Protein AF-A0A1H6EK52-F1 (afdb_monomer_lite)

Secondary structure (DSSP, 8-state):
---PPPPPPPPP------PPPPP---PPPPPPPPTT--PPSPPPP-PPPPPPPP-B-TTSSPPHHHHHHHHHHHHHHHHHHHHHHHHHHHH-TTHHHHHHHHHHHHHHHHHH--HHHHHHHSTTS-S--HHHHHHHHHHHHHHHHHHHHHHHHHHHHHHHHHHHHHHHHHHHHHHHHHHHHHTT-EESTTT-HHHHHHHHHHHHHTT-SS--EEEEPPTT--S-EEEEETTEEEEEE-HHHHHTTT-TTTHHHHHHHHHHHHHTTHHHHHHHHHHHHHHHHHHHHHHHHHHHHSS--TTHHHHHHHHHHHHHHHHHHHHHHHHHHHHHHHHHHHHHTT-HHHHHHHHHHSPPP---TTTGGG-SS--HHHHHHHHH-GGGTS---HHHHHHHHHHHHHHHHHHHHHHHHHHHTTT-TTHHHHHHHHHHHHHHIIIIIHHHHHHHHHHSS---SPP--------------S-THHHHHHHHHHHHHHHHHHHHHHHHHHHHHHHHHHGGGTT----TTHHHHHHHHHHHHHHHHHHHHHHHHHGGGS-HHHHHHHHHHHHHHHHHHHHHHHHHHHHHHHHHHHHHHHHHHHHSTT-HHHHHHHHHHHHHHHHHHHHTT-SSPBPPGGGBSS----B--PPP-TTHHHHHHHHHHHHHHHHHHHHHHH----SHHHHHHHHHHHHHHHHHHHHHHHHHS-GGGHHHHHHHHHHHHHHHHHHHHHHTT----HHHHHHHSHHHHHHHHHHHHHH------------------PPPPP-----PPPP-PPPP----------PPPP------S----HHHHHHHHHHHHHHHHHHHHHHHTTTTTSTT--PPP----------THHHHHHHHHHIIIIIHHHHHHHHHHHHHHHHHHHHSPS-HHHHHHIIIIIIHHHHHHHHHHHH---SSHHHHHHHHHHHHHHHHHHHHHHHHHHHHHTT-S--HHHHHHHHHHHHHHHHHHHHHHHHTT--

Radius of gyration: 37.01 Å; chains: 1; bounding box: 120×99×102 Å

Foldseek 3Di:
DDDDDDDDDDDDDDPDDDDDDDDPPDDPPDPDDDPDDPDDPDDPDPPDPPDPFFAWDLVLFPFLLVLLLVLLLLLLLLLLLVLLLLVVCVVCVCLVVQLVVQLVVLLVVLVPDDLVVLCVLVDDFDSDDPVVSSLSSSVLSSLVSCLVVLQSSLVSSNVRSVVSVVQLVVQLQCVVVVCCVVQVKAFCCVPQVVLVVVQQVLLVLLVHPDRAGEIETDQPDDAWAKADDQPHIYTYDYPVLSVVSVVCLANSLSSLLRSLCNSVVVRSSLSSLVSSLVSLVCSLVVSLVVCVPDPNVVCNVLSCLLSVVSNVLSLLSSLLSLALSSLSSLQRSQLSDDHLVSSLVNLVPDDFDPDDPVCQSNHSYDGSVLSNVCSVPVLSSLADALSLLLSLLQSLLSQLVSQLSNCSSVCSVVVPNVCSLLVSLLVSLLSCLSNQLLSLLSSLLSLQDPSPDDPPPPCPPDDDDDDDDDDDVPPVVVVSVLVSLVSLQSSLQSNLNNNLSNNCSCCVVVVDDDDPLSSLLSLLSSLLSLVSNLVSNLLSLLVLVDDSVVSSVVSSVLSSLSSSLSNSVSVVLSVQCVSPNPVSSLVCLQTVLLDPSNCVSLVVNLVVSVVSLVSSVDAQRWDHLSGTSVSDTDGRDRDDDPLQLVLLLLLLVVLLVVLLVVDVVVDDDPDPLVVVVSLSLSLVLLLLSLLLSLVLGDSSRSSNSQLSSLQSNQVSVLVSCVVVVHDDDPVNSSSRSRSSNSSSVSSSSNSSDSPVPPPVDPPDPPPPPDDDDDDDDDDDDDDDDDDDDDDDDDDDDDDDDDDDDDDDDDDDDPSSVVSSVVSSVSSVVSSVVSVVVVVVVVPPDPPPPPDPDDDDDDDPPVVQLVLLVCCLPPVVVVLVVLVVQLVVQLVVLLPPPQDLVSLVSLVPRNLVSLVVSLVVLVVDDRPHPLSNVLSVLVNQLSVLQSVLSNQCSVCSNVVHSDDPSSVVSNVSSVVSVVVSVVSSCVSVPVD

Sequence (991 aa):
MPGEPCKPHRPPGSTEPPERPPEPSQQPPKPPKPPGWPGPPGRPEPAEPPEPPRRLDALAYPSPTTSRFVLLLAALLSAGAFAGGWLHDRVHPGWPALILRCESEADRRAAVLTPEERRALAPGGPAVNPAYELVLARQVLAARCRASLEQRRAVYGLAGAVGAGVAGVALLVLAPVVIQRRRRLRPLVPILPEAASRIATLAAEAGLRRPPVALLGTAALRDGYSYGRPGRYRLVLPQAAAVRWRDSTLFDPLVRHELAHIAYGDVTLAWLARSIGYVLAPLLLVPAVIIALSDDRTLLPGYLLRIGLLGLTALLVSSALLRSREHDADLRAARAGGGPETFAGIVGRMRGAGVTWYRRPLAYHPSPARRRAVLARPELAVSVTALDGLAAGFLAALIIPQLVSALTWVFSEASRTDLALVVPAVTVGLLLGSSVGLGLWRATLLTRTPTTGPRPDPVTGGTTGETAGGGAGKATDGAAGSAAAGMAGGVAGGVAVGLVVGQVVGLPQTGLEPSWTILVVGWAGFGATVLSAGLGELWADAAPALSRRASWVIALAVNWVLFGVVLWLAGQLELVLDQGGWEVARMWFTSMPGTWPALAAIGALALVSAWGLVVSRRRGVLMPRWLLETGEPSPWPVRPVGGVLGVAMVAGVVSALVCLVFGLVMGPVDTDAARIQRFFTYLWIVAAAVVAAALAAPRRARLLAGPLAGLVGGVGYLAVNGLFGGRLTVAFVLAVLPPPLVIGFVCMVFTALPFRSREPGVRRGAVVQVPAPVRGEAVARIPVPVRGGVAGRLSASVGRVGFGPVRRGARVSKNSVRRVVAALGLGLAATGVVIAAREPLAGGYALPTVVPTPPITPEPAADAKAEAARYVYERVPAYLDRLQEMRSARNAILATPPSADRAVRMRTEAVSQARAMLADAQAYRPEGAETRAAHQEWIAFLRAQHQALDLLATALETGATTSPEAAAKEAEALGHFQRWGSKVTTMAGGG

pLDDT: mean 82.75, std 19.05, range [27.77, 98.5]

Structure (mmCIF, N/CA/C/O backbone):
data_AF-A0A1H6EK52-F1
#
_entry.id   AF-A0A1H6EK52-F1
#
loop_
_atom_site.group_PDB
_atom_site.id
_atom_site.type_symbol
_atom_site.label_atom_id
_atom_site.label_alt_id
_atom_site.label_comp_id
_atom_site.label_asym_id
_atom_site.label_entity_id
_atom_site.label_seq_id
_atom_site.pdbx_PDB_ins_code
_atom_site.Cartn_x
_atom_site.Cartn_y
_atom_site.Cartn_z
_atom_site.occupancy
_atom_site.B_iso_or_equiv
_atom_site.auth_seq_id
_atom_site.auth_comp_id
_atom_site.auth_asym_id
_atom_site.auth_atom_id
_atom_site.pdbx_PDB_model_num
ATOM 1 N N . MET A 1 1 ? -32.354 -47.000 13.837 1.00 36.22 1 MET A N 1
ATOM 2 C CA . MET A 1 1 ? -31.879 -46.118 12.745 1.00 36.22 1 MET A CA 1
ATOM 3 C C . MET A 1 1 ? -32.888 -46.191 11.608 1.00 36.22 1 MET A C 1
ATOM 5 O O . MET A 1 1 ? -33.267 -47.319 11.321 1.00 36.22 1 MET A O 1
ATOM 9 N N . PRO A 1 2 ? -33.278 -45.094 10.935 1.00 45.81 2 PRO A N 1
ATOM 10 C CA . PRO A 1 2 ? -33.132 -43.673 11.269 1.00 45.81 2 PRO A CA 1
ATOM 11 C C . PRO A 1 2 ? -34.498 -42.968 11.461 1.00 45.81 2 PRO A C 1
ATOM 13 O O . PRO A 1 2 ? -35.470 -43.276 10.782 1.00 45.81 2 PRO A O 1
ATOM 16 N N . GLY A 1 3 ? -34.553 -42.029 12.412 1.00 32.94 3 GLY A N 1
ATOM 17 C CA . GLY A 1 3 ? -35.729 -41.215 12.736 1.00 32.94 3 GLY A CA 1
ATOM 18 C C . GLY A 1 3 ? -35.596 -39.788 12.204 1.00 32.94 3 GLY A C 1
ATOM 19 O O . GLY A 1 3 ? -34.522 -39.188 12.275 1.00 32.94 3 GLY A O 1
ATOM 20 N N . GLU A 1 4 ? -36.702 -39.289 11.661 1.00 39.44 4 GLU A N 1
ATOM 21 C CA . GLU A 1 4 ? -36.886 -37.955 11.089 1.00 39.44 4 GLU A CA 1
ATOM 22 C C . GLU A 1 4 ? -36.841 -36.821 12.137 1.00 39.44 4 GLU A C 1
ATOM 24 O O . GLU A 1 4 ? -37.078 -37.054 13.326 1.00 39.44 4 GLU A O 1
ATOM 29 N N . PRO A 1 5 ? -36.558 -35.569 11.724 1.00 44.97 5 PRO A N 1
ATOM 30 C CA . PRO A 1 5 ? -36.405 -34.446 12.638 1.00 44.97 5 PRO A CA 1
ATOM 31 C C . PRO A 1 5 ? -37.747 -33.809 13.035 1.00 44.97 5 PRO A C 1
ATOM 33 O O . PRO A 1 5 ? -38.529 -33.365 12.192 1.00 44.97 5 PRO A O 1
ATOM 36 N N . CYS A 1 6 ? -37.959 -33.683 14.349 1.00 33.22 6 CYS A N 1
ATOM 37 C CA . CYS A 1 6 ? -39.085 -32.992 14.974 1.00 33.22 6 CYS A CA 1
ATOM 38 C C . CYS A 1 6 ? -39.223 -31.524 14.532 1.00 33.22 6 CYS A C 1
ATOM 40 O O . CYS A 1 6 ? -38.314 -30.707 14.705 1.00 33.22 6 CYS A O 1
ATOM 42 N N . LYS A 1 7 ? -40.424 -31.176 14.057 1.00 36.38 7 LYS A N 1
ATOM 43 C CA . LYS A 1 7 ? -40.923 -29.797 13.958 1.00 36.38 7 LYS A CA 1
ATOM 44 C C . LYS A 1 7 ? -41.277 -29.270 15.360 1.00 36.38 7 LYS A C 1
ATOM 46 O O . LYS A 1 7 ? -41.832 -30.024 16.157 1.00 36.38 7 LYS A O 1
ATOM 51 N N . PRO A 1 8 ? -41.016 -27.991 15.680 1.00 42.19 8 PRO A N 1
ATOM 52 C CA . PRO A 1 8 ? -41.417 -27.424 16.962 1.00 42.19 8 PRO A CA 1
ATOM 53 C C . PRO A 1 8 ? -42.930 -27.158 16.998 1.00 42.19 8 PRO A C 1
ATOM 55 O O . PRO A 1 8 ? -43.479 -26.483 16.124 1.00 42.19 8 PRO A O 1
ATOM 58 N N . HIS A 1 9 ? -43.587 -27.681 18.036 1.00 36.75 9 HIS A N 1
ATOM 59 C CA . HIS A 1 9 ? -44.974 -27.394 18.391 1.00 36.75 9 HIS A CA 1
ATOM 60 C C . HIS A 1 9 ? -45.181 -25.893 18.655 1.00 36.75 9 HIS A C 1
ATOM 62 O O . HIS A 1 9 ? -44.505 -25.294 19.491 1.00 36.75 9 HIS A O 1
ATOM 68 N N . ARG A 1 10 ? -46.159 -25.301 17.960 1.00 39.47 10 ARG A N 1
ATOM 69 C CA . ARG A 1 10 ? -46.806 -24.040 18.351 1.00 39.47 10 ARG A CA 1
ATOM 70 C C . ARG A 1 10 ? -47.801 -24.331 19.484 1.00 39.47 10 ARG A C 1
ATOM 72 O O . ARG A 1 10 ? -48.561 -25.289 19.343 1.00 39.47 10 ARG A O 1
ATOM 79 N N . PRO A 1 11 ? -47.853 -23.524 20.556 1.00 45.75 11 PRO A N 1
ATOM 80 C CA . PRO A 1 11 ? -48.953 -23.591 21.511 1.00 45.75 11 PRO A CA 1
ATOM 81 C C . PRO A 1 11 ? -50.252 -23.073 20.856 1.00 45.75 11 PRO A C 1
ATOM 83 O O . PRO A 1 11 ? -50.189 -22.125 20.066 1.00 45.75 11 PRO A O 1
ATOM 86 N N . PRO A 1 12 ? -51.420 -23.676 21.142 1.00 52.00 12 PRO A N 1
ATOM 87 C CA . PRO A 1 12 ? -52.703 -23.183 20.665 1.00 52.00 12 PRO A CA 1
ATOM 88 C C . PRO A 1 12 ? -53.245 -22.117 21.629 1.00 52.00 12 PRO A C 1
ATOM 90 O O . PRO A 1 12 ? -53.271 -22.337 22.836 1.00 52.00 12 PRO A O 1
ATOM 93 N N . GLY A 1 13 ? -53.703 -20.982 21.092 1.00 51.72 13 GLY A N 1
ATOM 94 C CA . GLY A 1 13 ? -54.545 -20.033 21.831 1.00 51.72 13 GLY A CA 1
ATOM 95 C C . GLY A 1 13 ? -54.085 -18.575 21.802 1.00 51.72 13 GLY A C 1
ATOM 96 O O . GLY A 1 13 ? -53.560 -18.086 22.793 1.00 51.72 13 GLY A O 1
ATOM 97 N N . SER A 1 14 ? -54.329 -17.884 20.685 1.00 39.62 14 SER A N 1
ATOM 98 C CA . SER A 1 14 ? -54.753 -16.470 20.653 1.00 39.62 14 SER A CA 1
ATOM 99 C C . SER A 1 14 ? -55.063 -16.064 19.208 1.00 39.62 14 SER A C 1
ATOM 101 O O . SER A 1 14 ? -54.229 -15.559 18.459 1.00 39.62 14 SER A O 1
ATOM 103 N N . THR A 1 15 ? -56.286 -16.347 18.770 1.00 53.56 15 THR A N 1
ATOM 104 C CA . THR A 1 15 ? -56.871 -15.716 17.584 1.00 53.56 15 THR A CA 1
ATOM 105 C C . THR A 1 15 ? -57.494 -14.393 18.007 1.00 53.56 15 THR A C 1
ATOM 107 O O . THR A 1 15 ? -58.696 -14.327 18.227 1.00 53.56 15 THR A O 1
ATOM 110 N N . GLU A 1 16 ? -56.679 -13.348 18.114 1.00 51.69 16 GLU A N 1
ATOM 111 C CA . GLU A 1 16 ? -57.159 -11.969 18.019 1.00 51.69 16 GLU A CA 1
ATOM 112 C C . GLU A 1 16 ? -56.279 -11.220 17.009 1.00 51.69 16 GLU A C 1
ATOM 114 O O . GLU A 1 16 ? -55.047 -11.311 17.073 1.00 51.69 16 GLU A O 1
ATOM 119 N N . PRO A 1 17 ? -56.876 -10.547 16.011 1.00 55.53 17 PRO A N 1
ATOM 120 C CA . PRO A 1 17 ? -56.123 -9.726 15.076 1.00 55.53 17 PRO A CA 1
ATOM 121 C C . PRO A 1 17 ? -55.541 -8.512 15.819 1.00 55.53 17 PRO A C 1
ATOM 123 O O . PRO A 1 17 ? -56.167 -8.021 16.755 1.00 55.53 17 PRO A O 1
ATOM 126 N N . PRO A 1 18 ? -54.366 -7.992 15.419 1.00 52.72 18 PRO A N 1
ATOM 127 C CA . PRO A 1 18 ? -53.805 -6.806 16.052 1.00 52.72 18 PRO A CA 1
ATOM 128 C C . PRO A 1 18 ? -54.761 -5.622 15.864 1.00 52.72 18 PRO A C 1
ATOM 130 O O . PRO A 1 18 ? -55.012 -5.193 14.733 1.00 52.72 18 PRO A O 1
ATOM 133 N N . GLU A 1 19 ? -55.293 -5.118 16.979 1.00 53.34 19 GLU A N 1
ATOM 134 C CA . GLU A 1 19 ? -56.032 -3.861 17.055 1.00 53.34 19 GLU A CA 1
ATOM 135 C C . GLU A 1 19 ? -55.251 -2.756 16.337 1.00 53.34 19 GLU A C 1
ATOM 137 O O . GLU A 1 19 ? -54.050 -2.552 16.550 1.00 53.34 19 GLU A O 1
ATOM 142 N N . ARG A 1 20 ? -55.950 -2.038 15.453 1.00 57.47 20 ARG A N 1
ATOM 143 C CA . ARG A 1 20 ? -55.442 -0.795 14.874 1.00 57.47 20 ARG A CA 1
ATOM 144 C C . ARG A 1 20 ? -55.135 0.182 16.014 1.00 57.47 20 ARG A C 1
ATOM 146 O O . ARG A 1 20 ? -55.951 0.294 16.927 1.00 57.47 20 ARG A O 1
ATOM 153 N N . PRO A 1 21 ? -54.018 0.927 15.951 1.00 55.53 21 PRO A N 1
ATOM 154 C CA . PRO A 1 21 ? -53.765 1.989 16.913 1.00 55.53 21 PRO A CA 1
ATOM 155 C C . PRO A 1 21 ? -54.934 2.990 16.891 1.00 55.53 21 PRO A C 1
ATOM 157 O O . PRO A 1 21 ? -55.434 3.294 15.802 1.00 55.53 21 PRO A O 1
ATOM 160 N N . PRO A 1 22 ? -55.378 3.486 18.060 1.00 54.44 22 PRO A N 1
ATOM 161 C CA . PRO A 1 22 ? -56.470 4.441 18.134 1.00 54.44 22 PRO A CA 1
ATOM 162 C C . PRO A 1 22 ? -56.109 5.698 17.343 1.00 54.44 22 PRO A C 1
ATOM 164 O O . PRO A 1 22 ? -55.011 6.248 17.459 1.00 54.44 22 PRO A O 1
ATOM 167 N N . GLU A 1 23 ? -57.051 6.118 16.508 1.00 53.28 23 GLU A N 1
ATOM 168 C CA . GLU A 1 23 ? -57.033 7.389 15.798 1.00 53.28 23 GLU A CA 1
ATOM 169 C C . GLU A 1 23 ? -56.807 8.521 16.820 1.00 53.28 23 GLU A C 1
ATOM 171 O O . GLU A 1 23 ? -57.389 8.471 17.910 1.00 53.28 23 GLU A O 1
ATOM 176 N N . PRO A 1 24 ? -55.931 9.508 16.545 1.00 53.09 24 PRO A N 1
ATOM 177 C CA . PRO A 1 24 ? -55.645 10.569 17.499 1.00 53.09 24 PRO A CA 1
ATOM 178 C C . PRO A 1 24 ? -56.949 11.292 17.829 1.00 53.09 24 PRO A C 1
ATOM 180 O O . PRO A 1 24 ? -57.571 11.906 16.960 1.00 53.09 24 PRO A O 1
ATOM 183 N N . SER A 1 25 ? -57.367 11.177 19.090 1.00 53.06 25 SER A N 1
ATOM 184 C CA . SER A 1 25 ? -58.559 11.830 19.603 1.00 53.06 25 SER A CA 1
ATOM 185 C C . SER A 1 25 ? -58.487 13.317 19.281 1.00 53.06 25 SER A C 1
ATOM 187 O O . SER A 1 25 ? -57.501 14.004 19.561 1.00 53.06 25 SER A O 1
ATOM 189 N N . GLN A 1 26 ? -59.544 13.802 18.635 1.00 52.84 26 GLN A N 1
ATOM 190 C CA . GLN A 1 26 ? -59.751 15.215 18.382 1.00 52.84 26 GLN A CA 1
ATOM 191 C C . GLN A 1 26 ? -59.642 15.947 19.722 1.00 52.84 26 GLN A C 1
ATOM 193 O O . GLN A 1 26 ? -60.425 15.703 20.642 1.00 52.84 26 GLN A O 1
ATOM 198 N N . GLN A 1 27 ? -58.627 16.805 19.854 1.00 53.84 27 GLN A N 1
ATOM 199 C CA . GLN A 1 27 ? -58.516 17.702 20.997 1.00 53.84 27 GLN A CA 1
ATOM 200 C C . GLN A 1 27 ? -59.819 18.506 21.104 1.00 53.84 27 GLN A C 1
ATOM 202 O O . GLN A 1 27 ? -60.256 19.068 20.095 1.00 53.84 27 GLN A O 1
ATOM 207 N N . PRO A 1 28 ? -60.447 18.580 22.291 1.00 61.12 28 PRO A N 1
ATOM 208 C CA . PRO A 1 28 ? -61.640 19.390 22.470 1.00 61.12 28 PRO A CA 1
ATOM 209 C C . PRO A 1 28 ? -61.334 20.849 22.096 1.00 61.12 28 PRO A C 1
ATOM 211 O O . PRO A 1 28 ? -60.228 21.334 22.372 1.00 61.12 28 PRO A O 1
ATOM 214 N N . PRO A 1 29 ? -62.280 21.562 21.460 1.00 59.06 29 PRO A N 1
ATOM 215 C CA . PRO A 1 29 ? -62.079 22.946 21.063 1.00 59.06 29 PRO A CA 1
ATOM 216 C C . PRO A 1 29 ? -61.711 23.788 22.288 1.00 59.06 29 PRO A C 1
ATOM 218 O O . PRO A 1 29 ? -62.399 23.774 23.310 1.00 59.06 29 PRO A O 1
ATOM 221 N N . LYS A 1 30 ? -60.589 24.511 22.183 1.00 63.31 30 LYS A N 1
ATOM 222 C CA . LYS A 1 30 ? -60.136 25.470 23.197 1.00 63.31 30 LYS A CA 1
ATOM 223 C C . LYS A 1 30 ? -61.292 26.447 23.481 1.00 63.31 30 LYS A C 1
ATOM 225 O O . LYS A 1 30 ? -61.800 27.033 22.523 1.00 63.31 30 LYS A O 1
ATOM 230 N N . PRO A 1 31 ? -61.711 26.639 24.745 1.00 70.06 31 PRO A N 1
ATOM 231 C CA . PRO A 1 31 ? -62.810 27.543 25.063 1.00 70.06 31 PRO A CA 1
ATOM 232 C C . PRO A 1 31 ? -62.489 28.968 24.582 1.00 70.06 31 PRO A C 1
ATOM 234 O O . PRO A 1 31 ? -61.323 29.384 24.643 1.00 70.06 31 PRO A O 1
ATOM 237 N N . PRO A 1 32 ? -63.490 29.723 24.090 1.00 63.84 32 PRO A N 1
ATOM 238 C CA . PRO A 1 32 ? -63.284 31.089 23.637 1.00 63.84 32 PRO A CA 1
ATOM 239 C C . PRO A 1 32 ? -62.756 31.940 24.794 1.00 63.84 32 PRO A C 1
ATOM 241 O O . PRO A 1 32 ? -63.294 31.934 25.901 1.00 63.84 32 PRO A O 1
ATOM 244 N N . LYS A 1 33 ? -61.658 32.655 24.533 1.00 62.03 33 LYS A N 1
ATOM 245 C CA . LYS A 1 33 ? -61.049 33.576 25.495 1.00 62.03 33 LYS A CA 1
ATOM 246 C C . LYS A 1 33 ? -62.078 34.670 25.838 1.00 62.03 33 LYS A C 1
ATOM 248 O O . LYS A 1 33 ? -62.579 35.298 24.905 1.00 62.03 33 LYS A O 1
ATOM 253 N N . PRO A 1 34 ? -62.391 34.920 27.122 1.00 63.62 34 PRO A N 1
ATOM 254 C CA . PRO A 1 34 ? -63.320 35.979 27.497 1.00 63.62 34 PRO A CA 1
ATOM 255 C C . PRO A 1 34 ? -62.775 37.351 27.055 1.00 63.62 34 PRO A C 1
ATOM 257 O O . PRO A 1 34 ? -61.579 37.615 27.229 1.00 63.62 34 PRO A O 1
ATOM 260 N N . PRO A 1 35 ? -63.612 38.225 26.471 1.00 64.06 35 PRO A N 1
ATOM 261 C CA . PRO A 1 35 ? -63.186 39.549 26.040 1.00 64.06 35 PRO A CA 1
ATOM 262 C C . PRO A 1 35 ? -63.000 40.461 27.262 1.00 64.06 35 PRO A C 1
ATOM 264 O O . PRO A 1 35 ? -63.906 40.588 28.079 1.00 64.06 35 PRO A O 1
ATOM 267 N N . GLY A 1 36 ? -61.832 41.105 27.391 1.00 67.06 36 GLY A N 1
ATOM 268 C CA . GLY A 1 36 ? -61.682 42.284 28.261 1.00 67.06 36 GLY A CA 1
ATOM 269 C C . GLY A 1 36 ? -60.548 42.300 29.291 1.00 67.06 36 GLY A C 1
ATOM 270 O O . GLY A 1 36 ? -60.419 43.300 29.987 1.00 67.06 36 GLY A O 1
ATOM 271 N N . TRP A 1 37 ? -59.697 41.275 29.397 1.00 55.84 37 TRP A N 1
ATOM 272 C CA . TRP A 1 37 ? -58.545 41.333 30.312 1.00 55.84 37 TRP A CA 1
ATOM 273 C C . TRP A 1 37 ? -57.267 41.777 29.580 1.00 55.84 37 TRP A C 1
ATOM 275 O O . TRP A 1 37 ? -56.821 41.055 28.681 1.00 55.84 37 TRP A O 1
ATOM 285 N N . PRO A 1 38 ? -56.639 42.918 29.939 1.00 62.12 38 PRO A N 1
ATOM 286 C CA . PRO A 1 38 ? -55.289 43.229 29.485 1.00 62.12 38 PRO A CA 1
ATOM 287 C C . PRO A 1 38 ? -54.350 42.148 30.030 1.00 62.12 38 PRO A C 1
ATOM 289 O O . PRO A 1 38 ? -54.178 41.996 31.239 1.00 62.12 38 PRO A O 1
ATOM 292 N N . GLY A 1 39 ? -53.813 41.325 29.128 1.00 58.59 39 GLY A N 1
ATOM 293 C CA . GLY A 1 39 ? -52.921 40.233 29.498 1.00 58.59 39 GLY A CA 1
ATOM 294 C C . GLY A 1 39 ? -51.667 40.765 30.202 1.00 58.59 39 GLY A C 1
ATOM 295 O O . GLY A 1 39 ? -51.187 41.843 29.842 1.00 58.59 39 GLY A O 1
ATOM 296 N N . PRO A 1 40 ? -51.111 40.029 31.182 1.00 67.25 40 PRO A N 1
ATOM 297 C CA . PRO A 1 40 ? -49.809 40.364 31.752 1.00 67.25 40 PRO A CA 1
ATOM 298 C C . PRO A 1 40 ? -48.774 40.481 30.619 1.00 67.25 40 PRO A C 1
ATOM 300 O O . PRO A 1 40 ? -48.901 39.746 29.633 1.00 67.25 40 PRO A O 1
ATOM 303 N N . PRO A 1 41 ? -47.776 41.383 30.729 1.00 65.81 41 PRO A N 1
ATOM 304 C CA . PRO A 1 41 ? -46.749 41.570 29.706 1.00 65.81 41 PRO A CA 1
ATOM 305 C C . PRO A 1 41 ? -46.222 40.201 29.286 1.00 65.81 41 PRO A C 1
ATOM 307 O O . PRO A 1 41 ? -45.789 39.415 30.134 1.00 65.81 41 PRO A O 1
ATOM 310 N N . GLY A 1 42 ? -46.396 39.884 27.999 1.00 60.25 42 GLY A N 1
ATOM 311 C CA . GLY A 1 42 ? -46.226 38.535 27.479 1.00 60.25 42 GLY A CA 1
ATOM 312 C C . GLY A 1 42 ? -44.893 37.967 27.937 1.00 60.25 42 GLY A C 1
ATOM 313 O O . GLY A 1 42 ? -43.844 38.525 27.616 1.00 60.25 42 GLY A O 1
ATOM 314 N N . ARG A 1 43 ? -44.926 36.866 28.704 1.00 65.19 43 ARG A N 1
ATOM 315 C CA . ARG A 1 43 ? -43.722 36.054 28.888 1.00 65.19 43 ARG A CA 1
ATOM 316 C C . ARG A 1 43 ? -43.208 35.763 27.479 1.00 65.19 43 ARG A C 1
ATOM 318 O O . ARG A 1 43 ? -44.008 35.248 26.693 1.00 65.19 43 ARG A O 1
ATOM 325 N N . PRO A 1 44 ? -41.953 36.116 27.147 1.00 75.88 44 PRO A N 1
ATOM 326 C CA . PRO A 1 44 ? -41.390 35.756 25.860 1.00 75.88 44 PRO A CA 1
ATOM 327 C C . PRO A 1 44 ? -41.605 34.259 25.698 1.00 75.88 44 PRO A C 1
ATOM 329 O O . PRO A 1 44 ? -41.275 33.478 26.596 1.00 75.88 44 PRO A O 1
ATOM 332 N N . GLU A 1 45 ? -42.277 33.898 24.609 1.00 78.62 45 GLU A N 1
ATOM 333 C CA . GLU A 1 45 ? -42.498 32.513 24.230 1.00 78.62 45 GLU A CA 1
ATOM 334 C C . GLU A 1 45 ? -41.137 31.813 24.337 1.00 78.62 45 GLU A C 1
ATOM 336 O O . GLU A 1 45 ? -40.154 32.354 23.815 1.00 78.62 45 GLU A O 1
ATOM 341 N N . PRO A 1 46 ? -41.012 30.730 25.130 1.00 80.56 46 PRO A N 1
ATOM 342 C CA . PRO A 1 46 ? -39.725 30.088 25.333 1.00 80.56 46 PRO A CA 1
ATOM 343 C C . PRO A 1 46 ? -39.175 29.755 23.954 1.00 80.56 46 PRO A C 1
ATOM 345 O O . PRO A 1 46 ? -39.808 29.004 23.215 1.00 80.56 46 PRO A O 1
ATOM 348 N N . ALA A 1 47 ? -38.054 30.393 23.602 1.00 84.25 47 ALA A N 1
ATOM 349 C CA . ALA A 1 47 ? -37.427 30.226 22.304 1.00 84.25 47 ALA A CA 1
ATOM 350 C C . ALA A 1 47 ? -37.347 28.731 22.004 1.00 84.25 47 ALA A C 1
ATOM 352 O O . ALA A 1 47 ? -36.865 27.958 22.840 1.00 84.25 47 ALA A O 1
ATOM 353 N N . GLU A 1 48 ? -37.884 28.343 20.849 1.00 86.94 48 GLU A N 1
ATOM 354 C CA . GLU A 1 48 ? -37.873 26.961 20.398 1.00 86.94 48 GLU A CA 1
ATOM 355 C C . GLU A 1 48 ? -36.441 26.424 20.550 1.00 86.94 48 GLU A C 1
ATOM 357 O O . GLU A 1 48 ? -35.490 27.101 20.128 1.00 86.94 48 GLU A O 1
ATOM 362 N N . PRO A 1 49 ? -36.241 25.292 21.254 1.00 81.50 49 PRO A N 1
ATOM 363 C CA . PRO A 1 49 ? -34.904 24.782 21.500 1.00 81.50 49 PRO A CA 1
ATOM 364 C C . PRO A 1 49 ? -34.195 24.622 20.152 1.00 81.50 49 PRO A C 1
ATOM 366 O O . PRO A 1 49 ? -34.802 24.105 19.212 1.00 81.50 49 PRO A O 1
ATOM 369 N N . PRO A 1 50 ? -32.939 25.086 20.024 1.00 81.75 50 PRO A N 1
ATOM 370 C CA . PRO A 1 50 ? -32.244 25.066 18.747 1.00 81.75 50 PRO A CA 1
ATOM 371 C C . PRO A 1 50 ? -32.243 23.645 18.188 1.00 81.75 50 PRO A C 1
ATOM 373 O O . PRO A 1 50 ? -31.911 22.702 18.914 1.00 81.75 50 PRO A O 1
ATOM 376 N N . GLU A 1 51 ? -32.615 23.500 16.911 1.00 80.50 51 GLU A N 1
ATOM 377 C CA . GLU A 1 51 ? -32.596 22.204 16.234 1.00 80.50 51 GLU A CA 1
ATOM 378 C C . GLU A 1 51 ? -31.237 21.523 16.471 1.00 80.50 51 GLU A C 1
ATOM 380 O O . GLU A 1 51 ? -30.184 22.158 16.294 1.00 80.50 51 GLU A O 1
ATOM 385 N N . PRO A 1 52 ? -31.226 20.245 16.890 1.00 79.00 52 PRO A N 1
ATOM 386 C CA . PRO A 1 52 ? -29.985 19.546 17.157 1.00 79.00 52 PRO A CA 1
ATOM 387 C C . PRO A 1 52 ? -29.112 19.542 15.893 1.00 79.00 52 PRO A C 1
ATOM 389 O O . PRO A 1 52 ? -29.604 19.321 14.782 1.00 79.00 52 PRO A O 1
ATOM 392 N N . PRO A 1 53 ? -27.797 19.782 16.026 1.00 81.44 53 PRO A N 1
ATOM 393 C CA . PRO A 1 53 ? -26.916 19.868 14.876 1.00 81.44 53 PRO A CA 1
ATOM 394 C C . PRO A 1 53 ? -26.932 18.552 14.095 1.00 81.44 53 PRO A C 1
ATOM 396 O O . PRO A 1 53 ? -26.697 17.472 14.640 1.00 81.44 53 PRO A O 1
ATOM 399 N N . ARG A 1 54 ? -27.164 18.650 12.783 1.00 86.56 54 ARG A N 1
ATOM 400 C CA . ARG A 1 54 ? -27.155 17.495 11.879 1.00 86.56 54 ARG A CA 1
ATOM 401 C C . ARG A 1 54 ? -25.790 16.812 11.918 1.00 86.56 54 ARG A C 1
ATOM 403 O O . ARG A 1 54 ? -24.775 17.405 11.545 1.00 86.56 54 ARG A O 1
ATOM 410 N N . ARG A 1 55 ? -25.770 15.552 12.354 1.00 88.81 55 ARG A N 1
ATOM 411 C CA . ARG A 1 55 ? -24.544 14.770 12.549 1.00 88.81 55 ARG A CA 1
ATOM 412 C C . ARG A 1 55 ? -24.358 13.734 11.445 1.00 88.81 55 ARG A C 1
ATOM 414 O O . ARG A 1 55 ? -25.309 13.108 10.974 1.00 88.81 55 ARG A O 1
ATOM 421 N N . LEU A 1 56 ? -23.108 13.575 11.023 1.00 91.50 56 LEU A N 1
ATOM 422 C CA . LEU A 1 56 ? -22.723 12.682 9.936 1.00 91.50 56 LEU A CA 1
ATOM 423 C C . LEU A 1 56 ? -22.535 11.256 10.421 1.00 91.50 56 LEU A C 1
ATOM 425 O O . LEU A 1 56 ? -21.875 11.015 11.434 1.00 91.50 56 LEU A O 1
ATOM 429 N N . ASP A 1 57 ? -23.001 10.306 9.617 1.00 92.81 57 ASP A N 1
ATOM 430 C CA . ASP A 1 57 ? -22.675 8.909 9.823 1.00 92.81 57 ASP A CA 1
ATOM 431 C C . ASP A 1 57 ? -21.265 8.595 9.295 1.00 92.81 57 ASP A C 1
ATOM 433 O O . ASP A 1 57 ? -21.076 8.146 8.164 1.00 92.81 57 ASP A O 1
ATOM 437 N N . ALA A 1 58 ? -20.247 8.783 10.141 1.00 91.50 58 ALA A N 1
ATOM 438 C CA . ALA A 1 58 ? -18.863 8.408 9.826 1.00 91.50 58 ALA A CA 1
ATOM 439 C C . ALA A 1 58 ? -18.676 6.906 9.515 1.00 91.50 58 ALA A C 1
ATOM 441 O O . ALA A 1 58 ? -17.663 6.516 8.929 1.00 91.50 58 ALA A O 1
ATOM 442 N N . LEU A 1 59 ? -19.652 6.065 9.871 1.00 91.19 59 LEU A N 1
ATOM 443 C CA . LEU A 1 59 ? -19.660 4.621 9.639 1.00 91.19 59 LEU A CA 1
ATOM 444 C C . LEU A 1 59 ? -20.415 4.239 8.357 1.00 91.19 59 LEU A C 1
ATOM 446 O O . LEU A 1 59 ? -20.528 3.053 8.043 1.00 91.19 59 LEU A O 1
ATOM 450 N N . ALA A 1 60 ? -20.894 5.215 7.579 1.00 89.44 60 ALA A N 1
ATOM 451 C CA . ALA A 1 60 ? -21.542 4.995 6.289 1.00 89.44 60 ALA A CA 1
ATOM 452 C C . ALA A 1 60 ? -20.646 4.254 5.279 1.00 89.44 60 ALA A C 1
ATOM 454 O O . ALA A 1 60 ? -21.131 3.498 4.440 1.00 89.44 60 ALA A O 1
ATOM 455 N N . TYR A 1 61 ? -19.329 4.417 5.362 1.00 90.44 61 TYR A N 1
ATOM 456 C CA . TYR A 1 61 ? -18.362 3.680 4.544 1.00 90.44 61 TYR A CA 1
ATOM 457 C C . TYR A 1 61 ? -17.695 2.563 5.358 1.00 90.44 61 TYR A C 1
ATOM 459 O O . TYR A 1 61 ? -17.706 2.629 6.589 1.00 90.44 61 TYR A O 1
ATOM 467 N N . PRO A 1 62 ? -17.076 1.553 4.706 1.00 92.75 62 PRO A N 1
ATOM 468 C CA . PRO A 1 62 ? -16.206 0.608 5.401 1.00 92.75 62 PRO A CA 1
ATOM 469 C C . PRO A 1 62 ? -15.210 1.366 6.283 1.00 92.75 62 PRO A C 1
ATOM 471 O O . PRO A 1 62 ? -14.606 2.350 5.842 1.00 92.75 62 PRO A O 1
ATOM 474 N N . SER A 1 63 ? -15.089 0.966 7.549 1.00 92.06 63 SER A N 1
ATOM 475 C CA . SER A 1 63 ? -14.330 1.739 8.531 1.00 92.06 63 SER A CA 1
ATOM 476 C C . SER A 1 63 ? -12.816 1.624 8.294 1.00 92.06 63 SER A C 1
ATOM 478 O O . SER A 1 63 ? -12.354 0.666 7.664 1.00 92.06 63 SER A O 1
ATOM 480 N N . PRO A 1 64 ? -12.001 2.590 8.771 1.00 93.12 64 PRO A N 1
ATOM 481 C CA . PRO A 1 64 ? -10.542 2.544 8.618 1.00 93.12 64 PRO A CA 1
ATOM 482 C C . PRO A 1 64 ? -9.926 1.280 9.231 1.00 93.12 64 PRO A C 1
ATOM 484 O O . PRO A 1 64 ? -8.849 0.842 8.836 1.00 93.12 64 PRO A O 1
ATOM 487 N N . THR A 1 65 ? -10.620 0.701 10.208 1.00 94.00 65 THR A N 1
ATOM 488 C CA . THR A 1 65 ? -10.270 -0.558 10.858 1.00 94.00 65 THR A CA 1
ATOM 489 C C . THR A 1 65 ? -10.114 -1.689 9.841 1.00 94.00 65 THR A C 1
ATOM 491 O O . THR A 1 65 ? -9.128 -2.417 9.889 1.00 94.00 65 THR A O 1
ATOM 494 N N . THR A 1 66 ? -11.033 -1.805 8.877 1.00 92.50 66 THR A N 1
ATOM 495 C CA . THR A 1 66 ? -11.001 -2.901 7.893 1.00 92.50 66 THR A CA 1
ATOM 496 C C . THR A 1 66 ? -9.758 -2.810 7.014 1.00 92.50 66 THR A C 1
ATOM 498 O O . THR A 1 66 ? -9.040 -3.793 6.853 1.00 92.50 66 THR A O 1
ATOM 501 N N . SER A 1 67 ? -9.446 -1.624 6.489 1.00 93.12 67 SER A N 1
ATOM 502 C CA . SER A 1 67 ? -8.287 -1.467 5.614 1.00 93.12 67 SER A CA 1
ATOM 503 C C . SER A 1 67 ? -6.952 -1.620 6.339 1.00 93.12 67 SER A C 1
ATOM 505 O O . SER A 1 67 ? -6.049 -2.276 5.826 1.00 93.12 67 SER A O 1
ATOM 507 N N . ARG A 1 68 ? -6.815 -1.073 7.552 1.00 96.25 68 ARG A N 1
ATOM 508 C CA . ARG A 1 68 ? -5.599 -1.270 8.361 1.00 96.25 68 ARG A CA 1
ATOM 509 C C . ARG A 1 68 ? -5.402 -2.724 8.761 1.00 96.25 68 ARG A C 1
ATOM 511 O O . ARG A 1 68 ? -4.271 -3.181 8.876 1.00 96.25 68 ARG A O 1
ATOM 518 N N . PHE A 1 69 ? -6.491 -3.458 8.945 1.00 95.38 69 PHE A N 1
ATOM 519 C CA . PHE A 1 69 ? -6.424 -4.887 9.185 1.00 95.38 69 PHE A CA 1
ATOM 520 C C . PHE A 1 69 ? -5.912 -5.655 7.952 1.00 95.38 69 PHE A C 1
ATOM 522 O O . PHE A 1 69 ? -5.041 -6.508 8.103 1.00 95.38 69 PHE A O 1
ATOM 529 N N . VAL A 1 70 ? -6.352 -5.299 6.737 1.00 95.31 70 VAL A N 1
ATOM 530 C CA . VAL A 1 70 ? -5.789 -5.855 5.489 1.00 95.31 70 VAL A CA 1
ATOM 531 C C . VAL A 1 70 ? -4.287 -5.562 5.378 1.00 95.31 70 VAL A C 1
ATOM 533 O O . VAL A 1 70 ? -3.522 -6.468 5.064 1.00 95.31 70 VAL A O 1
ATOM 536 N N . LEU A 1 71 ? -3.839 -4.343 5.711 1.00 96.50 71 LEU A N 1
ATOM 537 C CA . LEU A 1 71 ? -2.406 -4.010 5.758 1.00 96.50 71 LEU A CA 1
ATOM 538 C C . LEU A 1 71 ? -1.640 -4.873 6.773 1.00 96.50 71 LEU A C 1
ATOM 540 O O . LEU A 1 71 ? -0.529 -5.316 6.501 1.00 96.50 71 LEU A O 1
ATOM 544 N N . LEU A 1 72 ? -2.226 -5.142 7.940 1.00 96.75 72 LEU A N 1
ATOM 545 C CA . LEU A 1 72 ? -1.586 -5.976 8.954 1.00 96.75 72 LEU A CA 1
ATOM 546 C C . LEU A 1 72 ? -1.474 -7.445 8.512 1.00 96.75 72 LEU A C 1
ATOM 548 O O . LEU A 1 72 ? -0.453 -8.082 8.769 1.00 96.75 72 LEU A O 1
ATOM 552 N N . LEU A 1 73 ? -2.492 -7.973 7.825 1.00 96.50 73 LEU A N 1
ATOM 553 C CA . LEU A 1 73 ? -2.429 -9.299 7.206 1.00 96.50 73 LEU A CA 1
ATOM 554 C C . LEU A 1 73 ? -1.366 -9.353 6.110 1.00 96.50 73 LEU A C 1
ATOM 556 O O . LEU A 1 73 ? -0.572 -10.286 6.087 1.00 96.50 73 LEU A O 1
ATOM 560 N N . ALA A 1 74 ? -1.312 -8.335 5.251 1.00 96.56 74 ALA A N 1
ATOM 561 C CA . ALA A 1 74 ? -0.283 -8.208 4.228 1.00 96.56 74 ALA A CA 1
ATOM 562 C C . ALA A 1 74 ? 1.125 -8.223 4.853 1.00 96.56 74 ALA A C 1
ATOM 564 O O . ALA A 1 74 ? 1.974 -8.985 4.410 1.00 96.56 74 ALA A O 1
ATOM 565 N N . ALA A 1 75 ? 1.349 -7.487 5.949 1.00 96.75 75 ALA A N 1
ATOM 566 C CA . ALA A 1 75 ? 2.618 -7.514 6.681 1.00 96.75 75 ALA A CA 1
ATOM 567 C C . ALA A 1 75 ? 2.973 -8.908 7.233 1.00 96.75 75 ALA A C 1
ATOM 569 O O . ALA A 1 75 ? 4.123 -9.330 7.117 1.00 96.75 75 ALA A O 1
ATOM 570 N N . LEU A 1 76 ? 2.002 -9.634 7.808 1.00 97.44 76 LEU A N 1
ATOM 571 C CA . LEU A 1 76 ? 2.213 -11.003 8.296 1.00 97.44 76 LEU A CA 1
ATOM 572 C C . LEU A 1 76 ? 2.595 -11.954 7.153 1.00 97.44 76 LEU A C 1
ATOM 574 O O . LEU A 1 76 ? 3.553 -12.713 7.285 1.00 97.44 76 LEU A O 1
ATOM 578 N N . LEU A 1 77 ? 1.849 -11.920 6.047 1.00 96.56 77 LEU A N 1
ATOM 579 C CA . LEU A 1 77 ? 2.081 -12.803 4.904 1.00 96.56 77 LEU A CA 1
ATOM 580 C C . LEU A 1 77 ? 3.422 -12.499 4.231 1.00 96.56 77 LEU A C 1
ATOM 582 O O . LEU A 1 77 ? 4.161 -13.431 3.932 1.00 96.56 77 LEU A O 1
ATOM 586 N N . SER A 1 78 ? 3.783 -11.221 4.080 1.00 95.50 78 SER A N 1
ATOM 587 C CA . SER A 1 78 ? 5.101 -10.817 3.578 1.00 95.50 78 SER A CA 1
ATOM 588 C C . SER A 1 78 ? 6.233 -11.286 4.488 1.00 95.50 78 SER A C 1
ATOM 590 O O . SER A 1 78 ? 7.250 -11.757 3.992 1.00 95.50 78 SER A O 1
ATOM 592 N N . ALA A 1 79 ? 6.065 -11.205 5.813 1.00 95.94 79 ALA A N 1
ATOM 593 C CA . ALA A 1 79 ? 7.057 -11.724 6.755 1.00 95.94 79 ALA A CA 1
ATOM 594 C C . ALA A 1 79 ? 7.213 -13.246 6.648 1.00 95.94 79 ALA A C 1
ATOM 596 O O . ALA A 1 79 ? 8.331 -13.752 6.685 1.00 95.94 79 ALA A O 1
ATOM 597 N N . GLY A 1 80 ? 6.101 -13.968 6.482 1.00 96.94 80 GLY A N 1
ATOM 598 C CA . GLY A 1 80 ? 6.115 -15.404 6.223 1.00 96.94 80 GLY A CA 1
ATOM 599 C C . GLY A 1 80 ? 6.821 -15.748 4.912 1.00 96.94 80 GLY A C 1
ATOM 600 O O . GLY A 1 80 ? 7.705 -16.599 4.912 1.00 96.94 80 GLY A O 1
ATOM 601 N N . ALA A 1 81 ? 6.494 -15.052 3.818 1.00 95.00 81 ALA A N 1
ATOM 602 C CA . ALA A 1 81 ? 7.148 -15.239 2.522 1.00 95.00 81 ALA A CA 1
ATOM 603 C C . ALA A 1 81 ? 8.649 -14.959 2.584 1.00 95.00 81 ALA A C 1
ATOM 605 O O . ALA A 1 81 ? 9.451 -15.729 2.062 1.00 95.00 81 ALA A O 1
ATOM 606 N N . PHE A 1 82 ? 9.030 -13.902 3.295 1.00 93.19 82 PHE A N 1
ATOM 607 C CA . PHE A 1 82 ? 10.420 -13.550 3.528 1.00 93.19 82 PHE A CA 1
ATOM 608 C C . PHE A 1 82 ? 11.172 -14.629 4.320 1.00 93.19 82 PHE A C 1
ATOM 610 O O . PHE A 1 82 ? 12.253 -15.042 3.907 1.00 93.19 82 PHE A O 1
ATOM 617 N N . ALA A 1 83 ? 10.592 -15.128 5.416 1.00 94.88 83 ALA A N 1
ATOM 618 C CA . ALA A 1 83 ? 11.174 -16.221 6.196 1.00 94.88 83 ALA A CA 1
ATOM 619 C C . ALA A 1 83 ? 11.285 -17.519 5.376 1.00 94.88 83 ALA A C 1
ATOM 621 O O . ALA A 1 83 ? 12.281 -18.232 5.483 1.00 94.88 83 ALA A O 1
ATOM 622 N N . GLY A 1 84 ? 10.297 -17.797 4.520 1.00 95.62 84 GLY A N 1
ATOM 623 C CA . GLY A 1 84 ? 10.329 -18.902 3.564 1.00 95.62 84 GLY A CA 1
ATOM 624 C C . GLY A 1 84 ? 11.468 -18.767 2.552 1.00 95.62 84 GLY A C 1
ATOM 625 O O . GLY A 1 84 ? 12.262 -19.691 2.400 1.00 95.62 84 GLY A O 1
ATOM 626 N N . GLY A 1 85 ? 11.609 -17.599 1.920 1.00 92.94 85 GLY A N 1
ATOM 627 C CA . GLY A 1 85 ? 12.718 -17.311 1.005 1.00 92.94 85 GLY A CA 1
ATOM 628 C C . GLY A 1 85 ? 14.089 -17.423 1.679 1.00 92.94 85 GLY A C 1
ATOM 629 O O . GLY A 1 85 ? 15.001 -18.015 1.117 1.00 92.94 85 GLY A O 1
ATOM 630 N N . TRP A 1 86 ? 14.220 -16.953 2.921 1.00 93.44 86 TRP A N 1
ATOM 631 C CA . TRP A 1 86 ? 15.446 -17.148 3.700 1.00 93.44 86 TRP A CA 1
ATOM 632 C C . TRP A 1 86 ? 15.743 -18.632 3.961 1.00 93.44 86 TRP A C 1
ATOM 634 O O . TRP A 1 86 ? 16.890 -19.066 3.849 1.00 93.44 86 TRP A O 1
ATOM 644 N N . LEU A 1 87 ? 14.720 -19.428 4.292 1.00 95.56 87 LEU A N 1
ATOM 645 C CA . LEU A 1 87 ? 14.880 -20.866 4.499 1.00 95.56 87 LEU A CA 1
ATOM 646 C C . LEU A 1 87 ? 15.328 -21.567 3.209 1.00 95.56 87 LEU A C 1
ATOM 648 O O . LEU A 1 87 ? 16.200 -22.428 3.267 1.00 95.56 87 LEU A O 1
ATOM 652 N N . HIS A 1 88 ? 14.785 -21.172 2.055 1.00 94.75 88 HIS A N 1
ATOM 653 C CA . HIS A 1 88 ? 15.249 -21.650 0.752 1.00 94.75 88 HIS A CA 1
ATOM 654 C C . HIS A 1 88 ? 16.747 -21.391 0.559 1.00 94.75 88 HIS A C 1
ATOM 656 O O . HIS A 1 88 ? 17.485 -22.319 0.240 1.00 94.75 88 HIS A O 1
ATOM 662 N N . ASP A 1 89 ? 17.206 -20.164 0.812 1.00 91.31 89 ASP A N 1
ATOM 663 C CA . ASP A 1 89 ? 18.609 -19.784 0.611 1.00 91.31 89 ASP A CA 1
ATOM 664 C C . ASP A 1 89 ? 19.551 -20.571 1.542 1.00 91.31 89 ASP A C 1
ATOM 666 O O . ASP A 1 89 ? 20.672 -20.909 1.165 1.00 91.31 89 ASP A O 1
ATOM 670 N N . ARG A 1 90 ? 19.074 -20.950 2.738 1.00 92.69 90 ARG A N 1
ATOM 671 C CA . ARG A 1 90 ? 19.798 -21.841 3.660 1.00 92.69 90 ARG A CA 1
ATOM 672 C C . ARG A 1 90 ? 19.862 -23.290 3.189 1.00 92.69 90 ARG A C 1
ATOM 674 O O . ARG A 1 90 ? 20.887 -23.937 3.383 1.00 92.69 90 ARG A O 1
ATOM 681 N N . VAL A 1 91 ? 18.781 -23.807 2.612 1.00 96.00 91 VAL A N 1
ATOM 682 C CA . VAL A 1 91 ? 18.712 -25.193 2.121 1.00 96.00 91 VAL A CA 1
ATOM 683 C C . VAL A 1 91 ? 19.444 -25.347 0.781 1.00 96.00 91 VAL A C 1
ATOM 685 O O . VAL A 1 91 ? 19.966 -26.419 0.480 1.00 96.00 91 VAL A O 1
ATOM 688 N N . HIS A 1 92 ? 19.534 -24.276 -0.012 1.00 94.38 92 HIS A N 1
ATOM 689 C CA . HIS A 1 92 ? 20.105 -24.280 -1.358 1.00 94.38 92 HIS A CA 1
ATOM 690 C C . HIS A 1 92 ? 21.211 -23.219 -1.538 1.00 94.38 92 HIS A C 1
ATOM 692 O O . HIS A 1 92 ? 21.072 -22.326 -2.375 1.00 94.38 92 HIS A O 1
ATOM 698 N N . PRO A 1 93 ? 22.355 -23.324 -0.835 1.00 91.06 93 PRO A N 1
ATOM 699 C CA . PRO A 1 93 ? 23.408 -22.301 -0.870 1.00 91.06 93 PRO A CA 1
ATOM 700 C C . PRO A 1 93 ? 24.048 -22.099 -2.258 1.00 91.06 93 PRO A C 1
ATOM 702 O O . PRO A 1 93 ? 24.550 -21.021 -2.556 1.00 91.06 93 PRO A O 1
ATOM 705 N N . GLY A 1 94 ? 23.999 -23.104 -3.144 1.00 91.69 94 GLY A N 1
ATOM 706 C CA . GLY A 1 94 ? 24.502 -23.008 -4.526 1.00 91.69 94 GLY A CA 1
ATOM 707 C C . GLY A 1 94 ? 23.595 -22.235 -5.493 1.00 91.69 94 GLY A C 1
ATOM 708 O O . GLY A 1 94 ? 23.918 -22.102 -6.673 1.00 91.69 94 GLY A O 1
ATOM 709 N N . TRP A 1 95 ? 22.455 -21.737 -5.017 1.00 90.69 95 TRP A N 1
ATOM 710 C CA . TRP A 1 95 ? 21.452 -21.060 -5.828 1.00 90.69 95 TRP A CA 1
ATOM 711 C C . TRP A 1 95 ? 21.972 -19.851 -6.633 1.00 90.69 95 TRP A C 1
ATOM 713 O O . TRP A 1 95 ? 21.733 -19.819 -7.844 1.00 90.69 95 TRP A O 1
ATOM 723 N N . PRO A 1 96 ? 22.702 -18.879 -6.043 1.00 87.75 96 PRO A N 1
ATOM 724 C CA . PRO A 1 96 ? 23.164 -17.710 -6.795 1.00 87.75 96 PRO A CA 1
ATOM 725 C C . PRO A 1 96 ? 24.081 -18.092 -7.961 1.00 87.75 96 PRO A C 1
ATOM 727 O O . PRO A 1 96 ? 23.971 -17.537 -9.053 1.00 87.75 96 PRO A O 1
ATOM 730 N N . ALA A 1 97 ? 24.930 -19.106 -7.765 1.00 90.19 97 ALA A N 1
ATOM 731 C CA . ALA A 1 97 ? 25.801 -19.621 -8.816 1.00 90.19 97 ALA A CA 1
ATOM 732 C C . ALA A 1 97 ? 25.004 -20.235 -9.981 1.00 90.19 97 ALA A C 1
ATOM 734 O O . ALA A 1 97 ? 25.419 -20.119 -11.132 1.00 90.19 97 ALA A O 1
ATOM 735 N N . LEU A 1 98 ? 23.852 -20.858 -9.712 1.00 93.94 98 LEU A N 1
ATOM 736 C CA . LEU A 1 98 ? 22.969 -21.384 -10.757 1.00 93.94 98 LEU A CA 1
ATOM 737 C C . LEU A 1 98 ? 22.271 -20.265 -11.543 1.00 93.94 98 LEU A C 1
ATOM 739 O O . LEU A 1 98 ? 22.185 -20.366 -12.764 1.00 93.94 98 LEU A O 1
ATOM 743 N N . ILE A 1 99 ? 21.839 -19.185 -10.880 1.00 90.31 99 ILE A N 1
ATOM 744 C CA . ILE A 1 99 ? 21.305 -17.998 -11.569 1.00 90.31 99 ILE A CA 1
ATOM 745 C C . ILE A 1 99 ? 22.355 -17.407 -12.514 1.00 90.31 99 ILE A C 1
ATOM 747 O O . ILE A 1 99 ? 22.059 -17.199 -13.687 1.00 90.31 99 ILE A O 1
ATOM 751 N N . LEU A 1 100 ? 23.587 -17.196 -12.042 1.00 90.56 100 LEU A N 1
ATOM 752 C CA . LEU A 1 100 ? 24.668 -16.639 -12.866 1.00 90.56 100 LEU A CA 1
ATOM 753 C C . LEU A 1 100 ? 25.025 -17.548 -14.056 1.00 90.56 100 LEU A C 1
ATOM 755 O O . LEU A 1 100 ? 25.304 -17.069 -15.157 1.00 90.56 100 LEU A O 1
ATOM 759 N N . ARG A 1 101 ? 24.961 -18.874 -13.875 1.00 94.38 101 ARG A N 1
ATOM 760 C CA . ARG A 1 101 ? 25.093 -19.834 -14.985 1.00 94.38 101 ARG A CA 1
ATOM 761 C C . ARG A 1 101 ? 23.959 -19.701 -16.000 1.00 94.38 101 ARG A C 1
ATOM 763 O O . ARG A 1 101 ? 24.218 -19.788 -17.193 1.00 94.38 101 ARG A O 1
ATOM 770 N N . CYS A 1 102 ? 22.726 -19.482 -15.548 1.00 95.12 102 CYS A N 1
ATOM 771 C CA . CYS A 1 102 ? 21.598 -19.254 -16.448 1.00 95.12 102 CYS A CA 1
ATOM 772 C C . CYS A 1 102 ? 21.740 -17.960 -17.258 1.00 95.12 102 CYS A C 1
ATOM 774 O O . CYS A 1 102 ? 21.451 -17.981 -18.450 1.00 95.12 102 CYS A O 1
ATOM 776 N N . GLU A 1 103 ? 22.189 -16.866 -16.638 1.00 91.50 103 GLU A N 1
ATOM 777 C CA . GLU A 1 103 ? 22.419 -15.591 -17.336 1.00 91.50 103 GLU A CA 1
ATOM 778 C C . GLU A 1 103 ? 23.535 -15.734 -18.383 1.00 91.50 103 GLU A C 1
ATOM 780 O O . GLU A 1 103 ? 23.314 -15.482 -19.564 1.00 91.50 103 GLU A O 1
ATOM 785 N N . SER A 1 104 ? 24.695 -16.273 -17.991 1.00 92.31 104 SER A N 1
ATOM 786 C CA . SER A 1 104 ? 25.809 -16.494 -18.929 1.00 92.31 104 SER A CA 1
ATOM 787 C C . SER A 1 104 ? 25.456 -17.446 -20.081 1.00 92.31 104 SER A C 1
ATOM 789 O O . SER A 1 104 ? 25.871 -17.233 -21.219 1.00 92.31 104 SER A O 1
ATOM 791 N N . GLU A 1 105 ? 24.663 -18.491 -19.829 1.00 95.69 105 GLU A N 1
ATOM 792 C CA . GLU A 1 105 ? 24.179 -19.385 -20.885 1.00 95.69 105 GLU A CA 1
ATOM 793 C C . GLU A 1 105 ? 23.178 -18.693 -21.819 1.00 95.69 105 GLU A C 1
ATOM 795 O O . GLU A 1 105 ? 23.226 -18.900 -23.033 1.00 95.69 105 GLU A O 1
ATOM 800 N N . ALA A 1 106 ? 22.289 -17.861 -21.275 1.00 93.81 106 ALA A N 1
ATOM 801 C CA . ALA A 1 106 ? 21.351 -17.077 -22.066 1.00 93.81 106 ALA A CA 1
ATOM 802 C C . ALA A 1 106 ? 22.074 -16.073 -22.971 1.00 93.81 106 ALA A C 1
ATOM 804 O O . ALA A 1 106 ? 21.714 -15.958 -24.143 1.00 93.81 106 ALA A O 1
ATOM 805 N N . ASP A 1 107 ? 23.123 -15.421 -22.469 1.00 91.56 107 ASP A N 1
ATOM 806 C CA . ASP A 1 107 ? 23.966 -14.517 -23.252 1.00 91.56 107 ASP A CA 1
ATOM 807 C C . ASP A 1 107 ? 24.654 -15.241 -24.410 1.00 91.56 107 ASP A C 1
ATOM 809 O O . ASP A 1 107 ? 24.558 -14.796 -25.559 1.00 91.56 107 ASP A O 1
ATOM 813 N N . ARG A 1 108 ? 25.279 -16.398 -24.137 1.00 94.38 108 ARG A N 1
ATOM 814 C CA . ARG A 1 108 ? 25.925 -17.225 -25.170 1.00 94.38 108 ARG A CA 1
ATOM 815 C C . ARG A 1 108 ? 24.939 -17.682 -26.239 1.00 94.38 108 ARG A C 1
ATOM 817 O O . ARG A 1 108 ? 25.237 -17.588 -27.427 1.00 94.38 108 ARG A O 1
ATOM 824 N N . ARG A 1 109 ? 23.757 -18.154 -25.835 1.00 96.19 109 ARG A N 1
ATOM 825 C CA . ARG A 1 109 ? 22.723 -18.610 -26.773 1.00 96.19 109 ARG A CA 1
ATOM 826 C C . ARG A 1 109 ? 22.158 -17.465 -27.594 1.00 96.19 109 ARG A C 1
ATOM 828 O O . ARG A 1 109 ? 22.053 -17.593 -28.803 1.00 96.19 109 ARG A O 1
ATOM 835 N N . ALA A 1 110 ? 21.823 -16.342 -26.968 1.00 93.06 110 ALA A N 1
ATOM 836 C CA . ALA A 1 110 ? 21.258 -15.204 -27.682 1.00 93.06 110 ALA A CA 1
ATOM 837 C C . ALA A 1 110 ? 22.232 -14.625 -28.720 1.00 93.06 110 ALA A C 1
ATOM 839 O O . ALA A 1 110 ? 21.791 -14.162 -29.770 1.00 93.06 110 ALA A O 1
ATOM 840 N N . ALA A 1 111 ? 23.541 -14.676 -28.446 1.00 91.50 111 ALA A N 1
ATOM 841 C CA . ALA A 1 111 ? 24.575 -14.210 -29.366 1.00 91.50 111 ALA A CA 1
ATOM 842 C C . ALA A 1 111 ? 24.634 -15.015 -30.678 1.00 91.50 111 ALA A C 1
ATOM 844 O O . ALA A 1 111 ? 24.949 -14.438 -31.715 1.00 91.50 111 ALA A O 1
ATOM 845 N N . VAL A 1 112 ? 24.299 -16.312 -30.651 1.00 95.88 112 VAL A N 1
ATOM 846 C CA . VAL A 1 112 ? 24.325 -17.177 -31.847 1.00 95.88 112 VAL A CA 1
ATOM 847 C C . VAL A 1 112 ? 22.997 -17.225 -32.607 1.00 95.88 112 VAL A C 1
ATOM 849 O O . VAL A 1 112 ? 22.963 -17.742 -33.719 1.00 95.88 112 VAL A O 1
ATOM 852 N N . LEU A 1 113 ? 21.910 -16.679 -32.047 1.00 95.00 113 LEU A N 1
ATOM 853 C CA . LEU A 1 113 ? 20.612 -16.653 -32.723 1.00 95.00 113 LEU A CA 1
ATOM 854 C C . LEU A 1 113 ? 20.616 -15.688 -33.910 1.00 95.00 113 LEU A C 1
ATOM 856 O O . LEU A 1 113 ? 21.018 -14.518 -33.801 1.00 95.00 113 LEU A O 1
ATOM 860 N N . THR A 1 114 ? 20.057 -16.156 -35.019 1.00 94.94 114 THR A N 1
ATOM 861 C CA . THR A 1 114 ? 19.728 -15.326 -36.176 1.00 94.94 114 THR A CA 1
ATOM 862 C C . THR A 1 114 ? 18.672 -14.275 -35.802 1.00 94.94 114 THR A C 1
ATOM 864 O O . THR A 1 114 ? 17.889 -14.476 -34.868 1.00 94.94 114 THR A O 1
ATOM 867 N N . PRO A 1 115 ? 18.591 -13.138 -36.517 1.00 91.12 115 PRO A N 1
ATOM 868 C CA . PRO A 1 115 ? 17.534 -12.151 -36.287 1.00 91.12 115 PRO A CA 1
ATOM 869 C C . PRO A 1 115 ? 16.113 -12.734 -36.371 1.00 91.12 115 PRO A C 1
ATOM 871 O O . PRO A 1 115 ? 15.223 -12.297 -35.648 1.00 91.12 115 PRO A O 1
ATOM 874 N N . GLU A 1 116 ? 15.884 -13.735 -37.226 1.00 91.06 116 GLU A N 1
ATOM 875 C CA . GLU A 1 116 ? 14.584 -14.407 -37.340 1.00 91.06 116 GLU A CA 1
ATOM 876 C C . GLU A 1 116 ? 14.252 -15.235 -36.098 1.00 91.06 116 GLU A C 1
ATOM 878 O O . GLU A 1 116 ? 13.140 -15.141 -35.581 1.00 91.06 116 GLU A O 1
ATOM 883 N N . GLU A 1 117 ? 15.218 -15.975 -35.553 1.00 93.62 117 GLU A N 1
ATOM 884 C CA . GLU A 1 117 ? 15.029 -16.718 -34.304 1.00 93.62 117 GLU A CA 1
ATOM 885 C C . GLU A 1 117 ? 14.833 -15.785 -33.105 1.00 93.62 117 GLU A C 1
ATOM 887 O O . GLU A 1 117 ? 13.994 -16.053 -32.243 1.00 93.62 117 GLU A O 1
ATOM 892 N N . ARG A 1 118 ? 15.549 -14.652 -33.057 1.00 90.81 118 ARG A N 1
ATOM 893 C CA . ARG A 1 118 ? 15.326 -13.627 -32.022 1.00 90.81 118 ARG A CA 1
ATOM 894 C C . ARG A 1 118 ? 13.909 -13.066 -32.102 1.00 90.81 118 ARG A C 1
ATOM 896 O O . ARG A 1 118 ? 13.238 -12.973 -31.075 1.00 90.81 118 ARG A O 1
ATOM 903 N N . ARG A 1 119 ? 13.420 -12.766 -33.311 1.00 85.94 119 ARG A N 1
ATOM 904 C CA . ARG A 1 119 ? 12.028 -12.349 -33.545 1.00 85.94 119 ARG A CA 1
ATOM 905 C C . ARG A 1 119 ? 11.027 -13.435 -33.154 1.00 85.94 119 ARG A C 1
ATOM 907 O O . ARG A 1 119 ? 10.007 -13.124 -32.545 1.00 85.94 119 ARG A O 1
ATOM 914 N N . ALA A 1 120 ? 11.328 -14.701 -33.432 1.00 88.19 120 ALA A N 1
ATOM 915 C CA . ALA A 1 120 ? 10.481 -15.829 -33.048 1.00 88.19 120 ALA A CA 1
ATOM 916 C C . ALA A 1 120 ? 10.397 -16.025 -31.522 1.00 88.19 120 ALA A C 1
ATOM 918 O O . ALA A 1 120 ? 9.358 -16.447 -31.016 1.00 88.19 120 ALA A O 1
ATOM 919 N N . LEU A 1 121 ? 11.454 -15.689 -30.772 1.00 85.25 121 LEU A N 1
ATOM 920 C CA . LEU A 1 121 ? 11.437 -15.681 -29.302 1.00 85.25 121 LEU A CA 1
ATOM 921 C C . LEU A 1 121 ? 10.670 -14.493 -28.705 1.00 85.25 121 LEU A C 1
ATOM 923 O O . LEU A 1 121 ? 10.268 -14.557 -27.542 1.00 85.25 121 LEU A O 1
ATOM 927 N N . ALA A 1 122 ? 10.444 -13.446 -29.496 1.00 73.94 122 ALA A N 1
ATOM 928 C CA . ALA A 1 122 ? 9.767 -12.212 -29.118 1.00 73.94 122 ALA A CA 1
ATOM 929 C C . ALA A 1 122 ? 8.518 -11.929 -29.987 1.00 73.94 122 ALA A C 1
ATOM 931 O O . ALA A 1 122 ? 8.424 -10.866 -30.614 1.00 73.94 122 ALA A O 1
ATOM 932 N N . PRO A 1 123 ? 7.540 -12.853 -30.058 1.00 65.62 123 PRO A N 1
ATOM 933 C CA . PRO A 1 123 ? 6.401 -12.702 -30.953 1.00 65.62 123 PRO A CA 1
ATOM 934 C C . PRO A 1 123 ? 5.534 -11.502 -30.541 1.00 65.62 123 PRO A C 1
ATOM 936 O O . PRO A 1 123 ? 5.071 -11.414 -29.405 1.00 65.62 123 PRO A O 1
ATOM 939 N N . GLY A 1 124 ? 5.286 -10.587 -31.484 1.00 61.16 124 GLY A N 1
ATOM 940 C CA . GLY A 1 124 ? 4.342 -9.472 -31.318 1.00 61.16 124 GLY A CA 1
ATOM 941 C C . GLY A 1 124 ? 4.948 -8.066 -31.311 1.00 61.16 124 GLY A C 1
ATOM 942 O O . GLY A 1 124 ? 4.193 -7.097 -31.260 1.00 61.16 124 GLY A O 1
ATOM 943 N N . GLY A 1 125 ? 6.274 -7.928 -31.403 1.00 58.56 125 GLY A N 1
ATOM 944 C CA . GLY A 1 125 ? 6.914 -6.639 -31.674 1.00 58.56 125 GLY A CA 1
ATOM 945 C C . GLY A 1 125 ? 7.012 -6.363 -33.183 1.00 58.56 125 GLY A C 1
ATOM 946 O O . GLY A 1 125 ? 7.284 -7.295 -33.942 1.00 58.56 125 GLY A O 1
ATOM 947 N N . PRO A 1 126 ? 6.819 -5.118 -33.662 1.00 56.81 126 PRO A N 1
ATOM 948 C CA . PRO A 1 126 ? 7.318 -4.749 -34.985 1.00 56.81 126 PRO A CA 1
ATOM 949 C C . PRO A 1 126 ? 8.827 -5.044 -35.049 1.00 56.81 126 PRO A C 1
ATOM 951 O O . PRO A 1 126 ? 9.495 -4.985 -34.017 1.00 56.81 126 PRO A O 1
ATOM 954 N N . ALA A 1 127 ? 9.360 -5.376 -36.231 1.00 53.72 127 ALA A N 1
ATOM 955 C CA . ALA A 1 127 ? 10.795 -5.592 -36.435 1.00 53.72 127 ALA A CA 1
ATOM 956 C C . ALA A 1 127 ? 11.546 -4.288 -36.125 1.00 53.72 127 ALA A C 1
ATOM 958 O O . ALA A 1 127 ? 11.668 -3.400 -36.969 1.00 53.72 127 ALA A O 1
ATOM 959 N N . VAL A 1 128 ? 11.950 -4.123 -34.869 1.00 63.69 128 VAL A N 1
ATOM 960 C CA . VAL A 1 128 ? 12.529 -2.895 -34.338 1.00 63.69 128 VAL A CA 1
ATOM 961 C C . VAL A 1 128 ? 13.868 -3.259 -33.745 1.00 63.69 128 VAL A C 1
ATOM 963 O O . VAL A 1 128 ? 13.930 -4.032 -32.800 1.00 63.69 128 VAL A O 1
ATOM 966 N N . ASN A 1 129 ? 14.903 -2.634 -34.304 1.00 74.69 129 ASN A N 1
ATOM 967 C CA . ASN A 1 129 ? 16.276 -2.575 -33.818 1.00 74.69 129 ASN A CA 1
ATOM 968 C C . ASN A 1 129 ? 16.880 -3.937 -33.376 1.00 74.69 129 ASN A C 1
ATOM 970 O O . ASN A 1 129 ? 16.558 -4.436 -32.296 1.00 74.69 129 ASN A O 1
ATOM 974 N N . PRO A 1 130 ? 17.864 -4.485 -34.116 1.00 77.06 130 PRO A N 1
ATOM 975 C CA . PRO A 1 130 ? 18.544 -5.737 -33.762 1.00 77.06 130 PRO A CA 1
ATOM 976 C C . PRO A 1 130 ? 19.086 -5.800 -32.322 1.00 77.06 130 PRO A C 1
ATOM 978 O O . PRO A 1 130 ? 19.181 -6.888 -31.748 1.00 77.06 130 PRO A O 1
ATOM 981 N N . ALA A 1 131 ? 19.435 -4.653 -31.726 1.00 76.94 131 ALA A N 1
ATOM 982 C CA . ALA A 1 131 ? 19.878 -4.572 -30.337 1.00 76.94 131 ALA A CA 1
ATOM 983 C C . ALA A 1 131 ? 18.745 -4.884 -29.347 1.00 76.94 131 ALA A C 1
ATOM 985 O O . ALA A 1 131 ? 18.958 -5.598 -28.369 1.00 76.94 131 ALA A O 1
ATOM 986 N N . TYR A 1 132 ? 17.530 -4.401 -29.614 1.00 76.19 132 TYR A N 1
ATOM 987 C CA . TYR A 1 132 ? 16.364 -4.677 -28.777 1.00 76.19 132 TYR A CA 1
ATOM 988 C C . TYR A 1 132 ? 15.946 -6.148 -28.872 1.00 76.19 132 TYR A C 1
ATOM 990 O O . TYR A 1 132 ? 15.720 -6.791 -27.848 1.00 76.19 132 TYR A O 1
ATOM 998 N N . GLU A 1 133 ? 15.933 -6.705 -30.088 1.00 83.62 133 GLU A N 1
ATOM 999 C CA . GLU A 1 133 ? 15.661 -8.131 -30.317 1.00 83.62 133 GLU A CA 1
ATOM 1000 C C . GLU A 1 133 ? 16.651 -9.027 -29.555 1.00 83.62 133 GLU A C 1
ATOM 1002 O O . GLU A 1 133 ? 16.253 -10.024 -28.954 1.00 83.62 133 GLU A O 1
ATOM 1007 N N . LEU A 1 134 ? 17.936 -8.653 -29.523 1.00 84.25 134 LEU A N 1
ATOM 1008 C CA . LEU A 1 134 ? 18.961 -9.375 -28.767 1.00 84.25 134 LEU A CA 1
ATOM 1009 C C . LEU A 1 134 ? 18.729 -9.305 -27.253 1.00 84.25 134 LEU A C 1
ATOM 1011 O O . LEU A 1 134 ? 18.791 -10.335 -26.583 1.00 84.25 134 LEU A O 1
ATOM 1015 N N . VAL A 1 135 ? 18.444 -8.117 -26.712 1.00 83.12 135 VAL A N 1
ATOM 1016 C CA . VAL A 1 135 ? 18.160 -7.935 -25.278 1.00 83.12 135 VAL A CA 1
ATOM 1017 C C . VAL A 1 135 ? 16.939 -8.755 -24.859 1.00 83.12 135 VAL A C 1
ATOM 1019 O O . VAL A 1 135 ? 16.977 -9.445 -23.839 1.00 83.12 135 VAL A O 1
ATOM 1022 N N . LEU A 1 136 ? 15.877 -8.745 -25.664 1.00 82.69 136 LEU A N 1
ATOM 1023 C CA . LEU A 1 136 ? 14.663 -9.500 -25.373 1.00 82.69 136 LEU A CA 1
ATOM 1024 C C . LEU A 1 136 ? 14.893 -11.016 -25.477 1.00 82.69 136 LEU A C 1
ATOM 1026 O O . LEU A 1 136 ? 14.451 -11.763 -24.603 1.00 82.69 136 LEU A O 1
ATOM 1030 N N . ALA A 1 137 ? 15.650 -11.477 -26.479 1.00 86.31 137 ALA A N 1
ATOM 1031 C CA . ALA A 1 137 ? 16.029 -12.883 -26.605 1.00 86.31 137 ALA A CA 1
ATOM 1032 C C . ALA A 1 137 ? 16.847 -13.373 -25.394 1.00 86.31 137 ALA A C 1
ATOM 1034 O O . ALA A 1 137 ? 16.531 -14.430 -24.841 1.00 86.31 137 ALA A O 1
ATOM 1035 N N . ARG A 1 138 ? 17.835 -12.588 -24.930 1.00 89.44 138 ARG A N 1
ATOM 1036 C CA . ARG A 1 138 ? 18.609 -12.874 -23.702 1.00 89.44 138 ARG A CA 1
ATOM 1037 C C . ARG A 1 138 ? 17.688 -13.054 -22.500 1.00 89.44 138 ARG A C 1
ATOM 1039 O O . ARG A 1 138 ? 17.760 -14.070 -21.816 1.00 89.44 138 ARG A O 1
ATOM 1046 N N . GLN A 1 139 ? 16.757 -12.124 -22.292 1.00 85.31 139 GLN A N 1
ATOM 1047 C CA . GLN A 1 139 ? 15.824 -12.180 -21.164 1.00 85.31 139 GLN A CA 1
ATOM 1048 C C . GLN A 1 139 ? 14.907 -13.400 -21.211 1.00 85.31 139 GLN A C 1
ATOM 1050 O O . GLN A 1 139 ? 14.720 -14.059 -20.190 1.00 85.31 139 GLN A O 1
ATOM 1055 N N . VAL A 1 140 ? 14.351 -13.729 -22.381 1.00 85.69 140 VAL A N 1
ATOM 1056 C CA . VAL A 1 140 ? 13.480 -14.902 -22.546 1.00 85.69 140 VAL A CA 1
ATOM 1057 C C . VAL A 1 140 ? 14.250 -16.191 -22.249 1.00 85.69 140 VAL A C 1
ATOM 1059 O O . VAL A 1 140 ? 13.741 -17.064 -21.544 1.00 85.69 140 VAL A O 1
ATOM 1062 N N . LEU A 1 141 ? 15.486 -16.313 -22.737 1.00 90.25 141 LEU A N 1
ATOM 1063 C CA . LEU A 1 141 ? 16.338 -17.478 -22.486 1.00 90.25 141 LEU A CA 1
ATOM 1064 C C . LEU A 1 141 ? 16.743 -17.586 -21.008 1.00 90.25 141 LEU A C 1
ATOM 1066 O O . LEU A 1 141 ? 16.626 -18.666 -20.422 1.00 90.25 141 LEU A O 1
ATOM 1070 N N . ALA A 1 142 ? 17.134 -16.474 -20.382 1.00 89.38 142 ALA A N 1
ATOM 1071 C CA . ALA A 1 142 ? 17.478 -16.422 -18.964 1.00 89.38 142 ALA A CA 1
ATOM 1072 C C . ALA A 1 142 ? 16.271 -16.760 -18.078 1.00 89.38 142 ALA A C 1
ATOM 1074 O O . ALA A 1 142 ? 16.392 -17.530 -17.124 1.00 89.38 142 ALA A O 1
ATOM 1075 N N . ALA A 1 143 ? 15.087 -16.229 -18.399 1.00 85.81 143 ALA A N 1
ATOM 1076 C CA . ALA A 1 143 ? 13.847 -16.525 -17.686 1.00 85.81 143 ALA A CA 1
ATOM 1077 C C . ALA A 1 143 ? 13.472 -18.010 -17.793 1.00 85.81 143 ALA A C 1
ATOM 1079 O O . ALA A 1 143 ? 13.143 -18.628 -16.782 1.00 85.81 143 ALA A O 1
ATOM 1080 N N . ARG A 1 144 ? 13.596 -18.615 -18.985 1.00 88.19 144 ARG A N 1
ATOM 1081 C CA . ARG A 1 144 ? 13.358 -20.056 -19.184 1.00 88.19 144 ARG A CA 1
ATOM 1082 C C . ARG A 1 144 ? 14.314 -20.917 -18.361 1.00 88.19 144 ARG A C 1
ATOM 1084 O O . ARG A 1 144 ? 13.864 -21.863 -17.725 1.00 88.19 144 ARG A O 1
ATOM 1091 N N . CYS A 1 145 ? 15.604 -20.578 -18.326 1.00 92.44 145 CYS A N 1
ATOM 1092 C CA . CYS A 1 145 ? 16.585 -21.308 -17.518 1.00 92.44 145 CYS A CA 1
ATOM 1093 C C . CYS A 1 145 ? 16.306 -21.176 -16.010 1.00 92.44 145 CYS A C 1
ATOM 1095 O O . CYS A 1 145 ? 16.369 -22.157 -15.270 1.00 92.44 145 CYS A O 1
ATOM 1097 N N . ARG A 1 146 ? 15.937 -19.973 -15.548 1.00 91.62 146 ARG A N 1
ATOM 1098 C CA . ARG A 1 146 ? 15.631 -19.706 -14.135 1.00 91.62 146 ARG A CA 1
ATOM 1099 C C . ARG A 1 146 ? 14.264 -20.219 -13.688 1.00 91.62 146 ARG A C 1
ATOM 1101 O O . ARG A 1 146 ? 14.041 -20.307 -12.488 1.00 91.62 146 ARG A O 1
ATOM 1108 N N . ALA A 1 147 ? 13.353 -20.577 -14.591 1.00 87.81 147 ALA A N 1
ATOM 1109 C CA . ALA A 1 147 ? 11.965 -20.883 -14.238 1.00 87.81 147 ALA A CA 1
ATOM 1110 C C . ALA A 1 147 ? 11.828 -21.995 -13.178 1.00 87.81 147 ALA A C 1
ATOM 1112 O O . ALA A 1 147 ? 11.160 -21.796 -12.164 1.00 87.81 147 ALA A O 1
ATOM 1113 N N . SER A 1 148 ? 12.499 -23.139 -13.361 1.00 89.50 148 SER A N 1
ATOM 1114 C CA . SER A 1 148 ? 12.448 -24.259 -12.401 1.00 89.50 148 SER A CA 1
ATOM 1115 C C . SER A 1 148 ? 13.136 -23.941 -11.077 1.00 89.50 148 SER A C 1
ATOM 1117 O O . SER A 1 148 ? 12.803 -24.494 -10.029 1.00 89.50 148 SER A O 1
ATOM 1119 N N . LEU A 1 149 ? 14.137 -23.067 -11.137 1.00 91.44 149 LEU A N 1
ATOM 1120 C CA . LEU A 1 149 ? 14.819 -22.554 -9.969 1.00 91.44 149 LEU A CA 1
ATOM 1121 C C . LEU A 1 149 ? 13.823 -21.674 -9.193 1.00 91.44 149 LEU A C 1
ATOM 1123 O O . LEU A 1 149 ? 13.496 -21.980 -8.044 1.00 91.44 149 LEU A O 1
ATOM 1127 N N . GLU A 1 150 ? 13.287 -20.619 -9.811 1.00 89.62 150 GLU A N 1
ATOM 1128 C CA . GLU A 1 150 ? 12.383 -19.652 -9.162 1.00 89.62 150 GLU A CA 1
ATOM 1129 C C . GLU A 1 150 ? 11.106 -20.314 -8.644 1.00 89.62 150 GLU A C 1
ATOM 1131 O O . GLU A 1 150 ? 10.608 -19.932 -7.588 1.00 89.62 150 GLU A O 1
ATOM 1136 N N . GLN A 1 151 ? 10.638 -21.383 -9.294 1.00 90.56 151 GLN A N 1
ATOM 1137 C CA . GLN A 1 151 ? 9.556 -22.223 -8.785 1.00 90.56 151 GLN A CA 1
ATOM 1138 C C . GLN A 1 151 ? 9.840 -22.750 -7.375 1.00 90.56 151 GLN A C 1
ATOM 1140 O O . GLN A 1 151 ? 8.983 -22.656 -6.496 1.00 90.56 151 GLN A O 1
ATOM 1145 N N . ARG A 1 152 ? 11.036 -23.300 -7.130 1.00 93.31 152 ARG A N 1
ATOM 1146 C CA . ARG A 1 152 ? 11.387 -23.833 -5.806 1.00 93.31 152 ARG A CA 1
ATOM 1147 C C . ARG A 1 152 ? 11.376 -22.710 -4.782 1.00 93.31 152 ARG A C 1
ATOM 1149 O O . ARG A 1 152 ? 10.678 -22.819 -3.777 1.00 93.31 152 ARG A O 1
ATOM 1156 N N . ARG A 1 153 ? 12.059 -21.601 -5.069 1.00 92.62 153 ARG A N 1
ATOM 1157 C CA . ARG A 1 153 ? 12.087 -20.422 -4.191 1.00 92.62 153 ARG A CA 1
ATOM 1158 C C . ARG A 1 153 ? 10.681 -19.897 -3.884 1.00 92.62 153 ARG A C 1
ATOM 1160 O O . ARG A 1 153 ? 10.361 -19.630 -2.725 1.00 92.62 153 ARG A O 1
ATOM 1167 N N . ALA A 1 154 ? 9.822 -19.818 -4.898 1.00 91.12 154 ALA A N 1
ATOM 1168 C CA . ALA A 1 154 ? 8.429 -19.415 -4.766 1.00 91.12 154 ALA A CA 1
ATOM 1169 C C . ALA A 1 154 ? 7.623 -20.357 -3.866 1.00 91.12 154 ALA A C 1
ATOM 1171 O O . ALA A 1 154 ? 6.866 -19.879 -3.023 1.00 91.12 154 ALA A O 1
ATOM 1172 N N . VAL A 1 155 ? 7.802 -21.677 -3.986 1.00 94.38 155 VAL A N 1
ATOM 1173 C CA . VAL A 1 155 ? 7.142 -22.662 -3.111 1.00 94.38 155 VAL A CA 1
ATOM 1174 C C . VAL A 1 155 ? 7.532 -22.443 -1.651 1.00 94.38 155 VAL A C 1
ATOM 1176 O O . VAL A 1 155 ? 6.652 -22.428 -0.793 1.00 94.38 155 VAL A O 1
ATOM 1179 N N . TYR A 1 156 ? 8.812 -22.199 -1.356 1.00 95.62 156 TYR A N 1
ATOM 1180 C CA . TYR A 1 156 ? 9.253 -21.871 0.005 1.00 95.62 156 TYR A CA 1
ATOM 1181 C C . TYR A 1 156 ? 8.632 -20.565 0.515 1.00 95.62 156 TYR A C 1
ATOM 1183 O O . TYR A 1 156 ? 8.145 -20.519 1.647 1.00 95.62 156 TYR A O 1
ATOM 1191 N N . GLY A 1 157 ? 8.598 -19.516 -0.313 1.00 93.69 157 GLY A N 1
ATOM 1192 C CA . GLY A 1 157 ? 7.935 -18.255 0.027 1.00 93.69 157 GLY A CA 1
ATOM 1193 C C . GLY A 1 157 ? 6.439 -18.442 0.312 1.00 93.69 157 GLY A C 1
ATOM 1194 O O . GLY A 1 157 ? 5.935 -18.028 1.357 1.00 93.69 157 GLY A O 1
ATOM 1195 N N . LEU A 1 158 ? 5.717 -19.140 -0.563 1.00 93.94 158 LEU A N 1
ATOM 1196 C CA . LEU A 1 158 ? 4.296 -19.439 -0.379 1.00 93.94 158 LEU A CA 1
ATOM 1197 C C . LEU A 1 158 ? 4.050 -20.292 0.870 1.00 93.94 158 LEU A C 1
ATOM 1199 O O . LEU A 1 158 ? 3.159 -19.972 1.657 1.00 93.94 158 LEU A O 1
ATOM 1203 N N . ALA A 1 159 ? 4.859 -21.328 1.101 1.00 96.19 159 ALA A N 1
ATOM 1204 C CA . ALA A 1 159 ? 4.771 -22.165 2.294 1.00 96.19 159 ALA A CA 1
ATOM 1205 C C . ALA A 1 159 ? 5.005 -21.350 3.575 1.00 96.19 159 ALA A C 1
ATOM 1207 O O . ALA A 1 159 ? 4.256 -21.497 4.542 1.00 96.19 159 ALA A O 1
ATOM 1208 N N . GLY A 1 160 ? 5.980 -20.437 3.569 1.00 96.69 160 GLY A N 1
ATOM 1209 C CA . GLY A 1 160 ? 6.229 -19.517 4.676 1.00 96.69 160 GLY A CA 1
ATOM 1210 C C . GLY A 1 160 ? 5.050 -18.572 4.939 1.00 96.69 160 GLY A C 1
ATOM 1211 O O . GLY A 1 160 ? 4.631 -18.407 6.087 1.00 96.69 160 GLY A O 1
ATOM 1212 N N . ALA A 1 161 ? 4.455 -17.996 3.889 1.00 96.25 161 ALA A N 1
ATOM 1213 C CA . ALA A 1 161 ? 3.271 -17.139 4.003 1.00 96.25 161 ALA A CA 1
ATOM 1214 C C . ALA A 1 161 ? 2.046 -17.902 4.541 1.00 96.25 161 ALA A C 1
ATOM 1216 O O . ALA A 1 161 ? 1.373 -17.430 5.462 1.00 96.25 161 ALA A O 1
ATOM 1217 N N . VAL A 1 162 ? 1.778 -19.102 4.014 1.00 96.69 162 VAL A N 1
ATOM 1218 C CA . VAL A 1 162 ? 0.693 -19.982 4.480 1.00 96.69 162 VAL A CA 1
ATOM 1219 C C . VAL A 1 162 ? 0.921 -20.392 5.933 1.00 96.69 162 VAL A C 1
ATOM 1221 O O . VAL A 1 162 ? 0.008 -20.266 6.751 1.00 96.69 162 VAL A O 1
ATOM 1224 N N . GLY A 1 163 ? 2.140 -20.804 6.287 1.00 97.50 163 GLY A N 1
ATOM 1225 C CA . GLY A 1 163 ? 2.515 -21.162 7.654 1.00 97.50 163 GLY A CA 1
ATOM 1226 C C . GLY A 1 163 ? 2.296 -20.011 8.639 1.00 97.50 163 GLY A C 1
ATOM 1227 O O . GLY A 1 163 ? 1.702 -20.212 9.700 1.00 97.50 163 GLY A O 1
ATOM 1228 N N . ALA A 1 164 ? 2.678 -18.787 8.262 1.00 97.12 164 ALA A N 1
ATOM 1229 C CA . ALA A 1 164 ? 2.419 -17.585 9.053 1.00 97.12 164 ALA A CA 1
ATOM 1230 C C . ALA A 1 164 ? 0.913 -17.340 9.262 1.00 97.12 164 ALA A C 1
ATOM 1232 O O . ALA A 1 164 ? 0.474 -17.067 10.384 1.00 97.12 164 ALA A O 1
ATOM 1233 N N . GLY A 1 165 ? 0.107 -17.482 8.203 1.00 96.25 165 GLY A N 1
ATOM 1234 C CA . GLY A 1 165 ? -1.352 -17.369 8.269 1.00 96.25 165 GLY A CA 1
ATOM 1235 C C . GLY A 1 165 ? -1.987 -18.406 9.203 1.00 96.25 165 GLY A C 1
ATOM 1236 O O . GLY A 1 165 ? -2.763 -18.044 10.093 1.00 96.25 165 GLY A O 1
ATOM 1237 N N . VAL A 1 166 ? -1.610 -19.681 9.059 1.00 97.25 166 VAL A N 1
ATOM 1238 C CA . VAL A 1 166 ? -2.088 -20.787 9.907 1.00 97.25 166 VAL A CA 1
ATOM 1239 C C . VAL A 1 166 ? -1.704 -20.562 11.370 1.00 97.25 166 VAL A C 1
ATOM 1241 O O . VAL A 1 166 ? -2.561 -20.676 12.248 1.00 97.25 166 VAL A O 1
ATOM 1244 N N . ALA A 1 167 ? -0.458 -20.166 11.648 1.00 96.81 167 ALA A N 1
ATOM 1245 C CA . ALA A 1 167 ? -0.008 -19.840 13.001 1.00 96.81 167 ALA A CA 1
ATOM 1246 C C . ALA A 1 167 ? -0.812 -18.675 13.608 1.00 96.81 167 ALA A C 1
ATOM 1248 O O . ALA A 1 167 ? -1.211 -18.733 14.775 1.00 96.81 167 ALA A O 1
ATOM 1249 N N . GLY A 1 168 ? -1.119 -17.643 12.813 1.00 95.12 168 GLY A N 1
ATOM 1250 C CA . GLY A 1 168 ? -1.946 -16.512 13.240 1.00 95.12 168 GLY A CA 1
ATOM 1251 C C . GLY A 1 168 ? -3.359 -16.939 13.648 1.00 95.12 168 GLY A C 1
ATOM 1252 O O . GLY A 1 168 ? -3.856 -16.523 14.699 1.00 95.12 168 GLY A O 1
ATOM 1253 N N . VAL A 1 169 ? -3.985 -17.819 12.860 1.00 94.81 169 VAL A N 1
ATOM 1254 C CA . VAL A 1 169 ? -5.308 -18.393 13.162 1.00 94.81 169 VAL A CA 1
ATOM 1255 C C . VAL A 1 169 ? -5.254 -19.301 14.395 1.00 94.81 169 VAL A C 1
ATOM 1257 O O . VAL A 1 169 ? -6.112 -19.190 15.274 1.00 94.81 169 VAL A O 1
ATOM 1260 N N . ALA A 1 170 ? -4.238 -20.157 14.515 1.00 95.94 170 ALA A N 1
ATOM 1261 C CA . ALA A 1 170 ? -4.064 -21.027 15.676 1.00 95.94 170 ALA A CA 1
ATOM 1262 C C . ALA A 1 170 ? -3.938 -20.212 16.976 1.00 95.94 170 ALA A C 1
ATOM 1264 O O . ALA A 1 170 ? -4.643 -20.481 17.955 1.00 95.94 170 ALA A O 1
ATOM 1265 N N . LEU A 1 171 ? -3.120 -19.153 16.980 1.00 95.06 171 LEU A N 1
ATOM 1266 C CA . LEU A 1 171 ? -2.989 -18.261 18.135 1.00 95.06 171 LEU A CA 1
ATOM 1267 C C . LEU A 1 171 ? -4.278 -17.491 18.441 1.00 95.06 171 LEU A C 1
ATOM 1269 O O . LEU A 1 171 ? -4.625 -17.361 19.615 1.00 95.06 171 LEU A O 1
ATOM 1273 N N . LEU A 1 172 ? -5.037 -17.054 17.431 1.00 93.38 172 LEU A N 1
ATOM 1274 C CA . LEU A 1 172 ? -6.355 -16.438 17.631 1.00 93.38 172 LEU A CA 1
ATOM 1275 C C . LEU A 1 172 ? -7.317 -17.384 18.373 1.00 93.38 172 LEU A C 1
ATOM 1277 O O . LEU A 1 172 ? -8.073 -16.959 19.250 1.00 93.38 172 LEU A O 1
ATOM 1281 N N . VAL A 1 173 ? -7.281 -18.677 18.045 1.00 94.50 173 VAL A N 1
ATOM 1282 C CA . VAL A 1 173 ? -8.114 -19.712 18.671 1.00 94.50 173 VAL A CA 1
ATOM 1283 C C . VAL A 1 173 ? -7.657 -20.011 20.105 1.00 94.50 173 VAL A C 1
ATOM 1285 O O . VAL A 1 173 ? -8.510 -20.196 20.985 1.00 94.50 173 VAL A O 1
ATOM 1288 N N . LEU A 1 174 ? -6.346 -20.038 20.360 1.00 94.94 174 LEU A N 1
ATOM 1289 C CA . LEU A 1 174 ? -5.748 -20.372 21.660 1.00 94.94 174 LEU A CA 1
ATOM 1290 C C . LEU A 1 174 ? -5.744 -19.200 22.657 1.00 94.94 174 LEU A C 1
ATOM 1292 O O . LEU A 1 174 ? -5.928 -19.416 23.859 1.00 94.94 174 LEU A O 1
ATOM 1296 N N . ALA A 1 175 ? -5.587 -17.961 22.183 1.00 92.69 175 ALA A N 1
ATOM 1297 C CA . ALA A 1 175 ? -5.409 -16.780 23.026 1.00 92.69 175 ALA A CA 1
ATOM 1298 C C . ALA A 1 175 ? -6.505 -16.607 24.100 1.00 92.69 175 ALA A C 1
ATOM 1300 O O . ALA A 1 175 ? -6.135 -16.433 25.265 1.00 92.69 175 ALA A O 1
ATOM 1301 N N . PRO A 1 176 ? -7.822 -16.730 23.802 1.00 92.94 176 PRO A N 1
ATOM 1302 C CA . PRO A 1 176 ? -8.887 -16.629 24.807 1.00 92.94 176 PRO A CA 1
ATOM 1303 C C . PRO A 1 176 ? -8.691 -17.530 26.033 1.00 92.94 176 PRO A C 1
ATOM 1305 O O . PRO A 1 176 ? -8.926 -17.093 27.161 1.00 92.94 176 PRO A O 1
ATOM 1308 N N . VAL A 1 177 ? -8.230 -18.767 25.826 1.00 94.56 177 VAL A N 1
ATOM 1309 C CA . VAL A 1 177 ? -8.004 -19.741 26.907 1.00 94.56 177 VAL A CA 1
ATOM 1310 C C . VAL A 1 177 ? -6.820 -19.309 27.768 1.00 94.56 177 VAL A C 1
ATOM 1312 O O . VAL A 1 177 ? -6.904 -19.313 28.997 1.00 94.56 177 VAL A O 1
ATOM 1315 N N . VAL A 1 178 ? -5.733 -18.874 27.126 1.00 94.88 178 VAL A N 1
ATOM 1316 C CA . VAL A 1 178 ? -4.522 -18.409 27.811 1.00 94.88 178 VAL A CA 1
ATOM 1317 C C . VAL A 1 178 ? -4.804 -17.160 28.646 1.00 94.88 178 VAL A C 1
ATOM 1319 O O . VAL A 1 178 ? -4.373 -17.091 29.794 1.00 94.88 178 VAL A O 1
ATOM 1322 N N . ILE A 1 179 ? -5.561 -16.191 28.119 1.00 93.69 179 ILE A N 1
ATOM 1323 C CA . ILE A 1 179 ? -5.912 -14.955 28.842 1.00 93.69 179 ILE A CA 1
ATOM 1324 C C . ILE A 1 179 ? -6.742 -15.272 30.077 1.00 93.69 179 ILE A C 1
ATOM 1326 O O . ILE A 1 179 ? -6.440 -14.760 31.153 1.00 93.69 179 ILE A O 1
ATOM 1330 N N . GLN A 1 180 ? -7.762 -16.124 29.932 1.00 95.00 180 GLN A N 1
ATOM 1331 C CA . GLN A 1 180 ? -8.637 -16.490 31.041 1.00 95.00 180 GLN A CA 1
ATOM 1332 C C . GLN A 1 180 ? -7.839 -17.141 32.176 1.00 95.00 180 GLN A C 1
ATOM 1334 O O . GLN A 1 180 ? -7.981 -16.734 33.329 1.00 95.00 180 GLN A O 1
ATOM 1339 N N . ARG A 1 181 ? -6.953 -18.090 31.839 1.00 95.62 181 ARG A N 1
ATOM 1340 C CA . ARG A 1 181 ? -6.079 -18.764 32.811 1.00 95.62 181 ARG A CA 1
ATOM 1341 C C . ARG A 1 181 ? -5.081 -17.793 33.448 1.00 95.62 181 ARG A C 1
ATOM 1343 O O . ARG A 1 181 ? -5.003 -17.717 34.670 1.00 95.62 181 ARG A O 1
ATOM 1350 N N . ARG A 1 182 ? -4.357 -17.004 32.645 1.00 96.19 182 ARG A N 1
ATOM 1351 C CA . ARG A 1 182 ? -3.312 -16.088 33.143 1.00 96.19 182 ARG A CA 1
ATOM 1352 C C . ARG A 1 182 ? -3.865 -14.934 33.978 1.00 96.19 182 ARG A C 1
ATOM 1354 O O . ARG A 1 182 ? -3.216 -14.527 34.933 1.00 96.19 182 ARG A O 1
ATOM 1361 N N . ARG A 1 183 ? -5.042 -14.400 33.639 1.00 95.94 183 ARG A N 1
ATOM 1362 C CA . ARG A 1 183 ? -5.652 -13.260 34.349 1.00 95.94 183 ARG A CA 1
ATOM 1363 C C . ARG A 1 183 ? -6.593 -13.664 35.486 1.00 95.94 183 ARG A C 1
ATOM 1365 O O . ARG A 1 183 ? -7.167 -12.777 36.107 1.00 95.94 183 ARG A O 1
ATOM 1372 N N . ARG A 1 184 ? -6.742 -14.969 35.763 1.00 96.12 184 ARG A N 1
ATOM 1373 C CA . ARG A 1 184 ? -7.572 -15.518 36.856 1.00 96.12 184 ARG A CA 1
ATOM 1374 C C . ARG A 1 184 ? -8.988 -14.920 36.890 1.00 96.12 184 ARG A C 1
ATOM 1376 O O . ARG A 1 184 ? -9.497 -14.566 37.950 1.00 96.12 184 ARG A O 1
ATOM 1383 N N . LEU A 1 185 ? -9.598 -14.769 35.714 1.00 96.75 185 LEU A N 1
ATOM 1384 C CA . LEU A 1 185 ? -10.908 -14.130 35.570 1.00 96.75 185 LEU A CA 1
ATOM 1385 C C . LEU A 1 185 ? -12.002 -15.014 36.172 1.00 96.75 185 LEU A C 1
ATOM 1387 O O . LEU A 1 185 ? -12.016 -16.224 35.932 1.00 96.75 185 LEU A O 1
ATOM 1391 N N . ARG A 1 186 ? -12.927 -14.409 36.922 1.00 96.88 186 ARG A N 1
ATOM 1392 C CA . ARG A 1 186 ? -14.025 -15.118 37.598 1.00 96.88 186 ARG A CA 1
ATOM 1393 C C . ARG A 1 186 ? -15.373 -14.772 36.957 1.00 96.88 186 ARG A C 1
ATOM 1395 O O . ARG A 1 186 ? -15.534 -13.634 36.521 1.00 96.88 186 ARG A O 1
ATOM 1402 N N . PRO A 1 187 ? -16.341 -15.700 36.876 1.00 97.56 187 PRO A N 1
ATOM 1403 C CA . PRO A 1 187 ? -17.703 -15.380 36.445 1.00 97.56 187 PRO A CA 1
ATOM 1404 C C . PRO A 1 187 ? -18.346 -14.300 37.322 1.00 97.56 187 PRO A C 1
ATOM 1406 O O . PRO A 1 187 ? -18.209 -14.351 38.541 1.00 97.56 187 PRO A O 1
ATOM 1409 N N . LEU A 1 188 ? -19.047 -13.338 36.712 1.00 96.06 188 LEU A N 1
ATOM 1410 C CA . LEU A 1 188 ? -19.704 -12.245 37.442 1.00 96.06 188 LEU A CA 1
ATOM 1411 C C . LEU A 1 188 ? -21.014 -12.694 38.107 1.00 96.06 188 LEU A C 1
ATOM 1413 O O . LEU A 1 188 ? -21.322 -12.225 39.196 1.00 96.06 188 LEU A O 1
ATOM 1417 N N . VAL A 1 189 ? -21.758 -13.611 37.473 1.00 95.75 189 VAL A N 1
ATOM 1418 C CA . VAL A 1 189 ? -23.120 -14.019 37.883 1.00 95.75 189 VAL A CA 1
ATOM 1419 C C . VAL A 1 189 ? -23.217 -14.457 39.352 1.00 95.75 189 VAL A C 1
ATOM 1421 O O . VAL A 1 189 ? -24.107 -13.956 40.028 1.00 95.75 189 VAL A O 1
ATOM 1424 N N . PRO A 1 190 ? -22.318 -15.305 39.895 1.00 95.94 190 PRO A N 1
ATOM 1425 C CA . PRO A 1 190 ? -22.419 -15.719 41.296 1.00 95.94 190 PRO A CA 1
ATOM 1426 C C . PRO A 1 190 ? -22.101 -14.604 42.304 1.00 95.94 190 PRO A C 1
ATOM 1428 O O . PRO A 1 190 ? -22.348 -14.777 43.489 1.00 95.94 190 PRO A O 1
ATOM 1431 N N . ILE A 1 191 ? -21.490 -13.499 41.857 1.00 96.00 191 ILE A N 1
ATOM 1432 C CA . ILE A 1 191 ? -20.971 -12.430 42.723 1.00 96.00 191 ILE A CA 1
ATOM 1433 C C . ILE A 1 191 ? -21.884 -11.197 42.675 1.00 96.00 191 ILE A C 1
ATOM 1435 O O . ILE A 1 191 ? -22.160 -10.599 43.707 1.00 96.00 191 ILE A O 1
ATOM 1439 N N . LEU A 1 192 ? -22.313 -10.791 41.475 1.00 97.12 192 LEU A N 1
ATOM 1440 C CA . LEU A 1 192 ? -23.124 -9.595 41.216 1.00 97.12 192 LEU A CA 1
ATOM 1441 C C . LEU A 1 192 ? -24.181 -9.904 40.132 1.00 97.12 192 LEU A C 1
ATOM 1443 O O . LEU A 1 192 ? -24.015 -9.488 38.974 1.00 97.12 192 LEU A O 1
ATOM 1447 N N . PRO A 1 193 ? -25.242 -10.664 40.459 1.00 96.81 193 PRO A N 1
ATOM 1448 C CA . PRO A 1 193 ? -26.237 -11.109 39.482 1.00 96.81 193 PRO A CA 1
ATOM 1449 C C . PRO A 1 193 ? -27.001 -9.946 38.832 1.00 96.81 193 PRO A C 1
ATOM 1451 O O . PRO A 1 193 ? -27.294 -9.999 37.637 1.00 96.81 193 PRO A O 1
ATOM 1454 N N . GLU A 1 194 ? -27.253 -8.854 39.555 1.00 97.56 194 GLU A N 1
ATOM 1455 C CA . GLU A 1 194 ? -27.965 -7.678 39.038 1.00 97.56 194 GLU A CA 1
ATOM 1456 C C . GLU A 1 194 ? -27.135 -6.929 37.993 1.00 97.56 194 GLU A C 1
ATOM 1458 O O . GLU A 1 194 ? -27.655 -6.522 36.953 1.00 97.56 194 GLU A O 1
ATOM 1463 N N . ALA A 1 195 ? -25.822 -6.808 38.215 1.00 97.31 195 ALA A N 1
ATOM 1464 C CA . ALA A 1 195 ? -24.913 -6.223 37.234 1.00 97.31 195 ALA A CA 1
ATOM 1465 C C . ALA A 1 195 ? -24.863 -7.073 35.952 1.00 97.31 195 ALA A C 1
ATOM 1467 O O . ALA A 1 195 ? -24.876 -6.532 34.846 1.00 97.31 195 ALA A O 1
ATOM 1468 N N . ALA A 1 196 ? -24.847 -8.405 36.087 1.00 97.62 196 ALA A N 1
ATOM 1469 C CA . ALA A 1 196 ? -24.906 -9.319 34.948 1.00 97.62 196 ALA A CA 1
ATOM 1470 C C . ALA A 1 196 ? -26.241 -9.215 34.186 1.00 97.62 196 ALA A C 1
ATOM 1472 O O . ALA A 1 196 ? -26.233 -9.184 32.954 1.00 97.62 196 ALA A O 1
ATOM 1473 N N . SER A 1 197 ? -27.362 -9.089 34.903 1.00 97.75 197 SER A N 1
ATOM 1474 C CA . SER A 1 197 ? -28.684 -8.839 34.317 1.00 97.75 197 SER A CA 1
ATOM 1475 C C . SER A 1 197 ? -28.705 -7.522 33.536 1.00 97.75 197 SER A C 1
ATOM 1477 O O . SER A 1 197 ? -29.087 -7.503 32.366 1.00 97.75 197 SER A O 1
ATOM 1479 N N . ARG A 1 198 ? -28.160 -6.437 34.111 1.00 97.81 198 ARG A N 1
ATOM 1480 C CA . ARG A 1 198 ? -28.056 -5.145 33.419 1.00 97.81 198 ARG A CA 1
ATOM 1481 C C . ARG A 1 198 ? -27.228 -5.240 32.136 1.00 97.81 198 ARG A C 1
ATOM 1483 O O . ARG A 1 198 ? -27.631 -4.685 31.118 1.00 97.81 198 ARG A O 1
ATOM 1490 N N . ILE A 1 199 ? -26.108 -5.969 32.146 1.00 98.25 199 ILE A N 1
ATOM 1491 C CA . ILE A 1 199 ? -25.306 -6.219 30.932 1.00 98.25 199 ILE A CA 1
ATOM 1492 C C . ILE A 1 199 ? -26.122 -6.980 29.883 1.00 98.25 199 ILE A C 1
ATOM 1494 O O . ILE A 1 199 ? -26.021 -6.659 28.702 1.00 98.25 199 ILE A O 1
ATOM 1498 N N . ALA A 1 200 ? -26.926 -7.968 30.284 1.00 98.00 200 ALA A N 1
ATOM 1499 C CA . ALA A 1 200 ? -27.777 -8.714 29.362 1.00 98.00 200 ALA A CA 1
ATOM 1500 C C . ALA A 1 200 ? -28.847 -7.818 28.715 1.00 98.00 200 ALA A C 1
ATOM 1502 O O . ALA A 1 200 ? -29.049 -7.907 27.504 1.00 98.00 200 ALA A O 1
ATOM 1503 N N . THR A 1 201 ? -29.458 -6.906 29.479 1.00 98.00 201 THR A N 1
ATOM 1504 C CA . THR A 1 201 ? -30.370 -5.883 28.941 1.00 98.00 201 THR A CA 1
ATOM 1505 C C . THR A 1 201 ? -29.662 -4.988 27.925 1.00 98.00 201 THR A C 1
ATOM 1507 O O . THR A 1 201 ? -30.111 -4.881 26.789 1.00 98.00 201 THR A O 1
ATOM 1510 N N . LEU A 1 202 ? -28.503 -4.424 28.283 1.00 97.88 202 LEU A N 1
ATOM 1511 C CA . LEU A 1 202 ? -27.719 -3.572 27.379 1.00 97.88 202 LEU A CA 1
AT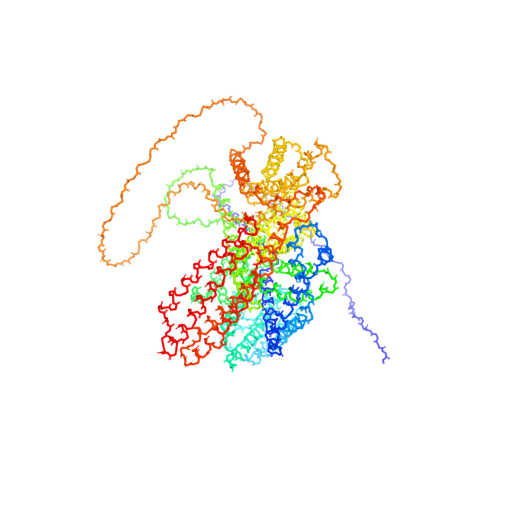OM 1512 C C . LEU A 1 202 ? -27.251 -4.331 26.123 1.00 97.88 202 LEU A C 1
ATOM 1514 O O . LEU A 1 202 ? -27.168 -3.760 25.038 1.00 97.88 202 LEU A O 1
ATOM 1518 N N . ALA A 1 203 ? -26.955 -5.627 26.245 1.00 98.12 203 ALA A N 1
ATOM 1519 C CA . ALA A 1 203 ? -26.600 -6.488 25.121 1.00 98.12 203 ALA A CA 1
ATOM 1520 C C . ALA A 1 203 ? -27.782 -6.705 24.165 1.00 98.12 203 ALA A C 1
ATOM 1522 O O . ALA A 1 203 ? -27.586 -6.682 22.949 1.00 98.12 203 ALA A O 1
ATOM 1523 N N . ALA A 1 204 ? -28.991 -6.889 24.702 1.00 97.44 204 ALA A N 1
ATOM 1524 C CA . ALA A 1 204 ? -30.213 -6.979 23.911 1.00 97.44 204 ALA A CA 1
ATOM 1525 C C . ALA A 1 204 ? -30.523 -5.648 23.203 1.00 97.44 204 ALA A C 1
ATOM 1527 O O . ALA A 1 204 ? -30.796 -5.657 22.004 1.00 97.44 204 ALA A O 1
ATOM 1528 N N . GLU A 1 205 ? -30.377 -4.511 23.896 1.00 96.69 205 GLU A N 1
ATOM 1529 C CA . GLU A 1 205 ? -30.491 -3.163 23.307 1.00 96.69 205 GLU A CA 1
ATOM 1530 C C . GLU A 1 205 ? -29.485 -2.951 22.163 1.00 96.69 205 GLU A C 1
ATOM 1532 O O . GLU A 1 205 ? -29.812 -2.368 21.132 1.00 96.69 205 GLU A O 1
ATOM 1537 N N . ALA A 1 206 ? -28.265 -3.478 22.304 1.00 96.31 206 ALA A N 1
ATOM 1538 C CA . ALA A 1 206 ? -27.242 -3.449 21.260 1.00 96.31 206 ALA A CA 1
ATOM 1539 C C . ALA A 1 206 ? -27.501 -4.440 20.100 1.00 96.31 206 ALA A C 1
ATOM 1541 O O . ALA A 1 206 ? -26.673 -4.547 19.192 1.00 96.31 206 ALA A O 1
ATOM 1542 N N . GLY A 1 207 ? -28.611 -5.186 20.121 1.00 96.31 207 GLY A N 1
ATOM 1543 C CA . GLY A 1 207 ? -28.993 -6.136 19.074 1.00 96.31 207 GLY A CA 1
ATOM 1544 C C . GLY A 1 207 ? -28.175 -7.431 19.062 1.00 96.31 207 GLY A C 1
ATOM 1545 O O . GLY A 1 207 ? -28.115 -8.123 18.040 1.00 96.31 207 GLY A O 1
ATOM 1546 N N . LEU A 1 208 ? -27.511 -7.785 20.167 1.00 97.19 208 LEU A N 1
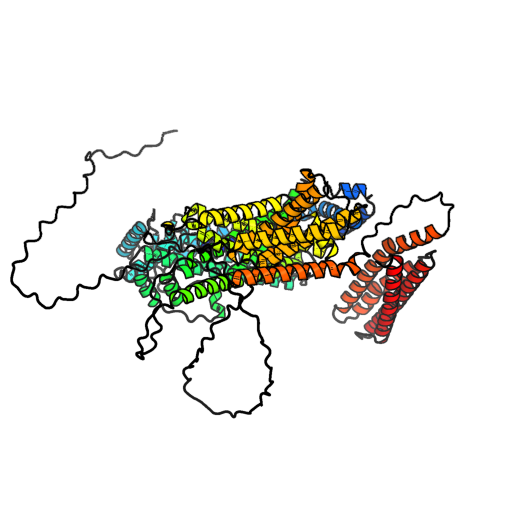ATOM 1547 C CA . LEU A 1 208 ? -26.753 -9.030 20.245 1.00 97.19 208 LEU A CA 1
ATOM 1548 C C . LEU A 1 208 ? -27.691 -10.233 20.360 1.00 97.19 208 LEU A C 1
ATOM 1550 O O . LEU A 1 208 ? -28.484 -10.338 21.288 1.00 97.19 208 LEU A O 1
ATOM 1554 N N . ARG A 1 209 ? -27.516 -11.217 19.467 1.00 96.50 209 ARG A N 1
ATOM 1555 C CA . ARG A 1 209 ? -28.273 -12.486 19.504 1.00 96.50 209 ARG A CA 1
ATOM 1556 C C . ARG A 1 209 ? -28.073 -13.280 20.798 1.00 96.50 209 ARG A C 1
ATOM 1558 O O . ARG A 1 209 ? -28.914 -14.100 21.147 1.00 96.50 209 ARG A O 1
ATOM 1565 N N . ARG A 1 210 ? -26.918 -13.122 21.452 1.00 97.06 210 ARG A N 1
ATOM 1566 C CA . ARG A 1 210 ? -26.565 -13.782 22.716 1.00 97.06 210 ARG A CA 1
ATOM 1567 C C . ARG A 1 210 ? -25.789 -12.798 23.592 1.00 97.06 210 ARG A C 1
ATOM 1569 O O . ARG A 1 210 ? -24.819 -12.225 23.085 1.00 97.06 210 ARG A O 1
ATOM 1576 N N . PRO A 1 211 ? -26.158 -12.618 24.873 1.00 97.75 211 PRO A N 1
ATOM 1577 C CA . PRO A 1 211 ? -25.398 -11.762 25.771 1.00 97.75 211 PRO A CA 1
ATOM 1578 C C . PRO A 1 211 ? -23.995 -12.352 26.001 1.00 97.75 211 PRO A C 1
ATOM 1580 O O . PRO A 1 211 ? -23.845 -13.579 26.067 1.00 97.75 211 PRO A O 1
ATOM 1583 N N . PRO A 1 212 ? -22.946 -11.517 26.099 1.00 98.06 212 PRO A N 1
ATOM 1584 C CA . PRO A 1 212 ? -21.613 -12.010 26.414 1.00 98.06 212 PRO A CA 1
ATOM 1585 C C . PRO A 1 212 ? -21.545 -12.521 27.854 1.00 98.06 212 PRO A C 1
ATOM 1587 O O . PRO A 1 212 ? -22.233 -12.025 28.744 1.00 98.06 212 PRO A O 1
ATOM 1590 N N . VAL A 1 213 ? -20.653 -13.481 28.106 1.00 97.81 213 VAL A N 1
ATOM 1591 C CA . VAL A 1 213 ? -20.405 -13.952 29.475 1.00 97.81 213 VAL A CA 1
ATOM 1592 C C . VAL A 1 213 ? -19.677 -12.850 30.244 1.00 97.81 213 VAL A C 1
ATOM 1594 O O . VAL A 1 213 ? -18.531 -12.524 29.923 1.00 97.81 213 VAL A O 1
ATOM 1597 N N . ALA A 1 214 ? -20.340 -12.284 31.251 1.00 98.25 214 ALA A N 1
ATOM 1598 C CA . ALA A 1 214 ? -19.765 -11.261 32.111 1.00 98.25 214 ALA A CA 1
ATOM 1599 C C . ALA A 1 214 ? -18.772 -11.881 33.106 1.00 98.25 214 ALA A C 1
ATOM 1601 O O . ALA A 1 214 ? -19.090 -12.836 33.823 1.00 98.25 214 ALA A O 1
ATOM 1602 N N . LEU A 1 215 ? -17.561 -11.333 33.146 1.00 98.25 215 LEU A N 1
ATOM 1603 C CA . LEU A 1 215 ? -16.474 -11.755 34.020 1.00 98.25 215 LEU A CA 1
ATOM 1604 C C . LEU A 1 215 ? -15.980 -10.579 34.869 1.00 98.25 215 LEU A C 1
ATOM 1606 O O . LEU A 1 215 ? -15.943 -9.435 34.418 1.00 98.25 215 LEU A O 1
ATOM 1610 N N . LEU A 1 216 ? -15.536 -10.886 36.082 1.00 97.88 216 LEU A N 1
ATOM 1611 C CA . LEU A 1 216 ? -14.898 -9.952 36.995 1.00 97.88 216 LEU A CA 1
ATOM 1612 C C . LEU A 1 216 ? -13.372 -10.051 36.856 1.00 97.88 216 LEU A C 1
ATOM 1614 O O . LEU A 1 216 ? -12.790 -11.138 36.958 1.00 97.88 216 LEU A O 1
ATOM 1618 N N . GLY A 1 217 ? -12.730 -8.912 36.590 1.00 96.69 217 GLY A N 1
ATOM 1619 C CA . GLY A 1 217 ? -11.275 -8.782 36.601 1.00 96.69 217 GLY A CA 1
ATOM 1620 C C . GLY A 1 217 ? -10.689 -8.742 38.014 1.00 96.69 217 GLY A C 1
ATOM 1621 O O . GLY A 1 217 ? -11.408 -8.622 39.002 1.00 96.69 217 GLY A O 1
ATOM 1622 N N . THR A 1 218 ? -9.362 -8.815 38.116 1.00 95.62 218 THR A N 1
ATOM 1623 C CA . THR A 1 218 ? -8.660 -8.580 39.387 1.00 95.62 218 THR A CA 1
ATOM 1624 C C . THR A 1 218 ? -8.744 -7.103 39.790 1.00 95.62 218 THR A C 1
ATOM 1626 O O . THR A 1 218 ? -8.972 -6.242 38.942 1.00 95.62 218 THR A O 1
ATOM 1629 N N . ALA A 1 219 ? -8.488 -6.781 41.062 1.00 94.94 219 ALA A N 1
ATOM 1630 C CA . ALA A 1 219 ? -8.480 -5.395 41.553 1.00 94.94 219 ALA A CA 1
ATOM 1631 C C . ALA A 1 219 ? -7.462 -4.482 40.831 1.00 94.94 219 ALA A C 1
ATOM 1633 O O . ALA A 1 219 ? -7.628 -3.266 40.798 1.00 94.94 219 ALA A O 1
ATOM 1634 N N . ALA A 1 220 ? -6.423 -5.061 40.215 1.00 94.88 220 ALA A N 1
ATOM 1635 C CA . ALA A 1 220 ? -5.438 -4.330 39.416 1.00 94.88 220 ALA A CA 1
ATOM 1636 C C . ALA A 1 220 ? -5.956 -3.926 38.021 1.00 94.88 220 ALA A C 1
ATOM 1638 O O . ALA A 1 220 ? -5.335 -3.097 37.350 1.00 94.88 220 ALA A O 1
ATOM 1639 N N . LEU A 1 221 ? -7.063 -4.516 37.557 1.00 95.06 221 LEU A N 1
ATOM 1640 C CA . LEU A 1 221 ? -7.662 -4.174 36.273 1.00 95.06 221 LEU A CA 1
ATOM 1641 C C . LEU A 1 221 ? -8.338 -2.803 36.370 1.00 95.06 221 LEU A C 1
ATOM 1643 O O . LEU A 1 221 ? -9.259 -2.616 37.160 1.00 95.06 221 LEU A O 1
ATOM 1647 N N . ARG A 1 222 ? -7.885 -1.856 35.544 1.00 92.94 222 ARG A N 1
ATOM 1648 C CA . ARG A 1 222 ? -8.413 -0.483 35.516 1.00 92.94 222 ARG A CA 1
ATOM 1649 C C . ARG A 1 222 ? -9.512 -0.284 34.480 1.00 92.94 222 ARG A C 1
ATOM 1651 O O . ARG A 1 222 ? -10.469 0.428 34.754 1.00 92.94 222 ARG A O 1
ATOM 1658 N N . ASP A 1 223 ? -9.388 -0.959 33.343 1.00 93.12 223 ASP A N 1
ATOM 1659 C CA . ASP A 1 223 ? -10.265 -0.772 32.192 1.00 93.12 223 ASP A CA 1
ATOM 1660 C C . ASP A 1 223 ? -11.047 -2.050 31.882 1.00 93.12 223 ASP A C 1
ATOM 1662 O O . ASP A 1 223 ?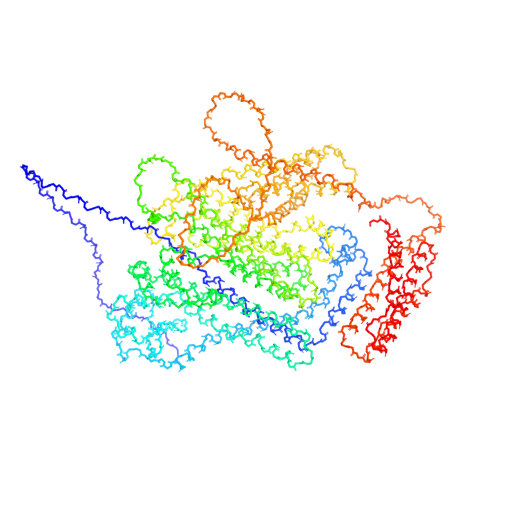 -10.544 -3.170 32.046 1.00 93.12 223 ASP A O 1
ATOM 1666 N N . GLY A 1 224 ? -12.290 -1.869 31.432 1.00 95.12 224 GLY A N 1
ATOM 1667 C CA . GLY A 1 224 ? -13.070 -2.945 30.832 1.00 95.12 224 GLY A CA 1
ATOM 1668 C C . GLY A 1 224 ? -12.430 -3.411 29.528 1.00 95.12 224 GLY A C 1
ATOM 1669 O O . GLY A 1 224 ? -11.669 -2.675 28.905 1.00 95.12 224 GLY A O 1
ATOM 1670 N N . TYR A 1 225 ? -12.674 -4.665 29.158 1.00 97.00 225 TYR A N 1
ATOM 1671 C CA . TYR A 1 225 ? -12.322 -5.152 27.827 1.00 97.00 225 TYR A CA 1
ATOM 1672 C C . TYR A 1 225 ? -13.137 -6.385 27.449 1.00 97.00 225 TYR A C 1
ATOM 1674 O O . TYR A 1 225 ? -13.547 -7.188 28.294 1.00 97.00 225 TYR A O 1
ATOM 1682 N N . SER A 1 226 ? -13.276 -6.590 26.144 1.00 97.19 226 SER A N 1
ATOM 1683 C CA . SER A 1 226 ? -13.984 -7.727 25.563 1.00 97.19 226 SER A CA 1
ATOM 1684 C C . SER A 1 226 ? -13.030 -8.702 24.861 1.00 97.19 226 SER A C 1
ATOM 1686 O O . SER A 1 226 ? -12.078 -8.309 24.181 1.00 97.19 226 SER A O 1
ATOM 1688 N N . TYR A 1 227 ? -13.258 -10.010 25.016 1.00 96.81 227 TYR A N 1
ATOM 1689 C CA . TYR A 1 227 ? -12.464 -11.056 24.357 1.00 96.81 227 TYR A CA 1
ATOM 1690 C C . TYR A 1 227 ? -13.280 -12.315 24.046 1.00 96.81 227 TYR A C 1
ATOM 1692 O O . TYR A 1 227 ? -14.337 -12.546 24.623 1.00 96.81 227 TYR A O 1
ATOM 1700 N N . GLY A 1 228 ? -12.800 -13.162 23.132 1.00 95.12 228 GLY A N 1
ATOM 1701 C CA . GLY A 1 228 ? -13.452 -14.437 22.821 1.00 95.12 228 GLY A CA 1
ATOM 1702 C C . GLY A 1 228 ? -13.381 -14.825 21.350 1.00 95.12 228 GLY A C 1
ATOM 1703 O O . GLY A 1 228 ? -12.718 -14.170 20.548 1.00 95.12 228 GLY A O 1
ATOM 1704 N N . ARG A 1 229 ? -14.069 -15.920 21.013 1.00 93.88 229 ARG A N 1
ATOM 1705 C CA . ARG A 1 229 ? -14.231 -16.402 19.633 1.00 93.88 229 ARG A CA 1
ATOM 1706 C C . ARG A 1 229 ? -15.556 -15.881 19.061 1.00 93.88 229 ARG A C 1
ATOM 1708 O O . ARG A 1 229 ? -16.460 -15.608 19.856 1.00 93.88 229 ARG A O 1
ATOM 1715 N N . PRO A 1 230 ? -15.706 -15.792 17.726 1.00 91.69 230 PRO A N 1
ATOM 1716 C CA . PRO A 1 230 ? -16.984 -15.453 17.105 1.00 91.69 230 PRO A CA 1
ATOM 1717 C C . PRO A 1 230 ? -18.153 -16.253 17.701 1.00 91.69 230 PRO A C 1
ATOM 1719 O O . PRO A 1 230 ? -18.090 -17.476 17.808 1.00 91.69 230 PRO A O 1
ATOM 1722 N N . GLY A 1 231 ? -19.186 -15.548 18.173 1.00 92.88 231 GLY A N 1
ATOM 1723 C CA . GLY A 1 231 ? -20.378 -16.134 18.804 1.00 92.88 231 GLY A CA 1
ATOM 1724 C C . GLY A 1 231 ? -20.230 -16.585 20.268 1.00 92.88 231 GLY A C 1
ATOM 1725 O O . GLY A 1 231 ? -21.220 -16.995 20.872 1.00 92.88 231 GLY A O 1
ATOM 1726 N N . ARG A 1 232 ? -19.030 -16.510 20.864 1.00 95.81 232 ARG A N 1
ATOM 1727 C CA . ARG A 1 232 ? -18.752 -16.846 22.277 1.00 95.81 232 ARG A CA 1
ATOM 1728 C C . ARG A 1 232 ? -17.860 -15.782 22.919 1.00 95.81 232 ARG A C 1
ATOM 1730 O O . ARG A 1 232 ? -16.697 -16.033 23.262 1.00 95.81 232 ARG A O 1
ATOM 1737 N N . TYR A 1 233 ? -18.421 -14.586 23.047 1.00 97.50 233 TYR A N 1
ATOM 1738 C CA . TYR A 1 233 ? -17.745 -13.422 23.606 1.00 97.50 233 TYR A CA 1
ATOM 1739 C C . TYR A 1 233 ? -17.861 -13.366 25.130 1.00 97.50 233 TYR A C 1
ATOM 1741 O O . TYR A 1 233 ? -18.807 -13.876 25.733 1.00 97.50 233 TYR A O 1
ATOM 1749 N N . ARG A 1 234 ? -16.858 -12.751 25.748 1.00 98.00 234 ARG A N 1
ATOM 1750 C CA . ARG A 1 234 ? -16.742 -12.509 27.181 1.00 98.00 234 ARG A CA 1
ATOM 1751 C C . ARG A 1 234 ? -16.458 -11.030 27.384 1.00 98.00 234 ARG A C 1
ATOM 1753 O O . ARG A 1 234 ? -15.629 -10.468 26.666 1.00 98.00 234 ARG A O 1
ATOM 1760 N N . LEU A 1 235 ? -17.129 -10.434 28.356 1.00 98.06 235 LEU A N 1
ATOM 1761 C CA . LEU A 1 235 ? -16.976 -9.033 28.726 1.00 98.06 235 LEU A CA 1
ATOM 1762 C C . LEU A 1 235 ? -16.387 -8.996 30.132 1.00 98.06 235 LEU A C 1
ATOM 1764 O O . LEU A 1 235 ? -16.970 -9.554 31.059 1.00 98.06 235 LEU A O 1
ATOM 1768 N N . VAL A 1 236 ? -15.208 -8.397 30.284 1.00 98.25 236 VAL A N 1
ATOM 1769 C CA . VAL A 1 236 ? -14.517 -8.288 31.572 1.00 98.25 236 VAL A CA 1
ATOM 1770 C C . VAL A 1 236 ? -14.697 -6.883 32.109 1.00 98.25 236 VAL A C 1
ATOM 1772 O O . VAL A 1 236 ? -14.335 -5.920 31.436 1.00 98.25 236 VAL A O 1
ATOM 1775 N N . LEU A 1 237 ? -15.202 -6.772 33.336 1.00 98.06 237 LEU A N 1
ATOM 1776 C CA . LEU A 1 237 ? -15.317 -5.496 34.032 1.00 98.06 237 LEU A CA 1
ATOM 1777 C C . LEU A 1 237 ? -14.249 -5.350 35.121 1.00 98.06 237 LEU A C 1
ATOM 1779 O O . LEU A 1 237 ? -13.951 -6.323 35.827 1.00 98.06 237 LEU A O 1
ATOM 1783 N N . PRO A 1 238 ? -13.689 -4.139 35.304 1.00 97.06 238 PRO A N 1
ATOM 1784 C CA . PRO A 1 238 ? -12.896 -3.832 36.479 1.00 97.06 238 PRO A CA 1
ATOM 1785 C C . PRO A 1 238 ? -13.808 -3.840 37.709 1.00 97.06 238 PRO A C 1
ATOM 1787 O O . PRO A 1 238 ? -14.964 -3.410 37.645 1.00 97.06 238 PRO A O 1
ATOM 1790 N N . GLN A 1 239 ? -13.286 -4.311 38.843 1.00 96.62 239 GLN A N 1
ATOM 1791 C CA . GLN A 1 239 ? -14.078 -4.489 40.063 1.00 96.62 239 GLN A CA 1
ATOM 1792 C C . GLN A 1 239 ? -14.778 -3.194 40.496 1.00 96.62 239 GLN A C 1
ATOM 1794 O O . GLN A 1 239 ? -15.960 -3.221 40.825 1.00 96.62 239 GLN A O 1
ATOM 1799 N N . ALA A 1 240 ? -14.085 -2.054 40.395 1.00 95.75 240 ALA A N 1
ATOM 1800 C CA . ALA A 1 240 ? -14.629 -0.740 40.733 1.00 95.75 240 ALA A CA 1
ATOM 1801 C C . ALA A 1 240 ? -15.830 -0.320 39.864 1.00 95.75 240 ALA A C 1
ATOM 1803 O O . ALA A 1 240 ? -16.730 0.352 40.361 1.00 95.75 240 ALA A O 1
ATOM 1804 N N . ALA A 1 241 ? -15.872 -0.712 38.586 1.00 95.81 241 ALA A N 1
ATOM 1805 C CA . ALA A 1 241 ? -17.028 -0.434 37.733 1.00 95.81 241 ALA A CA 1
ATOM 1806 C C . ALA A 1 241 ? -18.173 -1.414 38.011 1.00 95.81 241 ALA A C 1
ATOM 1808 O O . ALA A 1 241 ? -19.323 -0.995 38.089 1.00 95.81 241 ALA A O 1
ATOM 1809 N N . ALA A 1 242 ? -17.863 -2.701 38.212 1.00 96.62 242 ALA A N 1
ATOM 1810 C CA . ALA A 1 242 ? -18.865 -3.736 38.461 1.00 96.62 242 ALA A CA 1
ATOM 1811 C C . ALA A 1 242 ? -19.685 -3.469 39.737 1.00 96.62 242 ALA A C 1
ATOM 1813 O O . ALA A 1 242 ? -20.904 -3.605 39.720 1.00 96.62 242 ALA A O 1
ATOM 1814 N N . VAL A 1 243 ? -19.044 -3.028 40.827 1.00 96.88 243 VAL A N 1
ATOM 1815 C CA . VAL A 1 243 ? -19.754 -2.691 42.079 1.00 96.88 243 VAL A CA 1
ATOM 1816 C C . VAL A 1 243 ? -20.590 -1.411 41.969 1.00 96.88 243 VAL A C 1
ATOM 1818 O O . VAL A 1 243 ? -21.551 -1.237 42.712 1.00 96.88 243 VAL A O 1
ATOM 1821 N N . ARG A 1 244 ? -20.268 -0.528 41.014 1.00 97.00 244 ARG A N 1
ATOM 1822 C CA . ARG A 1 244 ? -20.994 0.721 40.734 1.00 97.00 244 ARG A CA 1
ATOM 1823 C C . ARG A 1 244 ? -22.058 0.557 39.648 1.00 97.00 244 ARG A C 1
ATOM 1825 O O . ARG A 1 244 ? -22.426 1.537 39.014 1.00 97.00 244 ARG A O 1
ATOM 1832 N N . TRP A 1 245 ? -22.579 -0.650 39.436 1.00 97.50 245 TRP A N 1
ATOM 1833 C CA . TRP A 1 245 ? -23.568 -0.913 38.384 1.00 97.50 245 TRP A CA 1
ATOM 1834 C C . TRP A 1 245 ? -24.843 -0.061 38.486 1.00 97.50 245 TRP A C 1
ATOM 1836 O O . TRP A 1 245 ? -25.473 0.216 37.471 1.00 97.50 245 TRP A O 1
ATOM 1846 N N . ARG A 1 246 ? -25.197 0.393 39.698 1.00 97.56 246 ARG A N 1
ATOM 1847 C CA . ARG A 1 246 ? -26.328 1.306 39.940 1.00 97.56 246 ARG A CA 1
ATOM 1848 C C . ARG A 1 246 ? -26.080 2.731 39.436 1.00 97.56 246 ARG A C 1
ATOM 1850 O O . ARG A 1 246 ? -27.031 3.463 39.194 1.00 97.56 246 ARG A O 1
ATOM 1857 N N . ASP A 1 247 ? -24.821 3.127 39.264 1.00 96.88 247 ASP A N 1
ATOM 1858 C CA . ASP A 1 247 ? -24.453 4.407 38.660 1.00 96.88 247 ASP A CA 1
ATOM 1859 C C . ASP A 1 247 ? -24.516 4.279 37.132 1.00 96.88 247 ASP A C 1
ATOM 1861 O O . ASP A 1 247 ? -23.506 4.076 36.449 1.00 96.88 247 ASP A O 1
ATOM 1865 N N . SER A 1 248 ? -25.729 4.388 36.588 1.00 94.88 248 SER A N 1
ATOM 1866 C CA . SER A 1 248 ? -25.987 4.329 35.145 1.00 94.88 248 SER A CA 1
ATOM 1867 C C . SER A 1 248 ? -25.283 5.447 34.365 1.00 94.88 248 SER A C 1
ATOM 1869 O O . SER A 1 248 ? -25.114 5.346 33.157 1.00 94.88 248 SER A O 1
ATOM 1871 N N . THR A 1 249 ? -24.788 6.503 35.015 1.00 93.56 249 THR A N 1
ATOM 1872 C CA . THR A 1 249 ? -24.001 7.532 34.316 1.00 93.56 249 THR A CA 1
ATOM 1873 C C . THR A 1 249 ? -22.578 7.070 33.997 1.00 93.56 249 THR A C 1
ATOM 1875 O O . THR A 1 249 ? -21.917 7.649 33.133 1.00 93.56 249 THR A O 1
ATOM 1878 N N . LEU A 1 250 ? -22.086 6.035 34.687 1.00 92.44 250 LEU A N 1
ATOM 1879 C CA . LEU A 1 250 ? -20.755 5.457 34.493 1.00 92.44 250 LEU A CA 1
ATOM 1880 C C . LEU A 1 250 ? -20.803 4.046 33.911 1.00 92.44 250 LEU A C 1
ATOM 1882 O O . LEU A 1 250 ? -20.066 3.750 32.971 1.00 92.44 250 LEU A O 1
ATOM 1886 N N . PHE A 1 251 ? -21.639 3.176 34.477 1.00 96.31 251 PHE A N 1
ATOM 1887 C CA . PHE A 1 251 ? -21.665 1.753 34.146 1.00 96.31 251 PHE A CA 1
ATOM 1888 C C . PHE A 1 251 ? -22.174 1.502 32.727 1.00 96.31 251 PHE A C 1
ATOM 1890 O O . PHE A 1 251 ? -21.516 0.852 31.918 1.00 96.31 251 PHE A O 1
ATOM 1897 N N . ASP A 1 252 ? -23.334 2.062 32.415 1.00 96.81 252 ASP A N 1
ATOM 1898 C CA . ASP A 1 252 ? -24.048 1.870 31.159 1.00 96.81 252 ASP A CA 1
ATOM 1899 C C . ASP A 1 252 ? -23.218 2.301 29.933 1.00 96.81 252 ASP A C 1
ATOM 1901 O O . ASP A 1 252 ? -23.105 1.516 28.993 1.00 96.81 252 ASP A O 1
ATOM 1905 N N . PRO A 1 253 ? -22.587 3.493 29.906 1.00 95.50 253 PRO A N 1
ATOM 1906 C CA . PRO A 1 253 ? -21.775 3.918 28.765 1.00 95.50 253 PRO A CA 1
ATOM 1907 C C . PRO A 1 253 ? -20.495 3.093 28.608 1.00 95.50 253 PRO A C 1
ATOM 1909 O O . PRO A 1 253 ? -20.120 2.764 27.483 1.00 95.50 253 PRO A O 1
ATOM 1912 N N . LEU A 1 254 ? -19.861 2.689 29.718 1.00 95.88 254 LEU A N 1
ATOM 1913 C CA . LEU A 1 254 ? -18.725 1.763 29.690 1.00 95.88 254 LEU A CA 1
ATOM 1914 C C . LEU A 1 254 ? -19.132 0.416 29.074 1.00 95.88 254 LEU A C 1
ATOM 1916 O O . LEU A 1 254 ? -18.461 -0.083 28.175 1.00 95.88 254 LEU A O 1
ATOM 1920 N N . VAL A 1 255 ? -20.252 -0.161 29.517 1.00 97.75 255 VAL A N 1
ATOM 1921 C CA . VAL A 1 255 ? -20.745 -1.439 28.990 1.00 97.75 255 VAL A CA 1
ATOM 1922 C C . VAL A 1 255 ? -21.185 -1.300 27.531 1.00 97.75 255 VAL A C 1
ATOM 1924 O O . VAL A 1 255 ? -20.827 -2.149 26.722 1.00 97.75 255 VAL A O 1
ATOM 1927 N N . ARG A 1 256 ? -21.882 -0.222 27.144 1.00 97.69 256 ARG A N 1
ATOM 1928 C CA . ARG A 1 256 ? -22.255 0.038 25.738 1.00 97.69 256 ARG A CA 1
ATOM 1929 C C . ARG A 1 256 ? -21.032 0.150 24.823 1.00 97.69 256 ARG A C 1
ATOM 1931 O O . ARG A 1 256 ? -21.081 -0.348 23.702 1.00 97.69 256 ARG A O 1
ATOM 1938 N N . HIS A 1 257 ? -19.931 0.737 25.294 1.00 97.56 257 HIS A N 1
ATOM 1939 C CA . HIS A 1 257 ? -18.659 0.767 24.563 1.00 97.56 257 HIS A CA 1
ATOM 1940 C C . HIS A 1 257 ? -18.101 -0.639 24.315 1.00 97.56 257 HIS A C 1
ATOM 1942 O O . HIS A 1 257 ? -17.809 -1.008 23.177 1.00 97.56 257 HIS A O 1
ATOM 1948 N N . GLU A 1 258 ? -18.032 -1.462 25.360 1.00 98.00 258 GLU A N 1
ATOM 1949 C CA . GLU A 1 258 ? -17.572 -2.848 25.245 1.00 98.00 258 GLU A CA 1
ATOM 1950 C C . GLU A 1 258 ? -18.488 -3.699 24.353 1.00 98.00 258 GLU A C 1
ATOM 1952 O O . GLU A 1 258 ? -18.026 -4.462 23.500 1.00 98.00 258 GLU A O 1
ATOM 1957 N N . LEU A 1 259 ? -19.805 -3.528 24.478 1.00 98.12 259 LEU A N 1
ATOM 1958 C CA . LEU A 1 259 ? -20.788 -4.197 23.630 1.00 98.12 259 LEU A CA 1
ATOM 1959 C C . LEU A 1 259 ? -20.701 -3.735 22.172 1.00 98.12 259 LEU A C 1
ATOM 1961 O O . LEU A 1 259 ? -20.887 -4.558 21.277 1.00 98.12 259 LEU A O 1
ATOM 1965 N N . ALA A 1 260 ? -20.351 -2.472 21.905 1.00 97.25 260 ALA A N 1
ATOM 1966 C CA . ALA A 1 260 ? -20.120 -1.985 20.548 1.00 97.25 260 ALA A CA 1
ATOM 1967 C C . ALA A 1 260 ? -18.937 -2.702 19.874 1.00 97.25 260 ALA A C 1
ATOM 1969 O O . ALA A 1 260 ? -19.003 -2.992 18.679 1.00 97.25 260 ALA A O 1
ATOM 1970 N N . HIS A 1 261 ? -17.888 -3.071 20.616 1.00 97.38 261 HIS A N 1
ATOM 1971 C CA . HIS A 1 261 ? -16.833 -3.928 20.067 1.00 97.38 261 HIS A CA 1
ATOM 1972 C C . HIS A 1 261 ? -17.331 -5.336 19.722 1.00 97.38 261 HIS A C 1
ATOM 1974 O O . HIS A 1 261 ? -16.874 -5.935 18.745 1.00 97.38 261 HIS A O 1
ATOM 1980 N N . ILE A 1 262 ? -18.247 -5.885 20.522 1.00 97.62 262 ILE A N 1
ATOM 1981 C CA . ILE A 1 262 ? -18.799 -7.229 20.317 1.00 97.62 262 ILE A CA 1
ATOM 1982 C C . ILE A 1 262 ? -19.756 -7.247 19.122 1.00 97.62 262 ILE A C 1
ATOM 1984 O O . ILE A 1 262 ? -19.607 -8.089 18.236 1.00 97.62 262 ILE A O 1
ATOM 1988 N N . ALA A 1 263 ? -20.699 -6.304 19.068 1.00 96.62 263 ALA A N 1
ATOM 1989 C CA . ALA A 1 263 ? -21.755 -6.243 18.057 1.00 96.62 263 ALA A CA 1
ATOM 1990 C C . ALA A 1 263 ? -21.219 -6.134 16.627 1.00 96.62 263 ALA A C 1
ATOM 1992 O O . ALA A 1 263 ? -21.823 -6.659 15.695 1.00 96.62 263 ALA A O 1
ATOM 1993 N N . TYR A 1 264 ? -20.051 -5.519 16.460 1.00 94.19 264 TYR A N 1
ATOM 1994 C CA . TYR A 1 264 ? -19.435 -5.305 15.154 1.00 94.19 264 TYR A CA 1
ATOM 1995 C C . TYR A 1 264 ? -18.236 -6.223 14.881 1.00 94.19 264 TYR A C 1
ATOM 1997 O O . TYR A 1 264 ? -17.514 -6.019 13.910 1.00 94.19 264 TYR A O 1
ATOM 2005 N N . GLY A 1 265 ? -18.012 -7.246 15.715 1.00 94.69 265 GLY A N 1
ATOM 2006 C CA . GLY A 1 265 ? -16.953 -8.238 15.500 1.00 94.69 265 GLY A CA 1
ATOM 2007 C C . GLY A 1 265 ? -15.525 -7.716 15.709 1.00 94.69 265 GLY A C 1
ATOM 2008 O O . GLY A 1 265 ? -14.559 -8.440 15.455 1.00 94.69 265 GLY A O 1
ATOM 2009 N N . ASP A 1 266 ? -15.366 -6.498 16.232 1.00 95.00 266 ASP A N 1
ATOM 2010 C CA . ASP A 1 266 ? -14.070 -5.849 16.433 1.00 95.00 266 ASP A CA 1
ATOM 2011 C C . ASP A 1 266 ? -13.187 -6.619 17.420 1.00 95.00 266 ASP A C 1
ATOM 2013 O O . ASP A 1 266 ? -11.962 -6.574 17.318 1.00 95.00 266 ASP A O 1
ATOM 2017 N N . VAL A 1 267 ? -13.790 -7.357 18.357 1.00 95.50 267 VAL A N 1
ATOM 2018 C CA . VAL A 1 267 ? -13.068 -8.214 19.309 1.00 95.50 267 VAL A CA 1
ATOM 2019 C C . VAL A 1 267 ? -12.189 -9.236 18.583 1.00 95.50 267 VAL A C 1
ATOM 2021 O O . VAL A 1 267 ? -11.024 -9.408 18.936 1.00 95.50 267 VAL A O 1
ATOM 2024 N N . THR A 1 268 ? -12.708 -9.897 17.547 1.00 92.81 268 THR A N 1
ATOM 2025 C CA . THR A 1 268 ? -11.946 -10.907 16.799 1.00 92.81 268 THR A CA 1
ATOM 2026 C C . THR A 1 268 ? -10.782 -10.267 16.045 1.00 92.81 268 THR A C 1
ATOM 2028 O O . THR A 1 268 ? -9.669 -10.788 16.098 1.00 92.81 268 THR A O 1
ATOM 2031 N N . LEU A 1 269 ? -11.000 -9.097 15.435 1.00 91.50 269 LEU A N 1
ATOM 2032 C CA . LEU A 1 269 ? -9.947 -8.329 14.763 1.00 91.50 269 LEU A CA 1
ATOM 2033 C C . LEU A 1 269 ? -8.850 -7.879 15.740 1.00 91.50 269 LEU A C 1
ATOM 2035 O O . LEU A 1 269 ? -7.670 -7.963 15.410 1.00 91.50 269 LEU A O 1
ATOM 2039 N N . ALA A 1 270 ? -9.216 -7.468 16.961 1.00 92.50 270 ALA A N 1
ATOM 2040 C CA . ALA A 1 270 ? -8.273 -7.122 18.032 1.00 92.50 270 ALA A CA 1
ATOM 2041 C C . ALA A 1 270 ? -7.316 -8.271 18.349 1.00 92.50 270 ALA A C 1
ATOM 2043 O O . ALA A 1 270 ? -6.097 -8.102 18.417 1.00 92.50 270 ALA A O 1
ATOM 2044 N N . TRP A 1 271 ? -7.901 -9.448 18.574 1.00 92.31 271 TRP A N 1
ATOM 2045 C CA . TRP A 1 271 ? -7.158 -10.630 18.974 1.00 92.31 271 TRP A CA 1
ATOM 2046 C C . TRP A 1 271 ? -6.320 -11.168 17.835 1.00 92.31 271 TRP A C 1
ATOM 2048 O O . TRP A 1 271 ? -5.202 -11.614 18.080 1.00 92.31 271 TRP A O 1
ATOM 2058 N N . LEU A 1 272 ? -6.803 -11.061 16.601 1.00 90.75 272 LEU A N 1
ATOM 2059 C CA . LEU A 1 272 ? -6.021 -11.422 15.433 1.00 90.75 272 LEU A CA 1
ATOM 2060 C C . LEU A 1 272 ? -4.844 -10.460 15.246 1.00 90.75 272 LEU A C 1
ATOM 2062 O O . LEU A 1 272 ? -3.720 -10.923 15.095 1.00 90.75 272 LEU A O 1
ATOM 2066 N N . ALA A 1 273 ? -5.049 -9.148 15.391 1.00 92.94 273 ALA A N 1
ATOM 2067 C CA . ALA A 1 273 ? -3.967 -8.162 15.343 1.00 92.94 273 ALA A CA 1
ATOM 2068 C C . ALA A 1 273 ? -2.883 -8.413 16.402 1.00 92.94 273 ALA A C 1
ATOM 2070 O O . ALA A 1 273 ? -1.687 -8.321 16.125 1.00 92.94 273 ALA A O 1
ATOM 2071 N N . ARG A 1 274 ? -3.290 -8.795 17.617 1.00 93.31 274 ARG A N 1
ATOM 2072 C CA . ARG A 1 274 ? -2.355 -9.170 18.681 1.00 93.31 274 ARG A CA 1
ATOM 2073 C C . ARG A 1 274 ? -1.653 -10.503 18.405 1.00 93.31 274 ARG A C 1
ATOM 2075 O O . ARG A 1 274 ? -0.463 -10.620 18.676 1.00 93.31 274 ARG A O 1
ATOM 2082 N N . SER A 1 275 ? -2.372 -11.480 17.854 1.00 93.44 275 SER A N 1
ATOM 2083 C CA . SER A 1 275 ? -1.824 -12.788 17.466 1.00 93.44 275 SER A CA 1
ATOM 2084 C C . SER A 1 275 ? -0.788 -12.651 16.356 1.00 93.44 275 SER A C 1
ATOM 2086 O O . SER A 1 275 ? 0.267 -13.266 16.444 1.00 93.44 275 SER A O 1
ATOM 2088 N N . ILE A 1 276 ? -1.029 -11.766 15.384 1.00 92.94 276 ILE A N 1
ATOM 2089 C CA . ILE A 1 276 ? -0.058 -11.407 14.345 1.00 92.94 276 ILE A CA 1
ATOM 2090 C C . ILE A 1 276 ? 1.253 -10.936 14.978 1.00 92.94 276 ILE A C 1
ATOM 2092 O O . ILE A 1 276 ? 2.303 -11.414 14.579 1.00 92.94 276 ILE A O 1
ATOM 2096 N N . GLY A 1 277 ? 1.216 -10.089 16.013 1.00 92.88 277 GLY A N 1
ATOM 2097 C CA . GLY A 1 277 ? 2.433 -9.676 16.725 1.00 92.88 277 GLY A CA 1
ATOM 2098 C C . GLY A 1 277 ? 3.212 -10.844 17.348 1.00 92.88 277 GLY A C 1
ATOM 2099 O O . GLY A 1 277 ? 4.441 -10.853 17.302 1.00 92.88 277 GLY A O 1
ATOM 2100 N N . TYR A 1 278 ? 2.512 -11.850 17.883 1.00 94.94 278 TYR A N 1
ATOM 2101 C CA . TYR A 1 278 ? 3.135 -13.051 18.452 1.00 94.94 278 TYR A CA 1
ATOM 2102 C C . TYR A 1 278 ? 3.731 -13.994 17.403 1.00 94.94 278 TYR A C 1
ATOM 2104 O O . TYR A 1 278 ? 4.693 -14.682 17.722 1.00 94.94 278 TYR A O 1
ATOM 2112 N N . VAL A 1 279 ? 3.186 -14.032 16.184 1.00 97.12 279 VAL A N 1
ATOM 2113 C CA . VAL A 1 279 ? 3.750 -14.815 15.068 1.00 97.12 279 VAL A CA 1
ATOM 2114 C C . VAL A 1 279 ? 4.887 -14.058 14.386 1.00 97.12 279 VAL A C 1
ATOM 2116 O O . VAL A 1 279 ? 5.919 -14.632 14.059 1.00 97.12 279 VAL A O 1
ATOM 2119 N N . LEU A 1 280 ? 4.718 -12.752 14.198 1.00 95.81 280 LEU A N 1
ATOM 2120 C CA . LEU A 1 280 ? 5.668 -11.911 13.486 1.00 95.81 280 LEU A CA 1
ATOM 2121 C C . LEU A 1 280 ? 7.020 -11.847 14.204 1.00 95.81 280 LEU A C 1
ATOM 2123 O O . LEU A 1 280 ? 8.054 -11.940 13.554 1.00 95.81 280 LEU A O 1
ATOM 2127 N N . ALA A 1 281 ? 7.026 -11.728 15.535 1.00 96.31 281 ALA A N 1
ATOM 2128 C CA . ALA A 1 281 ? 8.264 -11.661 16.309 1.00 96.31 281 ALA A CA 1
ATOM 2129 C C . ALA A 1 281 ? 9.202 -12.867 16.067 1.00 96.31 281 ALA A C 1
ATOM 2131 O O . ALA A 1 281 ? 10.334 -12.634 15.647 1.00 96.31 281 ALA A O 1
ATOM 2132 N N . PRO A 1 282 ? 8.788 -14.136 16.258 1.00 97.00 282 PRO A N 1
ATOM 2133 C CA . PRO A 1 282 ? 9.652 -15.277 15.968 1.00 97.00 282 PRO A CA 1
ATOM 2134 C C . PRO A 1 282 ? 9.973 -15.417 14.475 1.00 97.00 282 PRO A C 1
ATOM 2136 O O . PRO A 1 282 ? 11.120 -15.717 14.159 1.00 97.00 282 PRO A O 1
ATOM 2139 N N . LEU A 1 283 ? 9.028 -15.143 13.560 1.00 96.25 283 LEU A N 1
ATOM 2140 C CA . LEU A 1 283 ? 9.295 -15.194 12.112 1.00 96.25 283 LEU A CA 1
ATOM 2141 C C . LEU A 1 283 ? 10.440 -14.265 11.692 1.00 96.25 283 LEU A C 1
ATOM 2143 O O . LEU A 1 283 ? 11.242 -14.622 10.836 1.00 96.25 283 LEU A O 1
ATOM 2147 N N . LEU A 1 284 ? 10.518 -13.078 12.294 1.00 94.69 284 LEU A N 1
ATOM 2148 C CA . LEU A 1 284 ? 11.556 -12.102 11.985 1.00 94.69 284 LEU A CA 1
ATOM 2149 C C . LEU A 1 284 ? 12.860 -12.361 12.754 1.00 94.69 284 LEU A C 1
ATOM 2151 O O . LEU A 1 284 ? 13.941 -12.232 12.178 1.00 94.69 284 LEU A O 1
ATOM 2155 N N . LEU A 1 285 ? 12.773 -12.717 14.041 1.00 96.50 285 LEU A N 1
ATOM 2156 C CA . LEU A 1 285 ? 13.933 -12.816 14.933 1.00 96.50 285 LEU A CA 1
ATOM 2157 C C . LEU A 1 285 ? 14.707 -14.130 14.794 1.00 96.50 285 LEU A C 1
ATOM 2159 O O . LEU A 1 285 ? 15.929 -14.104 14.901 1.00 96.50 285 LEU A O 1
ATOM 2163 N N . VAL A 1 286 ? 14.040 -15.264 14.551 1.00 96.38 286 VAL A N 1
ATOM 2164 C CA . VAL A 1 286 ? 14.725 -16.568 14.474 1.00 96.38 286 VAL A CA 1
ATOM 2165 C C . VAL A 1 286 ? 15.777 -16.588 13.357 1.00 96.38 286 VAL A C 1
ATOM 2167 O O . VAL A 1 286 ? 16.927 -16.908 13.660 1.00 96.38 286 VAL A O 1
ATOM 2170 N N . PRO A 1 287 ? 15.477 -16.169 12.110 1.00 95.38 287 PRO A N 1
ATOM 2171 C CA . PRO A 1 287 ? 16.509 -16.114 11.081 1.00 95.38 287 PRO A CA 1
ATOM 2172 C C . PRO A 1 287 ? 17.639 -15.128 11.407 1.00 95.38 287 PRO A C 1
ATOM 2174 O O . PRO A 1 287 ? 18.794 -15.424 11.123 1.00 95.38 287 PRO A O 1
ATOM 2177 N N . ALA A 1 288 ? 17.340 -13.985 12.045 1.00 95.12 288 ALA A N 1
ATOM 2178 C CA . ALA A 1 288 ? 18.367 -13.020 12.451 1.00 95.12 288 ALA A CA 1
ATOM 2179 C C . ALA A 1 288 ? 19.351 -13.624 13.459 1.00 95.12 288 ALA A C 1
ATOM 2181 O O . ALA A 1 288 ? 20.556 -13.438 13.318 1.00 95.12 288 ALA A O 1
ATOM 2182 N N . VAL A 1 289 ? 18.846 -14.370 14.447 1.00 97.19 289 VAL A N 1
ATOM 2183 C CA . VAL A 1 289 ? 19.681 -15.082 15.424 1.00 97.19 289 VAL A CA 1
ATOM 2184 C C . VAL A 1 289 ? 20.534 -16.139 14.722 1.00 97.19 289 VAL A C 1
ATOM 2186 O O . VAL A 1 289 ? 21.732 -16.204 14.967 1.00 97.19 289 VAL A O 1
ATOM 2189 N N . ILE A 1 290 ? 19.959 -16.914 13.798 1.00 96.25 290 ILE A N 1
ATOM 2190 C CA . ILE A 1 290 ? 20.706 -17.940 13.053 1.00 96.25 290 ILE A CA 1
ATOM 2191 C C . ILE A 1 290 ? 21.796 -17.312 12.165 1.00 96.25 290 ILE A C 1
ATOM 2193 O O . ILE A 1 290 ? 22.900 -17.845 12.105 1.00 96.25 290 ILE A O 1
ATOM 2197 N N . ILE A 1 291 ? 21.530 -16.177 11.503 1.00 93.50 291 ILE A N 1
ATOM 2198 C CA . ILE A 1 291 ? 22.547 -15.431 10.735 1.00 93.50 291 ILE A CA 1
ATOM 2199 C C . ILE A 1 291 ? 23.642 -14.882 11.661 1.00 93.50 291 ILE A C 1
ATOM 2201 O O . ILE A 1 291 ? 24.821 -14.972 11.338 1.00 93.50 291 ILE A O 1
ATOM 2205 N N . ALA A 1 292 ? 23.275 -14.326 12.818 1.00 95.94 292 ALA A N 1
ATOM 2206 C CA . ALA A 1 292 ? 24.247 -13.789 13.770 1.00 95.94 292 ALA A CA 1
ATOM 2207 C C . ALA A 1 292 ? 25.190 -14.872 14.327 1.00 95.94 292 ALA A C 1
ATOM 2209 O O . ALA A 1 292 ? 26.355 -14.587 14.610 1.00 95.94 292 ALA A O 1
ATOM 2210 N N . LEU A 1 293 ? 24.689 -16.104 14.460 1.00 96.81 293 LEU A N 1
ATOM 2211 C CA . LEU A 1 293 ? 25.447 -17.267 14.920 1.00 96.81 293 LEU A CA 1
ATOM 2212 C C . LEU A 1 293 ? 26.213 -17.996 13.804 1.00 96.81 293 LEU A C 1
ATOM 2214 O O . LEU A 1 293 ? 27.031 -18.850 14.127 1.00 96.81 293 LEU A O 1
ATOM 2218 N N . SER A 1 294 ? 25.975 -17.695 12.521 1.00 94.50 294 SER A N 1
ATOM 2219 C CA . SER A 1 294 ? 26.738 -18.293 11.417 1.00 94.50 294 SER A CA 1
ATOM 2220 C C . SER A 1 294 ? 28.043 -17.551 11.120 1.00 94.50 294 SER A C 1
ATOM 2222 O O . SER A 1 294 ? 28.193 -16.377 11.467 1.00 94.50 294 SER A O 1
ATOM 2224 N N . ASP A 1 295 ? 28.962 -18.236 10.433 1.00 93.88 295 ASP A N 1
ATOM 2225 C CA . ASP A 1 295 ? 30.263 -17.682 10.031 1.00 93.88 295 ASP A CA 1
ATOM 2226 C C . ASP A 1 295 ? 30.123 -16.540 9.009 1.00 93.88 295 ASP A C 1
ATOM 2228 O O . ASP A 1 295 ? 30.852 -15.551 9.071 1.00 93.88 295 ASP A O 1
ATOM 2232 N N . ASP A 1 296 ? 29.126 -16.617 8.120 1.00 88.38 296 ASP A N 1
ATOM 2233 C CA . ASP A 1 296 ? 28.804 -15.540 7.183 1.00 88.38 296 ASP A CA 1
ATOM 2234 C C . ASP A 1 296 ? 27.813 -14.534 7.792 1.00 88.38 296 ASP A C 1
ATOM 2236 O O . ASP A 1 296 ? 26.593 -14.730 7.807 1.00 88.38 296 ASP A O 1
ATOM 2240 N N . ARG A 1 297 ? 28.356 -13.424 8.301 1.00 93.25 297 ARG A N 1
ATOM 2241 C CA . ARG A 1 297 ? 27.589 -12.303 8.872 1.00 93.25 297 ARG A CA 1
ATOM 2242 C C . ARG A 1 297 ? 27.369 -11.156 7.885 1.00 93.25 297 ARG A C 1
ATOM 2244 O O . ARG A 1 297 ? 26.767 -10.151 8.264 1.00 93.25 297 ARG A O 1
ATOM 2251 N N . THR A 1 298 ? 27.823 -11.280 6.635 1.00 88.56 298 THR A N 1
ATOM 2252 C CA . THR A 1 298 ? 27.738 -10.197 5.635 1.00 88.56 298 THR A CA 1
ATOM 2253 C C . THR A 1 298 ? 26.290 -9.819 5.311 1.00 88.56 298 THR A C 1
ATOM 2255 O O . THR A 1 298 ? 25.981 -8.655 5.062 1.00 88.56 298 THR A O 1
ATOM 2258 N N . LEU A 1 299 ? 25.370 -10.780 5.428 1.00 86.44 299 LEU A N 1
ATOM 2259 C CA . LEU A 1 299 ? 23.936 -10.594 5.201 1.00 86.44 299 LEU A CA 1
ATOM 2260 C C . LEU A 1 299 ? 23.202 -9.928 6.378 1.00 86.44 299 LEU A C 1
ATOM 2262 O O . LEU A 1 299 ? 22.067 -9.465 6.218 1.00 86.44 299 LEU A O 1
ATOM 2266 N N . LEU A 1 300 ? 23.814 -9.879 7.569 1.00 91.00 300 LEU A N 1
ATOM 2267 C CA . LEU A 1 300 ? 23.138 -9.456 8.795 1.00 91.00 300 LEU A CA 1
ATOM 2268 C C . LEU A 1 300 ? 22.653 -7.996 8.748 1.00 91.00 300 LEU A C 1
ATOM 2270 O O . LEU A 1 300 ? 21.490 -7.781 9.086 1.00 91.00 300 LEU A O 1
ATOM 2274 N N . PRO A 1 301 ? 23.437 -6.989 8.306 1.00 92.75 301 PRO A N 1
ATOM 2275 C CA . PRO A 1 301 ? 22.974 -5.598 8.297 1.00 92.75 301 PRO A CA 1
ATOM 2276 C C . PRO A 1 301 ? 21.744 -5.386 7.405 1.00 92.75 301 PRO A C 1
ATOM 2278 O O . PRO A 1 301 ? 20.755 -4.788 7.837 1.00 92.75 301 PRO A O 1
ATOM 2281 N N . GLY A 1 302 ? 21.766 -5.942 6.187 1.00 88.75 302 GLY A N 1
ATOM 2282 C CA . GLY A 1 302 ? 20.634 -5.882 5.260 1.00 88.75 302 GLY A CA 1
ATOM 2283 C C . GLY A 1 302 ? 19.402 -6.605 5.810 1.00 88.75 302 GLY A C 1
ATOM 2284 O O . GLY A 1 302 ? 18.282 -6.098 5.711 1.00 88.75 302 GLY A O 1
ATOM 2285 N N . TYR A 1 303 ? 19.602 -7.755 6.460 1.00 90.81 303 TYR A N 1
ATOM 2286 C CA . TYR A 1 303 ? 18.528 -8.501 7.112 1.00 90.81 303 TYR A CA 1
ATOM 2287 C C . TYR A 1 303 ? 17.924 -7.736 8.303 1.00 90.81 303 TYR A C 1
ATOM 2289 O O . TYR A 1 303 ? 16.702 -7.607 8.392 1.00 90.81 303 TYR A O 1
ATOM 2297 N N . LEU A 1 304 ? 18.755 -7.175 9.189 1.00 94.12 304 LEU A N 1
ATOM 2298 C CA . LEU A 1 304 ? 18.321 -6.395 10.354 1.00 94.12 304 LEU A CA 1
ATOM 2299 C C . LEU A 1 304 ? 17.508 -5.162 9.945 1.00 94.12 304 LEU A C 1
ATOM 2301 O O . LEU A 1 304 ? 16.466 -4.891 10.546 1.00 94.12 304 LEU A O 1
ATOM 2305 N N . LEU A 1 305 ? 17.932 -4.453 8.894 1.00 94.38 305 LEU A N 1
ATOM 2306 C CA . LEU A 1 305 ? 17.189 -3.315 8.354 1.00 94.38 305 LEU A CA 1
ATOM 2307 C C . LEU A 1 305 ? 15.789 -3.731 7.872 1.00 94.38 305 LEU A C 1
ATOM 2309 O O . LEU A 1 305 ? 14.796 -3.090 8.224 1.00 94.38 305 LEU A O 1
ATOM 2313 N N . ARG A 1 306 ? 15.696 -4.835 7.118 1.00 93.00 306 ARG A N 1
ATOM 2314 C CA . ARG A 1 306 ? 14.426 -5.388 6.612 1.00 93.00 306 ARG A CA 1
ATOM 2315 C C . ARG A 1 306 ? 13.462 -5.728 7.734 1.00 93.00 306 ARG A C 1
ATOM 2317 O O . ARG A 1 306 ? 12.323 -5.256 7.732 1.00 93.00 306 ARG A O 1
ATOM 2324 N N . ILE A 1 307 ? 13.913 -6.523 8.704 1.00 94.50 307 ILE A N 1
ATOM 2325 C CA . ILE A 1 307 ? 13.048 -6.934 9.812 1.00 94.50 307 ILE A CA 1
ATOM 2326 C C . ILE A 1 307 ? 12.689 -5.758 10.720 1.00 94.50 307 ILE A C 1
ATOM 2328 O O . ILE A 1 307 ? 11.570 -5.708 11.228 1.00 94.50 307 ILE A O 1
ATOM 2332 N N . GLY A 1 308 ? 13.595 -4.788 10.884 1.00 95.69 308 GLY A N 1
ATOM 2333 C CA . GLY A 1 308 ? 13.350 -3.571 11.646 1.00 95.69 308 GLY A CA 1
ATOM 2334 C C . GLY A 1 308 ? 12.232 -2.739 11.024 1.00 95.69 308 GLY A C 1
ATOM 2335 O O . GLY A 1 308 ? 11.281 -2.371 11.715 1.00 95.69 308 GLY A O 1
ATOM 2336 N N . LEU A 1 309 ? 12.288 -2.503 9.710 1.00 96.38 309 LEU A N 1
ATOM 2337 C CA . LEU A 1 309 ? 11.275 -1.730 8.987 1.00 96.38 309 LEU A CA 1
ATOM 2338 C C . LEU A 1 309 ? 9.936 -2.466 8.868 1.00 96.38 309 LEU A C 1
ATOM 2340 O O . LEU A 1 309 ? 8.882 -1.850 9.059 1.00 96.38 309 LEU A O 1
ATOM 2344 N N . LEU A 1 310 ? 9.948 -3.778 8.620 1.00 95.44 310 LEU A N 1
ATOM 2345 C CA . LEU A 1 310 ? 8.725 -4.582 8.572 1.00 95.44 310 LEU A CA 1
ATOM 2346 C C . LEU A 1 310 ? 8.060 -4.692 9.952 1.00 95.44 310 LEU A C 1
ATOM 2348 O O . LEU A 1 310 ? 6.852 -4.474 10.072 1.00 95.44 310 LEU A O 1
ATOM 2352 N N . GLY A 1 311 ? 8.844 -4.941 11.004 1.00 96.12 311 GLY A N 1
ATOM 2353 C CA . GLY A 1 311 ? 8.374 -4.966 12.388 1.00 96.12 311 GLY A CA 1
ATOM 2354 C C . GLY A 1 311 ? 7.821 -3.614 12.844 1.00 96.12 311 GLY A C 1
ATOM 2355 O O . GLY A 1 311 ? 6.727 -3.556 13.411 1.00 96.12 311 GLY A O 1
ATOM 2356 N N . LEU A 1 312 ? 8.519 -2.514 12.534 1.00 96.19 312 LEU A N 1
ATOM 2357 C CA . LEU A 1 312 ? 8.051 -1.154 12.814 1.00 96.19 312 LEU A CA 1
ATOM 2358 C C . LEU A 1 312 ? 6.747 -0.844 12.069 1.00 96.19 312 LEU A C 1
ATOM 2360 O O . LEU A 1 312 ? 5.809 -0.324 12.673 1.00 96.19 312 LEU A O 1
ATOM 2364 N N . THR A 1 313 ? 6.651 -1.200 10.785 1.00 96.44 313 THR A N 1
ATOM 2365 C CA . THR A 1 313 ? 5.431 -1.003 9.989 1.00 96.44 313 THR A CA 1
ATOM 2366 C C . THR A 1 313 ? 4.255 -1.768 10.590 1.00 96.44 313 THR A C 1
ATOM 2368 O O . THR A 1 313 ? 3.200 -1.179 10.828 1.00 96.44 313 THR A O 1
ATOM 2371 N N . ALA A 1 314 ? 4.432 -3.051 10.916 1.00 96.12 314 ALA A N 1
ATOM 2372 C CA . ALA A 1 314 ? 3.388 -3.858 11.544 1.00 96.12 314 ALA A CA 1
ATOM 2373 C C . ALA A 1 314 ? 2.952 -3.290 12.906 1.00 96.12 314 ALA A C 1
ATOM 2375 O O . ALA A 1 314 ? 1.756 -3.231 13.199 1.00 96.12 314 ALA A O 1
ATOM 2376 N N . LEU A 1 315 ? 3.898 -2.810 13.721 1.00 96.06 315 LEU A N 1
ATOM 2377 C CA . LEU A 1 315 ? 3.614 -2.179 15.010 1.00 96.06 315 LEU A CA 1
ATOM 2378 C C . LEU A 1 315 ? 2.817 -0.875 14.852 1.00 96.06 315 LEU A C 1
ATOM 2380 O O . LEU A 1 315 ? 1.838 -0.655 15.572 1.00 96.06 315 LEU A O 1
ATOM 2384 N N . LEU A 1 316 ? 3.201 -0.020 13.902 1.00 95.94 316 LEU A N 1
ATOM 2385 C CA . LEU A 1 316 ? 2.521 1.245 13.615 1.00 95.94 316 LEU A CA 1
ATOM 2386 C C . LEU A 1 316 ? 1.109 1.016 13.064 1.00 95.94 316 LEU A C 1
ATOM 2388 O O . LEU A 1 316 ? 0.162 1.652 13.538 1.00 95.94 316 LEU A O 1
ATOM 2392 N N . VAL A 1 317 ? 0.946 0.074 12.129 1.00 96.44 317 VAL A N 1
ATOM 2393 C CA . VAL A 1 317 ? -0.360 -0.319 11.575 1.00 96.44 317 VAL A CA 1
ATOM 2394 C C . VAL A 1 317 ? -1.248 -0.925 12.659 1.00 96.44 317 VAL A C 1
ATOM 2396 O O . VAL A 1 317 ? -2.400 -0.515 12.787 1.00 96.44 317 VAL A O 1
ATOM 2399 N N . SER A 1 318 ? -0.721 -1.834 13.486 1.00 96.00 318 SER A N 1
ATOM 2400 C CA . SER A 1 318 ? -1.456 -2.429 14.610 1.00 96.00 318 SER A CA 1
ATOM 2401 C C . SER A 1 318 ? -1.901 -1.363 15.616 1.00 96.00 318 SER A C 1
ATOM 2403 O O . SER A 1 318 ? -3.067 -1.312 16.006 1.00 96.00 318 SER A O 1
ATOM 2405 N N . SER A 1 319 ? -1.023 -0.417 15.956 1.00 95.50 319 SER A N 1
ATOM 2406 C CA . SER A 1 319 ? -1.364 0.690 16.856 1.00 95.50 319 SER A CA 1
ATOM 2407 C C . SER A 1 319 ? -2.439 1.606 16.263 1.00 95.50 319 SER A C 1
ATOM 2409 O O . SER A 1 319 ? -3.378 1.998 16.955 1.00 95.50 319 SER A O 1
ATOM 2411 N N . ALA A 1 320 ? -2.343 1.935 14.972 1.00 95.50 320 ALA A N 1
ATOM 2412 C CA . ALA A 1 320 ? -3.344 2.740 14.274 1.00 95.50 320 ALA A CA 1
ATOM 2413 C C . ALA A 1 320 ? -4.696 2.019 14.139 1.00 95.50 320 ALA A C 1
ATOM 2415 O O . ALA A 1 320 ? -5.743 2.649 14.297 1.00 95.50 320 ALA A O 1
ATOM 2416 N N . LEU A 1 321 ? -4.675 0.707 13.890 1.00 96.19 321 LEU A N 1
ATOM 2417 C CA . LEU A 1 321 ? -5.849 -0.163 13.872 1.00 96.19 321 LEU A CA 1
ATOM 2418 C C . LEU A 1 321 ? -6.567 -0.137 15.224 1.00 96.19 321 LEU A C 1
ATOM 2420 O O . LEU A 1 321 ? -7.765 0.132 15.269 1.00 96.19 321 LEU A O 1
ATOM 2424 N N . LEU A 1 322 ? -5.836 -0.369 16.319 1.00 95.19 322 LEU A N 1
ATOM 2425 C CA . LEU A 1 322 ? -6.398 -0.359 17.669 1.00 95.19 322 LEU A CA 1
ATOM 2426 C C . LEU A 1 322 ? -7.016 1.004 18.002 1.00 95.19 322 LEU A C 1
ATOM 2428 O O . LEU A 1 322 ? -8.174 1.047 18.396 1.00 95.19 322 LEU A O 1
ATOM 2432 N N . ARG A 1 323 ? -6.334 2.120 17.710 1.00 96.12 323 ARG A N 1
ATOM 2433 C CA . ARG A 1 323 ? -6.896 3.461 17.954 1.00 96.12 323 ARG A CA 1
ATOM 2434 C C . ARG A 1 323 ? -8.177 3.746 17.175 1.00 96.12 323 ARG A C 1
ATOM 2436 O O . ARG A 1 323 ? -9.081 4.381 17.709 1.00 96.12 323 ARG A O 1
ATOM 2443 N N . SER A 1 324 ? -8.259 3.323 15.914 1.00 96.06 324 SER A N 1
ATOM 2444 C CA . SER A 1 324 ? -9.473 3.548 15.123 1.00 96.06 324 SER A CA 1
ATOM 2445 C C . SER A 1 324 ? -10.654 2.715 15.592 1.00 96.06 324 SER A C 1
ATOM 2447 O O . SER A 1 324 ? -11.774 3.208 15.538 1.00 96.06 324 SER A O 1
ATOM 2449 N N . ARG A 1 325 ? -10.416 1.515 16.124 1.00 96.75 325 ARG A N 1
ATOM 2450 C CA . ARG A 1 325 ? -11.478 0.695 16.719 1.00 96.75 325 ARG A CA 1
ATOM 2451 C C . ARG A 1 325 ? -12.121 1.370 17.922 1.00 96.75 325 ARG A C 1
ATOM 2453 O O . ARG A 1 325 ? -13.336 1.320 18.061 1.00 96.75 325 ARG A O 1
ATOM 2460 N N . GLU A 1 326 ? -11.323 2.032 18.753 1.00 97.12 326 GLU A N 1
ATOM 2461 C CA . GLU A 1 326 ? -11.830 2.797 19.898 1.00 97.12 326 GLU A CA 1
ATOM 2462 C C . GLU A 1 326 ? -12.731 3.951 19.432 1.00 97.12 326 GLU A C 1
ATOM 2464 O O . GLU A 1 326 ? -13.793 4.176 20.001 1.00 97.12 326 GLU A O 1
ATOM 2469 N N . HIS A 1 327 ? -12.350 4.647 18.353 1.00 97.12 327 HIS A N 1
ATOM 2470 C CA . HIS A 1 327 ? -13.181 5.693 17.749 1.00 97.12 327 HIS A CA 1
ATOM 2471 C C . HIS A 1 327 ? -14.493 5.147 17.173 1.00 97.12 327 HIS A C 1
ATOM 2473 O O . HIS A 1 327 ? -15.545 5.741 17.401 1.00 97.12 327 HIS A O 1
ATOM 2479 N N . ASP A 1 328 ? -14.445 4.018 16.462 1.00 96.56 328 ASP A N 1
ATOM 2480 C CA . ASP A 1 328 ? -15.641 3.368 15.918 1.00 96.56 328 ASP A CA 1
ATOM 2481 C C . ASP A 1 328 ? -16.592 2.939 17.056 1.00 96.56 328 ASP A C 1
ATOM 2483 O O . ASP A 1 328 ? -17.804 3.156 16.972 1.00 96.56 328 ASP A O 1
ATOM 2487 N N . ALA A 1 329 ? -16.052 2.378 18.144 1.00 96.94 329 ALA A N 1
ATOM 2488 C CA . ALA A 1 329 ? -16.824 1.972 19.316 1.00 96.94 329 ALA A CA 1
ATOM 2489 C C . ALA A 1 329 ? -17.418 3.160 20.082 1.00 96.94 329 ALA A C 1
ATOM 2491 O O . ALA A 1 329 ? -18.585 3.099 20.459 1.00 96.94 329 ALA A O 1
ATOM 2492 N N . ASP A 1 330 ? -16.675 4.259 20.247 1.00 97.44 330 ASP A N 1
ATOM 2493 C CA . ASP A 1 330 ? -17.175 5.500 20.857 1.00 97.44 330 ASP A CA 1
ATOM 2494 C C . ASP A 1 330 ? -18.388 6.057 20.111 1.00 97.44 330 ASP A C 1
ATOM 2496 O O . ASP A 1 330 ? -19.408 6.377 20.721 1.00 97.44 330 ASP A O 1
ATOM 2500 N N . LEU A 1 331 ? -18.298 6.149 18.780 1.00 96.38 331 LEU A N 1
ATOM 2501 C CA . LEU A 1 331 ? -19.384 6.668 17.949 1.00 96.38 331 LEU A CA 1
ATOM 2502 C C . LEU A 1 331 ? -20.638 5.788 18.038 1.00 96.38 331 LEU A C 1
ATOM 2504 O O . LEU A 1 331 ? -21.747 6.311 18.115 1.00 96.38 331 LEU A O 1
ATOM 2508 N N . ARG A 1 332 ? -20.473 4.462 18.065 1.00 95.62 332 ARG A N 1
ATOM 2509 C CA . ARG A 1 332 ? -21.587 3.507 18.201 1.00 95.62 332 ARG A CA 1
ATOM 2510 C C . ARG A 1 332 ? -22.206 3.534 19.591 1.00 95.62 332 ARG A C 1
ATOM 2512 O O . ARG A 1 332 ? -23.426 3.542 19.699 1.00 95.62 332 ARG A O 1
ATOM 2519 N N . ALA A 1 333 ? -21.383 3.570 20.635 1.00 95.75 333 ALA A N 1
ATOM 2520 C CA . ALA A 1 333 ? -21.855 3.630 22.012 1.00 95.75 333 ALA A CA 1
ATOM 2521 C C . ALA A 1 333 ? -22.642 4.919 22.276 1.00 95.75 333 ALA A C 1
ATOM 2523 O O . ALA A 1 333 ? -23.706 4.858 22.884 1.00 95.75 333 ALA A O 1
ATOM 2524 N N . ALA A 1 334 ? -22.173 6.054 21.746 1.00 95.50 334 ALA A N 1
ATOM 2525 C CA . ALA A 1 334 ? -22.883 7.329 21.810 1.00 95.50 334 ALA A CA 1
ATOM 2526 C C . ALA A 1 334 ? -24.242 7.296 21.090 1.00 95.50 334 ALA A C 1
ATOM 2528 O O . ALA A 1 334 ? -25.217 7.839 21.601 1.00 95.50 334 ALA A O 1
ATOM 2529 N N . ARG A 1 335 ? -24.334 6.632 19.927 1.00 93.75 335 ARG A N 1
ATOM 2530 C CA . ARG A 1 335 ? -25.620 6.430 19.231 1.00 93.75 335 ARG A CA 1
ATOM 2531 C C . ARG A 1 335 ? -26.568 5.522 20.007 1.00 93.75 335 ARG A C 1
ATOM 2533 O O . ARG A 1 335 ? -27.771 5.737 19.981 1.00 93.75 335 ARG A O 1
ATOM 2540 N N . ALA A 1 336 ? -26.027 4.508 20.677 1.00 93.19 336 ALA A N 1
ATOM 2541 C CA . ALA A 1 336 ? -26.805 3.549 21.451 1.00 93.19 336 ALA A CA 1
ATOM 2542 C C . ALA A 1 336 ? -27.226 4.068 22.841 1.00 93.19 336 ALA A C 1
ATOM 2544 O O . ALA A 1 336 ? -28.012 3.403 23.511 1.00 93.19 336 ALA A O 1
ATOM 2545 N N . GLY A 1 337 ? -26.706 5.208 23.317 1.00 86.56 337 GLY A N 1
ATOM 2546 C CA . GLY A 1 337 ? -27.049 5.719 24.643 1.00 86.56 337 GLY A CA 1
ATOM 2547 C C . GLY A 1 337 ? -26.746 7.201 24.848 1.00 86.56 337 GLY A C 1
ATOM 2548 O O . GLY A 1 337 ? -25.599 7.622 24.731 1.00 86.56 337 GLY A O 1
ATOM 2549 N N . GLY A 1 338 ? -27.776 7.972 25.215 1.00 82.25 338 GLY A N 1
ATOM 2550 C CA . GLY A 1 338 ? -27.688 9.350 25.727 1.00 82.25 338 GLY A CA 1
ATOM 2551 C C . GLY A 1 338 ? -27.185 10.427 24.757 1.00 82.25 338 GLY A C 1
ATOM 2552 O O . GLY A 1 338 ? -27.342 11.605 25.049 1.00 82.25 338 GLY A O 1
ATOM 2553 N N . GLY A 1 339 ? -26.611 10.051 23.613 1.00 91.12 339 GLY A N 1
ATOM 2554 C CA . GLY A 1 339 ? -26.033 10.979 22.646 1.00 91.12 339 GLY A CA 1
ATOM 2555 C C . GLY A 1 339 ? -24.530 11.238 22.854 1.00 91.12 339 GLY A C 1
ATOM 2556 O O . GLY A 1 339 ? -23.921 10.820 23.850 1.00 91.12 339 GLY A O 1
ATOM 2557 N N . PRO A 1 340 ? -23.880 11.902 21.881 1.00 92.88 340 PRO A N 1
ATOM 2558 C CA . PRO A 1 340 ? -22.440 12.158 21.897 1.00 92.88 340 PRO A CA 1
ATOM 2559 C C . PRO A 1 340 ? -21.982 13.060 23.050 1.00 92.88 340 PRO A C 1
ATOM 2561 O O . PRO A 1 340 ? -20.852 12.898 23.512 1.00 92.88 340 PRO A O 1
ATOM 2564 N N . GLU A 1 341 ? -22.827 13.961 23.549 1.00 92.38 341 GLU A N 1
ATOM 2565 C CA . GLU A 1 341 ? -22.531 14.885 24.649 1.00 92.38 341 GLU A CA 1
ATOM 2566 C C . GLU A 1 341 ? -22.378 14.137 25.976 1.00 92.38 341 GLU A C 1
ATOM 2568 O O . GLU A 1 341 ? -21.370 14.301 26.672 1.00 92.38 341 GLU A O 1
ATOM 2573 N N . THR A 1 342 ? -23.330 13.254 26.298 1.00 91.38 342 THR A N 1
ATOM 2574 C CA . THR A 1 342 ? -23.281 12.408 27.499 1.00 91.38 342 THR A CA 1
ATOM 2575 C C . THR A 1 342 ? -22.023 11.551 27.495 1.00 91.38 342 THR A C 1
ATOM 2577 O O . THR A 1 342 ? -21.277 11.508 28.480 1.00 91.38 342 THR A O 1
ATOM 2580 N N . PHE A 1 343 ? -21.729 10.918 26.358 1.00 94.38 343 PHE A N 1
ATOM 2581 C CA . PHE A 1 343 ? -20.544 10.081 26.224 1.00 94.38 343 PHE A CA 1
ATOM 2582 C C . PHE A 1 343 ? -19.245 10.906 26.304 1.00 94.38 343 PHE A C 1
ATOM 2584 O O . PHE A 1 343 ? -18.285 10.510 26.972 1.00 94.38 343 PHE A O 1
ATOM 2591 N N . ALA A 1 344 ? -19.214 12.099 25.699 1.00 95.00 344 ALA A N 1
ATOM 2592 C CA . ALA A 1 344 ? -18.071 13.007 25.767 1.00 95.00 344 ALA A CA 1
ATOM 2593 C C . ALA A 1 344 ? -17.796 13.508 27.194 1.00 95.00 344 ALA A C 1
ATOM 2595 O O . ALA A 1 344 ? -16.626 13.659 27.558 1.00 95.00 344 ALA A O 1
ATOM 2596 N N . GLY A 1 345 ? -18.832 13.712 28.014 1.00 93.31 345 GLY A N 1
ATOM 2597 C CA . GLY A 1 345 ? -18.693 14.050 29.434 1.00 93.31 345 GLY A CA 1
ATOM 2598 C C . GLY A 1 345 ? -17.978 12.954 30.231 1.00 93.31 345 GLY A C 1
ATOM 2599 O O . GLY A 1 345 ? -17.110 13.236 31.057 1.00 93.31 345 GLY A O 1
ATOM 2600 N N . ILE A 1 346 ? -18.259 11.685 29.930 1.00 93.06 346 ILE A N 1
ATOM 2601 C CA . ILE A 1 346 ? -17.620 10.531 30.583 1.00 93.06 346 ILE A CA 1
ATOM 2602 C C . ILE A 1 346 ? -16.165 10.400 30.153 1.00 93.06 346 ILE A C 1
ATOM 2604 O O . ILE A 1 346 ? -15.277 10.314 31.000 1.00 93.06 346 ILE A O 1
ATOM 2608 N N . VAL A 1 347 ? -15.904 10.470 28.847 1.00 94.81 347 VAL A N 1
ATOM 2609 C CA . VAL A 1 347 ? -14.537 10.477 28.311 1.00 94.81 347 VAL A CA 1
ATOM 2610 C C . VAL A 1 347 ? -13.744 11.670 28.860 1.00 94.81 347 VAL A C 1
ATOM 2612 O O . VAL A 1 347 ? -12.555 11.543 29.139 1.00 94.81 347 VAL A O 1
ATOM 2615 N N . GLY A 1 348 ? -14.386 12.822 29.071 1.00 93.25 348 GLY A N 1
ATOM 2616 C CA . GLY A 1 348 ? -13.771 14.012 29.664 1.00 93.25 348 GLY A CA 1
ATOM 2617 C C . GLY A 1 348 ? -13.285 13.823 31.101 1.00 93.25 348 GLY A C 1
ATOM 2618 O O . GLY A 1 348 ? -12.318 14.473 31.491 1.00 93.25 348 GLY A O 1
ATOM 2619 N N . ARG A 1 349 ? -13.896 12.902 31.858 1.00 93.00 349 ARG A N 1
ATOM 2620 C CA . ARG A 1 349 ? -13.468 12.535 33.218 1.00 93.00 349 ARG A CA 1
ATOM 2621 C C . ARG A 1 349 ? -12.276 11.572 33.235 1.00 93.00 349 ARG A C 1
ATOM 2623 O O . ARG A 1 349 ? -11.650 11.398 34.280 1.00 93.00 349 ARG A O 1
ATOM 2630 N N . MET A 1 350 ? -11.934 10.948 32.105 1.00 91.19 350 MET A N 1
ATOM 2631 C CA . MET A 1 350 ? -10.788 10.041 32.024 1.00 91.19 350 MET A CA 1
ATOM 2632 C C . MET A 1 350 ? -9.475 10.827 32.111 1.00 91.19 350 MET A C 1
ATOM 2634 O O . MET A 1 350 ? -9.235 11.761 31.343 1.00 91.19 350 MET A O 1
ATOM 2638 N N . ARG A 1 351 ? -8.580 10.417 33.016 1.00 89.12 351 ARG A N 1
ATOM 2639 C CA . ARG A 1 351 ? -7.233 10.995 33.109 1.00 89.12 351 ARG A CA 1
ATOM 2640 C C . ARG A 1 351 ? -6.426 10.601 31.874 1.00 89.12 351 ARG A C 1
ATOM 2642 O O . ARG A 1 351 ? -6.197 9.421 31.620 1.00 89.12 351 ARG A O 1
ATOM 2649 N N . GLY A 1 352 ? -5.983 11.591 31.103 1.00 83.69 352 GLY A N 1
ATOM 2650 C CA . GLY A 1 352 ? -5.053 11.354 30.006 1.00 83.69 352 GLY A CA 1
ATOM 2651 C C . GLY A 1 352 ? -3.676 11.003 30.557 1.00 83.69 352 GLY A C 1
ATOM 2652 O O . GLY A 1 352 ? -3.106 11.780 31.317 1.00 83.69 352 GLY A O 1
ATOM 2653 N N . ALA A 1 353 ? -3.117 9.862 30.155 1.00 81.25 353 ALA A N 1
ATOM 2654 C CA . ALA A 1 353 ? -1.691 9.637 30.342 1.00 81.25 353 ALA A CA 1
ATOM 2655 C C . ALA A 1 353 ? -0.928 10.683 29.512 1.00 81.25 353 ALA A C 1
ATOM 2657 O O . ALA A 1 353 ? -1.206 10.854 28.321 1.00 81.25 353 ALA A O 1
ATOM 2658 N N . GLY A 1 354 ? 0.014 11.396 30.132 1.00 84.50 354 GLY A N 1
ATOM 2659 C CA . GLY A 1 354 ? 0.943 12.263 29.414 1.00 84.50 354 GLY A CA 1
ATOM 2660 C C . GLY A 1 354 ? 1.849 11.406 28.535 1.00 84.50 354 GLY A C 1
ATOM 2661 O O . GLY A 1 354 ? 2.844 10.866 29.008 1.00 84.50 354 GLY A O 1
ATOM 2662 N N . VAL A 1 355 ? 1.479 11.216 27.268 1.00 88.88 355 VAL A N 1
ATOM 2663 C CA . VAL A 1 355 ? 2.287 10.452 26.311 1.00 88.88 355 VAL A CA 1
ATOM 2664 C C . VAL A 1 355 ? 3.187 11.419 25.551 1.00 88.88 355 VAL A C 1
ATOM 2666 O O . VAL A 1 355 ? 2.706 12.383 24.953 1.00 88.88 355 VAL A O 1
ATOM 2669 N N . THR A 1 356 ? 4.492 11.152 25.549 1.00 91.62 356 THR A N 1
ATOM 2670 C CA . THR A 1 356 ? 5.463 11.907 24.748 1.00 91.62 356 THR A CA 1
ATOM 2671 C C . THR A 1 356 ? 5.144 11.799 23.255 1.00 91.62 356 THR A C 1
ATOM 2673 O O . THR A 1 356 ? 4.584 10.805 22.782 1.00 91.62 356 THR A O 1
ATOM 2676 N N . TRP A 1 357 ? 5.501 12.826 22.482 1.00 92.00 357 TRP A N 1
ATOM 2677 C CA . TRP A 1 357 ? 5.110 12.931 21.071 1.00 92.00 357 TRP A CA 1
ATOM 2678 C C . TRP A 1 357 ? 5.558 11.725 20.220 1.00 92.00 357 TRP A C 1
ATOM 2680 O O . TRP A 1 357 ? 4.791 11.275 19.371 1.00 92.00 357 TRP A O 1
ATOM 2690 N N . TYR A 1 358 ? 6.734 11.148 20.495 1.00 90.44 358 TYR A N 1
ATOM 2691 C CA . TYR A 1 358 ? 7.276 9.990 19.771 1.00 90.44 358 TYR A CA 1
ATOM 2692 C C . TYR A 1 358 ? 6.633 8.652 20.181 1.00 90.44 358 TYR A C 1
ATOM 2694 O O . TYR A 1 358 ? 6.598 7.715 19.389 1.00 90.44 358 TYR A O 1
ATOM 2702 N N . ARG A 1 359 ? 6.058 8.552 21.391 1.00 92.81 359 ARG A N 1
ATOM 2703 C CA . ARG A 1 359 ? 5.287 7.369 21.831 1.00 92.81 359 ARG A CA 1
ATOM 2704 C C . ARG A 1 359 ? 3.842 7.400 21.349 1.00 92.81 359 ARG A C 1
ATOM 2706 O O . ARG A 1 359 ? 3.187 6.363 21.287 1.00 92.81 359 ARG A O 1
ATOM 2713 N N . ARG A 1 360 ? 3.333 8.575 20.978 1.00 92.06 360 ARG A N 1
ATOM 2714 C CA . ARG A 1 360 ? 1.967 8.760 20.478 1.00 92.06 360 ARG A CA 1
ATOM 2715 C C . ARG A 1 360 ? 1.592 7.845 19.298 1.00 92.06 360 ARG A C 1
ATOM 2717 O O . ARG A 1 360 ? 0.510 7.263 19.368 1.00 92.06 360 ARG A O 1
ATOM 2724 N N . PRO A 1 361 ? 2.411 7.669 18.239 1.00 92.94 361 PRO A N 1
ATOM 2725 C CA . PRO A 1 361 ? 2.074 6.745 17.152 1.00 92.94 361 PRO A CA 1
ATOM 2726 C C . PRO A 1 361 ? 2.034 5.269 17.581 1.00 92.94 361 PRO A C 1
ATOM 2728 O O . PRO A 1 361 ? 1.345 4.485 16.928 1.00 92.94 361 PRO A O 1
ATOM 2731 N N . LEU A 1 362 ? 2.685 4.907 18.693 1.00 95.31 362 LEU A N 1
ATOM 2732 C CA . LEU A 1 362 ? 2.725 3.551 19.261 1.00 95.31 362 LEU A CA 1
ATOM 2733 C C . LEU A 1 362 ? 1.650 3.300 20.333 1.00 95.31 362 LEU A C 1
ATOM 2735 O O . LEU A 1 362 ? 1.492 2.179 20.806 1.00 95.31 362 LEU A O 1
ATOM 2739 N N . ALA A 1 363 ? 0.904 4.327 20.744 1.00 93.94 363 ALA A N 1
ATOM 2740 C CA . ALA A 1 363 ? -0.148 4.172 21.741 1.00 93.94 363 ALA A CA 1
ATOM 2741 C C . ALA A 1 363 ? -1.344 3.396 21.164 1.00 93.94 363 ALA A C 1
ATOM 2743 O O . ALA A 1 363 ? -1.864 3.754 20.104 1.00 93.94 363 ALA A O 1
ATOM 2744 N N . TYR A 1 364 ? -1.811 2.370 21.881 1.00 94.31 364 TYR A N 1
ATOM 2745 C CA . TYR A 1 364 ? -2.956 1.549 21.462 1.00 94.31 364 TYR A CA 1
ATOM 2746 C C . TYR A 1 364 ? -4.310 2.227 21.678 1.00 94.31 364 TYR A C 1
ATOM 2748 O O . TYR A 1 364 ? -5.233 1.977 20.909 1.00 94.31 364 TYR A O 1
ATOM 2756 N N . HIS A 1 365 ? -4.407 3.134 22.653 1.00 93.50 365 HIS A N 1
ATOM 2757 C CA . HIS A 1 365 ? -5.617 3.914 22.902 1.00 93.50 365 HIS A CA 1
ATOM 2758 C C . HIS A 1 365 ? -5.421 5.379 22.488 1.00 93.50 365 HIS A C 1
ATOM 2760 O O . HIS A 1 365 ? -4.348 5.955 22.712 1.00 93.50 365 HIS A O 1
ATOM 2766 N N . PRO A 1 366 ? -6.439 6.014 21.884 1.00 95.12 366 PRO A N 1
ATOM 2767 C CA . PRO A 1 366 ? -6.420 7.444 21.627 1.00 95.12 366 PRO A CA 1
ATOM 2768 C C . PRO A 1 366 ? -6.533 8.231 22.939 1.00 95.12 366 PRO A C 1
ATOM 2770 O O . PRO A 1 366 ? -7.129 7.776 23.913 1.00 95.12 366 PRO A O 1
ATOM 2773 N N . SER A 1 367 ? -5.995 9.454 22.963 1.00 95.25 367 SER A N 1
ATOM 2774 C CA . SER A 1 367 ? -6.133 10.317 24.140 1.00 95.25 367 SER A CA 1
ATOM 2775 C C . SER A 1 367 ? -7.603 10.698 24.384 1.00 95.25 367 SER A C 1
ATOM 2777 O O . SER A 1 367 ? -8.353 10.869 23.414 1.00 95.25 367 SER A O 1
ATOM 2779 N N . PRO A 1 368 ? -8.023 10.933 25.643 1.00 95.62 368 PRO A N 1
ATOM 2780 C CA . PRO A 1 368 ? -9.390 11.365 25.948 1.00 95.62 368 PRO A CA 1
ATOM 2781 C C . PRO A 1 368 ? -9.811 12.630 25.185 1.00 95.62 368 PRO A C 1
ATOM 2783 O O . PRO A 1 368 ? -10.931 12.730 24.690 1.00 95.62 368 PRO A O 1
ATOM 2786 N N . ALA A 1 369 ? -8.891 13.584 25.001 1.00 95.38 369 ALA A N 1
ATOM 2787 C CA . ALA A 1 369 ? -9.132 14.779 24.191 1.00 95.38 369 ALA A CA 1
ATOM 2788 C C . ALA A 1 369 ? -9.441 14.444 22.721 1.00 95.38 369 ALA A C 1
ATOM 2790 O O . ALA A 1 369 ? -10.337 15.041 22.128 1.00 95.38 369 ALA A O 1
ATOM 2791 N N . ARG A 1 370 ? -8.736 13.468 22.129 1.00 96.12 370 ARG A N 1
ATOM 2792 C CA . ARG A 1 370 ? -9.007 13.030 20.755 1.00 96.12 370 ARG A CA 1
ATOM 2793 C C . ARG A 1 370 ? -10.333 12.277 20.654 1.00 96.12 370 ARG A C 1
ATOM 2795 O O . ARG A 1 370 ? -11.055 12.518 19.694 1.00 96.12 370 ARG A O 1
ATOM 2802 N N . ARG A 1 371 ? -10.667 11.422 21.625 1.00 97.12 371 ARG A N 1
ATOM 2803 C CA . ARG A 1 371 ? -11.967 10.724 21.693 1.00 97.12 371 ARG A CA 1
ATOM 2804 C C . ARG A 1 371 ? -13.132 11.717 21.767 1.00 97.12 371 ARG A C 1
ATOM 2806 O O . ARG A 1 371 ? -14.027 11.654 20.934 1.00 97.12 371 ARG A O 1
ATOM 2813 N N . ARG A 1 372 ? -13.056 12.723 22.651 1.00 96.75 372 ARG A N 1
ATOM 2814 C CA . ARG A 1 372 ? -14.036 13.830 22.705 1.00 96.75 372 ARG A CA 1
ATOM 2815 C C . ARG A 1 372 ? -14.138 14.590 21.387 1.00 96.75 372 ARG A C 1
ATOM 2817 O O . ARG A 1 372 ? -15.237 14.866 20.924 1.00 96.75 372 ARG A O 1
ATOM 2824 N N . ALA A 1 373 ? -13.000 14.897 20.763 1.00 95.31 373 ALA A N 1
ATOM 2825 C CA . ALA A 1 373 ? -12.998 15.575 19.473 1.00 95.31 373 ALA A CA 1
ATOM 2826 C C . ALA A 1 373 ? -13.687 14.743 18.382 1.00 95.31 373 ALA A C 1
ATOM 2828 O O . ALA A 1 373 ? -14.377 15.326 17.560 1.00 95.31 373 ALA A O 1
ATOM 2829 N N . VAL A 1 374 ? -13.527 13.415 18.378 1.00 96.06 374 VAL A N 1
ATOM 2830 C CA . VAL A 1 374 ? -14.220 12.508 17.445 1.00 96.06 374 VAL A CA 1
ATOM 2831 C C . VAL A 1 374 ? -15.719 12.432 17.735 1.00 96.06 374 VAL A C 1
ATOM 2833 O O . VAL A 1 374 ? -16.513 12.434 16.802 1.00 96.06 374 VAL A O 1
ATOM 2836 N N . LEU A 1 375 ? -16.129 12.418 19.004 1.00 95.44 375 LEU A N 1
ATOM 2837 C CA . LEU A 1 375 ? -17.549 12.462 19.366 1.00 95.44 375 LEU A CA 1
ATOM 2838 C C . LEU A 1 375 ? -18.207 13.764 18.890 1.00 95.44 375 LEU A C 1
ATOM 2840 O O . LEU A 1 375 ? -19.288 13.718 18.311 1.00 95.44 375 LEU A O 1
ATOM 2844 N N . ALA A 1 376 ? -17.527 14.900 19.041 1.00 93.62 376 ALA A N 1
ATOM 2845 C CA . ALA A 1 376 ? -18.004 16.179 18.517 1.00 93.62 376 ALA A CA 1
ATOM 2846 C C . ALA A 1 376 ? -17.940 16.260 16.979 1.00 93.62 376 ALA A C 1
ATOM 2848 O O . ALA A 1 376 ? -18.777 16.903 16.356 1.00 93.62 376 ALA A O 1
ATOM 2849 N N . ARG A 1 377 ? -16.934 15.625 16.367 1.00 93.00 377 ARG A N 1
ATOM 2850 C CA . ARG A 1 377 ? -16.632 15.675 14.929 1.00 93.00 377 ARG A CA 1
ATOM 2851 C C . ARG A 1 377 ? -16.311 14.279 14.383 1.00 93.00 377 ARG A C 1
ATOM 2853 O O . ARG A 1 377 ? -15.127 13.912 14.303 1.00 93.00 377 ARG A O 1
ATOM 2860 N N . PRO A 1 378 ? -17.337 13.482 14.027 1.00 93.62 378 PRO A N 1
ATOM 2861 C CA . PRO A 1 378 ? -17.171 12.106 13.552 1.00 93.62 378 PRO A CA 1
ATOM 2862 C C . PRO A 1 378 ? -16.239 11.976 12.343 1.00 93.62 378 PRO A C 1
ATOM 2864 O O . PRO A 1 378 ? -15.561 10.960 12.181 1.00 93.62 378 PRO A O 1
ATOM 2867 N N . GLU A 1 379 ? -16.122 13.021 11.521 1.00 92.12 379 GLU A N 1
ATOM 2868 C CA . GLU A 1 379 ? -15.219 13.077 10.373 1.00 92.12 379 GLU A CA 1
ATOM 2869 C C . GLU A 1 379 ? -13.733 12.930 10.758 1.00 92.12 379 GLU A C 1
ATOM 2871 O O . GLU A 1 379 ? -12.894 12.563 9.935 1.00 92.12 379 GLU A O 1
ATOM 2876 N N . LEU A 1 380 ? -13.375 13.149 12.025 1.00 93.75 380 LEU A N 1
ATOM 2877 C CA . LEU A 1 380 ? -12.018 12.922 12.522 1.00 93.75 380 LEU A CA 1
ATOM 2878 C C . LEU A 1 380 ? -11.674 11.437 12.717 1.00 93.75 380 LEU A C 1
ATOM 2880 O O . LEU A 1 380 ? -10.486 11.113 12.818 1.00 93.75 380 LEU A O 1
ATOM 2884 N N . ALA A 1 381 ? -12.665 10.542 12.795 1.00 94.88 381 ALA A N 1
ATOM 2885 C CA . ALA A 1 381 ? -12.437 9.099 12.930 1.00 94.88 381 ALA A CA 1
ATOM 2886 C C . ALA A 1 381 ? -11.986 8.457 11.611 1.00 94.88 381 ALA A C 1
ATOM 2888 O O . ALA A 1 381 ? -11.240 7.478 11.607 1.00 94.88 381 ALA A O 1
ATOM 2889 N N . VAL A 1 382 ? -12.416 9.029 10.484 1.00 93.12 382 VAL A N 1
ATOM 2890 C CA . VAL A 1 382 ? -12.244 8.456 9.142 1.00 93.12 382 VAL A CA 1
ATOM 2891 C C . VAL A 1 382 ? -10.986 8.919 8.408 1.00 93.12 382 VAL A C 1
ATOM 2893 O O . VAL A 1 382 ? -10.726 8.445 7.297 1.00 93.12 382 VAL A O 1
ATOM 2896 N N . SER A 1 383 ? -10.235 9.854 8.996 1.00 91.25 383 SER A N 1
ATOM 2897 C CA . SER A 1 383 ? -9.099 10.508 8.349 1.00 91.25 383 SER A CA 1
ATOM 2898 C C . SER A 1 383 ? -8.004 9.509 7.976 1.00 91.25 383 SER A C 1
ATOM 2900 O O . SER A 1 383 ? -7.605 8.688 8.808 1.00 91.25 383 SER A O 1
ATOM 2902 N N . VAL A 1 384 ? -7.486 9.634 6.755 1.00 94.62 384 VAL A N 1
ATOM 2903 C CA . VAL A 1 384 ? -6.277 8.936 6.298 1.00 94.62 384 VAL A CA 1
ATOM 2904 C C . VAL A 1 384 ? -5.076 9.843 6.521 1.00 94.62 384 VAL A C 1
ATOM 2906 O O . VAL A 1 384 ? -5.146 11.052 6.297 1.00 94.62 384 VAL A O 1
ATOM 2909 N N . THR A 1 385 ? -3.979 9.267 6.994 1.00 95.25 385 THR A N 1
ATOM 2910 C CA . THR A 1 385 ? -2.759 9.995 7.349 1.00 95.25 385 THR A CA 1
ATOM 2911 C C . THR A 1 385 ? -1.594 9.630 6.432 1.00 95.25 385 THR A C 1
ATOM 2913 O O . THR A 1 385 ? -1.620 8.605 5.754 1.00 95.25 385 THR A O 1
ATOM 2916 N N . ALA A 1 386 ? -0.532 10.440 6.448 1.00 96.25 386 ALA A N 1
ATOM 2917 C CA . ALA A 1 386 ? 0.719 10.122 5.754 1.00 96.25 386 ALA A CA 1
ATOM 2918 C C . ALA A 1 386 ? 1.292 8.758 6.174 1.00 96.25 386 ALA A C 1
ATOM 2920 O O . ALA A 1 386 ? 1.828 8.036 5.343 1.00 96.25 386 ALA A O 1
ATOM 2921 N N . LEU A 1 387 ? 1.122 8.376 7.445 1.00 95.69 387 LEU A N 1
ATOM 2922 C CA . LEU A 1 387 ? 1.570 7.083 7.957 1.00 95.69 387 LEU A CA 1
ATOM 2923 C C . LEU A 1 387 ? 0.792 5.909 7.344 1.00 95.69 387 LEU A C 1
ATOM 2925 O O . LEU A 1 387 ? 1.389 4.874 7.066 1.00 95.69 387 LEU A O 1
ATOM 2929 N N . ASP A 1 388 ? -0.513 6.073 7.101 1.00 96.06 388 ASP A N 1
ATOM 2930 C CA . ASP A 1 388 ? -1.311 5.054 6.406 1.00 96.06 388 ASP A CA 1
ATOM 2931 C C . ASP A 1 388 ? -0.811 4.875 4.962 1.00 96.06 388 ASP A C 1
ATOM 2933 O O . ASP A 1 388 ? -0.657 3.747 4.500 1.00 96.06 388 ASP A O 1
ATOM 2937 N N . GLY A 1 389 ? -0.490 5.985 4.283 1.00 97.44 389 GLY A N 1
ATOM 2938 C CA . GLY A 1 389 ? 0.132 5.968 2.958 1.00 97.44 389 GLY A CA 1
ATOM 2939 C C . GLY A 1 389 ? 1.507 5.295 2.957 1.00 97.44 389 GLY A C 1
ATOM 2940 O O . GLY A 1 389 ? 1.755 4.428 2.126 1.00 97.44 389 GLY A O 1
ATOM 2941 N N . LEU A 1 390 ? 2.371 5.636 3.919 1.00 97.62 390 LEU A N 1
ATOM 2942 C CA . LEU A 1 390 ? 3.712 5.060 4.063 1.00 97.62 390 LEU A CA 1
ATOM 2943 C C . LEU A 1 390 ? 3.671 3.553 4.293 1.00 97.62 390 LEU A C 1
ATOM 2945 O O . LEU A 1 390 ? 4.366 2.819 3.599 1.00 97.62 390 LEU A O 1
ATOM 2949 N N . ALA A 1 391 ? 2.829 3.083 5.214 1.00 97.12 391 ALA A N 1
ATOM 2950 C CA . ALA A 1 391 ? 2.693 1.656 5.482 1.00 97.12 391 ALA A CA 1
ATOM 2951 C C . ALA A 1 391 ? 2.152 0.892 4.263 1.00 97.12 391 ALA A C 1
ATOM 2953 O O . ALA A 1 391 ? 2.665 -0.173 3.927 1.00 97.12 391 ALA A O 1
ATOM 2954 N N . ALA A 1 392 ? 1.142 1.443 3.583 1.00 97.81 392 ALA A N 1
ATOM 2955 C CA . ALA A 1 392 ? 0.561 0.826 2.396 1.00 97.81 392 ALA A CA 1
ATOM 2956 C C . ALA A 1 392 ? 1.552 0.776 1.222 1.00 97.81 392 ALA A C 1
ATOM 2958 O O . ALA A 1 392 ? 1.698 -0.275 0.605 1.00 97.81 392 ALA A O 1
ATOM 2959 N N . GLY A 1 393 ? 2.270 1.873 0.955 1.00 98.00 393 GLY A N 1
ATOM 2960 C CA . GLY A 1 393 ? 3.308 1.938 -0.077 1.00 98.00 393 GLY A CA 1
ATOM 2961 C C . GLY A 1 393 ? 4.488 1.006 0.210 1.00 98.00 393 GLY A C 1
ATOM 2962 O O . GLY A 1 393 ? 4.930 0.287 -0.679 1.00 98.00 393 GLY A O 1
ATOM 2963 N N . PHE A 1 394 ? 4.951 0.949 1.461 1.00 97.94 394 PHE A N 1
ATOM 2964 C CA . PHE A 1 394 ? 6.032 0.049 1.872 1.00 97.94 394 PHE A CA 1
ATOM 2965 C C . PHE A 1 394 ? 5.661 -1.422 1.680 1.00 97.94 394 PHE A C 1
ATOM 2967 O O . PHE A 1 394 ? 6.407 -2.175 1.059 1.00 97.94 394 PHE A O 1
ATOM 2974 N N . LEU A 1 395 ? 4.480 -1.830 2.153 1.00 97.25 395 LEU A N 1
ATOM 2975 C CA . LEU A 1 395 ? 4.007 -3.202 1.973 1.00 97.25 395 LEU A CA 1
ATOM 2976 C C . LEU A 1 395 ? 3.754 -3.531 0.499 1.00 97.25 395 LEU A C 1
ATOM 2978 O O . LEU A 1 395 ? 4.065 -4.638 0.076 1.00 97.25 395 LEU A O 1
ATOM 2982 N N . ALA A 1 396 ? 3.244 -2.579 -0.285 1.00 97.38 396 ALA A N 1
ATOM 2983 C CA . ALA A 1 396 ? 3.081 -2.734 -1.725 1.00 97.38 396 ALA A CA 1
ATOM 2984 C C . ALA A 1 396 ? 4.413 -3.067 -2.414 1.00 97.38 396 ALA A C 1
ATOM 2986 O O . ALA A 1 396 ? 4.501 -4.084 -3.099 1.00 97.38 396 ALA A O 1
ATOM 2987 N N . ALA A 1 397 ? 5.456 -2.270 -2.173 1.00 96.19 397 ALA A N 1
ATOM 2988 C CA . ALA A 1 397 ? 6.777 -2.497 -2.757 1.00 96.19 397 ALA A CA 1
ATOM 2989 C C . ALA A 1 397 ? 7.440 -3.800 -2.277 1.00 96.19 397 ALA A C 1
ATOM 2991 O O . ALA A 1 397 ? 8.125 -4.446 -3.059 1.00 96.19 397 ALA A O 1
ATOM 2992 N N . LEU A 1 398 ? 7.192 -4.243 -1.038 1.00 94.38 398 LEU A N 1
ATOM 2993 C CA . LEU A 1 398 ? 7.680 -5.547 -0.572 1.00 94.38 398 LEU A CA 1
ATOM 2994 C C . LEU A 1 398 ? 6.949 -6.741 -1.207 1.00 94.38 398 LEU A C 1
ATOM 2996 O O . LEU A 1 398 ? 7.546 -7.799 -1.386 1.00 94.38 398 LEU A O 1
ATOM 3000 N N . ILE A 1 399 ? 5.654 -6.605 -1.504 1.00 95.44 399 ILE A N 1
ATOM 3001 C CA . ILE A 1 399 ? 4.819 -7.709 -2.003 1.00 95.44 399 ILE A CA 1
ATOM 3002 C C . ILE A 1 399 ? 5.013 -7.937 -3.501 1.00 95.44 399 ILE A C 1
ATOM 3004 O O . ILE A 1 399 ? 4.998 -9.090 -3.929 1.00 95.44 399 ILE A O 1
ATOM 3008 N N . ILE A 1 400 ? 5.190 -6.873 -4.297 1.00 94.94 400 ILE A N 1
ATOM 3009 C CA . ILE A 1 400 ? 5.279 -6.986 -5.763 1.00 94.94 400 ILE A CA 1
ATOM 3010 C C . ILE A 1 400 ? 6.356 -7.998 -6.188 1.00 94.94 400 ILE A C 1
ATOM 3012 O O . ILE A 1 400 ? 5.982 -8.944 -6.880 1.00 94.94 400 ILE A O 1
ATOM 3016 N N . PRO A 1 401 ? 7.631 -7.901 -5.755 1.00 91.25 401 PRO A N 1
ATOM 3017 C CA . PRO A 1 401 ? 8.665 -8.842 -6.189 1.00 91.25 401 PRO A CA 1
ATOM 3018 C C . PRO A 1 401 ? 8.350 -10.289 -5.802 1.00 91.25 401 PRO A C 1
ATOM 3020 O O . PRO A 1 401 ? 8.553 -11.194 -6.600 1.00 91.25 401 PRO A O 1
ATOM 3023 N N . GLN A 1 402 ? 7.777 -10.509 -4.614 1.00 90.94 402 GLN A N 1
ATOM 3024 C CA . GLN A 1 402 ? 7.407 -11.847 -4.137 1.00 90.94 402 GLN A CA 1
ATOM 3025 C C . GLN A 1 402 ? 6.324 -12.483 -5.020 1.00 90.94 402 GLN A C 1
ATOM 3027 O O . GLN A 1 402 ? 6.409 -13.658 -5.375 1.00 90.94 402 GLN A O 1
ATOM 3032 N N . LEU A 1 403 ? 5.314 -11.698 -5.407 1.00 93.25 403 LEU A N 1
ATOM 3033 C CA . LEU A 1 403 ? 4.269 -12.159 -6.318 1.00 93.25 403 LEU A CA 1
ATOM 3034 C C . LEU A 1 403 ? 4.794 -12.342 -7.746 1.00 93.25 403 LEU A C 1
ATOM 3036 O O . LEU A 1 403 ? 4.412 -13.314 -8.390 1.00 93.25 403 LEU A O 1
ATOM 3040 N N . VAL A 1 404 ? 5.666 -11.451 -8.232 1.00 91.12 404 VAL A N 1
ATOM 3041 C CA . VAL A 1 404 ? 6.305 -11.589 -9.551 1.00 91.12 404 VAL A CA 1
ATOM 3042 C C . VAL A 1 404 ? 7.113 -12.883 -9.601 1.00 91.12 404 VAL A C 1
ATOM 3044 O O . VAL A 1 404 ? 6.888 -13.684 -10.504 1.00 91.12 404 VAL A O 1
ATOM 3047 N N . SER A 1 405 ? 7.977 -13.153 -8.617 1.00 86.38 405 SER A N 1
ATOM 3048 C CA . SER A 1 405 ? 8.742 -14.407 -8.545 1.00 86.38 405 SER A CA 1
ATOM 3049 C C . SER A 1 405 ? 7.827 -15.634 -8.535 1.00 86.38 405 SER A C 1
ATOM 3051 O O . SER A 1 405 ? 8.045 -16.571 -9.300 1.00 86.38 405 SER A O 1
ATOM 3053 N N . ALA A 1 406 ? 6.755 -15.614 -7.735 1.00 88.12 406 ALA A N 1
ATOM 3054 C CA . ALA A 1 406 ? 5.829 -16.741 -7.649 1.00 88.12 406 ALA A CA 1
ATOM 3055 C C . ALA A 1 406 ? 5.029 -16.987 -8.937 1.00 88.12 406 ALA A C 1
ATOM 3057 O O . ALA A 1 406 ? 4.826 -18.134 -9.333 1.00 88.12 406 ALA A O 1
ATOM 3058 N N . LEU A 1 407 ? 4.576 -15.921 -9.599 1.00 90.62 407 LEU A N 1
ATOM 3059 C CA . LEU A 1 407 ? 3.727 -16.013 -10.786 1.00 90.62 407 LEU A CA 1
ATOM 3060 C C . LEU A 1 407 ? 4.517 -16.154 -12.086 1.00 90.62 407 LEU A C 1
ATOM 3062 O O . LEU A 1 407 ? 3.972 -16.666 -13.062 1.00 90.62 407 LEU A O 1
ATOM 3066 N N . THR A 1 408 ? 5.789 -15.750 -12.112 1.00 87.56 408 THR A N 1
ATOM 3067 C CA . THR A 1 408 ? 6.649 -15.919 -13.292 1.00 87.56 408 THR A CA 1
ATOM 3068 C C . THR A 1 408 ? 6.736 -17.384 -13.683 1.00 87.56 408 THR A C 1
ATOM 3070 O O . THR A 1 408 ? 6.564 -17.693 -14.857 1.00 87.56 408 THR A O 1
ATOM 3073 N N . TRP A 1 409 ? 6.904 -18.297 -12.723 1.00 84.75 409 TRP A N 1
ATOM 3074 C CA . TRP A 1 409 ? 6.874 -19.731 -13.016 1.00 84.75 409 TRP A CA 1
ATOM 3075 C C . TRP A 1 409 ? 5.520 -20.167 -13.607 1.00 84.75 409 TRP A C 1
ATOM 3077 O O . TRP A 1 409 ? 5.495 -20.726 -14.702 1.00 84.75 409 TRP A O 1
ATOM 3087 N N . VAL A 1 410 ? 4.408 -19.827 -12.941 1.00 87.19 410 VAL A N 1
ATOM 3088 C CA . VAL A 1 410 ? 3.043 -20.215 -13.356 1.00 87.19 410 VAL A CA 1
ATOM 3089 C C . VAL A 1 410 ? 2.740 -19.788 -14.793 1.00 87.19 410 VAL A C 1
ATOM 3091 O O . VAL A 1 410 ? 2.127 -20.532 -15.553 1.00 87.19 410 VAL A O 1
ATOM 3094 N N . PHE A 1 411 ? 3.166 -18.586 -15.183 1.00 88.00 411 PHE A N 1
ATOM 3095 C CA . PHE A 1 411 ? 2.857 -18.043 -16.503 1.00 88.00 411 PHE A CA 1
ATOM 3096 C C . PHE A 1 411 ? 3.935 -18.285 -17.566 1.00 88.00 411 PHE A C 1
ATOM 3098 O O . PHE A 1 411 ? 3.649 -18.108 -18.754 1.00 88.00 411 PHE A O 1
ATOM 3105 N N . SER A 1 412 ? 5.144 -18.710 -17.183 1.00 81.81 412 SER A N 1
ATOM 3106 C CA . SER A 1 412 ? 6.202 -19.059 -18.143 1.00 81.81 412 SER A CA 1
ATOM 3107 C C . SER A 1 412 ? 5.817 -20.273 -18.984 1.00 81.81 412 SER A C 1
ATOM 3109 O O . SER A 1 412 ? 6.045 -20.265 -20.191 1.00 81.81 412 SER A O 1
ATOM 3111 N N . GLU A 1 413 ? 5.163 -21.272 -18.383 1.00 82.25 413 GLU A N 1
ATOM 3112 C CA . GLU A 1 413 ? 4.660 -22.455 -19.101 1.00 82.25 413 GLU A CA 1
ATOM 3113 C C . GLU A 1 413 ? 3.585 -22.088 -20.135 1.00 82.25 413 GLU A C 1
ATOM 3115 O O . GLU A 1 413 ? 3.547 -22.643 -21.229 1.00 82.25 413 GLU A O 1
ATOM 3120 N N . ALA A 1 414 ? 2.753 -21.091 -19.826 1.00 84.25 414 ALA A N 1
ATOM 3121 C CA . ALA A 1 414 ? 1.694 -20.619 -20.712 1.00 84.25 414 ALA A CA 1
ATOM 3122 C C . ALA A 1 414 ? 2.178 -19.624 -21.782 1.00 84.25 414 ALA A C 1
ATOM 3124 O O . ALA A 1 414 ? 1.360 -19.156 -22.572 1.00 84.25 414 ALA A O 1
ATOM 3125 N N . SER A 1 415 ? 3.466 -19.255 -21.812 1.00 79.56 415 SER A N 1
ATOM 3126 C CA . SER A 1 415 ? 4.006 -18.149 -22.628 1.00 79.56 415 SER A CA 1
ATOM 3127 C C . SER A 1 415 ? 3.326 -16.787 -22.375 1.00 79.56 415 SER A C 1
ATOM 3129 O O . SER A 1 415 ? 3.262 -15.934 -23.256 1.00 79.56 415 SER A O 1
ATOM 3131 N N . ARG A 1 416 ? 2.812 -16.567 -21.154 1.00 85.50 416 ARG A N 1
ATOM 3132 C CA . ARG A 1 416 ? 2.093 -15.344 -20.733 1.00 85.50 416 ARG A CA 1
ATOM 3133 C C . ARG A 1 416 ? 2.850 -14.575 -19.653 1.00 85.50 416 ARG A C 1
ATOM 3135 O O . ARG A 1 416 ? 2.289 -14.191 -18.628 1.00 85.50 416 ARG A O 1
ATOM 3142 N N . THR A 1 417 ? 4.148 -14.372 -19.850 1.00 80.75 417 THR A N 1
ATOM 3143 C CA . THR A 1 417 ? 5.012 -13.664 -18.887 1.00 80.75 417 THR A CA 1
ATOM 3144 C C . THR A 1 417 ? 4.554 -12.224 -18.618 1.00 80.75 417 THR A C 1
ATOM 3146 O O . THR A 1 417 ? 4.832 -11.683 -17.550 1.00 80.75 417 THR A O 1
ATOM 3149 N N . ASP A 1 418 ? 3.763 -11.628 -19.514 1.00 82.69 418 ASP A N 1
ATOM 3150 C CA . ASP A 1 418 ? 3.059 -10.362 -19.299 1.00 82.69 418 ASP A CA 1
ATOM 3151 C C . ASP A 1 418 ? 2.137 -10.406 -18.065 1.00 82.69 418 ASP A C 1
ATOM 3153 O O . ASP A 1 418 ? 2.125 -9.476 -17.250 1.00 82.69 418 ASP A O 1
ATOM 3157 N N . LEU A 1 419 ? 1.420 -11.518 -17.862 1.00 89.56 419 LEU A N 1
ATOM 3158 C CA . LEU A 1 419 ? 0.535 -11.709 -16.711 1.00 89.56 419 LEU A CA 1
ATOM 3159 C C . LEU A 1 419 ? 1.304 -11.796 -15.390 1.00 89.56 419 LEU A C 1
ATOM 3161 O O . LEU A 1 419 ? 0.777 -11.369 -14.359 1.00 89.56 419 LEU A O 1
ATOM 3165 N N . ALA A 1 420 ? 2.557 -12.261 -15.412 1.00 89.81 420 ALA A N 1
ATOM 3166 C CA . ALA A 1 420 ? 3.413 -12.295 -14.228 1.00 89.81 420 ALA A CA 1
ATOM 3167 C C . ALA A 1 420 ? 3.763 -10.893 -13.704 1.00 89.81 420 ALA A C 1
ATOM 3169 O O . ALA A 1 420 ? 4.117 -10.765 -12.538 1.00 89.81 420 ALA A O 1
ATOM 3170 N N . LEU A 1 421 ? 3.611 -9.841 -14.518 1.00 90.44 421 LEU A N 1
ATOM 3171 C CA . LEU A 1 421 ? 3.793 -8.444 -14.107 1.00 90.44 421 LEU A CA 1
ATOM 3172 C C . LEU A 1 421 ? 2.452 -7.744 -13.839 1.00 90.44 421 LEU A C 1
ATOM 3174 O O . LEU A 1 421 ? 2.333 -6.965 -12.890 1.00 90.44 421 LEU A O 1
ATOM 3178 N N . VAL A 1 422 ? 1.415 -8.052 -14.626 1.00 92.94 422 VAL A N 1
ATOM 3179 C CA . VAL A 1 422 ? 0.075 -7.462 -14.465 1.00 92.94 422 VAL A CA 1
ATOM 3180 C C . VAL A 1 422 ? -0.604 -7.940 -13.179 1.00 92.94 422 VAL A C 1
ATOM 3182 O O . VAL A 1 422 ? -1.133 -7.123 -12.425 1.00 92.94 422 VAL A O 1
ATOM 3185 N N . VAL A 1 423 ? -0.599 -9.246 -12.893 1.00 95.25 423 VAL A N 1
ATOM 3186 C CA . VAL A 1 423 ? -1.335 -9.812 -11.748 1.00 95.25 423 VAL A CA 1
ATOM 3187 C C . VAL A 1 423 ? -0.802 -9.305 -10.398 1.00 95.25 423 VAL A C 1
ATOM 3189 O O . VAL A 1 423 ? -1.629 -8.898 -9.572 1.00 95.25 423 VAL A O 1
ATOM 3192 N N . PRO A 1 424 ? 0.523 -9.236 -10.141 1.00 95.44 424 PRO A N 1
ATOM 3193 C CA . PRO A 1 424 ? 1.056 -8.598 -8.935 1.00 95.44 424 PRO A CA 1
ATOM 3194 C C . PRO A 1 424 ? 0.630 -7.141 -8.788 1.00 95.44 424 PRO A C 1
ATOM 3196 O O . PRO A 1 424 ? 0.146 -6.751 -7.725 1.00 95.44 424 PRO A O 1
ATOM 3199 N N . ALA A 1 425 ? 0.750 -6.349 -9.857 1.00 95.94 425 ALA A N 1
ATOM 3200 C CA . ALA A 1 425 ? 0.384 -4.939 -9.839 1.00 95.94 425 ALA A CA 1
ATOM 3201 C C . ALA A 1 425 ? -1.111 -4.745 -9.554 1.00 95.94 425 ALA A C 1
ATOM 3203 O O . ALA A 1 425 ? -1.472 -3.921 -8.718 1.00 95.94 425 ALA A O 1
ATOM 3204 N N . VAL A 1 426 ? -1.986 -5.550 -10.162 1.00 96.12 426 VAL A N 1
ATOM 3205 C CA . VAL A 1 426 ? -3.433 -5.547 -9.893 1.00 96.12 426 VAL A CA 1
ATOM 3206 C C . VAL A 1 426 ? -3.727 -5.967 -8.449 1.00 96.12 426 VAL A C 1
ATOM 3208 O O . VAL A 1 426 ? -4.519 -5.316 -7.769 1.00 96.12 426 VAL A O 1
ATOM 3211 N N . THR A 1 427 ? -3.073 -7.012 -7.943 1.00 96.31 427 THR A N 1
ATOM 3212 C CA . THR A 1 427 ? -3.265 -7.504 -6.567 1.00 96.31 427 THR A CA 1
ATOM 3213 C C . THR A 1 427 ? -2.852 -6.452 -5.537 1.00 96.31 427 THR A C 1
ATOM 3215 O O . THR A 1 427 ? -3.591 -6.149 -4.600 1.00 96.31 427 THR A O 1
ATOM 3218 N N . VAL A 1 428 ? -1.697 -5.822 -5.735 1.00 97.44 428 VAL A N 1
ATOM 3219 C CA . VAL A 1 428 ? -1.198 -4.749 -4.867 1.00 97.44 428 VAL A CA 1
ATOM 3220 C C . VAL A 1 428 ? -1.975 -3.445 -5.074 1.00 97.44 428 VAL A C 1
ATOM 3222 O O . VAL A 1 428 ? -2.206 -2.693 -4.125 1.00 97.44 428 VAL A O 1
ATOM 3225 N N . GLY A 1 429 ? -2.499 -3.215 -6.275 1.00 97.38 429 GLY A N 1
ATOM 3226 C CA . GLY A 1 429 ? -3.460 -2.157 -6.563 1.00 97.38 429 GLY A CA 1
ATOM 3227 C C . GLY A 1 429 ? -4.723 -2.273 -5.708 1.00 97.38 429 GLY A C 1
ATOM 3228 O O . GLY A 1 429 ? -5.241 -1.256 -5.251 1.00 97.38 429 GLY A O 1
ATOM 3229 N N . LEU A 1 430 ? -5.190 -3.491 -5.405 1.00 97.38 430 LEU A N 1
ATOM 3230 C CA . LEU A 1 430 ? -6.318 -3.713 -4.491 1.00 97.38 430 LEU A CA 1
ATOM 3231 C C . LEU A 1 430 ? -5.947 -3.355 -3.044 1.00 97.38 430 LEU A C 1
ATOM 3233 O O . LEU A 1 430 ? -6.756 -2.762 -2.324 1.00 97.38 430 LEU A O 1
ATOM 3237 N N . LEU A 1 431 ? -4.718 -3.665 -2.622 1.00 97.06 431 LEU A N 1
ATOM 3238 C CA . LEU A 1 431 ? -4.194 -3.288 -1.306 1.00 97.06 431 LEU A CA 1
ATOM 3239 C C . LEU A 1 431 ? -4.161 -1.760 -1.141 1.00 97.06 431 LEU A C 1
ATOM 3241 O O . LEU A 1 431 ? -4.729 -1.232 -0.183 1.00 97.06 431 LEU A O 1
ATOM 3245 N N . LEU A 1 432 ? -3.561 -1.034 -2.090 1.00 97.88 432 LEU A N 1
ATOM 3246 C CA . LEU A 1 432 ? -3.521 0.436 -2.073 1.00 97.88 432 LEU A CA 1
ATOM 3247 C C . LEU A 1 432 ? -4.914 1.050 -2.257 1.00 97.88 432 LEU A C 1
ATOM 3249 O O . LEU A 1 432 ? -5.282 1.998 -1.562 1.00 97.88 432 LEU A O 1
ATOM 3253 N N . GLY A 1 433 ? -5.725 0.487 -3.151 1.00 97.06 433 GLY A N 1
ATOM 3254 C CA . GLY A 1 433 ? -7.061 0.986 -3.445 1.00 97.06 433 GLY A CA 1
ATOM 3255 C C . GLY A 1 433 ? -8.027 0.845 -2.270 1.00 97.06 433 GLY A C 1
ATOM 3256 O O . GLY A 1 433 ? -8.771 1.780 -1.974 1.00 97.06 433 GLY A O 1
ATOM 3257 N N . SER A 1 434 ? -7.976 -0.276 -1.546 1.00 96.19 434 SER A N 1
ATOM 3258 C CA . SER A 1 434 ? -8.789 -0.498 -0.342 1.00 96.19 434 SER A CA 1
ATOM 3259 C C . SER A 1 434 ? -8.304 0.294 0.874 1.00 96.19 434 SER A C 1
ATOM 3261 O O . SER A 1 434 ? -9.125 0.702 1.698 1.00 96.19 434 SER A O 1
ATOM 3263 N N . SER A 1 435 ? -6.995 0.540 0.998 1.00 96.31 435 SER A N 1
ATOM 3264 C CA . SER A 1 435 ? -6.421 1.228 2.159 1.00 96.31 435 SER A CA 1
ATOM 3265 C C . SER A 1 435 ? -6.341 2.738 2.014 1.00 96.31 435 SER A C 1
ATOM 3267 O O . SER A 1 435 ? -6.924 3.465 2.822 1.00 96.31 435 SER A O 1
ATOM 3269 N N . VAL A 1 436 ? -5.664 3.204 0.973 1.00 97.50 436 VAL A N 1
ATOM 3270 C CA . VAL A 1 436 ? -5.442 4.619 0.693 1.00 97.50 436 VAL A CA 1
ATOM 3271 C C . VAL A 1 436 ? -6.617 5.190 -0.092 1.00 97.50 436 VAL A C 1
ATOM 3273 O O . VAL A 1 436 ? -7.238 6.155 0.354 1.00 97.50 436 VAL A O 1
ATOM 3276 N N . GLY A 1 437 ? -6.969 4.567 -1.219 1.00 96.75 437 GLY A N 1
ATOM 3277 C CA . GLY A 1 437 ? -7.973 5.098 -2.146 1.00 96.75 437 GLY A CA 1
ATOM 3278 C C . GLY A 1 437 ? -9.360 5.259 -1.520 1.00 96.75 437 GLY A C 1
ATOM 3279 O O . GLY A 1 437 ? -9.910 6.361 -1.467 1.00 96.75 437 GLY A O 1
ATOM 3280 N N . LEU A 1 438 ? -9.905 4.177 -0.958 1.00 96.19 438 LEU A N 1
ATOM 3281 C CA . LEU A 1 438 ? -11.207 4.194 -0.288 1.00 96.19 438 LEU A CA 1
ATOM 3282 C C . LEU A 1 438 ? -11.225 5.151 0.913 1.00 96.19 438 LEU A C 1
ATOM 3284 O O . LEU A 1 438 ? -12.226 5.827 1.163 1.00 96.19 438 LEU A O 1
ATOM 3288 N N . GLY A 1 439 ? -10.115 5.237 1.648 1.00 95.75 439 GLY A N 1
ATOM 3289 C CA . GLY A 1 439 ? -9.988 6.152 2.773 1.00 95.75 439 GLY A CA 1
ATOM 3290 C C . GLY A 1 439 ? -10.010 7.626 2.345 1.00 95.75 439 GLY A C 1
ATOM 3291 O O . GLY A 1 439 ? -10.681 8.429 2.998 1.00 95.75 439 GLY A O 1
ATOM 3292 N N . LEU A 1 440 ? -9.349 7.975 1.234 1.00 95.75 440 LEU A N 1
ATOM 3293 C CA . LEU A 1 440 ? -9.395 9.318 0.646 1.00 95.75 440 LEU A CA 1
ATOM 3294 C C . LEU A 1 440 ? -10.806 9.670 0.174 1.00 95.75 440 LEU A C 1
ATOM 3296 O O . LEU A 1 440 ? -11.297 10.751 0.484 1.00 95.75 440 LEU A O 1
ATOM 3300 N N . TRP A 1 441 ? -11.494 8.753 -0.508 1.00 95.56 441 TRP A N 1
ATOM 3301 C CA . TRP A 1 441 ? -12.865 8.987 -0.978 1.00 95.56 441 TRP A CA 1
ATOM 3302 C C . TRP A 1 441 ? -13.835 9.208 0.180 1.00 95.56 441 TRP A C 1
ATOM 3304 O O . TRP A 1 441 ? -14.638 10.139 0.147 1.00 95.56 441 TRP A O 1
ATOM 3314 N N . ARG A 1 442 ? -13.715 8.409 1.245 1.00 95.19 442 ARG A N 1
ATOM 3315 C CA . ARG A 1 442 ? -14.495 8.584 2.474 1.00 95.19 442 ARG A CA 1
ATOM 3316 C C . ARG A 1 442 ? -14.220 9.936 3.139 1.00 95.19 442 ARG A C 1
ATOM 3318 O O . ARG A 1 442 ? -15.162 10.619 3.532 1.00 95.19 442 ARG A O 1
ATOM 3325 N N . ALA A 1 443 ? -12.953 10.336 3.258 1.00 93.25 443 ALA A N 1
ATOM 3326 C CA . ALA A 1 443 ? -12.585 11.633 3.827 1.00 93.25 443 ALA A CA 1
ATOM 3327 C C . ALA A 1 443 ? -13.122 12.799 2.976 1.00 93.25 443 ALA A C 1
ATOM 3329 O O . ALA A 1 443 ? -13.651 13.775 3.509 1.00 93.25 443 ALA A O 1
ATOM 3330 N N . THR A 1 444 ? -13.053 12.685 1.650 1.00 92.06 444 THR A N 1
ATOM 3331 C CA . THR A 1 444 ? -13.594 13.695 0.738 1.00 92.06 444 THR A CA 1
ATOM 3332 C C . THR A 1 444 ? -15.120 13.782 0.810 1.00 92.06 444 THR A C 1
ATOM 3334 O O . THR A 1 444 ? -15.662 14.885 0.822 1.00 92.06 444 THR A O 1
ATOM 3337 N N . LEU A 1 445 ? -15.824 12.653 0.924 1.00 92.69 445 LEU A N 1
ATOM 3338 C CA . LEU A 1 445 ? -17.277 12.639 1.103 1.00 92.69 445 LEU A CA 1
ATOM 3339 C C . LEU A 1 445 ? -17.700 13.351 2.399 1.00 92.69 445 LEU A C 1
ATOM 3341 O O . LEU A 1 445 ? -18.624 14.157 2.378 1.00 92.69 445 LEU A O 1
ATOM 3345 N N . LEU A 1 446 ? -16.999 13.104 3.509 1.00 91.50 446 LEU A N 1
ATOM 3346 C CA . LEU A 1 446 ? -17.341 13.674 4.820 1.00 91.50 446 LEU A CA 1
ATOM 3347 C C . LEU A 1 446 ? -16.890 15.131 5.002 1.00 91.50 446 LEU A C 1
ATOM 3349 O O . LEU A 1 446 ? -17.456 15.857 5.808 1.00 91.50 446 LEU A O 1
ATOM 3353 N N . THR A 1 447 ? -15.899 15.600 4.242 1.00 87.94 447 THR A N 1
ATOM 3354 C CA . THR A 1 447 ? -15.517 17.027 4.234 1.00 87.94 447 THR A CA 1
ATOM 3355 C C . THR A 1 447 ? -16.420 17.890 3.352 1.00 87.94 447 THR A C 1
ATOM 3357 O O . THR A 1 447 ? -16.353 19.117 3.422 1.00 87.94 447 THR A O 1
ATOM 3360 N N . ARG A 1 448 ? -17.261 17.276 2.509 1.00 86.06 448 ARG A N 1
ATOM 3361 C CA . ARG A 1 448 ? -18.224 17.986 1.651 1.00 86.06 448 ARG A CA 1
ATOM 3362 C C . ARG A 1 448 ? -19.457 18.447 2.403 1.00 86.06 448 ARG A C 1
ATOM 3364 O O . ARG A 1 448 ? -20.090 19.406 1.980 1.00 86.06 448 ARG A O 1
ATOM 3371 N N . THR A 1 449 ? -19.805 17.768 3.478 1.00 82.75 449 THR A N 1
ATOM 3372 C CA . THR A 1 449 ? -21.012 18.053 4.235 1.00 82.75 449 THR A CA 1
ATOM 3373 C C . THR A 1 449 ? -20.795 19.270 5.129 1.00 82.75 449 THR A C 1
ATOM 3375 O O . THR A 1 449 ? -19.879 19.249 5.955 1.00 82.75 449 THR A O 1
ATOM 3378 N N . PRO A 1 450 ? -21.589 20.344 4.970 1.00 74.81 450 PRO A N 1
ATOM 3379 C CA . PRO A 1 450 ? -21.475 21.517 5.815 1.00 74.81 450 PRO A CA 1
ATOM 3380 C C . PRO A 1 450 ? -21.842 21.107 7.239 1.00 74.81 450 PRO A C 1
ATOM 3382 O O . PRO A 1 450 ? -22.997 20.815 7.531 1.00 74.81 450 PRO A O 1
ATOM 3385 N N . THR A 1 451 ? -20.855 21.054 8.129 1.00 67.69 451 THR A N 1
ATOM 3386 C CA . THR A 1 451 ? -21.120 20.969 9.563 1.00 67.69 451 THR A CA 1
ATOM 3387 C C . THR A 1 451 ? -21.745 22.303 9.964 1.00 67.69 451 THR A C 1
ATOM 3389 O O . THR A 1 451 ? -21.033 23.296 10.093 1.00 67.69 451 THR A O 1
ATOM 3392 N N . THR A 1 452 ? -23.070 22.347 10.095 1.00 55.75 452 THR A N 1
ATOM 3393 C CA . THR A 1 452 ? -23.861 23.547 10.429 1.00 55.75 452 THR A CA 1
ATOM 3394 C C . THR A 1 452 ? -23.740 23.975 11.892 1.00 55.75 452 THR A C 1
ATOM 3396 O O . THR A 1 452 ? -24.454 24.870 12.328 1.00 55.75 452 THR A O 1
ATOM 3399 N N . GLY A 1 453 ? -22.823 23.383 12.660 1.00 61.59 453 GLY A N 1
ATOM 3400 C CA . GLY A 1 453 ? -22.544 23.846 14.012 1.00 61.59 453 GLY A CA 1
ATOM 3401 C C . GLY A 1 453 ? -21.995 25.278 13.983 1.00 61.59 453 GLY A C 1
ATOM 3402 O O . GLY A 1 453 ? -21.052 25.528 13.220 1.00 61.59 453 GLY A O 1
ATOM 3403 N N . PRO A 1 454 ? -22.525 26.203 14.809 1.00 56.19 454 PRO A N 1
ATOM 3404 C CA . PRO A 1 454 ? -21.869 27.471 15.083 1.00 56.19 454 PRO A CA 1
ATOM 3405 C C . PRO A 1 454 ? -20.428 27.145 15.449 1.00 56.19 454 PRO A C 1
ATOM 3407 O O . PRO A 1 454 ? -20.164 26.411 16.407 1.00 56.19 454 PRO A O 1
ATOM 3410 N N . ARG A 1 455 ? -19.473 27.610 14.641 1.00 55.62 455 ARG A N 1
ATOM 3411 C CA . ARG A 1 455 ? -18.080 27.571 15.071 1.00 55.62 455 ARG A CA 1
ATOM 3412 C C . ARG A 1 455 ? -18.090 28.434 16.332 1.00 55.62 455 ARG A C 1
ATOM 3414 O O . ARG A 1 455 ? -18.517 29.574 16.192 1.00 55.62 455 ARG A O 1
ATOM 3421 N N . PRO A 1 456 ? -17.749 27.913 17.526 1.00 56.06 456 PRO A N 1
ATOM 3422 C CA . PRO A 1 456 ? -17.746 28.736 18.723 1.00 56.06 456 PRO A CA 1
ATOM 3423 C C . PRO A 1 456 ? -16.871 29.929 18.385 1.00 56.06 456 PRO A C 1
ATOM 3425 O O . PRO A 1 456 ? -15.691 29.735 18.061 1.00 56.06 456 PRO A O 1
ATOM 3428 N N . ASP A 1 457 ? -17.485 31.112 18.309 1.00 49.09 457 ASP A N 1
ATOM 3429 C CA . ASP A 1 457 ? -16.746 32.322 18.014 1.00 49.09 457 ASP A CA 1
ATOM 3430 C C . ASP A 1 457 ? -15.611 32.338 19.032 1.00 49.09 457 ASP A C 1
ATOM 3432 O O . ASP A 1 457 ? -15.863 32.112 20.224 1.00 49.09 457 ASP A O 1
ATOM 3436 N N . PRO A 1 458 ? -14.342 32.448 18.592 1.00 58.00 458 PRO A N 1
ATOM 3437 C CA . PRO A 1 458 ? -13.277 32.666 19.547 1.00 58.00 458 PRO A CA 1
ATOM 3438 C C . PRO A 1 458 ? -13.743 33.874 20.343 1.00 58.00 458 PRO A C 1
ATOM 3440 O O . PRO A 1 458 ? -13.988 34.913 19.741 1.00 58.00 458 PRO A O 1
ATOM 3443 N N . VAL A 1 459 ? -13.990 33.683 21.641 1.00 54.00 459 VAL A N 1
ATOM 3444 C CA . VAL A 1 459 ? -14.477 34.716 22.552 1.00 54.00 459 VAL A CA 1
ATOM 3445 C C . VAL A 1 459 ? -13.392 35.786 22.595 1.00 54.00 459 VAL A C 1
ATOM 3447 O O . VAL A 1 459 ? -12.504 35.783 23.441 1.00 54.00 459 VAL A O 1
ATOM 3450 N N . THR A 1 460 ? -13.385 36.647 21.587 1.00 51.81 460 THR A N 1
ATOM 3451 C CA . THR A 1 460 ? -12.621 37.871 21.547 1.00 51.81 460 THR A CA 1
ATOM 3452 C C . THR A 1 460 ? -13.430 38.813 22.405 1.00 51.81 460 THR A C 1
ATOM 3454 O O . THR A 1 460 ? -14.525 39.221 22.016 1.00 51.81 460 THR A O 1
ATOM 3457 N N . GLY A 1 461 ? -12.919 39.053 23.615 1.00 51.81 461 GLY A N 1
ATOM 3458 C CA . GLY A 1 461 ? -13.446 40.040 24.546 1.00 51.81 461 GLY A CA 1
ATOM 3459 C C . GLY A 1 461 ? -13.818 41.323 23.810 1.00 51.81 461 GLY A C 1
ATOM 3460 O O . GLY A 1 461 ? -13.106 41.763 22.906 1.00 51.81 461 GLY A O 1
ATOM 3461 N N . GLY A 1 462 ? -14.996 41.836 24.151 1.00 53.47 462 GLY A N 1
ATOM 3462 C CA . GLY A 1 462 ? -15.712 42.827 23.373 1.00 53.47 462 GLY A CA 1
ATOM 3463 C C . GLY A 1 462 ? -14.920 44.087 23.052 1.00 53.47 462 GLY A C 1
ATOM 3464 O O . GLY A 1 462 ? -14.184 44.620 23.871 1.00 53.47 462 GLY A O 1
ATOM 3465 N N . THR A 1 463 ? -15.172 44.601 21.857 1.00 45.16 463 THR A N 1
ATOM 3466 C CA . THR A 1 463 ? -15.352 46.033 21.629 1.00 45.16 463 THR A CA 1
ATOM 3467 C C . THR A 1 463 ? -16.449 46.175 20.580 1.00 45.16 463 THR A C 1
ATOM 3469 O O . THR A 1 463 ? -16.449 45.515 19.543 1.00 45.16 463 THR A O 1
ATOM 3472 N N . THR A 1 464 ? -17.455 46.956 20.940 1.00 50.53 464 THR A N 1
ATOM 3473 C CA . THR A 1 464 ? -18.678 47.246 20.197 1.00 50.53 464 THR A CA 1
ATOM 3474 C C . THR A 1 464 ? -18.369 47.961 18.884 1.00 50.53 464 THR A C 1
ATOM 3476 O O . THR A 1 464 ? -17.718 49.002 18.887 1.00 50.53 464 THR A O 1
ATOM 3479 N N . GLY A 1 465 ? -18.871 47.428 17.773 1.00 44.25 465 GLY A N 1
ATOM 3480 C CA . GLY A 1 465 ? -18.781 48.065 16.463 1.00 44.25 465 GLY A CA 1
ATOM 3481 C C . GLY A 1 465 ? -19.691 47.380 15.452 1.00 44.25 465 GLY A C 1
ATOM 3482 O O . GLY A 1 465 ? -19.235 46.564 14.654 1.00 44.25 465 GLY A O 1
ATOM 3483 N N . GLU A 1 466 ? -20.985 47.697 15.509 1.00 52.31 466 GLU A N 1
ATOM 3484 C CA . GLU A 1 466 ? -21.971 47.372 14.475 1.00 52.31 466 GLU A CA 1
ATOM 3485 C C . GLU A 1 466 ? -21.537 47.946 13.120 1.00 52.31 466 GLU A C 1
ATOM 3487 O O . GLU A 1 466 ? -21.642 49.143 12.879 1.00 52.31 466 GLU A O 1
ATOM 3492 N N . THR A 1 467 ? -21.093 47.092 12.198 1.00 47.00 467 THR A N 1
ATOM 3493 C CA . THR A 1 467 ? -21.198 47.377 10.759 1.00 47.00 467 THR A CA 1
ATOM 3494 C C . THR A 1 467 ? -21.631 46.112 10.015 1.00 47.00 467 THR A C 1
ATOM 3496 O O . THR A 1 467 ? -20.882 45.149 9.853 1.00 47.00 467 THR A O 1
ATOM 3499 N N . ALA A 1 468 ? -22.897 46.120 9.590 1.00 48.22 468 ALA A N 1
ATOM 3500 C CA . ALA A 1 468 ? -23.533 45.143 8.710 1.00 48.22 468 ALA A CA 1
ATOM 3501 C C . ALA A 1 468 ? -22.768 45.035 7.370 1.00 48.22 468 ALA A C 1
ATOM 3503 O O . ALA A 1 468 ? -22.323 46.032 6.815 1.00 48.22 468 ALA A O 1
ATOM 3504 N N . GLY A 1 469 ? -22.517 43.843 6.822 1.00 45.62 469 GLY A N 1
ATOM 3505 C CA . GLY A 1 469 ? -23.444 43.197 5.889 1.00 45.62 469 GLY A CA 1
ATOM 3506 C C . GLY A 1 469 ? -22.701 42.587 4.681 1.00 45.62 469 GLY A C 1
ATOM 3507 O O . GLY A 1 469 ? -21.953 43.269 3.990 1.00 45.62 469 GLY A O 1
ATOM 3508 N N . GLY A 1 470 ? -22.899 41.290 4.401 1.00 46.78 470 GLY A N 1
ATOM 3509 C CA . GLY A 1 470 ? -22.754 40.720 3.044 1.00 46.78 470 GLY A CA 1
ATOM 3510 C C . GLY A 1 470 ? -21.503 39.901 2.659 1.00 46.78 470 GLY A C 1
ATOM 3511 O O . GLY A 1 470 ? -21.496 39.316 1.576 1.00 46.78 470 GLY A O 1
ATOM 3512 N N . GLY A 1 471 ? -20.455 39.791 3.486 1.00 50.66 471 GLY A N 1
ATOM 3513 C CA . GLY A 1 471 ? -19.165 39.203 3.052 1.00 50.66 471 GLY A CA 1
ATOM 3514 C C . GLY A 1 471 ? -18.828 37.760 3.478 1.00 50.66 471 GLY A C 1
ATOM 3515 O O . GLY A 1 471 ? -17.914 37.157 2.910 1.00 50.66 471 GLY A O 1
ATOM 3516 N N . ALA A 1 472 ? -19.516 37.184 4.469 1.00 53.03 472 ALA A N 1
ATOM 3517 C CA . ALA A 1 472 ? -18.996 36.024 5.213 1.00 53.03 472 ALA A CA 1
ATOM 3518 C C . ALA A 1 472 ? -19.024 34.676 4.454 1.00 53.03 472 ALA A C 1
ATOM 3520 O O . ALA A 1 472 ? -18.200 33.801 4.722 1.00 53.03 472 ALA A O 1
ATOM 3521 N N . GLY A 1 473 ? -19.905 34.512 3.460 1.00 53.72 473 GLY A N 1
ATOM 3522 C CA . GLY A 1 473 ? -20.123 33.217 2.797 1.00 53.72 473 GLY A CA 1
ATOM 3523 C C . GLY A 1 473 ? -18.975 32.709 1.911 1.00 53.72 473 GLY A C 1
ATOM 3524 O O . GLY A 1 473 ? -18.872 31.512 1.685 1.00 53.72 473 GLY A O 1
ATOM 3525 N N . LYS A 1 474 ? -18.079 33.576 1.411 1.00 57.16 474 LYS A N 1
ATOM 3526 C CA . LYS A 1 474 ? -17.005 33.153 0.480 1.00 57.16 474 LYS A CA 1
ATOM 3527 C C . LYS A 1 474 ? -15.713 32.686 1.157 1.00 57.16 474 LYS A C 1
ATOM 3529 O O . LYS A 1 474 ? -14.902 32.029 0.510 1.00 57.16 474 LYS A O 1
ATOM 3534 N N . ALA A 1 475 ? -15.488 33.021 2.428 1.00 59.12 475 ALA A N 1
ATOM 3535 C CA . ALA A 1 475 ? -14.224 32.709 3.104 1.00 59.12 475 ALA A CA 1
ATOM 3536 C C . ALA A 1 475 ? -14.156 31.263 3.635 1.00 59.12 475 ALA A C 1
ATOM 3538 O O . ALA A 1 475 ? -13.066 30.709 3.784 1.00 59.12 475 ALA A O 1
ATOM 3539 N N . THR A 1 476 ? -15.302 30.640 3.913 1.00 59.38 476 THR A N 1
ATOM 3540 C CA . THR A 1 476 ? -15.389 29.295 4.504 1.00 59.38 476 THR A CA 1
ATOM 3541 C C . THR A 1 476 ? -15.122 28.185 3.483 1.00 59.38 476 THR A C 1
ATOM 3543 O O . THR A 1 476 ? -14.433 27.215 3.808 1.00 59.38 476 THR A O 1
ATOM 3546 N N . ASP A 1 477 ? -15.547 28.365 2.229 1.00 63.88 477 ASP A N 1
ATOM 3547 C CA . ASP A 1 477 ? -15.345 27.390 1.147 1.00 63.88 477 ASP A CA 1
ATOM 3548 C C . ASP A 1 477 ? -13.862 27.144 0.810 1.00 63.88 477 ASP A C 1
ATOM 3550 O O . ASP A 1 477 ? -13.467 26.016 0.492 1.00 63.88 477 ASP A O 1
ATOM 3554 N N . GLY A 1 478 ? -13.016 28.176 0.918 1.00 65.94 478 GLY A N 1
ATOM 3555 C CA . GLY A 1 478 ? -11.578 28.068 0.636 1.00 65.94 478 GLY A CA 1
ATOM 3556 C C . GLY A 1 478 ? -10.811 27.243 1.678 1.00 65.94 478 GLY A C 1
ATOM 3557 O O . GLY A 1 478 ? -9.904 26.478 1.338 1.00 65.94 478 GLY A O 1
ATOM 3558 N N . ALA A 1 479 ? -11.202 27.333 2.954 1.00 70.81 479 ALA A N 1
ATOM 3559 C CA . ALA A 1 479 ? -10.510 26.649 4.047 1.00 70.81 479 ALA A CA 1
ATOM 3560 C C . ALA A 1 479 ? -10.681 25.120 3.984 1.00 70.81 479 ALA A C 1
ATOM 3562 O O . ALA A 1 479 ? -9.707 24.382 4.156 1.00 70.81 479 ALA A O 1
ATOM 3563 N N . ALA A 1 480 ? -11.892 24.640 3.681 1.00 69.88 480 ALA A N 1
ATOM 3564 C CA . ALA A 1 480 ? -12.172 23.208 3.552 1.00 69.88 480 ALA A CA 1
ATOM 3565 C C . ALA A 1 480 ? -11.419 22.579 2.365 1.00 69.88 480 ALA A C 1
ATOM 3567 O O . ALA A 1 480 ? -10.834 21.502 2.495 1.00 69.88 480 ALA A O 1
ATOM 3568 N N . GLY A 1 481 ? -11.360 23.282 1.225 1.00 72.38 481 GLY A N 1
ATOM 3569 C CA . GLY A 1 481 ? -10.601 22.833 0.053 1.00 72.38 481 GLY A CA 1
ATOM 3570 C C . GLY A 1 481 ? -9.093 22.732 0.312 1.00 72.38 481 GLY A C 1
ATOM 3571 O O . GLY A 1 481 ? -8.445 21.789 -0.146 1.00 72.38 481 GLY A O 1
ATOM 3572 N N . SER A 1 482 ? -8.533 23.664 1.089 1.00 78.75 482 SER A N 1
ATOM 3573 C CA . SER A 1 482 ? -7.118 23.638 1.479 1.00 78.75 482 SER A CA 1
ATOM 3574 C C . SER A 1 482 ? -6.785 22.449 2.392 1.00 78.75 482 SER A C 1
ATOM 3576 O O . SER A 1 482 ? -5.776 21.773 2.183 1.00 78.75 482 SER A O 1
ATOM 3578 N N . ALA A 1 483 ? -7.660 22.132 3.353 1.00 80.94 483 ALA A N 1
ATOM 3579 C CA . ALA A 1 483 ? -7.463 21.013 4.276 1.00 80.94 483 ALA A CA 1
ATOM 3580 C C . ALA A 1 483 ? -7.484 19.646 3.567 1.00 80.94 483 ALA A C 1
ATOM 3582 O O . ALA A 1 483 ? -6.595 18.825 3.800 1.00 80.94 483 ALA A O 1
ATOM 3583 N N . ALA A 1 484 ? -8.446 19.419 2.664 1.00 81.38 484 ALA A N 1
ATOM 3584 C CA . ALA A 1 484 ? -8.522 18.184 1.879 1.00 81.38 484 ALA A CA 1
ATOM 3585 C C . ALA A 1 484 ? -7.286 18.004 0.979 1.00 81.38 484 ALA A C 1
ATOM 3587 O O . ALA A 1 484 ? -6.702 16.922 0.924 1.00 81.38 484 ALA A O 1
ATOM 3588 N N . ALA A 1 485 ? -6.822 19.084 0.342 1.00 82.75 485 ALA A N 1
ATOM 3589 C CA . ALA A 1 485 ? -5.612 19.057 -0.473 1.00 82.75 485 ALA A CA 1
ATOM 3590 C C . ALA A 1 485 ? -4.341 18.784 0.346 1.00 82.75 485 ALA A C 1
ATOM 3592 O O . ALA A 1 485 ? -3.474 18.034 -0.101 1.00 82.75 485 ALA A O 1
ATOM 3593 N N . GLY A 1 486 ? -4.230 19.371 1.542 1.00 87.44 486 GLY A N 1
ATOM 3594 C CA . GLY A 1 486 ? -3.126 19.101 2.464 1.00 87.44 486 GLY A CA 1
ATOM 3595 C C . GLY A 1 486 ? -3.104 17.644 2.931 1.00 87.44 486 GLY A C 1
ATOM 3596 O O . GLY A 1 486 ? -2.042 17.027 2.956 1.00 87.44 486 GLY A O 1
ATOM 3597 N N . MET A 1 487 ? -4.278 17.074 3.227 1.00 91.00 487 MET A N 1
ATOM 3598 C CA . MET A 1 487 ? -4.423 15.659 3.578 1.00 91.00 487 MET A CA 1
ATOM 3599 C C . MET A 1 487 ? -3.996 14.752 2.420 1.00 91.00 487 MET A C 1
ATOM 3601 O O . MET A 1 487 ? -3.127 13.906 2.612 1.00 91.00 487 MET A O 1
ATOM 3605 N N . ALA A 1 488 ? -4.540 14.965 1.218 1.00 91.12 488 ALA A N 1
ATOM 3606 C CA . ALA A 1 488 ? -4.196 14.178 0.035 1.00 91.12 488 ALA A CA 1
ATOM 3607 C C . ALA A 1 488 ? -2.695 14.247 -0.287 1.00 91.12 488 ALA A C 1
ATOM 3609 O O . ALA A 1 488 ? -2.083 13.216 -0.545 1.00 91.12 488 ALA A O 1
ATOM 3610 N N . GLY A 1 489 ? -2.082 15.434 -0.199 1.00 92.00 489 GLY A N 1
ATOM 3611 C CA . GLY A 1 489 ? -0.641 15.605 -0.403 1.00 92.00 489 GLY A CA 1
ATOM 3612 C C . GLY A 1 489 ? 0.208 14.871 0.639 1.00 92.00 489 GLY A C 1
ATOM 3613 O O . GLY A 1 489 ? 1.197 14.239 0.279 1.00 92.00 489 GLY A O 1
ATOM 3614 N N . GLY A 1 490 ? -0.191 14.899 1.916 1.00 94.50 490 GLY A N 1
ATOM 3615 C CA . GLY A 1 490 ? 0.492 14.152 2.976 1.00 94.50 490 GLY A CA 1
ATOM 3616 C C . GLY A 1 490 ? 0.393 12.635 2.792 1.00 94.50 490 GLY A C 1
ATOM 3617 O O . GLY A 1 490 ? 1.390 11.934 2.939 1.00 94.50 490 GLY A O 1
ATOM 3618 N N . VAL A 1 491 ? -0.788 12.127 2.425 1.00 96.31 491 VAL A N 1
ATOM 3619 C CA . VAL A 1 491 ? -0.999 10.700 2.126 1.00 96.31 491 VAL A CA 1
ATOM 3620 C C . VAL A 1 491 ? -0.198 10.275 0.893 1.00 96.31 491 VAL A C 1
ATOM 3622 O O . VAL A 1 491 ? 0.492 9.262 0.952 1.00 96.31 491 VAL A O 1
ATOM 3625 N N . ALA A 1 492 ? -0.222 11.069 -0.182 1.00 95.69 492 ALA A N 1
ATOM 3626 C CA . ALA A 1 492 ? 0.540 10.813 -1.405 1.00 95.69 492 ALA A CA 1
ATOM 3627 C C . ALA A 1 492 ? 2.054 10.794 -1.156 1.00 95.69 492 ALA A C 1
ATOM 3629 O O . ALA A 1 492 ? 2.738 9.889 -1.625 1.00 95.69 492 ALA A O 1
ATOM 3630 N N . GLY A 1 493 ? 2.570 11.743 -0.365 1.00 96.25 493 GLY A N 1
ATOM 3631 C CA . GLY A 1 493 ? 3.971 11.744 0.062 1.00 96.25 493 GLY A CA 1
ATOM 3632 C C . GLY A 1 493 ? 4.325 10.503 0.882 1.00 96.25 493 GLY A C 1
ATOM 3633 O O . GLY A 1 493 ? 5.370 9.902 0.661 1.00 96.25 493 GLY A O 1
ATOM 3634 N N . GLY A 1 494 ? 3.420 10.071 1.767 1.00 97.00 494 GLY A N 1
ATOM 3635 C CA . GLY A 1 494 ? 3.539 8.802 2.480 1.00 97.00 494 GLY A CA 1
ATOM 3636 C C . GLY A 1 494 ? 3.672 7.610 1.532 1.00 97.00 494 GLY A C 1
ATOM 3637 O O . GLY A 1 494 ? 4.644 6.874 1.639 1.00 97.00 494 GLY A O 1
ATOM 3638 N N . VAL A 1 495 ? 2.745 7.448 0.579 1.00 97.88 495 VAL A N 1
ATOM 3639 C CA . VAL A 1 495 ? 2.775 6.355 -0.416 1.00 97.88 495 VAL A CA 1
ATOM 3640 C C . VAL A 1 495 ? 4.083 6.347 -1.203 1.00 97.88 495 VAL A C 1
ATOM 3642 O O . VAL A 1 495 ? 4.703 5.294 -1.323 1.00 97.88 495 VAL A O 1
ATOM 3645 N N . ALA A 1 496 ? 4.526 7.509 -1.687 1.00 96.88 496 ALA A N 1
ATOM 3646 C CA . ALA A 1 496 ? 5.764 7.644 -2.450 1.00 96.88 496 ALA A CA 1
ATOM 3647 C C . ALA A 1 496 ? 6.992 7.191 -1.652 1.00 96.88 496 ALA A C 1
ATOM 3649 O O . ALA A 1 496 ? 7.755 6.346 -2.114 1.00 96.88 496 ALA A O 1
ATOM 3650 N N . VAL A 1 497 ? 7.148 7.710 -0.427 1.00 97.38 497 VAL A N 1
ATOM 3651 C CA . VAL A 1 497 ? 8.248 7.331 0.473 1.00 97.38 497 VAL A CA 1
ATOM 3652 C C . VAL A 1 497 ? 8.168 5.848 0.821 1.00 97.38 497 VAL A C 1
ATOM 3654 O O . VAL A 1 497 ? 9.185 5.166 0.795 1.00 97.38 497 VAL A O 1
ATOM 3657 N N . GLY A 1 498 ? 6.969 5.335 1.104 1.00 97.56 498 GLY A N 1
ATOM 3658 C CA . GLY A 1 498 ? 6.749 3.919 1.378 1.00 97.56 498 GLY A CA 1
ATOM 3659 C C . GLY A 1 498 ? 7.224 3.030 0.230 1.00 97.56 498 GLY A C 1
ATOM 3660 O O . GLY A 1 498 ? 7.998 2.111 0.470 1.00 97.56 498 GLY A O 1
ATOM 3661 N N . LEU A 1 499 ? 6.813 3.328 -1.008 1.00 97.19 499 LEU A N 1
ATOM 3662 C CA . LEU A 1 499 ? 7.212 2.564 -2.196 1.00 97.19 499 LEU A CA 1
ATOM 3663 C C . LEU A 1 499 ? 8.732 2.581 -2.406 1.00 97.19 499 LEU A C 1
ATOM 3665 O O . LEU A 1 499 ? 9.327 1.522 -2.577 1.00 97.19 499 LEU A O 1
ATOM 3669 N N . VAL A 1 500 ? 9.367 3.757 -2.324 1.00 96.38 500 VAL A N 1
ATOM 3670 C CA . VAL A 1 500 ? 10.827 3.892 -2.485 1.00 96.38 500 VAL A CA 1
ATOM 3671 C C . VAL A 1 500 ? 11.573 3.121 -1.397 1.00 96.38 500 VAL A C 1
ATOM 3673 O O . VAL A 1 500 ? 12.460 2.329 -1.701 1.00 96.38 500 VAL A O 1
ATOM 3676 N N . VAL A 1 501 ? 11.197 3.304 -0.126 1.00 96.19 501 VAL A N 1
ATOM 3677 C CA . VAL A 1 501 ? 11.830 2.592 0.994 1.00 96.19 501 VAL A CA 1
ATOM 3678 C C . VAL A 1 501 ? 11.627 1.085 0.857 1.00 96.19 501 VAL A C 1
ATOM 3680 O O . VAL A 1 501 ? 12.566 0.329 1.077 1.00 96.19 501 VAL A O 1
ATOM 3683 N N . GLY A 1 502 ? 10.432 0.633 0.471 1.00 95.19 502 GLY A N 1
ATOM 3684 C CA . GLY A 1 502 ? 10.159 -0.788 0.265 1.00 95.19 502 GLY A CA 1
ATOM 3685 C C . GLY A 1 502 ? 11.014 -1.400 -0.846 1.00 95.19 502 GLY A C 1
ATOM 3686 O O . GLY A 1 502 ? 11.561 -2.480 -0.638 1.00 95.19 502 GLY A O 1
ATOM 3687 N N . GLN A 1 503 ? 11.206 -0.691 -1.966 1.00 93.50 503 GLN A N 1
ATOM 3688 C CA . GLN A 1 503 ? 12.086 -1.134 -3.054 1.00 93.50 503 GLN A CA 1
ATOM 3689 C C . GLN A 1 503 ? 13.547 -1.211 -2.604 1.00 93.50 503 GLN A C 1
ATOM 3691 O O . GLN A 1 503 ? 14.169 -2.260 -2.737 1.00 93.50 503 GLN A O 1
ATOM 3696 N N . VAL A 1 504 ? 14.072 -0.155 -1.968 1.00 92.88 504 VAL A N 1
ATOM 3697 C CA . VAL A 1 504 ? 15.455 -0.125 -1.448 1.00 92.88 504 VAL A CA 1
ATOM 3698 C C . VAL A 1 504 ? 15.713 -1.281 -0.480 1.00 92.88 504 VAL A C 1
ATOM 3700 O O . VAL A 1 504 ? 16.752 -1.933 -0.517 1.00 92.88 504 VAL A O 1
ATOM 3703 N N . VAL A 1 505 ? 14.737 -1.574 0.375 1.00 91.12 505 VAL A N 1
ATOM 3704 C CA . VAL A 1 505 ? 14.795 -2.692 1.318 1.00 91.12 505 VAL A CA 1
ATOM 3705 C C . VAL A 1 505 ? 14.719 -4.040 0.591 1.00 91.12 505 VAL A C 1
ATOM 3707 O O . VAL A 1 505 ? 15.331 -5.010 1.042 1.00 91.12 505 VAL A O 1
ATOM 3710 N N . GLY A 1 506 ? 14.027 -4.117 -0.545 1.00 86.94 506 GLY A N 1
ATOM 3711 C CA . GLY A 1 506 ? 13.958 -5.288 -1.420 1.00 86.94 506 GLY A CA 1
ATOM 3712 C C . GLY A 1 506 ? 15.253 -5.588 -2.190 1.00 86.94 506 GLY A C 1
ATOM 3713 O O . GLY A 1 506 ? 15.575 -6.762 -2.358 1.00 86.94 506 GLY A O 1
ATOM 3714 N N . LEU A 1 507 ? 16.050 -4.578 -2.557 1.00 85.69 507 LEU A N 1
ATOM 3715 C CA . LEU A 1 507 ? 17.220 -4.705 -3.453 1.00 85.69 507 LEU A CA 1
ATOM 3716 C C . LEU A 1 507 ? 18.231 -5.814 -3.109 1.00 85.69 507 LEU A C 1
ATOM 3718 O O . LEU A 1 507 ? 18.583 -6.586 -3.999 1.00 85.69 507 LEU A O 1
ATOM 3722 N N . PRO A 1 508 ? 18.653 -6.030 -1.845 1.00 78.50 508 PRO A N 1
ATOM 3723 C CA . PRO A 1 508 ? 19.570 -7.137 -1.559 1.00 78.50 508 PRO A CA 1
ATOM 3724 C C . PRO A 1 508 ? 19.030 -8.543 -1.907 1.00 78.50 508 PRO A C 1
ATOM 3726 O O . PRO A 1 508 ? 19.770 -9.509 -1.808 1.00 78.50 508 PRO A O 1
ATOM 3729 N N . GLN A 1 509 ? 17.739 -8.708 -2.251 1.00 69.25 509 GLN A N 1
ATOM 3730 C CA . GLN A 1 509 ? 17.189 -9.988 -2.742 1.00 69.25 509 GLN A CA 1
ATOM 3731 C C . GLN A 1 509 ? 17.383 -10.180 -4.246 1.00 69.25 509 GLN A C 1
ATOM 3733 O O . GLN A 1 509 ? 17.317 -11.320 -4.707 1.00 69.25 509 GLN A O 1
ATOM 3738 N N . THR A 1 510 ? 17.554 -9.086 -4.988 1.00 67.50 510 THR A N 1
ATOM 3739 C CA . THR A 1 510 ? 17.759 -9.087 -6.438 1.00 67.50 510 THR A CA 1
ATOM 3740 C C . THR A 1 510 ? 19.240 -9.025 -6.799 1.00 67.50 510 THR A C 1
ATOM 3742 O O . THR A 1 510 ? 19.593 -9.385 -7.914 1.00 67.50 510 THR A O 1
ATOM 3745 N N . GLY A 1 511 ? 20.103 -8.603 -5.863 1.00 68.38 511 GLY A N 1
ATOM 3746 C CA . GLY A 1 511 ? 21.530 -8.387 -6.123 1.00 68.38 511 GLY A CA 1
ATOM 3747 C C . GLY A 1 511 ? 21.804 -7.133 -6.957 1.00 68.38 511 GLY A C 1
ATOM 3748 O O . GLY A 1 511 ? 22.908 -6.974 -7.463 1.00 68.38 511 GLY A O 1
ATOM 3749 N N . LEU A 1 512 ? 20.799 -6.264 -7.116 1.00 73.44 512 LEU A N 1
ATOM 3750 C CA . LEU A 1 512 ? 20.904 -5.022 -7.874 1.00 73.44 512 LEU A CA 1
ATOM 3751 C C . LEU A 1 512 ? 21.297 -3.861 -6.957 1.00 73.44 512 LEU A C 1
ATOM 3753 O O . LEU A 1 512 ? 20.808 -3.749 -5.830 1.00 73.44 512 LEU A O 1
ATOM 3757 N N . GLU A 1 513 ? 22.149 -2.977 -7.471 1.00 76.50 513 GLU A N 1
ATOM 3758 C CA . GLU A 1 513 ? 22.442 -1.689 -6.842 1.00 76.50 513 GLU A CA 1
ATOM 3759 C C . GLU A 1 513 ? 21.220 -0.756 -6.932 1.00 76.50 513 GLU A C 1
ATOM 3761 O O . GLU A 1 513 ? 20.458 -0.834 -7.901 1.00 76.50 513 GLU A O 1
ATOM 3766 N N . PRO A 1 514 ? 21.006 0.144 -5.954 1.00 77.62 514 PRO A N 1
ATOM 3767 C CA . PRO A 1 514 ? 19.919 1.110 -6.018 1.00 77.62 514 PRO A CA 1
ATOM 3768 C C . PRO A 1 514 ? 20.051 2.013 -7.246 1.00 77.62 514 PRO A C 1
ATOM 3770 O O . PRO A 1 514 ? 20.948 2.853 -7.329 1.00 77.62 514 PRO A O 1
ATOM 3773 N N . SER A 1 515 ? 19.118 1.882 -8.182 1.00 85.44 515 SER A N 1
ATOM 3774 C CA . SER A 1 515 ? 18.999 2.761 -9.337 1.00 85.44 515 SER A CA 1
ATOM 3775 C C . SER A 1 515 ? 18.102 3.960 -9.014 1.00 85.44 515 SER A C 1
ATOM 3777 O O . SER A 1 515 ? 17.179 3.912 -8.194 1.00 85.44 515 SER A O 1
ATOM 3779 N N . TRP A 1 516 ? 18.357 5.089 -9.679 1.00 89.44 516 TRP A N 1
ATOM 3780 C CA . TRP A 1 516 ? 17.504 6.278 -9.567 1.00 89.44 516 TRP A CA 1
ATOM 3781 C C . TRP A 1 516 ? 16.086 6.028 -10.112 1.00 89.44 516 TRP A C 1
ATOM 3783 O O . TRP A 1 516 ? 15.159 6.774 -9.788 1.00 89.44 516 TRP A O 1
ATOM 3793 N N . THR A 1 517 ? 15.903 4.977 -10.913 1.00 87.56 517 THR A N 1
ATOM 3794 C CA . THR A 1 517 ? 14.627 4.570 -11.512 1.00 87.56 517 THR A CA 1
ATOM 3795 C C . THR A 1 517 ? 13.608 4.128 -10.460 1.00 87.56 517 THR A C 1
ATOM 3797 O O . THR A 1 517 ? 12.415 4.316 -10.677 1.00 87.56 517 THR A O 1
ATOM 3800 N N . ILE A 1 518 ? 14.034 3.729 -9.255 1.00 90.56 518 ILE A N 1
ATOM 3801 C CA . ILE A 1 518 ? 13.144 3.470 -8.105 1.00 90.56 518 ILE A CA 1
ATOM 3802 C C . ILE A 1 518 ? 12.267 4.697 -7.780 1.00 90.56 518 ILE A C 1
ATOM 3804 O O . ILE A 1 518 ? 11.124 4.581 -7.317 1.00 90.56 518 ILE A O 1
ATOM 3808 N N . LEU A 1 519 ? 12.761 5.911 -8.061 1.00 93.94 519 LEU A N 1
ATOM 3809 C CA . LEU A 1 519 ? 11.993 7.147 -7.884 1.00 93.94 519 LEU A CA 1
ATOM 3810 C C . LEU A 1 519 ? 10.781 7.227 -8.826 1.00 93.94 519 LEU A C 1
ATOM 3812 O O . LEU A 1 519 ? 9.815 7.919 -8.500 1.00 93.94 519 LEU A O 1
ATOM 3816 N N . VAL A 1 520 ? 10.795 6.515 -9.957 1.00 93.88 520 VAL A N 1
ATOM 3817 C CA . VAL A 1 520 ? 9.689 6.444 -10.924 1.00 93.88 520 VAL A CA 1
ATOM 3818 C C . VAL A 1 520 ? 8.464 5.808 -10.274 1.00 93.88 520 VAL A C 1
ATOM 3820 O O .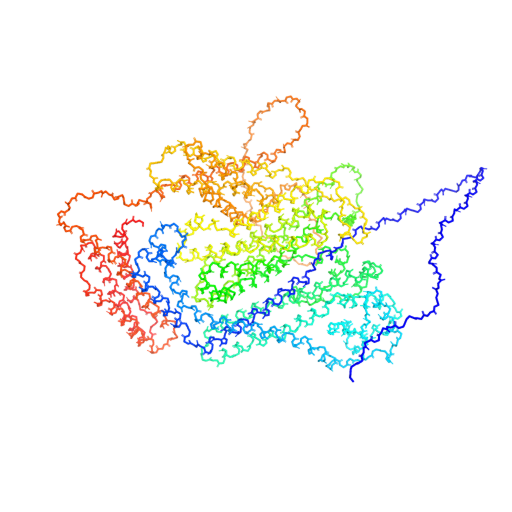 VAL A 1 520 ? 7.380 6.390 -10.334 1.00 93.88 520 VAL A O 1
ATOM 3823 N N . VAL A 1 521 ? 8.622 4.679 -9.575 1.00 94.81 521 VAL A N 1
ATOM 3824 C CA . VAL A 1 521 ? 7.517 4.014 -8.860 1.00 94.81 521 VAL A CA 1
ATOM 3825 C C . VAL A 1 521 ? 7.006 4.873 -7.706 1.00 94.81 521 VAL A C 1
ATOM 3827 O O . VAL A 1 521 ? 5.792 5.023 -7.536 1.00 94.81 521 VAL A O 1
ATOM 3830 N N . GLY A 1 522 ? 7.910 5.505 -6.950 1.00 95.69 522 GLY A N 1
ATOM 3831 C CA . GLY A 1 522 ? 7.545 6.454 -5.896 1.00 95.69 522 GLY A CA 1
ATOM 3832 C C . GLY A 1 522 ? 6.695 7.617 -6.419 1.00 95.69 522 GLY A C 1
ATOM 3833 O O . GLY A 1 522 ? 5.627 7.913 -5.873 1.00 95.69 522 GLY A O 1
ATOM 3834 N N . TRP A 1 523 ? 7.125 8.244 -7.517 1.00 95.56 523 TRP A N 1
ATOM 3835 C CA . TRP A 1 523 ? 6.390 9.330 -8.167 1.00 95.56 523 TRP A CA 1
ATOM 3836 C C . TRP A 1 523 ? 5.070 8.879 -8.785 1.00 95.56 523 TRP A C 1
ATOM 3838 O O . TRP A 1 523 ? 4.066 9.586 -8.673 1.00 95.56 523 TRP A O 1
ATOM 3848 N N . ALA A 1 524 ? 5.033 7.693 -9.386 1.00 95.31 524 ALA A N 1
ATOM 3849 C CA . ALA A 1 524 ? 3.809 7.124 -9.922 1.00 95.31 524 ALA A CA 1
ATOM 3850 C C . ALA A 1 524 ? 2.776 6.873 -8.810 1.00 95.31 524 ALA A C 1
ATOM 3852 O O . ALA A 1 524 ? 1.615 7.270 -8.932 1.00 95.31 524 ALA A O 1
ATOM 3853 N N . GLY A 1 525 ? 3.203 6.308 -7.676 1.00 96.75 525 GLY A N 1
ATOM 3854 C CA . GLY A 1 525 ? 2.360 6.120 -6.494 1.00 96.75 525 GLY A CA 1
ATOM 3855 C C . GLY A 1 525 ? 1.863 7.436 -5.888 1.00 96.75 525 GLY A C 1
ATOM 3856 O O . GLY A 1 525 ? 0.688 7.541 -5.512 1.00 96.75 525 GLY A O 1
ATOM 3857 N N . PHE A 1 526 ? 2.714 8.469 -5.855 1.00 96.25 526 PHE A N 1
ATOM 3858 C CA . PHE A 1 526 ? 2.307 9.831 -5.497 1.00 96.25 526 PHE A CA 1
ATOM 3859 C C . PHE A 1 526 ? 1.172 10.314 -6.409 1.00 96.25 526 PHE A C 1
ATOM 3861 O O . PHE A 1 526 ? 0.110 10.735 -5.938 1.00 96.25 526 PHE A O 1
ATOM 3868 N N . GLY A 1 527 ? 1.387 10.207 -7.722 1.00 93.88 527 GLY A N 1
ATOM 3869 C CA . GLY A 1 527 ? 0.450 10.639 -8.744 1.00 93.88 527 GLY A CA 1
ATOM 3870 C C . GLY A 1 527 ? -0.895 9.932 -8.653 1.00 93.88 527 GLY A C 1
ATOM 3871 O O . GLY A 1 527 ? -1.931 10.591 -8.556 1.00 93.88 527 GLY A O 1
ATOM 3872 N N . ALA A 1 528 ? -0.889 8.598 -8.577 1.00 95.94 528 ALA A N 1
ATOM 3873 C CA . ALA A 1 528 ? -2.092 7.786 -8.389 1.00 95.94 528 ALA A CA 1
ATOM 3874 C C . ALA A 1 528 ? -2.886 8.205 -7.145 1.00 95.94 528 ALA A C 1
ATOM 3876 O O . ALA A 1 528 ? -4.112 8.287 -7.188 1.00 95.94 528 ALA A O 1
ATOM 3877 N N . THR A 1 529 ? -2.200 8.537 -6.050 1.00 96.44 529 THR A N 1
ATOM 3878 C CA . THR A 1 529 ? -2.848 8.962 -4.802 1.00 96.44 529 THR A CA 1
ATOM 3879 C C . THR A 1 529 ? -3.526 10.329 -4.941 1.00 96.44 529 THR A C 1
ATOM 3881 O O . THR A 1 529 ? -4.658 10.515 -4.485 1.00 96.44 529 THR A O 1
ATOM 3884 N N . VAL A 1 530 ? -2.885 11.289 -5.615 1.00 93.12 530 VAL A N 1
ATOM 3885 C CA . VAL A 1 530 ? -3.490 12.605 -5.890 1.00 93.12 530 VAL A CA 1
ATOM 3886 C C . VAL A 1 530 ? -4.672 12.483 -6.851 1.00 93.12 530 VAL A C 1
ATOM 3888 O O . VAL A 1 530 ? -5.711 13.113 -6.640 1.00 93.12 530 VAL A O 1
ATOM 3891 N N . LEU A 1 531 ? -4.540 11.650 -7.883 1.00 92.06 531 LEU A N 1
ATOM 3892 C CA . LEU A 1 531 ? -5.626 11.348 -8.810 1.00 92.06 531 LEU A CA 1
ATOM 3893 C C . LEU A 1 531 ? -6.802 10.686 -8.080 1.00 92.06 531 LEU A C 1
ATOM 3895 O O . LEU A 1 531 ? -7.935 11.140 -8.217 1.00 92.06 531 LEU A O 1
ATOM 3899 N N . SER A 1 532 ? -6.545 9.699 -7.221 1.00 95.06 532 SER A N 1
ATOM 3900 C CA . SER A 1 532 ? -7.562 9.074 -6.371 1.00 95.06 532 SER A CA 1
ATOM 3901 C C . SER A 1 532 ? -8.333 10.109 -5.545 1.00 95.06 532 SER A C 1
ATOM 3903 O O . SER A 1 532 ? -9.565 10.095 -5.550 1.00 95.06 532 SER A O 1
ATOM 3905 N N . ALA A 1 533 ? -7.645 11.059 -4.903 1.00 93.31 533 ALA A N 1
ATOM 3906 C CA . ALA A 1 533 ? -8.299 12.140 -4.164 1.00 93.31 533 ALA A CA 1
ATOM 3907 C C . ALA A 1 533 ? -9.175 13.029 -5.071 1.00 93.31 533 ALA A C 1
ATOM 3909 O O . ALA A 1 533 ? -10.293 13.387 -4.693 1.00 93.31 533 ALA A O 1
ATOM 3910 N N . GLY A 1 534 ? -8.703 13.336 -6.285 1.00 89.94 534 GLY A N 1
ATOM 3911 C CA . GLY A 1 534 ? -9.466 14.058 -7.307 1.00 89.94 534 GLY A CA 1
ATOM 3912 C C . GLY A 1 534 ? -10.735 13.319 -7.748 1.00 89.94 534 GLY A C 1
ATOM 3913 O O . GLY A 1 534 ? -11.800 13.937 -7.827 1.00 89.94 534 GLY A O 1
ATOM 3914 N N . LEU A 1 535 ? -10.651 12.000 -7.962 1.00 91.62 535 LEU A N 1
ATOM 3915 C CA . LEU A 1 535 ? -11.819 11.152 -8.232 1.00 91.62 535 LEU A CA 1
ATOM 3916 C C . LEU A 1 535 ? -12.769 11.113 -7.039 1.00 91.62 535 LEU A C 1
ATOM 3918 O O . LEU A 1 535 ? -13.975 11.173 -7.237 1.00 91.62 535 LEU A O 1
ATOM 3922 N N . GLY A 1 536 ? -12.251 11.087 -5.810 1.00 93.38 536 GLY A N 1
ATOM 3923 C CA . GLY A 1 536 ? -13.066 11.161 -4.599 1.00 93.38 536 GLY A CA 1
ATOM 3924 C C . GLY A 1 536 ? -13.886 12.451 -4.525 1.00 93.38 536 GLY A C 1
ATOM 3925 O O . GLY A 1 536 ? -15.035 12.428 -4.088 1.00 93.38 536 GLY A O 1
ATOM 3926 N N . GLU A 1 537 ? -13.340 13.578 -5.000 1.00 91.12 537 GLU A N 1
ATOM 3927 C CA . GLU A 1 537 ? -14.082 14.844 -5.067 1.00 91.12 537 GLU A CA 1
ATOM 3928 C C . GLU A 1 537 ? -15.225 14.788 -6.076 1.00 91.12 537 GLU A C 1
ATOM 3930 O O . GLU A 1 537 ? -16.310 15.276 -5.760 1.00 91.12 537 GLU A O 1
ATOM 3935 N N . LEU A 1 538 ? -14.985 14.209 -7.253 1.00 90.31 538 LEU A N 1
ATOM 3936 C CA . LEU A 1 538 ? -16.006 13.987 -8.276 1.00 90.31 538 LEU A CA 1
ATOM 3937 C C . LEU A 1 538 ? -17.075 13.000 -7.791 1.00 90.31 538 LEU A C 1
ATOM 3939 O O . LEU A 1 538 ? -18.270 13.221 -7.970 1.00 90.31 538 LEU A O 1
ATOM 3943 N N . TRP A 1 539 ? -16.644 11.927 -7.135 1.00 92.31 539 TRP A N 1
ATOM 3944 C CA . TRP A 1 539 ? -17.522 10.887 -6.628 1.00 92.31 539 TRP A CA 1
ATOM 3945 C C . TRP A 1 539 ? -18.430 11.376 -5.513 1.00 92.31 539 TRP A C 1
ATOM 3947 O O . TRP A 1 539 ? -19.602 11.013 -5.479 1.00 92.31 539 TRP A O 1
ATOM 3957 N N . ALA A 1 540 ? -17.928 12.240 -4.630 1.00 92.69 540 ALA A N 1
ATOM 3958 C CA . ALA A 1 540 ? -18.760 12.856 -3.609 1.00 92.69 540 ALA A CA 1
ATOM 3959 C C . ALA A 1 540 ? -19.938 13.633 -4.229 1.00 92.69 540 ALA A C 1
ATOM 3961 O O . ALA A 1 540 ? -21.029 13.616 -3.674 1.00 92.69 540 ALA A O 1
ATOM 3962 N N . ASP A 1 541 ? -19.770 14.245 -5.407 1.00 91.44 541 ASP A N 1
ATOM 3963 C CA . ASP A 1 541 ? -20.879 14.908 -6.108 1.00 91.44 541 ASP A CA 1
ATOM 3964 C C . ASP A 1 541 ? -21.905 13.915 -6.692 1.00 91.44 541 ASP A C 1
ATOM 3966 O O . ASP A 1 541 ? -23.082 14.249 -6.807 1.00 91.44 541 ASP A O 1
ATOM 3970 N N . ALA A 1 542 ? -21.484 12.693 -7.033 1.00 93.12 542 ALA A N 1
ATOM 3971 C CA . ALA A 1 542 ? -22.353 11.644 -7.574 1.00 93.12 542 ALA A CA 1
ATOM 3972 C C . ALA A 1 542 ? -22.973 10.731 -6.496 1.00 93.12 542 ALA A C 1
ATOM 3974 O O . ALA A 1 542 ? -23.978 10.067 -6.753 1.00 93.12 542 ALA A O 1
ATOM 3975 N N . ALA A 1 543 ? -22.406 10.705 -5.285 1.00 94.25 543 ALA A N 1
ATOM 3976 C CA . ALA A 1 543 ? -22.809 9.821 -4.192 1.00 94.25 543 ALA A CA 1
ATOM 3977 C C . ALA A 1 543 ? -24.309 9.869 -3.827 1.00 94.25 543 ALA A C 1
ATOM 3979 O O . ALA A 1 543 ? -24.858 8.800 -3.550 1.00 94.25 543 ALA A O 1
ATOM 3980 N N . PRO A 1 544 ? -25.010 11.023 -3.866 1.00 94.50 544 PRO A N 1
ATOM 3981 C CA . PRO A 1 544 ? -26.447 11.071 -3.588 1.00 94.50 544 PRO A CA 1
ATOM 3982 C C . PRO A 1 544 ? -27.322 10.237 -4.532 1.00 94.50 544 PRO A C 1
ATOM 3984 O O . PRO A 1 544 ? -28.421 9.845 -4.154 1.00 94.50 544 PRO A O 1
ATOM 3987 N N . ALA A 1 545 ? -26.848 9.942 -5.746 1.00 95.00 545 ALA A N 1
ATOM 3988 C CA . ALA A 1 545 ? -27.576 9.118 -6.710 1.00 95.00 545 ALA A CA 1
ATOM 3989 C C . ALA A 1 545 ? -27.414 7.607 -6.466 1.00 95.00 545 ALA A C 1
ATOM 3991 O O . ALA A 1 545 ? -27.942 6.801 -7.230 1.00 95.00 545 ALA A O 1
ATOM 3992 N N . LEU A 1 546 ? -26.655 7.211 -5.440 1.00 95.44 546 LEU A N 1
ATOM 3993 C CA . LEU A 1 546 ? -26.267 5.829 -5.198 1.00 95.44 546 LEU A CA 1
ATOM 3994 C C . LEU A 1 546 ? -26.700 5.343 -3.818 1.00 95.44 546 LEU A C 1
ATOM 3996 O O . LEU A 1 546 ? -26.753 6.083 -2.832 1.00 95.44 546 LEU A O 1
ATOM 4000 N N . SER A 1 547 ? -26.936 4.035 -3.734 1.00 95.81 547 SER A N 1
ATOM 4001 C CA . SER A 1 547 ? -27.025 3.360 -2.445 1.00 95.81 547 SER A CA 1
ATOM 4002 C C . SER A 1 547 ? -25.660 3.361 -1.753 1.00 95.81 547 SER A C 1
ATOM 4004 O O . SER A 1 547 ? -24.612 3.378 -2.405 1.00 95.81 547 SER A O 1
ATOM 4006 N N . ARG A 1 548 ? -25.669 3.262 -0.419 1.00 95.12 548 ARG A N 1
ATOM 4007 C CA . ARG A 1 548 ? -24.459 3.124 0.405 1.00 95.12 548 ARG A CA 1
ATOM 4008 C C . ARG A 1 548 ? -23.497 2.077 -0.167 1.00 95.12 548 ARG A C 1
ATOM 4010 O O . ARG A 1 548 ? -22.316 2.359 -0.339 1.00 95.12 548 ARG A O 1
ATOM 4017 N N . ARG A 1 549 ? -24.013 0.882 -0.492 1.00 96.44 549 ARG A N 1
ATOM 4018 C CA . ARG A 1 549 ? -23.212 -0.244 -0.998 1.00 96.44 549 ARG A CA 1
ATOM 4019 C C . ARG A 1 549 ? -22.622 0.029 -2.375 1.00 96.44 549 ARG A C 1
ATOM 4021 O O . ARG A 1 549 ? -21.425 -0.162 -2.554 1.00 96.44 549 ARG A O 1
ATOM 4028 N N . ALA A 1 550 ? -23.432 0.509 -3.317 1.00 96.44 550 ALA A N 1
ATOM 4029 C CA . ALA A 1 550 ? -22.945 0.855 -4.650 1.00 96.44 550 ALA A CA 1
ATOM 4030 C C . ALA A 1 550 ? -21.857 1.939 -4.577 1.00 96.44 550 ALA A C 1
ATOM 4032 O O . ALA A 1 550 ? -20.828 1.826 -5.238 1.00 96.44 550 ALA A O 1
ATOM 4033 N N . SER A 1 551 ? -22.049 2.939 -3.709 1.00 95.44 551 SER A N 1
ATOM 4034 C CA . SER A 1 551 ? -21.121 4.055 -3.538 1.00 95.44 551 SER A CA 1
ATOM 4035 C C . SER A 1 551 ? -19.708 3.598 -3.151 1.00 95.44 551 SER A C 1
ATOM 4037 O O . SER A 1 551 ? -18.745 3.988 -3.810 1.00 95.44 551 SER A O 1
ATOM 4039 N N . TRP A 1 552 ? -19.564 2.736 -2.135 1.00 95.75 552 TRP A N 1
ATOM 4040 C CA . TRP A 1 552 ? -18.235 2.280 -1.708 1.00 95.75 552 TRP A CA 1
ATOM 4041 C C . TRP A 1 552 ? -17.661 1.151 -2.577 1.00 95.75 552 TRP A C 1
ATOM 4043 O O . TRP A 1 552 ? -16.442 1.073 -2.715 1.00 95.75 552 TRP A O 1
ATOM 4053 N N . VAL A 1 553 ? -18.492 0.294 -3.187 1.00 96.62 553 VAL A N 1
ATOM 4054 C CA . VAL A 1 553 ? -18.012 -0.765 -4.100 1.00 96.62 553 VAL A CA 1
ATOM 4055 C C . VAL A 1 553 ? -17.384 -0.151 -5.347 1.00 96.62 553 VAL A C 1
ATOM 4057 O O . VAL A 1 553 ? -16.288 -0.548 -5.735 1.00 96.62 553 VAL A O 1
ATOM 4060 N N . ILE A 1 554 ? -18.032 0.855 -5.943 1.00 95.94 554 ILE A N 1
ATOM 4061 C CA . ILE A 1 554 ? -17.475 1.553 -7.106 1.00 95.94 554 ILE A CA 1
ATOM 4062 C C . ILE A 1 554 ? -16.206 2.310 -6.706 1.00 95.94 554 ILE A C 1
ATOM 4064 O O . ILE A 1 554 ? -15.213 2.245 -7.424 1.00 95.94 554 ILE A O 1
ATOM 4068 N N . ALA A 1 555 ? -16.193 2.945 -5.528 1.00 95.62 555 ALA A N 1
ATOM 4069 C CA . ALA A 1 555 ? -14.984 3.565 -4.994 1.00 95.62 555 ALA A CA 1
ATOM 4070 C C . ALA A 1 555 ? -13.813 2.582 -4.902 1.00 95.62 555 ALA A C 1
ATOM 4072 O O . ALA A 1 555 ? -12.707 2.895 -5.341 1.00 95.62 555 ALA A O 1
ATOM 4073 N N . LEU A 1 556 ? -14.052 1.385 -4.367 1.00 96.50 556 LEU A N 1
ATOM 4074 C CA . LEU A 1 556 ? -13.036 0.345 -4.276 1.00 96.50 556 LEU A CA 1
ATOM 4075 C C . LEU A 1 556 ? -12.567 -0.111 -5.664 1.00 96.50 556 LEU A C 1
ATOM 4077 O O . LEU A 1 556 ? -11.364 -0.147 -5.901 1.00 96.50 556 LEU A O 1
ATOM 4081 N N . ALA A 1 557 ? -13.492 -0.410 -6.579 1.00 96.94 557 ALA A N 1
ATOM 4082 C CA . ALA A 1 557 ? -13.173 -0.892 -7.922 1.00 96.94 557 ALA A CA 1
ATOM 4083 C C . ALA A 1 557 ? -12.359 0.129 -8.735 1.00 96.94 557 ALA A C 1
ATOM 4085 O O . ALA A 1 557 ? -11.345 -0.217 -9.333 1.00 96.94 557 ALA A O 1
ATOM 4086 N N . VAL A 1 558 ? -12.752 1.405 -8.704 1.00 96.38 558 VAL A N 1
ATOM 4087 C CA . VAL A 1 558 ? -12.046 2.489 -9.403 1.00 96.38 558 VAL A CA 1
ATOM 4088 C C . VAL A 1 558 ? -10.633 2.663 -8.859 1.00 96.38 558 VAL A C 1
ATOM 4090 O O . VAL A 1 558 ? -9.682 2.764 -9.630 1.00 96.38 558 VAL A O 1
ATOM 4093 N N . ASN A 1 559 ? -10.478 2.678 -7.533 1.00 97.44 559 ASN A N 1
ATOM 4094 C CA . ASN A 1 559 ? -9.162 2.810 -6.919 1.00 97.44 559 ASN A CA 1
ATOM 4095 C C . ASN A 1 559 ? -8.287 1.575 -7.165 1.00 97.44 559 ASN A C 1
ATOM 4097 O O . ASN A 1 559 ? -7.094 1.724 -7.400 1.00 97.44 559 ASN A O 1
ATOM 4101 N N . TRP A 1 560 ? -8.871 0.377 -7.155 1.00 97.50 560 TRP A N 1
ATOM 4102 C CA . TRP A 1 560 ? -8.175 -0.859 -7.499 1.00 97.50 560 TRP A CA 1
ATOM 4103 C C . TRP A 1 560 ? -7.598 -0.802 -8.918 1.00 97.50 560 TRP A C 1
ATOM 4105 O O . TRP A 1 560 ? -6.395 -1.000 -9.090 1.00 97.50 560 TRP A O 1
ATOM 4115 N N . VAL A 1 561 ? -8.423 -0.452 -9.911 1.00 97.12 561 VAL A N 1
ATOM 4116 C CA . VAL A 1 561 ? -7.988 -0.305 -11.309 1.00 97.12 561 VAL A CA 1
ATOM 4117 C C . VAL A 1 561 ? -6.928 0.789 -11.441 1.00 97.12 561 VAL A C 1
ATOM 4119 O O . VAL A 1 561 ? -5.900 0.555 -12.069 1.00 97.12 561 VAL A O 1
ATOM 4122 N N . LEU A 1 562 ? -7.133 1.954 -10.812 1.00 96.19 562 LEU A N 1
ATOM 4123 C CA . LEU A 1 562 ? -6.196 3.080 -10.859 1.00 96.19 562 LEU A CA 1
ATOM 4124 C C . LEU A 1 562 ? -4.815 2.715 -10.304 1.00 96.19 562 LEU A C 1
ATOM 4126 O O . LEU A 1 562 ? -3.816 2.908 -10.991 1.00 96.19 562 LEU A O 1
ATOM 4130 N N . PHE A 1 563 ? -4.733 2.203 -9.075 1.00 97.56 563 PHE A N 1
ATOM 4131 C CA . PHE A 1 563 ? -3.436 1.843 -8.499 1.00 97.56 563 PHE A CA 1
ATOM 4132 C C . PHE A 1 563 ? -2.806 0.657 -9.236 1.00 97.56 563 PHE A C 1
ATOM 4134 O O . PHE A 1 563 ? -1.597 0.666 -9.444 1.00 97.56 563 PHE A O 1
ATOM 4141 N N . GLY A 1 564 ? -3.606 -0.318 -9.681 1.00 96.88 564 GLY A N 1
ATOM 4142 C CA . GLY A 1 564 ? -3.111 -1.474 -10.427 1.00 96.88 564 GLY A CA 1
ATOM 4143 C C . GLY A 1 564 ? -2.464 -1.094 -11.757 1.00 96.88 564 GLY A C 1
ATOM 4144 O O . GLY A 1 564 ? -1.321 -1.471 -12.008 1.00 96.88 564 GLY A O 1
ATOM 4145 N N . VAL A 1 565 ? -3.149 -0.292 -12.583 1.00 95.50 565 VAL A N 1
ATOM 4146 C CA . VAL A 1 565 ? -2.601 0.144 -13.878 1.00 95.50 565 VAL A CA 1
ATOM 4147 C C . VAL A 1 565 ? -1.390 1.060 -13.701 1.00 95.50 565 VAL A C 1
ATOM 4149 O O . VAL A 1 565 ? -0.423 0.932 -14.443 1.00 95.50 565 VAL A O 1
ATOM 4152 N N . VAL A 1 566 ? -1.395 1.948 -12.698 1.00 96.00 566 VAL A N 1
ATOM 4153 C CA . VAL A 1 566 ? -0.259 2.848 -12.454 1.00 96.00 566 VAL A CA 1
ATOM 4154 C C . VAL A 1 566 ? 0.974 2.081 -11.989 1.00 96.00 566 VAL A C 1
ATOM 4156 O O . VAL A 1 566 ? 2.055 2.333 -12.508 1.00 96.00 566 VAL A O 1
ATOM 4159 N N . LEU A 1 567 ? 0.830 1.143 -11.048 1.00 96.00 567 LEU A N 1
ATOM 4160 C CA . LEU A 1 567 ? 1.955 0.328 -10.583 1.00 96.00 567 LEU A CA 1
ATOM 4161 C C . LEU A 1 567 ? 2.515 -0.555 -11.698 1.00 96.00 567 LEU A C 1
ATOM 4163 O O . LEU A 1 567 ? 3.729 -0.683 -11.810 1.00 96.00 567 LEU A O 1
ATOM 4167 N N . TRP A 1 568 ? 1.651 -1.122 -12.541 1.00 95.38 568 TRP A N 1
ATOM 4168 C CA . TRP A 1 568 ? 2.093 -1.911 -13.687 1.00 95.38 568 TRP A CA 1
ATOM 4169 C C . TRP A 1 568 ? 2.871 -1.062 -14.699 1.00 95.38 568 TRP A C 1
ATOM 4171 O O . TRP A 1 568 ? 3.991 -1.422 -15.049 1.00 95.38 568 TRP A O 1
ATOM 4181 N N . LEU A 1 569 ? 2.330 0.088 -15.119 1.00 93.75 569 LEU A N 1
ATOM 4182 C CA . LEU A 1 569 ? 3.017 0.991 -16.051 1.00 93.75 569 LEU A CA 1
ATOM 4183 C C . LEU A 1 569 ? 4.332 1.523 -15.468 1.00 93.75 569 LEU A C 1
ATOM 4185 O O . LEU A 1 569 ? 5.319 1.626 -16.188 1.00 93.75 569 LEU A O 1
ATOM 4189 N N . ALA A 1 570 ? 4.359 1.844 -14.172 1.00 94.44 570 ALA A N 1
ATOM 4190 C CA . ALA A 1 570 ? 5.563 2.324 -13.504 1.00 94.44 570 ALA A CA 1
ATOM 4191 C C . ALA A 1 570 ? 6.639 1.240 -13.396 1.00 94.44 570 ALA A C 1
ATOM 4193 O O . ALA A 1 570 ? 7.793 1.536 -13.673 1.00 94.44 570 ALA A O 1
ATOM 4194 N N . GLY A 1 571 ? 6.267 0.001 -13.054 1.00 93.00 571 GLY A N 1
ATOM 4195 C CA . GLY A 1 571 ? 7.207 -1.121 -13.000 1.00 93.00 571 GLY A CA 1
ATOM 4196 C C . GLY A 1 571 ? 7.760 -1.496 -14.378 1.00 93.00 571 GLY A C 1
ATOM 4197 O O . GLY A 1 571 ? 8.936 -1.811 -14.501 1.00 93.00 571 GLY A O 1
ATOM 4198 N N . GLN A 1 572 ? 6.946 -1.397 -15.435 1.00 92.00 572 GLN A N 1
ATOM 4199 C CA . GLN A 1 572 ? 7.428 -1.551 -16.814 1.00 92.00 572 GLN A CA 1
ATOM 4200 C C . GLN A 1 572 ? 8.410 -0.440 -17.198 1.00 92.00 572 GLN A C 1
ATOM 4202 O O . GLN A 1 572 ? 9.463 -0.714 -17.764 1.00 92.00 572 GLN A O 1
ATOM 4207 N N . LEU A 1 573 ? 8.086 0.814 -16.872 1.00 91.69 573 LEU A N 1
ATOM 4208 C CA . LEU A 1 573 ? 8.957 1.950 -17.162 1.00 91.69 573 LEU A CA 1
ATOM 4209 C C . LEU A 1 573 ? 10.282 1.872 -16.385 1.00 91.69 573 LEU A C 1
ATOM 4211 O O . LEU A 1 573 ? 11.327 2.148 -16.962 1.00 91.69 573 LEU A O 1
ATOM 4215 N N . GLU A 1 574 ? 10.242 1.483 -15.109 1.00 92.62 574 GLU A N 1
ATOM 4216 C CA . GLU A 1 574 ? 11.426 1.212 -14.281 1.00 92.62 574 GLU A CA 1
ATOM 4217 C C . GLU A 1 574 ? 12.305 0.137 -14.927 1.00 92.62 574 GLU A C 1
ATOM 4219 O O . GLU A 1 574 ? 13.470 0.404 -15.209 1.00 92.62 574 GLU A O 1
ATOM 4224 N N . LEU A 1 575 ? 11.722 -1.018 -15.271 1.00 87.81 575 LEU A N 1
ATOM 4225 C CA . LEU A 1 575 ? 12.430 -2.126 -15.915 1.00 87.81 575 LEU A CA 1
ATOM 4226 C C . LEU A 1 575 ? 13.126 -1.689 -17.208 1.00 87.81 575 LEU A C 1
ATOM 4228 O O . LEU A 1 575 ? 14.287 -2.016 -17.440 1.00 87.81 575 LEU A O 1
ATOM 4232 N N . VAL A 1 576 ? 12.425 -0.932 -18.051 1.00 88.88 576 VAL A N 1
ATOM 4233 C CA . VAL A 1 576 ? 12.987 -0.455 -19.313 1.00 88.88 576 VAL A CA 1
ATOM 4234 C C . VAL A 1 576 ? 14.114 0.562 -19.095 1.00 88.88 576 VAL A C 1
ATOM 4236 O O . VAL A 1 576 ? 15.133 0.504 -19.788 1.00 88.88 576 VAL A O 1
ATOM 4239 N N . LEU A 1 577 ? 13.950 1.484 -18.143 1.00 88.62 577 LEU A N 1
ATOM 4240 C CA . LEU A 1 577 ? 14.983 2.464 -17.810 1.00 88.62 577 LEU A CA 1
ATOM 4241 C C . LEU A 1 577 ? 16.235 1.794 -17.234 1.00 88.62 577 LEU A C 1
ATOM 4243 O O . LEU A 1 577 ? 17.340 2.203 -17.582 1.00 88.62 577 LEU A O 1
ATOM 4247 N N . ASP A 1 578 ? 16.071 0.764 -16.405 1.00 85.88 578 ASP A N 1
ATOM 4248 C CA . ASP A 1 578 ? 17.192 0.008 -15.841 1.00 85.88 578 ASP A CA 1
ATOM 4249 C C . ASP A 1 578 ? 17.958 -0.776 -16.911 1.00 85.88 578 ASP A C 1
ATOM 4251 O O . ASP A 1 578 ? 19.180 -0.879 -16.848 1.00 85.88 578 ASP A O 1
ATOM 4255 N N . GLN A 1 579 ? 17.260 -1.313 -17.915 1.00 83.31 579 GLN A N 1
ATOM 4256 C CA . GLN A 1 579 ? 17.868 -2.185 -18.924 1.00 83.31 579 GLN A CA 1
ATOM 4257 C C . GLN A 1 579 ? 18.531 -1.444 -20.084 1.00 83.31 579 GLN A C 1
ATOM 4259 O O . GLN A 1 579 ? 19.501 -1.941 -20.651 1.00 83.31 579 GLN A O 1
ATOM 4264 N N . GLY A 1 580 ? 18.002 -0.290 -20.484 1.00 80.56 580 GLY A N 1
ATOM 4265 C CA . GLY A 1 580 ? 18.485 0.407 -21.678 1.00 80.56 580 GLY A CA 1
ATOM 4266 C C . GLY A 1 580 ? 18.385 1.922 -21.608 1.00 80.56 580 GLY A C 1
ATOM 4267 O O . GLY A 1 580 ? 18.430 2.601 -22.637 1.00 80.56 580 GLY A O 1
ATOM 4268 N N . GLY A 1 581 ? 18.230 2.458 -20.398 1.00 87.31 581 GLY A N 1
ATOM 4269 C CA . GLY A 1 581 ? 18.177 3.887 -20.160 1.00 87.31 581 GLY A CA 1
ATOM 4270 C C . GLY A 1 581 ? 17.025 4.573 -20.890 1.00 87.31 581 GLY A C 1
ATOM 4271 O O . GLY A 1 581 ? 15.965 4.005 -21.171 1.00 87.31 581 GLY A O 1
ATOM 4272 N N . TRP A 1 582 ? 17.241 5.849 -21.193 1.00 87.44 582 TRP A N 1
ATOM 4273 C CA . TRP A 1 582 ? 16.223 6.694 -21.805 1.00 87.44 582 TRP A CA 1
ATOM 4274 C C . TRP A 1 582 ? 15.851 6.267 -23.230 1.00 87.44 582 TRP A C 1
ATOM 4276 O O . TRP A 1 582 ? 14.701 6.425 -23.634 1.00 87.44 582 TRP A O 1
ATOM 4286 N N . GLU A 1 583 ? 16.788 5.688 -23.981 1.00 82.44 583 GLU A N 1
ATOM 4287 C CA . GLU A 1 583 ? 16.545 5.291 -25.369 1.00 82.44 583 GLU A CA 1
ATOM 4288 C C . GLU A 1 583 ? 15.513 4.171 -25.474 1.00 82.44 583 GLU A C 1
ATOM 4290 O O . GLU A 1 583 ? 14.543 4.278 -26.233 1.00 82.44 583 GLU A O 1
ATOM 4295 N N . VAL A 1 584 ? 15.644 3.134 -24.642 1.00 81.81 584 VAL A N 1
ATOM 4296 C CA . VAL A 1 584 ? 14.642 2.064 -24.604 1.00 81.81 584 VAL A CA 1
ATOM 4297 C C . VAL A 1 584 ? 13.343 2.565 -23.978 1.00 81.81 584 VAL A C 1
ATOM 4299 O O . VAL A 1 584 ? 12.272 2.209 -24.464 1.00 81.81 584 VAL A O 1
ATOM 4302 N N . ALA A 1 585 ? 13.389 3.472 -22.995 1.00 86.75 585 ALA A N 1
ATOM 4303 C CA . ALA A 1 585 ? 12.176 4.076 -22.434 1.00 86.75 585 ALA A CA 1
ATOM 4304 C C . ALA A 1 585 ? 11.394 4.891 -23.475 1.00 86.75 585 ALA A C 1
ATOM 4306 O O . ALA A 1 585 ? 10.168 4.804 -23.549 1.00 86.75 585 ALA A O 1
ATOM 4307 N N . ARG A 1 586 ? 12.086 5.634 -24.343 1.00 84.62 586 ARG A N 1
ATOM 4308 C CA . ARG A 1 586 ? 11.481 6.351 -25.472 1.00 84.62 586 ARG A CA 1
ATOM 4309 C C . ARG A 1 586 ? 10.804 5.389 -26.448 1.00 84.62 586 ARG A C 1
ATOM 4311 O O . ARG A 1 586 ? 9.674 5.642 -26.870 1.00 84.62 586 ARG A O 1
ATOM 4318 N N . MET A 1 587 ? 11.458 4.275 -26.779 1.00 81.31 587 MET A N 1
ATOM 4319 C CA . MET A 1 587 ? 10.848 3.221 -27.600 1.00 81.31 587 MET A CA 1
ATOM 4320 C C . MET A 1 587 ? 9.644 2.590 -26.894 1.00 81.31 587 MET A C 1
ATOM 4322 O O . MET A 1 587 ? 8.603 2.374 -27.511 1.00 81.31 587 MET A O 1
ATOM 4326 N N . TRP A 1 588 ? 9.729 2.370 -25.586 1.00 86.31 588 TRP A N 1
ATOM 4327 C CA . TRP A 1 588 ? 8.630 1.849 -24.784 1.00 86.31 588 TRP A CA 1
ATOM 4328 C C . TRP A 1 588 ? 7.406 2.759 -24.839 1.00 86.31 588 TRP A C 1
ATOM 4330 O O . TRP A 1 588 ? 6.327 2.269 -25.150 1.00 86.31 588 TRP A O 1
ATOM 4340 N N . PHE A 1 589 ? 7.569 4.076 -24.658 1.00 83.25 589 PHE A N 1
ATOM 4341 C CA . PHE A 1 589 ? 6.475 5.054 -24.747 1.00 83.25 589 PHE A CA 1
ATOM 4342 C C . PHE A 1 589 ? 5.761 5.056 -26.097 1.00 83.25 589 PHE A C 1
ATOM 4344 O O . PHE A 1 589 ? 4.620 5.502 -26.184 1.00 83.25 589 PHE A O 1
ATOM 4351 N N . THR A 1 590 ? 6.410 4.577 -27.150 1.00 77.31 590 THR A N 1
ATOM 4352 C CA . THR A 1 590 ? 5.838 4.579 -28.495 1.00 77.31 590 THR A CA 1
ATOM 4353 C C . THR A 1 590 ? 5.270 3.224 -28.915 1.00 77.31 590 THR A C 1
ATOM 4355 O O . THR A 1 590 ? 4.365 3.191 -29.745 1.00 77.31 590 THR A O 1
ATOM 4358 N N . SER A 1 591 ? 5.736 2.124 -28.316 1.00 73.69 591 SER A N 1
ATOM 4359 C CA . SER A 1 591 ? 5.393 0.751 -28.719 1.00 73.69 591 SER A CA 1
ATOM 4360 C C . SER A 1 591 ? 4.523 -0.011 -27.709 1.00 73.69 591 SER A C 1
ATOM 4362 O O . SER A 1 591 ? 3.559 -0.662 -28.105 1.00 73.69 591 SER A O 1
ATOM 4364 N N . MET A 1 592 ? 4.798 0.082 -26.403 1.00 71.81 592 MET A N 1
ATOM 4365 C CA . MET A 1 592 ? 4.089 -0.689 -25.369 1.00 71.81 592 MET A CA 1
ATOM 4366 C C . MET A 1 592 ? 2.742 -0.107 -24.873 1.00 71.81 592 MET A C 1
ATOM 4368 O O . MET A 1 592 ? 1.861 -0.893 -24.504 1.00 71.81 592 MET A O 1
ATOM 4372 N N . PRO A 1 593 ? 2.485 1.218 -24.848 1.00 61.97 593 PRO A N 1
ATOM 4373 C CA . PRO A 1 593 ? 1.225 1.734 -24.315 1.00 61.97 593 PRO A CA 1
ATOM 4374 C C . PRO A 1 593 ? -0.029 1.279 -25.080 1.00 61.97 593 PRO A C 1
ATOM 4376 O O . PRO A 1 593 ? -1.137 1.421 -24.574 1.00 61.97 593 PRO A O 1
ATOM 4379 N N . GLY A 1 594 ? 0.124 0.681 -26.266 1.00 62.94 594 GLY A N 1
ATOM 4380 C CA . GLY A 1 594 ? -0.966 0.054 -27.015 1.00 62.94 594 GLY A CA 1
ATOM 4381 C C . GLY A 1 594 ? -1.513 -1.250 -26.430 1.00 62.94 594 GLY A C 1
ATOM 4382 O O . GLY A 1 594 ? -2.429 -1.834 -27.003 1.00 62.94 594 GLY A O 1
ATOM 4383 N N . THR A 1 595 ? -0.985 -1.724 -25.302 1.00 81.81 595 THR A N 1
ATOM 4384 C CA . THR A 1 595 ? -1.473 -2.952 -24.670 1.00 81.81 595 THR A CA 1
ATOM 4385 C C . THR A 1 595 ? -2.931 -2.802 -24.219 1.00 81.81 595 THR A C 1
ATOM 4387 O O . THR A 1 595 ? -3.314 -1.881 -23.492 1.00 81.81 595 THR A O 1
ATOM 4390 N N . TRP A 1 596 ? -3.769 -3.758 -24.629 1.00 85.12 596 TRP A N 1
ATOM 4391 C CA . TRP A 1 596 ? -5.198 -3.786 -24.305 1.00 85.12 596 TRP A CA 1
ATOM 4392 C C . TRP A 1 596 ? -5.529 -3.603 -22.812 1.00 85.12 596 TRP A C 1
ATOM 4394 O O . TRP A 1 596 ? -6.482 -2.876 -22.524 1.00 85.12 596 TRP A O 1
ATOM 4404 N N . PRO A 1 597 ? -4.769 -4.167 -21.846 1.00 86.12 597 PRO A N 1
ATOM 4405 C CA . PRO A 1 597 ? -5.026 -3.937 -20.425 1.00 86.12 597 PRO A CA 1
ATOM 4406 C C . PRO A 1 597 ? -4.912 -2.465 -20.002 1.00 86.12 597 PRO A C 1
ATOM 4408 O O . PRO A 1 597 ? -5.751 -1.992 -19.232 1.00 86.12 597 PRO A O 1
ATOM 4411 N N . ALA A 1 598 ? -3.928 -1.718 -20.523 1.00 88.25 598 ALA A N 1
ATOM 4412 C CA . ALA A 1 598 ? -3.758 -0.297 -20.206 1.00 88.25 598 ALA A CA 1
ATOM 4413 C C . ALA A 1 598 ? -4.956 0.509 -20.712 1.00 88.25 598 ALA A C 1
ATOM 4415 O O . ALA A 1 598 ? -5.546 1.300 -19.973 1.00 88.25 598 ALA A O 1
ATOM 4416 N N . LEU A 1 599 ? -5.357 0.253 -21.958 1.00 88.56 599 LEU A N 1
ATOM 4417 C CA . LEU A 1 599 ? -6.484 0.929 -22.593 1.00 88.56 599 LEU A CA 1
ATOM 4418 C C . LEU A 1 599 ? -7.810 0.609 -21.920 1.00 88.56 599 LEU A C 1
ATOM 4420 O O . LEU A 1 599 ? -8.602 1.518 -21.685 1.00 88.56 599 LEU A O 1
ATOM 4424 N N . ALA A 1 600 ? -8.044 -0.657 -21.573 1.00 90.25 600 ALA A N 1
ATOM 4425 C CA . ALA A 1 600 ? -9.248 -1.071 -20.867 1.00 90.25 600 ALA A CA 1
ATOM 4426 C C . ALA A 1 600 ? -9.348 -0.378 -19.499 1.00 90.25 600 ALA A C 1
ATOM 4428 O O . ALA A 1 600 ? -10.402 0.160 -19.157 1.00 90.25 600 ALA A O 1
ATOM 4429 N N . ALA A 1 601 ? -8.245 -0.318 -18.746 1.00 90.94 601 ALA A N 1
ATOM 4430 C CA . ALA A 1 601 ? -8.197 0.366 -17.458 1.00 90.94 601 ALA A CA 1
ATOM 4431 C C . ALA A 1 601 ? -8.431 1.881 -17.595 1.00 90.94 601 ALA A C 1
ATOM 4433 O O . ALA A 1 601 ? -9.285 2.440 -16.904 1.00 90.94 601 ALA A O 1
ATOM 4434 N N . ILE A 1 602 ? -7.725 2.552 -18.511 1.00 89.50 602 ILE A N 1
ATOM 4435 C CA . ILE A 1 602 ? -7.863 3.999 -18.744 1.00 89.50 602 ILE A CA 1
ATOM 4436 C C . ILE A 1 602 ? -9.266 4.337 -19.260 1.00 89.50 602 ILE A C 1
ATOM 4438 O O . ILE A 1 602 ? -9.886 5.287 -18.779 1.00 89.50 602 ILE A O 1
ATOM 4442 N N . GLY A 1 603 ? -9.799 3.534 -20.182 1.00 88.56 603 GLY A N 1
ATOM 4443 C CA . GLY A 1 603 ? -11.158 3.657 -20.698 1.00 88.56 603 GLY A CA 1
ATOM 4444 C C . GLY A 1 603 ? -12.205 3.509 -19.595 1.00 88.56 603 GLY A C 1
ATOM 4445 O O . GLY A 1 603 ? -13.085 4.360 -19.472 1.00 88.56 603 GLY A O 1
ATOM 4446 N N . ALA A 1 604 ? -12.075 2.501 -18.728 1.00 91.12 604 ALA A N 1
ATOM 4447 C CA . ALA A 1 604 ? -12.963 2.320 -17.580 1.00 91.12 604 ALA A CA 1
ATOM 4448 C C . ALA A 1 604 ? -12.916 3.522 -16.618 1.00 91.12 604 ALA A C 1
ATOM 4450 O O . ALA A 1 604 ? -13.963 4.033 -16.214 1.00 91.12 604 ALA A O 1
ATOM 4451 N N . LEU A 1 605 ? -11.721 4.030 -16.295 1.00 91.56 605 LEU A N 1
ATOM 4452 C CA . LEU A 1 605 ? -11.553 5.218 -15.448 1.00 91.56 605 LEU A CA 1
ATOM 4453 C C . LEU A 1 605 ? -12.177 6.471 -16.083 1.00 91.56 605 LEU A C 1
ATOM 4455 O O . LEU A 1 605 ? -12.830 7.258 -15.387 1.00 91.56 605 LEU A O 1
ATOM 4459 N N . ALA A 1 606 ? -12.021 6.647 -17.397 1.00 87.56 606 ALA A N 1
ATOM 4460 C CA . ALA A 1 606 ? -12.614 7.752 -18.142 1.00 87.56 606 ALA A CA 1
ATOM 4461 C C . ALA A 1 606 ? -14.148 7.665 -18.169 1.00 87.56 606 ALA A C 1
ATOM 4463 O O . ALA A 1 606 ? -14.815 8.663 -17.890 1.00 87.56 606 ALA A O 1
ATOM 4464 N N . LEU A 1 607 ? -14.713 6.478 -18.423 1.00 88.69 607 LEU A N 1
ATOM 4465 C CA . LEU A 1 607 ? -16.160 6.239 -18.433 1.00 88.69 607 LEU A CA 1
ATOM 4466 C C . LEU A 1 607 ? -16.792 6.502 -17.064 1.00 88.69 607 LEU A C 1
ATOM 4468 O O . LEU A 1 607 ? -17.788 7.220 -16.980 1.00 88.69 607 LEU A O 1
ATOM 4472 N N . VAL A 1 608 ? -16.196 5.994 -15.979 1.00 89.94 608 VAL A N 1
ATOM 4473 C CA . VAL A 1 608 ? -16.703 6.242 -14.618 1.00 89.94 608 VAL A CA 1
ATOM 4474 C C . VAL A 1 608 ? -16.625 7.727 -14.262 1.00 89.94 608 VAL A C 1
ATOM 4476 O O . VAL A 1 608 ? -17.553 8.279 -13.668 1.00 89.94 608 VAL A O 1
ATOM 4479 N N . SER A 1 609 ? -15.552 8.404 -14.670 1.00 88.06 609 SER A N 1
ATOM 4480 C CA . SER A 1 609 ? -15.404 9.844 -14.456 1.00 88.06 609 SER A CA 1
ATOM 4481 C C . SER A 1 609 ? -16.439 10.648 -15.259 1.00 88.06 609 SER A C 1
ATOM 4483 O O . SER A 1 609 ? -17.062 11.570 -14.731 1.00 88.06 609 SER A O 1
ATOM 4485 N N . ALA A 1 610 ? -16.690 10.278 -16.517 1.00 87.62 610 ALA A N 1
ATOM 4486 C CA . ALA A 1 610 ? -17.723 10.896 -17.346 1.00 87.62 610 ALA A CA 1
ATOM 4487 C C . ALA A 1 610 ? -19.123 10.677 -16.754 1.00 87.62 610 ALA A C 1
ATOM 4489 O O . ALA A 1 610 ? -19.908 11.620 -16.651 1.00 87.62 610 ALA A O 1
ATOM 4490 N N . TRP A 1 611 ? -19.415 9.465 -16.279 1.00 92.12 611 TRP A N 1
ATOM 4491 C CA . TRP A 1 611 ? -20.663 9.155 -15.588 1.00 92.12 611 TRP A CA 1
ATOM 4492 C C . TRP A 1 611 ? -20.837 10.004 -14.320 1.00 92.12 611 TRP A C 1
ATOM 4494 O O . TRP A 1 611 ? -21.869 10.656 -14.155 1.00 92.12 611 TRP A O 1
ATOM 4504 N N . GLY A 1 612 ? -19.806 10.096 -13.471 1.00 89.94 612 GLY A N 1
ATOM 4505 C CA . GLY A 1 612 ? -19.827 10.938 -12.271 1.00 89.94 612 GLY A CA 1
ATOM 4506 C C . GLY A 1 612 ? -20.078 12.417 -12.590 1.00 89.94 612 GLY A C 1
ATOM 4507 O O . GLY A 1 612 ? -20.832 13.097 -11.888 1.00 89.94 612 GLY A O 1
ATOM 4508 N N . LEU A 1 613 ? -19.527 12.918 -13.701 1.00 87.94 613 LEU A N 1
ATOM 4509 C CA . LEU A 1 613 ? -19.815 14.267 -14.196 1.00 87.94 613 LEU A CA 1
ATOM 4510 C C . LEU A 1 613 ? -21.261 14.456 -14.648 1.00 87.94 613 LEU A C 1
ATOM 4512 O O . LEU A 1 613 ? -21.839 15.512 -14.408 1.00 87.94 613 LEU A O 1
ATOM 4516 N N . VAL A 1 614 ? -21.832 13.482 -15.352 1.00 90.75 614 VAL A N 1
ATOM 4517 C CA . VAL A 1 614 ? -23.218 13.565 -15.830 1.00 90.75 614 VAL A CA 1
ATOM 4518 C C . VAL A 1 614 ? -24.180 13.542 -14.646 1.00 90.75 614 VAL A C 1
ATOM 4520 O O . VAL A 1 614 ? -25.075 14.383 -14.562 1.00 90.75 614 VAL A O 1
ATOM 4523 N N . VAL A 1 615 ? -23.961 12.637 -13.693 1.00 91.00 615 VAL A N 1
ATOM 4524 C CA . VAL A 1 615 ? -24.808 12.489 -12.504 1.00 91.00 615 VAL A CA 1
ATOM 4525 C C . VAL A 1 615 ? -24.726 13.714 -11.592 1.00 91.00 615 VAL A C 1
ATOM 4527 O O . VAL A 1 615 ? -25.760 14.193 -11.126 1.00 91.00 615 VAL A O 1
ATOM 4530 N N . SER A 1 616 ? -23.533 14.287 -11.408 1.00 88.62 616 SER A N 1
ATOM 4531 C CA . SER A 1 616 ? -23.332 15.485 -10.575 1.00 88.62 616 SER A CA 1
ATOM 4532 C C . SER A 1 616 ? -23.996 16.758 -11.113 1.00 88.62 616 SER A C 1
ATOM 4534 O O . SER A 1 616 ? -24.101 17.745 -10.388 1.00 88.62 616 SER A O 1
ATOM 4536 N N . ARG A 1 617 ? -24.489 16.776 -12.362 1.00 88.38 617 ARG A N 1
ATOM 4537 C CA . ARG A 1 617 ? -25.226 17.930 -12.915 1.00 88.38 617 ARG A CA 1
ATOM 4538 C C . ARG A 1 617 ? -26.644 18.075 -12.364 1.00 88.38 617 ARG A C 1
ATOM 4540 O O . ARG A 1 617 ? -27.242 19.138 -12.547 1.00 88.38 617 ARG A O 1
ATOM 4547 N N . ARG A 1 618 ? -27.193 17.046 -11.714 1.00 87.31 618 ARG A N 1
ATOM 4548 C CA . ARG A 1 618 ? -28.537 17.100 -11.125 1.00 87.31 618 ARG A CA 1
ATOM 4549 C C . ARG A 1 618 ? -28.545 18.122 -9.979 1.00 87.31 618 ARG A C 1
ATOM 4551 O O . ARG A 1 618 ? -27.804 17.985 -9.011 1.00 87.31 618 ARG A O 1
ATOM 4558 N N . ARG A 1 619 ? -29.350 19.182 -10.111 1.00 83.38 619 ARG A N 1
ATOM 4559 C CA . ARG A 1 619 ? -29.535 20.212 -9.072 1.00 83.38 619 ARG A CA 1
ATOM 4560 C C . ARG A 1 619 ? -30.627 19.787 -8.091 1.00 83.38 619 ARG A C 1
ATOM 4562 O O . ARG A 1 619 ? -31.506 19.017 -8.457 1.00 83.38 619 ARG A O 1
ATOM 4569 N N . GLY A 1 620 ? -30.571 20.313 -6.867 1.00 85.94 620 GLY A N 1
ATOM 4570 C CA . GLY A 1 620 ? -31.606 20.083 -5.852 1.00 85.94 620 GLY A CA 1
ATOM 4571 C C . GLY A 1 620 ? -31.586 18.687 -5.227 1.00 85.94 620 GLY A C 1
ATOM 4572 O O . GLY A 1 620 ? -32.581 18.270 -4.646 1.00 85.94 620 GLY A O 1
ATOM 4573 N N . VAL A 1 621 ? -30.478 17.949 -5.346 1.00 91.06 621 VAL A N 1
ATOM 4574 C CA . VAL A 1 621 ? -30.379 16.617 -4.744 1.00 91.06 621 VAL A CA 1
ATOM 4575 C C . VAL A 1 621 ? -30.217 16.747 -3.231 1.00 91.06 621 VAL A C 1
ATOM 4577 O O . VAL A 1 621 ? -29.448 17.577 -2.742 1.00 91.06 621 VAL A O 1
ATOM 4580 N N . LEU A 1 622 ? -30.960 15.931 -2.491 1.00 93.56 622 LEU A N 1
ATOM 4581 C CA . LEU A 1 622 ? -30.865 15.847 -1.041 1.00 93.56 622 LEU A CA 1
ATOM 4582 C C . LEU A 1 622 ? -29.682 14.962 -0.644 1.00 93.56 622 LEU A C 1
ATOM 4584 O O . LEU A 1 622 ? -29.332 14.003 -1.332 1.00 93.56 622 LEU A O 1
ATOM 4588 N N . MET A 1 623 ? -29.069 15.284 0.488 1.00 92.31 623 MET A N 1
ATOM 4589 C CA . MET A 1 623 ? -28.058 14.469 1.132 1.00 92.31 623 MET A CA 1
ATOM 4590 C C . MET A 1 623 ? -28.636 13.067 1.358 1.00 92.31 623 MET A C 1
ATOM 4592 O O . MET A 1 623 ? -29.739 12.941 1.899 1.00 92.31 623 MET A O 1
ATOM 4596 N N . PRO A 1 624 ? -27.928 12.008 0.933 1.00 93.19 624 PRO A N 1
ATOM 4597 C CA . PRO A 1 624 ? -28.438 10.661 1.096 1.00 93.19 624 PRO A CA 1
ATOM 4598 C C . PRO A 1 624 ? -28.659 10.339 2.576 1.00 93.19 624 PRO A C 1
ATOM 4600 O O . PRO A 1 624 ? -27.769 10.539 3.401 1.00 93.19 624 PRO A O 1
ATOM 4603 N N . ARG A 1 625 ? -29.826 9.767 2.900 1.00 93.88 625 ARG A N 1
ATOM 4604 C CA . ARG A 1 625 ? -30.203 9.394 4.277 1.00 93.88 625 ARG A CA 1
ATOM 4605 C C . ARG A 1 625 ? -29.169 8.500 4.961 1.00 93.88 625 ARG A C 1
ATOM 4607 O O . ARG A 1 625 ? -28.988 8.593 6.163 1.00 93.88 625 ARG A O 1
ATOM 4614 N N . TRP A 1 626 ? -28.459 7.671 4.194 1.00 94.19 626 TRP A N 1
ATOM 4615 C CA . TRP A 1 626 ? -27.419 6.780 4.714 1.00 94.19 626 TRP A CA 1
ATOM 4616 C C . TRP A 1 626 ? -26.156 7.503 5.214 1.00 94.19 626 TRP A C 1
ATOM 4618 O O . TRP A 1 626 ? -25.305 6.852 5.812 1.00 94.19 626 TRP A O 1
ATOM 4628 N N . LEU A 1 627 ? -26.003 8.804 4.941 1.00 93.44 627 LEU A N 1
ATOM 4629 C CA . LEU A 1 627 ? -24.869 9.628 5.376 1.00 93.44 627 LEU A CA 1
ATOM 4630 C C . LEU A 1 627 ? -25.184 10.453 6.636 1.00 93.44 627 LEU A C 1
ATOM 4632 O O . LEU A 1 627 ? -24.286 11.071 7.205 1.00 93.44 627 LEU A O 1
ATOM 4636 N N . LEU A 1 628 ? -26.442 10.467 7.073 1.00 92.44 628 LEU A N 1
ATOM 4637 C CA . LEU A 1 628 ? -26.912 11.222 8.228 1.00 92.44 628 LEU A CA 1
ATOM 4638 C C . LEU A 1 628 ? -27.300 10.283 9.358 1.00 92.44 628 LEU A C 1
ATOM 4640 O O . LEU A 1 628 ? -27.903 9.242 9.120 1.00 92.44 628 LEU A O 1
ATOM 4644 N N . GLU A 1 629 ? -27.013 10.683 10.593 1.00 90.31 629 GLU A N 1
ATOM 4645 C CA . GLU A 1 629 ? -27.461 9.922 11.762 1.00 90.31 629 GLU A CA 1
ATOM 4646 C C . GLU A 1 629 ? -28.976 10.055 11.982 1.00 90.31 629 GLU A C 1
ATOM 4648 O O . GLU A 1 629 ? -29.620 9.078 12.349 1.00 90.31 629 GLU A O 1
ATOM 4653 N N . THR A 1 630 ? -29.554 11.232 11.709 1.00 82.50 630 THR A N 1
ATOM 4654 C CA . THR A 1 630 ? -30.967 11.553 11.993 1.00 82.50 630 THR A CA 1
ATOM 4655 C C . THR A 1 630 ? -31.908 11.390 10.793 1.00 82.50 630 THR A C 1
ATOM 4657 O O . THR A 1 630 ? -33.102 11.630 10.911 1.00 82.50 630 THR A O 1
ATOM 4660 N N . GLY A 1 631 ? -31.415 10.964 9.622 1.00 80.12 631 GLY A N 1
ATOM 4661 C CA . GLY A 1 631 ? -32.239 10.702 8.428 1.00 80.12 631 GLY A CA 1
ATOM 4662 C C . GLY A 1 631 ? -32.944 11.920 7.801 1.00 80.12 631 GLY A C 1
ATOM 4663 O O . GLY A 1 631 ? -33.562 11.779 6.741 1.00 80.12 631 GLY A O 1
ATOM 4664 N N . GLU A 1 632 ? -32.837 13.102 8.410 1.00 86.69 632 GLU A N 1
ATOM 4665 C CA . GLU A 1 632 ? -33.473 14.333 7.946 1.00 86.69 632 GLU A CA 1
ATOM 4666 C C . GLU A 1 632 ? -32.907 14.809 6.603 1.00 86.69 632 GLU A C 1
ATOM 4668 O O . GLU A 1 632 ? -31.693 14.894 6.424 1.00 86.69 632 GLU A O 1
ATOM 4673 N N . PRO A 1 633 ? -33.751 15.164 5.627 1.00 85.31 633 PRO A N 1
ATOM 4674 C CA . PRO A 1 633 ? -33.272 15.638 4.338 1.00 85.31 633 PRO A CA 1
ATOM 4675 C C . PRO A 1 633 ? -32.556 16.992 4.469 1.00 85.31 633 PRO A C 1
ATOM 4677 O O . PRO A 1 633 ? -33.097 17.963 4.987 1.00 85.31 633 PRO A O 1
ATOM 4680 N N . SER A 1 634 ? -31.341 17.084 3.929 1.00 89.31 634 SER A N 1
ATOM 4681 C CA . SER A 1 634 ? -30.567 18.330 3.842 1.00 89.31 634 SER A CA 1
ATOM 4682 C C . SER A 1 634 ? -30.116 18.546 2.400 1.00 89.31 634 SER A C 1
ATOM 4684 O O . SER A 1 634 ? -29.757 17.566 1.756 1.00 89.31 634 SER A O 1
ATOM 4686 N N . PRO A 1 635 ? -30.079 19.771 1.854 1.00 90.94 635 PRO A N 1
ATOM 4687 C CA . PRO A 1 635 ? -29.574 19.994 0.499 1.00 90.94 635 PRO A CA 1
ATOM 4688 C C . PRO A 1 635 ? -28.105 19.558 0.366 1.00 90.94 635 PRO A C 1
ATOM 4690 O O . PRO A 1 635 ? -27.281 19.840 1.240 1.00 90.94 635 PRO A O 1
ATOM 4693 N N . TRP A 1 636 ? -27.772 18.868 -0.730 1.00 91.06 636 TRP A N 1
ATOM 4694 C CA . TRP A 1 636 ? -26.402 18.460 -1.040 1.00 91.06 636 TRP A CA 1
ATOM 4695 C C . TRP A 1 636 ? -25.639 19.596 -1.743 1.00 91.06 636 TRP A C 1
ATOM 4697 O O . TRP A 1 636 ? -26.127 20.131 -2.744 1.00 91.06 636 TRP A O 1
ATOM 4707 N N . PRO A 1 637 ? -24.435 19.979 -1.279 1.00 88.06 637 PRO A N 1
ATOM 4708 C CA . PRO A 1 637 ? -23.667 21.049 -1.906 1.00 88.06 637 PRO A CA 1
ATOM 4709 C C . PRO A 1 637 ? -23.039 20.581 -3.228 1.00 88.06 637 PRO A C 1
ATOM 4711 O O . PRO A 1 637 ? -21.958 19.989 -3.255 1.00 88.06 637 PRO A O 1
ATOM 4714 N N . VAL A 1 638 ? -23.700 20.892 -4.345 1.00 81.12 638 VAL A N 1
ATOM 4715 C CA . VAL A 1 638 ? -23.184 20.619 -5.695 1.00 81.12 638 VAL A CA 1
ATOM 4716 C C . VAL A 1 638 ? -22.231 21.732 -6.127 1.00 81.12 638 VAL A C 1
ATOM 4718 O O . VAL A 1 638 ? -22.578 22.915 -6.103 1.00 81.12 638 VAL A O 1
ATOM 4721 N N . ARG A 1 639 ? -21.025 21.368 -6.574 1.00 82.44 639 ARG A N 1
ATOM 4722 C CA . ARG A 1 639 ? -20.066 22.327 -7.146 1.00 82.44 639 ARG A CA 1
ATOM 4723 C C . ARG A 1 639 ? -20.165 22.330 -8.681 1.00 82.44 639 ARG A C 1
ATOM 4725 O O . ARG A 1 639 ? -20.230 21.264 -9.286 1.00 82.44 639 ARG A O 1
ATOM 4732 N N . PRO A 1 640 ? -20.154 23.499 -9.348 1.00 79.69 640 PRO A N 1
ATOM 4733 C CA . PRO A 1 640 ? -20.288 23.567 -10.801 1.00 79.69 640 PRO A CA 1
ATOM 4734 C C . PRO A 1 640 ? -19.067 22.966 -11.513 1.00 79.69 640 PRO A C 1
ATOM 4736 O O . PRO A 1 640 ? -17.927 23.266 -11.157 1.00 79.69 640 PRO A O 1
ATOM 4739 N N . VAL A 1 641 ? -19.306 22.171 -12.566 1.00 73.50 641 VAL A N 1
ATOM 4740 C CA . VAL A 1 641 ? -18.247 21.453 -13.309 1.00 73.50 641 VAL A CA 1
ATOM 4741 C C . VAL A 1 641 ? -17.948 22.031 -14.706 1.00 73.50 641 VAL A C 1
ATOM 4743 O O . VAL A 1 641 ? -17.164 21.481 -15.475 1.00 73.50 641 VAL A O 1
ATOM 4746 N N . GLY A 1 642 ? -18.545 23.174 -15.055 1.00 66.12 642 GLY A N 1
ATOM 4747 C CA . GLY A 1 642 ? -18.586 23.688 -16.434 1.00 66.12 642 GLY A CA 1
ATOM 4748 C C . GLY A 1 642 ? -17.250 24.083 -17.089 1.00 66.12 642 GLY A C 1
ATOM 4749 O O . GLY A 1 642 ? -17.226 24.306 -18.290 1.00 66.12 642 GLY A O 1
ATOM 4750 N N . GLY A 1 643 ? -16.134 24.163 -16.356 1.00 75.19 643 GLY A N 1
ATOM 4751 C CA . GLY A 1 643 ? -14.843 24.605 -16.917 1.00 75.19 643 GLY A CA 1
ATOM 4752 C C . GLY A 1 643 ? -13.963 23.500 -17.515 1.00 75.19 643 GLY A C 1
ATOM 4753 O O . GLY A 1 643 ? -12.991 23.802 -18.198 1.00 75.19 643 GLY A O 1
ATOM 4754 N N . VAL A 1 644 ? -14.268 22.231 -17.242 1.00 71.44 644 VAL A N 1
ATOM 4755 C CA . VAL A 1 644 ? -13.361 21.097 -17.508 1.00 71.44 644 VAL A CA 1
ATOM 4756 C C . VAL A 1 644 ? -13.304 20.728 -18.979 1.00 71.44 644 VAL A C 1
ATOM 4758 O O . VAL A 1 644 ? -12.231 20.677 -19.574 1.00 71.44 644 VAL A O 1
ATOM 4761 N N . LEU A 1 645 ? -14.483 20.493 -19.552 1.00 77.69 645 LEU A N 1
ATOM 4762 C CA . LEU A 1 645 ? -14.639 20.053 -20.933 1.00 77.69 645 LEU A CA 1
ATOM 4763 C C . LEU A 1 645 ? -14.069 21.090 -21.905 1.00 77.69 645 LEU A C 1
ATOM 4765 O O . LEU A 1 645 ? -13.420 20.718 -22.872 1.00 77.69 645 LEU A O 1
ATOM 4769 N N . GLY A 1 646 ? -14.235 22.381 -21.599 1.00 82.69 646 GLY A N 1
ATOM 4770 C CA . GLY A 1 646 ? -13.679 23.464 -22.409 1.00 82.69 646 GLY A CA 1
ATOM 4771 C C . GLY A 1 646 ? -12.150 23.447 -22.464 1.00 82.69 646 GLY A C 1
ATOM 4772 O O . GLY A 1 646 ? -11.591 23.503 -23.550 1.00 82.69 646 GLY A O 1
ATOM 4773 N N . VAL A 1 647 ? -11.462 23.317 -21.321 1.00 81.19 647 VAL A N 1
ATOM 4774 C CA . VAL A 1 647 ? -9.983 23.285 -21.289 1.00 81.19 647 VAL A CA 1
ATOM 4775 C C . VAL A 1 647 ? -9.438 22.078 -22.054 1.00 81.19 647 VAL A C 1
ATOM 4777 O O . VAL A 1 647 ? -8.494 22.221 -22.825 1.00 81.19 647 VAL A O 1
ATOM 4780 N N . ALA A 1 648 ? -10.052 20.909 -21.871 1.00 79.69 648 ALA A N 1
ATOM 4781 C CA . ALA A 1 648 ? -9.633 19.677 -22.528 1.00 79.69 648 ALA A CA 1
ATOM 4782 C C . ALA A 1 648 ? -9.841 19.719 -24.049 1.00 79.69 648 ALA A C 1
ATOM 4784 O O . ALA A 1 648 ? -8.930 19.385 -24.802 1.00 79.69 648 ALA A O 1
ATOM 4785 N N . MET A 1 649 ? -11.017 20.180 -24.498 1.00 83.12 649 MET A N 1
ATOM 4786 C CA . MET A 1 649 ? -11.309 20.340 -25.923 1.00 83.12 649 MET A CA 1
ATOM 4787 C C . MET A 1 649 ? -10.375 21.360 -26.569 1.00 83.12 649 MET A C 1
ATOM 4789 O O . MET A 1 649 ? -9.817 21.072 -27.619 1.00 83.12 649 MET A O 1
ATOM 4793 N N . VAL A 1 650 ? -10.148 22.516 -25.933 1.00 86.81 650 VAL A N 1
ATOM 4794 C CA . VAL A 1 650 ? -9.232 23.538 -26.464 1.00 86.81 650 VAL A CA 1
ATOM 4795 C C . VAL A 1 650 ? -7.816 22.982 -26.597 1.00 86.81 650 VAL A C 1
ATOM 4797 O O . VAL A 1 650 ? -7.215 23.129 -27.654 1.00 86.81 650 VAL A O 1
ATOM 4800 N N . ALA A 1 651 ? -7.292 22.303 -25.573 1.00 83.50 651 ALA A N 1
ATOM 4801 C CA . ALA A 1 651 ? -5.954 21.718 -25.636 1.00 83.50 651 ALA A CA 1
ATOM 4802 C C . ALA A 1 651 ? -5.832 20.642 -26.729 1.00 83.50 651 ALA A C 1
ATOM 4804 O O . ALA A 1 651 ? -4.854 20.639 -27.475 1.00 83.50 651 ALA A O 1
ATOM 4805 N N . GLY A 1 652 ? -6.836 19.771 -26.866 1.00 82.81 652 GLY A N 1
ATOM 4806 C CA . GLY A 1 652 ? -6.865 18.753 -27.915 1.00 82.81 652 GLY A CA 1
ATOM 4807 C C . GLY A 1 652 ? -6.960 19.341 -29.327 1.00 82.81 652 GLY A C 1
ATOM 4808 O O . GLY A 1 652 ? -6.228 18.917 -30.216 1.00 82.81 652 GLY A O 1
ATOM 4809 N N . VAL A 1 653 ? -7.806 20.357 -29.533 1.00 87.81 653 VAL A N 1
ATOM 4810 C CA . VAL A 1 653 ? -7.930 21.060 -30.823 1.00 87.81 653 VAL A CA 1
ATOM 4811 C C . VAL A 1 653 ? -6.627 21.767 -31.183 1.00 87.81 653 VAL A C 1
ATOM 4813 O O . VAL A 1 653 ? -6.171 21.671 -32.316 1.00 87.81 653 VAL A O 1
ATOM 4816 N N . VAL A 1 654 ? -5.991 22.436 -30.220 1.00 86.12 654 VAL A N 1
ATOM 4817 C CA . VAL A 1 654 ? -4.696 23.100 -30.434 1.00 86.12 654 VAL A CA 1
ATOM 4818 C C . VAL A 1 654 ? -3.628 22.084 -30.812 1.00 86.12 654 VAL A C 1
ATOM 4820 O O . VAL A 1 654 ? -2.869 22.333 -31.740 1.00 86.12 654 VAL A O 1
ATOM 4823 N N . SER A 1 655 ? -3.604 20.923 -30.157 1.00 84.69 655 SER A N 1
ATOM 4824 C CA . SER A 1 655 ? -2.713 19.825 -30.534 1.00 84.69 655 SER A CA 1
ATOM 4825 C C . SER A 1 655 ? -2.937 19.396 -31.985 1.00 84.69 655 SER A C 1
ATOM 4827 O O . SER A 1 655 ? -1.991 19.390 -32.768 1.00 84.69 655 SER A O 1
ATOM 4829 N N . ALA A 1 656 ? -4.188 19.136 -32.378 1.00 85.38 656 ALA A N 1
ATOM 4830 C CA . ALA A 1 656 ? -4.533 18.759 -33.747 1.00 85.38 656 ALA A CA 1
ATOM 4831 C C . ALA A 1 656 ? -4.118 19.827 -34.779 1.00 85.38 656 ALA A C 1
ATOM 4833 O O . ALA A 1 656 ? -3.566 19.488 -35.824 1.00 85.38 656 ALA A O 1
ATOM 4834 N N . LEU A 1 657 ? -4.309 21.114 -34.462 1.00 87.62 657 LEU A N 1
ATOM 4835 C CA . LEU A 1 657 ? -3.880 22.233 -35.307 1.00 87.62 657 LEU A CA 1
ATOM 4836 C C . LEU A 1 657 ? -2.356 22.310 -35.440 1.00 87.62 657 LEU A C 1
ATOM 4838 O O . LEU A 1 657 ? -1.855 22.488 -36.545 1.00 87.62 657 LEU A O 1
ATOM 4842 N N . VAL A 1 658 ? -1.609 22.135 -34.346 1.00 87.12 658 VAL A N 1
ATOM 4843 C CA . VAL A 1 658 ? -0.137 22.086 -34.382 1.00 87.12 658 VAL A CA 1
ATOM 4844 C C . VAL A 1 658 ? 0.338 20.937 -35.272 1.00 87.12 658 VAL A C 1
ATOM 4846 O O . VAL A 1 658 ? 1.271 21.109 -36.049 1.00 87.12 658 VAL A O 1
ATOM 4849 N N . CYS A 1 659 ? -0.332 19.786 -35.213 1.00 82.75 659 CYS A N 1
ATOM 4850 C CA . CYS A 1 659 ? 0.005 18.627 -36.037 1.00 82.75 659 CYS A CA 1
ATOM 4851 C C . CYS A 1 659 ? -0.301 18.862 -37.522 1.00 82.75 659 CYS A C 1
ATOM 4853 O O . CYS A 1 659 ? 0.502 18.487 -38.375 1.00 82.75 659 CYS A O 1
ATOM 4855 N N . LEU A 1 660 ? -1.418 19.529 -37.829 1.00 87.50 660 LEU A N 1
ATOM 4856 C CA . LEU A 1 660 ? -1.758 19.961 -39.185 1.00 87.50 660 LEU A CA 1
ATOM 4857 C C . LEU A 1 660 ? -0.705 20.930 -39.741 1.00 87.50 660 LEU A C 1
ATOM 4859 O O . LEU A 1 660 ? -0.189 20.707 -40.833 1.00 87.50 660 LEU A O 1
ATOM 4863 N N . VAL A 1 661 ? -0.350 21.972 -38.981 1.00 89.00 661 VAL A N 1
ATOM 4864 C CA . VAL A 1 661 ? 0.668 22.959 -39.381 1.00 89.00 661 VAL A CA 1
ATOM 4865 C C . VAL A 1 661 ? 2.024 22.288 -39.577 1.00 89.00 661 VAL A C 1
ATOM 4867 O O . VAL A 1 661 ? 2.678 22.524 -40.587 1.00 89.00 661 VAL A O 1
ATOM 4870 N N . PHE A 1 662 ? 2.429 21.408 -38.660 1.00 85.69 662 PHE A N 1
ATOM 4871 C CA . PHE A 1 662 ? 3.665 20.641 -38.792 1.00 85.69 662 PHE A CA 1
ATOM 4872 C C . PHE A 1 662 ? 3.674 19.783 -40.065 1.00 85.69 662 PHE A C 1
ATOM 4874 O O . PHE A 1 662 ? 4.668 19.776 -40.786 1.00 85.69 662 PHE A O 1
ATOM 4881 N N . GLY A 1 663 ? 2.563 19.106 -40.375 1.00 84.94 663 GLY A N 1
ATOM 4882 C CA . GLY A 1 663 ? 2.414 18.329 -41.607 1.00 84.94 663 GLY A CA 1
ATOM 4883 C C . GLY A 1 663 ? 2.532 19.184 -42.871 1.00 84.94 663 GLY A C 1
ATOM 4884 O O . GLY A 1 663 ? 3.251 18.800 -43.789 1.00 84.94 663 GLY A O 1
ATOM 4885 N N . LEU A 1 664 ? 1.892 20.358 -42.889 1.00 88.69 664 LEU A N 1
ATOM 4886 C CA . LEU A 1 664 ? 1.956 21.308 -44.005 1.00 88.69 664 LEU A CA 1
ATOM 4887 C C . LEU A 1 664 ? 3.369 21.868 -44.215 1.00 88.69 664 LEU A C 1
ATOM 4889 O O . LEU A 1 664 ? 3.838 21.925 -45.346 1.00 88.69 664 LEU A O 1
ATOM 4893 N N . VAL A 1 665 ? 4.061 22.242 -43.134 1.00 90.00 665 VAL A N 1
ATOM 4894 C CA . VAL A 1 665 ? 5.431 22.786 -43.186 1.00 90.00 665 VAL A CA 1
ATOM 4895 C C . VAL A 1 665 ? 6.430 21.737 -43.660 1.00 90.00 665 VAL A C 1
ATOM 4897 O O . VAL A 1 665 ? 7.347 22.047 -44.413 1.00 90.00 665 VAL A O 1
ATOM 4900 N N . MET A 1 666 ? 6.266 20.492 -43.218 1.00 86.38 666 MET A N 1
ATOM 4901 C CA . MET A 1 666 ? 7.195 19.419 -43.556 1.00 86.38 666 MET A CA 1
ATOM 4902 C C . MET A 1 666 ? 6.969 18.829 -44.959 1.00 86.38 666 MET A C 1
ATOM 4904 O O . MET A 1 666 ? 7.813 18.060 -45.412 1.00 86.38 666 MET A O 1
ATOM 4908 N N . GLY A 1 667 ? 5.868 19.166 -45.643 1.00 88.69 667 GLY A N 1
ATOM 4909 C CA . GLY A 1 667 ? 5.535 18.645 -46.976 1.00 88.69 667 GLY A CA 1
ATOM 4910 C C . GLY A 1 667 ? 5.141 17.159 -46.972 1.00 88.69 667 GLY A C 1
ATOM 4911 O O . GLY A 1 667 ? 4.995 16.575 -45.902 1.00 88.69 667 GLY A O 1
ATOM 4912 N N . PRO A 1 668 ? 4.943 16.503 -48.125 1.00 87.56 668 PRO A N 1
ATOM 4913 C CA . PRO A 1 668 ? 4.711 15.054 -48.196 1.00 87.56 668 PRO A CA 1
ATOM 4914 C C . PRO A 1 668 ? 5.898 14.241 -47.643 1.00 87.56 668 PRO A C 1
ATOM 4916 O O . PRO A 1 668 ? 6.975 14.778 -47.383 1.00 87.56 668 PRO A O 1
ATOM 4919 N N . VAL A 1 669 ? 5.671 12.955 -47.361 1.00 85.31 669 VAL A N 1
ATOM 4920 C CA . VAL A 1 669 ? 6.709 12.042 -46.865 1.00 85.31 669 VAL A CA 1
ATOM 4921 C C . VAL A 1 669 ? 6.982 10.965 -47.897 1.00 85.31 669 VAL A C 1
ATOM 4923 O O . VAL A 1 669 ? 6.096 10.155 -48.166 1.00 85.31 669 VAL A O 1
ATOM 4926 N N . ASP A 1 670 ? 8.225 10.889 -48.359 1.00 87.88 670 ASP A N 1
ATOM 4927 C CA . ASP A 1 670 ? 8.592 9.950 -49.422 1.00 87.88 670 ASP A CA 1
ATOM 4928 C C . ASP A 1 670 ? 9.235 8.663 -48.874 1.00 87.88 670 ASP A C 1
ATOM 4930 O O . ASP A 1 670 ? 9.383 7.683 -49.597 1.00 87.88 670 ASP A O 1
ATOM 4934 N N . THR A 1 671 ? 9.588 8.629 -47.579 1.00 86.38 671 THR A N 1
ATOM 4935 C CA . THR A 1 671 ? 10.248 7.479 -46.934 1.00 86.38 671 THR A CA 1
ATOM 4936 C C . THR A 1 671 ? 9.517 6.991 -45.683 1.00 86.38 671 THR A C 1
ATOM 4938 O O . THR A 1 671 ? 8.957 7.764 -44.901 1.00 86.38 671 THR A O 1
ATOM 4941 N N . ASP A 1 672 ? 9.556 5.682 -45.435 1.00 76.12 672 ASP A N 1
ATOM 4942 C CA . ASP A 1 672 ? 8.924 5.084 -44.251 1.00 76.12 672 ASP A CA 1
ATOM 4943 C C . ASP A 1 672 ? 9.570 5.541 -42.939 1.00 76.12 672 ASP A C 1
ATOM 4945 O O . ASP A 1 672 ? 8.870 5.777 -41.953 1.00 76.12 672 ASP A O 1
ATOM 4949 N N . ALA A 1 673 ? 10.884 5.776 -42.942 1.00 73.50 673 ALA A N 1
ATOM 4950 C CA . ALA A 1 673 ? 11.603 6.319 -41.792 1.00 73.50 673 ALA A CA 1
ATOM 4951 C C . ALA A 1 673 ? 11.082 7.711 -41.403 1.00 73.50 673 ALA A C 1
ATOM 4953 O O . ALA A 1 673 ? 10.773 7.964 -40.236 1.00 73.50 673 ALA A O 1
ATOM 4954 N N . ALA A 1 674 ? 10.895 8.599 -42.383 1.00 80.94 674 ALA A N 1
ATOM 4955 C CA . ALA A 1 674 ? 10.323 9.914 -42.132 1.00 80.94 674 ALA A CA 1
ATOM 4956 C C . ALA A 1 674 ? 8.844 9.823 -41.704 1.00 80.94 674 ALA A C 1
ATOM 4958 O O . ALA A 1 674 ? 8.401 10.636 -40.889 1.00 80.94 674 ALA A O 1
ATOM 4959 N N . ARG A 1 675 ? 8.081 8.818 -42.170 1.00 81.81 675 ARG A N 1
ATOM 4960 C CA . ARG A 1 675 ? 6.691 8.593 -41.718 1.00 81.81 675 ARG A CA 1
ATOM 4961 C C . ARG A 1 675 ? 6.655 8.224 -40.239 1.00 81.81 675 ARG A C 1
ATOM 4963 O O . ARG A 1 675 ? 5.903 8.835 -39.479 1.00 81.81 675 ARG A O 1
ATOM 4970 N N . ILE A 1 676 ? 7.503 7.283 -39.827 1.00 78.50 676 ILE A N 1
ATOM 4971 C CA . ILE A 1 676 ? 7.640 6.851 -38.430 1.00 78.50 676 ILE A CA 1
ATOM 4972 C C . ILE A 1 676 ? 8.092 8.019 -37.547 1.00 78.50 676 ILE A C 1
ATOM 4974 O O . ILE A 1 676 ? 7.489 8.278 -36.505 1.00 78.50 676 ILE A O 1
ATOM 4978 N N . GLN A 1 677 ? 9.095 8.785 -37.985 1.00 82.31 677 GLN A N 1
ATOM 4979 C CA . GLN A 1 677 ? 9.578 9.947 -37.240 1.00 82.31 677 GLN A CA 1
ATOM 4980 C C . GLN A 1 677 ? 8.467 10.980 -37.019 1.00 82.31 677 GLN A C 1
ATOM 4982 O O . GLN A 1 677 ? 8.265 11.433 -35.892 1.00 82.31 677 GLN A O 1
ATOM 4987 N N . ARG A 1 678 ? 7.704 11.324 -38.066 1.00 85.94 678 ARG A N 1
ATOM 4988 C CA . ARG A 1 678 ? 6.582 12.267 -37.943 1.00 85.94 678 ARG A CA 1
ATOM 4989 C C . ARG A 1 678 ? 5.477 11.743 -37.034 1.00 85.94 678 ARG A C 1
ATOM 4991 O O . ARG A 1 678 ? 4.907 12.528 -36.279 1.00 85.94 678 ARG A O 1
ATOM 4998 N N . PHE A 1 679 ? 5.197 10.441 -37.070 1.00 84.12 679 PHE A N 1
ATOM 4999 C CA . PHE A 1 679 ? 4.264 9.813 -36.137 1.00 84.12 679 PHE A CA 1
ATOM 5000 C C . PHE A 1 679 ? 4.736 9.953 -34.681 1.00 84.12 679 PHE A C 1
ATOM 5002 O O . PHE A 1 679 ? 3.953 10.343 -33.816 1.00 84.12 679 PHE A O 1
ATOM 5009 N N . PHE A 1 680 ? 6.022 9.741 -34.394 1.00 83.56 680 PHE A N 1
ATOM 5010 C CA . PHE A 1 680 ? 6.550 9.960 -33.045 1.00 83.56 680 PHE A CA 1
ATOM 5011 C C . PHE A 1 680 ? 6.515 11.429 -32.627 1.00 83.56 680 PHE A C 1
ATOM 5013 O O . PHE A 1 680 ? 6.111 11.729 -31.504 1.00 83.56 680 PHE A O 1
ATOM 5020 N N . THR A 1 681 ? 6.871 12.362 -33.514 1.00 85.38 681 THR A N 1
ATOM 5021 C CA . THR A 1 681 ? 6.736 13.801 -33.240 1.00 85.38 681 THR A CA 1
ATOM 5022 C C . THR A 1 681 ? 5.294 14.159 -32.885 1.00 85.38 681 THR A C 1
ATOM 5024 O O . THR A 1 681 ? 5.053 14.867 -31.907 1.00 85.38 681 THR A O 1
ATOM 5027 N N . TYR A 1 682 ? 4.334 13.610 -33.627 1.00 85.06 682 TYR A N 1
ATOM 5028 C CA . TYR A 1 682 ? 2.913 13.754 -33.348 1.00 85.06 682 TYR A CA 1
ATOM 5029 C C . TYR A 1 682 ? 2.538 13.265 -31.935 1.00 85.06 682 TYR A C 1
ATOM 5031 O O . TYR A 1 682 ? 1.907 14.009 -31.179 1.00 85.06 682 TYR A O 1
ATOM 5039 N N . LEU A 1 683 ? 2.971 12.061 -31.538 1.00 84.00 683 LEU A N 1
ATOM 5040 C CA . LEU A 1 683 ? 2.693 11.519 -30.202 1.00 84.00 683 LEU A CA 1
ATOM 5041 C C . LEU A 1 683 ? 3.182 12.448 -29.085 1.00 84.00 683 LEU A C 1
ATOM 5043 O O . LEU A 1 683 ? 2.456 12.688 -28.118 1.00 84.00 683 LEU A O 1
ATOM 5047 N N . TRP A 1 684 ? 4.380 13.017 -29.232 1.00 85.25 684 TRP A N 1
ATOM 5048 C CA . TRP A 1 684 ? 4.940 13.945 -28.249 1.00 85.25 684 TRP A CA 1
ATOM 5049 C C . TRP A 1 684 ? 4.197 15.285 -28.196 1.00 85.25 684 TRP A C 1
ATOM 5051 O O . TRP A 1 684 ? 4.002 15.824 -27.105 1.00 85.25 684 TRP A O 1
ATOM 5061 N N . ILE A 1 685 ? 3.712 15.800 -29.332 1.00 86.12 685 ILE A N 1
ATOM 5062 C CA . ILE A 1 685 ? 2.863 17.004 -29.368 1.00 86.12 685 ILE A CA 1
ATOM 5063 C C . ILE A 1 685 ? 1.547 16.757 -28.621 1.00 86.12 685 ILE A C 1
ATOM 5065 O O . ILE A 1 685 ? 1.106 17.602 -27.834 1.00 86.12 685 ILE A O 1
ATOM 5069 N N . VAL A 1 686 ? 0.922 15.592 -28.818 1.00 83.81 686 VAL A N 1
ATOM 5070 C CA . VAL A 1 686 ? -0.297 15.227 -28.083 1.00 83.81 686 VAL A CA 1
ATOM 5071 C C . VAL A 1 686 ? -0.013 15.062 -26.595 1.00 83.81 686 VAL A C 1
ATOM 5073 O O . VAL A 1 686 ? -0.744 15.615 -25.775 1.00 83.81 686 VAL A O 1
ATOM 5076 N N . ALA A 1 687 ? 1.071 14.380 -26.226 1.00 83.50 687 ALA A N 1
ATOM 5077 C CA . ALA A 1 687 ? 1.488 14.234 -24.834 1.00 83.50 687 ALA A CA 1
ATOM 5078 C C . ALA A 1 687 ? 1.690 15.595 -24.144 1.00 83.50 687 ALA A C 1
ATOM 5080 O O . ALA A 1 687 ? 1.181 15.823 -23.043 1.00 83.50 687 ALA A O 1
ATOM 5081 N N . ALA A 1 688 ? 2.363 16.537 -24.812 1.00 83.81 688 ALA A N 1
ATOM 5082 C CA . ALA A 1 688 ? 2.555 17.895 -24.312 1.00 83.81 688 ALA A CA 1
ATOM 5083 C C . ALA A 1 688 ? 1.219 18.637 -24.130 1.00 83.81 688 ALA A C 1
ATOM 5085 O O . ALA A 1 688 ? 1.004 19.289 -23.104 1.00 83.81 688 ALA A O 1
ATOM 5086 N N . ALA A 1 689 ? 0.288 18.498 -25.077 1.00 83.81 689 ALA A N 1
ATOM 5087 C CA . ALA A 1 689 ? -1.049 19.074 -24.962 1.00 83.81 689 ALA A CA 1
ATOM 5088 C C . ALA A 1 689 ? -1.850 18.467 -23.800 1.00 83.81 689 ALA A C 1
ATOM 5090 O O . ALA A 1 689 ? -2.538 19.197 -23.083 1.00 83.81 689 ALA A O 1
ATOM 5091 N N . VAL A 1 690 ? -1.720 17.159 -23.558 1.00 82.19 690 VAL A N 1
ATOM 5092 C CA . VAL A 1 690 ? -2.312 16.480 -22.397 1.00 82.19 690 VAL A CA 1
ATOM 5093 C C . VAL A 1 690 ? -1.756 17.043 -21.091 1.00 82.19 690 VAL A C 1
ATOM 5095 O O . VAL A 1 690 ? -2.535 17.388 -20.198 1.00 82.19 690 VAL A O 1
ATOM 5098 N N . VAL A 1 691 ? -0.433 17.193 -20.978 1.00 84.56 691 VAL A N 1
ATOM 5099 C CA . VAL A 1 691 ? 0.207 17.814 -19.807 1.00 84.56 691 VAL A CA 1
ATOM 5100 C C . VAL A 1 691 ? -0.322 19.229 -19.595 1.00 84.56 691 VAL A C 1
ATOM 5102 O O . VAL A 1 691 ? -0.758 19.568 -18.493 1.00 84.56 691 VAL A O 1
ATOM 5105 N N . ALA A 1 692 ? -0.348 20.050 -20.647 1.00 83.94 692 ALA A N 1
ATOM 5106 C CA . ALA A 1 692 ? -0.851 21.416 -20.572 1.00 83.94 692 ALA A CA 1
ATOM 5107 C C . ALA A 1 692 ? -2.323 21.456 -20.122 1.00 83.94 692 ALA A C 1
ATOM 5109 O O . ALA A 1 692 ? -2.676 22.232 -19.228 1.00 83.94 692 ALA A O 1
ATOM 5110 N N . ALA A 1 693 ? -3.170 20.576 -20.667 1.00 82.88 693 ALA A N 1
ATOM 5111 C CA . ALA A 1 693 ? -4.569 20.440 -20.274 1.00 82.88 693 ALA A CA 1
ATOM 5112 C C . ALA A 1 693 ? -4.709 20.047 -18.798 1.00 82.88 693 ALA A C 1
ATOM 5114 O O . ALA A 1 693 ? -5.481 20.667 -18.064 1.00 82.88 693 ALA A O 1
ATOM 5115 N N . ALA A 1 694 ? -3.946 19.052 -18.341 1.00 81.38 694 ALA A N 1
ATOM 5116 C CA . ALA A 1 694 ? -3.967 18.575 -16.962 1.00 81.38 694 ALA A CA 1
ATOM 5117 C C . ALA A 1 694 ? -3.493 19.653 -15.971 1.00 81.38 694 ALA A C 1
ATOM 5119 O O . ALA A 1 694 ? -4.091 19.830 -14.907 1.00 81.38 694 ALA A O 1
ATOM 5120 N N . LEU A 1 695 ? -2.460 20.422 -16.321 1.00 83.81 695 LEU A N 1
ATOM 5121 C CA . LEU A 1 695 ? -1.955 21.515 -15.489 1.00 83.81 695 LEU A CA 1
ATOM 5122 C C . LEU A 1 695 ? -2.939 22.692 -15.415 1.00 83.81 695 LEU A C 1
ATOM 5124 O O . LEU A 1 695 ? -3.143 23.254 -14.334 1.00 83.81 695 LEU A O 1
ATOM 5128 N N . ALA A 1 696 ? -3.581 23.033 -16.535 1.00 82.69 696 ALA A N 1
ATOM 5129 C CA . ALA A 1 696 ? -4.547 24.126 -16.631 1.00 82.69 696 ALA A CA 1
ATOM 5130 C C . ALA A 1 696 ? -5.914 23.786 -16.017 1.00 82.69 696 ALA A C 1
ATOM 5132 O O . ALA A 1 696 ? -6.633 24.674 -15.534 1.00 82.69 696 ALA A O 1
ATOM 5133 N N . ALA A 1 697 ? -6.279 22.504 -16.022 1.00 79.00 697 ALA A N 1
ATOM 5134 C CA . ALA A 1 697 ? -7.539 22.029 -15.491 1.00 79.00 697 ALA A CA 1
ATOM 5135 C C . ALA A 1 697 ? -7.595 22.177 -13.955 1.00 79.00 697 ALA A C 1
ATOM 5137 O O . ALA A 1 697 ? -6.610 21.934 -13.243 1.00 79.00 697 ALA A O 1
ATOM 5138 N N . PRO A 1 698 ? -8.764 22.554 -13.395 1.00 76.56 698 PRO A N 1
ATOM 5139 C CA . PRO A 1 698 ? -8.960 22.521 -11.950 1.00 76.56 698 PRO A CA 1
ATOM 5140 C C . PRO A 1 698 ? -8.702 21.106 -11.410 1.00 76.56 698 PRO A C 1
ATOM 5142 O O . PRO A 1 698 ? -8.912 20.128 -12.113 1.00 76.56 698 PRO A O 1
ATOM 5145 N N . ARG A 1 699 ? -8.268 20.961 -10.152 1.00 72.56 699 ARG A N 1
ATOM 5146 C CA . ARG A 1 699 ? -7.815 19.659 -9.609 1.00 72.56 699 ARG A CA 1
ATOM 5147 C C . ARG A 1 699 ? -8.786 18.489 -9.852 1.00 72.56 699 ARG A C 1
ATOM 5149 O O . ARG A 1 699 ? -8.345 17.426 -10.264 1.00 72.56 699 ARG A O 1
ATOM 5156 N N . ARG A 1 700 ? -10.098 18.713 -9.708 1.00 70.69 700 ARG A N 1
ATOM 5157 C CA . ARG A 1 700 ? -11.167 17.712 -9.956 1.00 70.69 700 ARG A CA 1
ATOM 5158 C C . ARG A 1 700 ? -11.273 17.213 -11.392 1.00 70.69 700 ARG A C 1
ATOM 5160 O O . ARG A 1 700 ? -11.922 16.218 -11.669 1.00 70.69 700 ARG A O 1
ATOM 5167 N N . ALA A 1 701 ? -10.725 17.990 -12.305 1.00 71.62 701 ALA A N 1
ATOM 5168 C CA . ALA A 1 701 ? -10.947 17.897 -13.729 1.00 71.62 701 ALA A CA 1
ATOM 5169 C C . ALA A 1 701 ? -9.766 17.295 -14.474 1.00 71.62 701 ALA A C 1
ATOM 5171 O O . ALA A 1 701 ? -9.918 16.899 -15.623 1.00 71.62 701 ALA A O 1
ATOM 5172 N N . ARG A 1 702 ? -8.598 17.244 -13.826 1.00 75.06 702 ARG A N 1
ATOM 5173 C CA . ARG A 1 702 ? -7.338 16.812 -14.439 1.00 75.06 702 ARG A CA 1
ATOM 5174 C C . ARG A 1 702 ? -7.449 15.411 -15.038 1.00 75.06 702 ARG A C 1
ATOM 5176 O O . ARG A 1 702 ? -6.995 15.196 -16.154 1.00 75.06 702 ARG A O 1
ATOM 5183 N N . LEU A 1 703 ? -8.164 14.532 -14.334 1.00 68.94 703 LEU A N 1
ATOM 5184 C CA . LEU A 1 703 ? -8.429 13.139 -14.705 1.00 68.94 703 LEU A CA 1
ATOM 5185 C C . LEU A 1 703 ? -9.212 12.935 -15.986 1.00 68.94 703 LEU A C 1
ATOM 5187 O O . LEU A 1 703 ? -9.040 11.924 -16.653 1.00 68.94 703 LEU A O 1
ATOM 5191 N N . LEU A 1 704 ? -10.066 13.893 -16.321 1.00 71.81 704 LEU A N 1
ATOM 5192 C CA . LEU A 1 704 ? -10.800 13.879 -17.575 1.00 71.81 704 LEU A CA 1
ATOM 5193 C C . LEU A 1 704 ? -10.103 14.726 -18.624 1.00 71.81 704 LEU A C 1
ATOM 5195 O O . LEU A 1 704 ? -10.136 14.376 -19.794 1.00 71.81 704 LEU A O 1
ATOM 5199 N N . ALA A 1 705 ? -9.453 15.815 -18.211 1.00 78.56 705 ALA A N 1
ATOM 5200 C CA . ALA A 1 705 ? -8.799 16.730 -19.126 1.00 78.56 705 ALA A CA 1
ATOM 5201 C C . ALA A 1 705 ? -7.666 16.063 -19.904 1.00 78.56 705 ALA A C 1
ATOM 5203 O O . ALA A 1 705 ? -7.566 16.297 -21.102 1.00 78.56 705 ALA A O 1
ATOM 5204 N N . GLY A 1 706 ? -6.864 15.216 -19.251 1.00 79.69 706 GLY A N 1
ATOM 5205 C CA . GLY A 1 706 ? -5.759 14.526 -19.909 1.00 79.69 706 GLY A CA 1
ATOM 5206 C C . GLY A 1 706 ? -6.222 13.520 -20.969 1.00 79.69 706 GLY A C 1
ATOM 5207 O O . GLY A 1 706 ? -5.979 13.755 -22.149 1.00 79.69 706 GLY A O 1
ATOM 5208 N N . PRO A 1 707 ? -6.945 12.445 -20.600 1.00 79.50 707 PRO A N 1
ATOM 5209 C CA . PRO A 1 707 ? -7.440 11.463 -21.564 1.00 79.50 707 PRO A CA 1
ATOM 5210 C C . PRO A 1 707 ? -8.317 12.077 -22.659 1.00 79.50 707 PRO A C 1
ATOM 5212 O O . PRO A 1 707 ? -8.215 11.672 -23.809 1.00 79.50 707 PRO A O 1
ATOM 5215 N N . LEU A 1 708 ? -9.142 13.084 -22.339 1.00 82.19 708 LEU A N 1
ATOM 5216 C CA . LEU A 1 708 ? -9.960 13.767 -23.342 1.00 82.19 708 LEU A CA 1
ATOM 5217 C C . LEU A 1 708 ? -9.112 14.614 -24.299 1.00 82.19 708 LEU A C 1
ATOM 5219 O O . LEU A 1 708 ? -9.373 14.586 -25.496 1.00 82.19 708 LEU A O 1
ATOM 5223 N N . ALA A 1 709 ? -8.091 15.330 -23.816 1.00 85.38 709 ALA A N 1
ATOM 5224 C CA . ALA A 1 709 ? -7.158 16.038 -24.695 1.00 85.38 709 ALA A CA 1
ATOM 5225 C C . ALA A 1 709 ? -6.374 15.059 -25.584 1.00 85.38 709 ALA A C 1
ATOM 5227 O O . ALA A 1 709 ? -6.209 15.326 -26.771 1.00 85.38 709 ALA A O 1
ATOM 5228 N N . GLY A 1 710 ? -5.969 13.907 -25.038 1.00 85.38 710 GLY A N 1
ATOM 5229 C CA . GLY A 1 710 ? -5.311 12.833 -25.783 1.00 85.38 710 GLY A CA 1
ATOM 5230 C C . GLY A 1 710 ? -6.221 12.225 -26.849 1.00 85.38 710 GLY A C 1
ATOM 5231 O O . GLY A 1 710 ? -5.800 12.060 -27.987 1.00 85.38 710 GLY A O 1
ATOM 5232 N N . LEU A 1 711 ? -7.491 11.975 -26.513 1.00 86.38 711 LEU A N 1
ATOM 5233 C CA . LEU A 1 711 ? -8.504 11.481 -27.447 1.00 86.38 711 LEU A CA 1
ATOM 5234 C C . LEU A 1 711 ? -8.771 12.487 -28.569 1.00 86.38 711 LEU A C 1
ATOM 5236 O O . LEU A 1 711 ? -8.782 12.109 -29.733 1.00 86.38 711 LEU A O 1
ATOM 5240 N N . VAL A 1 712 ? -8.975 13.764 -28.233 1.00 86.62 712 VAL A N 1
ATOM 5241 C CA . VAL A 1 712 ? -9.236 14.823 -29.220 1.00 86.62 712 VAL A CA 1
ATOM 5242 C C . VAL A 1 712 ? -8.013 15.047 -30.112 1.00 86.62 712 VAL A C 1
ATOM 5244 O O . VAL A 1 712 ? -8.174 15.165 -31.323 1.00 86.62 712 VAL A O 1
ATOM 5247 N N . GLY A 1 713 ? -6.800 15.046 -29.550 1.00 85.19 713 GLY A N 1
ATOM 5248 C CA . GLY A 1 713 ? -5.559 15.091 -30.328 1.00 85.19 713 GLY A CA 1
ATOM 5249 C C . GLY A 1 713 ? -5.414 13.876 -31.249 1.00 85.19 713 GLY A C 1
ATOM 5250 O O . GLY A 1 713 ? -5.098 14.038 -32.428 1.00 85.19 713 GLY A O 1
ATOM 5251 N N . GLY A 1 714 ? -5.724 12.680 -30.734 1.00 87.25 714 GLY A N 1
ATOM 5252 C CA . GLY A 1 714 ? -5.820 11.398 -31.445 1.00 87.25 714 GLY A CA 1
ATOM 5253 C C . GLY A 1 714 ? -6.731 11.451 -32.667 1.00 87.25 714 GLY A C 1
ATOM 5254 O O . GLY A 1 714 ? -6.309 11.236 -33.801 1.00 87.25 714 GLY A O 1
ATOM 5255 N N . VAL A 1 715 ? -7.996 11.794 -32.431 1.00 89.19 715 VAL A N 1
ATOM 5256 C CA . VAL A 1 715 ? -9.026 11.932 -33.469 1.00 89.19 715 VAL A CA 1
ATOM 5257 C C . VAL A 1 715 ? -8.663 13.032 -34.464 1.00 89.19 715 VAL A C 1
ATOM 5259 O O . VAL A 1 715 ? -8.839 12.845 -35.664 1.00 89.19 715 VAL A O 1
ATOM 5262 N N . GLY A 1 716 ? -8.114 14.154 -33.992 1.00 87.56 716 GLY A N 1
ATOM 5263 C CA . GLY A 1 716 ? -7.656 15.236 -34.857 1.00 87.56 716 GLY A CA 1
ATOM 5264 C C . GLY A 1 716 ? -6.572 14.782 -35.831 1.00 87.56 716 GLY A C 1
ATOM 5265 O O . GLY A 1 716 ? -6.632 15.125 -37.005 1.00 87.56 716 GLY A O 1
ATOM 5266 N N . TYR A 1 717 ? -5.637 13.938 -35.399 1.00 87.81 717 TYR A N 1
ATOM 5267 C CA . TYR A 1 717 ? -4.646 13.354 -36.302 1.00 87.81 717 TYR A CA 1
ATOM 5268 C C . TYR A 1 717 ? -5.230 12.364 -37.293 1.00 87.81 717 TYR A C 1
ATOM 5270 O O . TYR A 1 717 ? -4.860 12.408 -38.460 1.00 87.81 717 TYR A O 1
ATOM 5278 N N . LEU A 1 718 ? -6.163 11.508 -36.870 1.00 90.94 718 LEU A N 1
ATOM 5279 C CA . LEU A 1 718 ? -6.863 10.618 -37.799 1.00 90.94 718 LEU A CA 1
ATOM 5280 C C . LEU A 1 718 ? -7.605 11.428 -38.874 1.00 90.94 718 LEU A C 1
ATOM 5282 O O . LEU A 1 718 ? -7.544 11.079 -40.050 1.00 90.94 718 LEU A O 1
ATOM 5286 N N . ALA A 1 719 ? -8.236 12.541 -38.490 1.00 89.06 719 ALA A N 1
ATOM 5287 C CA . ALA A 1 719 ? -8.879 13.455 -39.427 1.00 89.06 719 ALA A CA 1
ATOM 5288 C C . ALA A 1 719 ? -7.865 14.098 -40.387 1.00 89.06 719 ALA A C 1
ATOM 5290 O O . ALA A 1 719 ? -8.076 14.069 -41.595 1.00 89.06 719 ALA A O 1
ATOM 5291 N N . VAL A 1 720 ? -6.742 14.613 -39.874 1.00 85.06 720 VAL A N 1
ATOM 5292 C CA . VAL A 1 720 ? -5.660 15.187 -40.694 1.00 85.06 720 VAL A CA 1
ATOM 5293 C C . VAL A 1 720 ? -5.092 14.148 -41.667 1.00 85.06 720 VAL A C 1
ATOM 5295 O O . VAL A 1 720 ? -4.961 14.431 -42.853 1.00 85.06 720 VAL A O 1
ATOM 5298 N N . ASN A 1 721 ? -4.821 12.926 -41.207 1.00 86.81 721 ASN A N 1
ATOM 5299 C CA . ASN A 1 721 ? -4.346 11.833 -42.052 1.00 86.81 721 ASN A CA 1
ATOM 5300 C C . ASN A 1 721 ? -5.354 11.488 -43.160 1.00 86.81 721 ASN A C 1
ATOM 5302 O O . ASN A 1 721 ? -4.958 11.332 -44.310 1.00 86.81 721 ASN A O 1
ATOM 5306 N N . GLY A 1 722 ? -6.650 11.418 -42.836 1.00 89.19 722 GLY A N 1
ATOM 5307 C CA . GLY A 1 722 ? -7.707 11.199 -43.826 1.00 89.19 722 GLY A CA 1
ATOM 5308 C C . GLY A 1 722 ? -7.815 12.332 -44.854 1.00 89.19 722 GLY A C 1
ATOM 5309 O O . GLY A 1 722 ? -7.968 12.062 -46.042 1.00 89.19 722 GLY A O 1
ATOM 5310 N N . LEU A 1 723 ? -7.667 13.591 -44.421 1.00 87.44 723 LEU A N 1
ATOM 5311 C CA . LEU A 1 723 ? -7.678 14.768 -45.302 1.00 87.44 723 LEU A CA 1
ATOM 5312 C C . LEU A 1 723 ? -6.518 14.765 -46.308 1.00 87.44 723 LEU A C 1
ATOM 5314 O O . LEU A 1 723 ? -6.701 15.198 -47.440 1.00 87.44 723 LEU A O 1
ATOM 5318 N N . PHE A 1 724 ? -5.352 14.239 -45.926 1.00 85.50 724 PHE A N 1
ATOM 5319 C CA . PHE A 1 724 ? -4.199 14.068 -46.819 1.00 85.50 724 PHE A CA 1
ATOM 5320 C C . PHE A 1 724 ? -4.209 12.735 -47.593 1.00 85.50 724 PHE A C 1
ATOM 5322 O O . PHE A 1 724 ? -3.176 12.301 -48.097 1.00 85.50 724 PHE A O 1
ATOM 5329 N N . GLY A 1 725 ? -5.365 12.068 -47.695 1.00 87.94 725 GLY A N 1
ATOM 5330 C CA . GLY A 1 725 ? -5.534 10.849 -48.495 1.00 87.94 725 GLY A CA 1
ATOM 5331 C C . GLY A 1 725 ? -5.037 9.558 -47.831 1.00 87.94 725 GLY A C 1
ATOM 5332 O O . GLY A 1 725 ? -4.974 8.514 -48.480 1.00 87.94 725 GLY A O 1
ATOM 5333 N N . GLY A 1 726 ? -4.696 9.590 -46.541 1.00 87.00 726 GLY A N 1
ATOM 5334 C CA . GLY A 1 726 ? -4.309 8.407 -45.778 1.00 87.00 726 GLY A CA 1
ATOM 5335 C C . GLY A 1 726 ? -5.490 7.461 -45.525 1.00 87.00 726 GLY A C 1
ATOM 5336 O O . GLY A 1 726 ? -6.590 7.881 -45.168 1.00 87.00 726 GLY A O 1
ATOM 5337 N N . ARG A 1 727 ? -5.267 6.147 -45.664 1.00 90.94 727 ARG A N 1
ATOM 5338 C CA . ARG A 1 727 ? -6.297 5.128 -45.396 1.00 90.94 727 ARG A CA 1
ATOM 5339 C C . ARG A 1 727 ? -6.505 4.943 -43.889 1.00 90.94 727 ARG A C 1
ATOM 5341 O O . ARG A 1 727 ? -5.574 4.590 -43.171 1.00 90.94 727 ARG A O 1
ATOM 5348 N N . LEU A 1 728 ? -7.741 5.109 -43.420 1.00 91.81 728 LEU A N 1
ATOM 5349 C CA . LEU A 1 728 ? -8.138 4.897 -42.022 1.00 91.81 728 LEU A CA 1
ATOM 5350 C C . LEU A 1 728 ? -8.645 3.468 -41.801 1.00 91.81 728 LEU A C 1
ATOM 5352 O O . LEU A 1 728 ? -9.831 3.238 -41.570 1.00 91.81 728 LEU A O 1
ATOM 5356 N N . THR A 1 729 ? -7.754 2.482 -41.902 1.00 93.44 729 THR A N 1
ATOM 5357 C CA . THR A 1 729 ? -8.119 1.101 -41.557 1.00 93.44 729 THR A CA 1
ATOM 5358 C C . THR A 1 729 ? -8.338 0.967 -40.048 1.00 93.44 729 THR A C 1
ATOM 5360 O O . THR A 1 729 ? -7.759 1.711 -39.256 1.00 93.44 729 THR A O 1
ATOM 5363 N N . VAL A 1 730 ? -9.139 -0.015 -39.620 1.00 87.81 730 VAL A N 1
ATOM 5364 C CA . VAL A 1 730 ? -9.341 -0.302 -38.186 1.00 87.81 730 VAL A CA 1
ATOM 5365 C C . VAL A 1 730 ? -8.003 -0.575 -37.492 1.00 87.81 730 VAL A C 1
ATOM 5367 O O . VAL A 1 730 ? -7.758 -0.050 -36.411 1.00 87.81 730 VAL A O 1
ATOM 5370 N N . ALA A 1 731 ? -7.104 -1.320 -38.142 1.00 84.38 731 ALA A N 1
ATOM 5371 C CA . ALA A 1 731 ? -5.758 -1.580 -37.634 1.00 84.38 731 ALA A CA 1
ATOM 5372 C C . ALA A 1 731 ? -4.948 -0.288 -37.433 1.00 84.38 731 ALA A C 1
ATOM 5374 O O . ALA A 1 731 ? -4.310 -0.126 -36.397 1.00 84.38 731 ALA A O 1
ATOM 5375 N N . PHE A 1 732 ? -5.021 0.660 -38.374 1.00 86.00 732 PHE A N 1
ATOM 5376 C CA . PHE A 1 732 ? -4.354 1.956 -38.241 1.00 86.00 732 PHE A CA 1
ATOM 5377 C C . PHE A 1 732 ? -4.923 2.771 -37.075 1.00 86.00 732 PHE A C 1
ATOM 5379 O O . PHE A 1 732 ? -4.170 3.279 -36.250 1.00 86.00 732 PHE A O 1
ATOM 5386 N N . VAL A 1 733 ? -6.252 2.839 -36.946 1.00 88.19 733 VAL A N 1
ATOM 5387 C CA . VAL A 1 733 ? -6.907 3.535 -35.825 1.00 88.19 733 VAL A CA 1
ATOM 5388 C C . VAL A 1 733 ? -6.499 2.919 -34.483 1.00 88.19 733 VAL A C 1
ATOM 5390 O O . VAL A 1 733 ? -6.152 3.648 -33.552 1.00 88.19 733 VAL A O 1
ATOM 5393 N N . LEU A 1 734 ? -6.487 1.586 -34.393 1.00 85.38 734 LEU A N 1
ATOM 5394 C CA . LEU A 1 734 ? -6.070 0.855 -33.196 1.00 85.38 734 LEU A CA 1
ATOM 5395 C C . LEU A 1 734 ? -4.566 0.963 -32.911 1.00 85.38 734 LEU A C 1
ATOM 5397 O O . LEU A 1 734 ? -4.181 0.813 -31.761 1.00 85.38 734 LEU A O 1
ATOM 5401 N N . ALA A 1 735 ? -3.718 1.251 -33.897 1.00 82.38 735 ALA A N 1
ATOM 5402 C CA . ALA A 1 735 ? -2.294 1.506 -33.672 1.00 82.38 735 ALA A CA 1
ATOM 5403 C C . ALA A 1 735 ? -2.023 2.950 -33.210 1.00 82.38 735 ALA A C 1
ATOM 5405 O O . ALA A 1 735 ? -1.151 3.195 -32.379 1.00 82.38 735 ALA A O 1
ATOM 5406 N N . VAL A 1 736 ? -2.785 3.914 -33.733 1.00 84.56 736 VAL A N 1
ATOM 5407 C CA . VAL A 1 736 ? -2.541 5.351 -33.542 1.00 84.56 736 VAL A CA 1
ATOM 5408 C C . VAL A 1 736 ? -3.174 5.900 -32.267 1.00 84.56 736 VAL A C 1
ATOM 5410 O O . VAL A 1 736 ? -2.583 6.750 -31.604 1.00 84.56 736 VAL A O 1
ATOM 5413 N N . LEU A 1 737 ? -4.387 5.460 -31.924 1.00 86.81 737 LEU A N 1
ATOM 5414 C CA . LEU A 1 737 ? -5.150 6.047 -30.819 1.00 86.81 737 LEU A CA 1
ATOM 5415 C C . LEU A 1 737 ? -4.644 5.650 -29.417 1.00 86.81 737 LEU A C 1
ATOM 5417 O O . LEU A 1 737 ? -4.700 6.490 -28.517 1.00 86.81 737 LEU A O 1
ATOM 5421 N N . PRO A 1 738 ? -4.145 4.421 -29.181 1.00 88.62 738 PRO A N 1
ATOM 5422 C CA . PRO A 1 738 ? -3.695 4.014 -27.854 1.00 88.62 738 PRO A CA 1
ATOM 5423 C C . PRO A 1 738 ? -2.490 4.756 -27.269 1.00 88.62 738 PRO A C 1
ATOM 5425 O O . PRO A 1 738 ? -2.606 5.215 -26.127 1.00 88.62 738 PRO A O 1
ATOM 5428 N N . PRO A 1 739 ? -1.356 4.929 -27.985 1.00 86.38 739 PRO A N 1
ATOM 5429 C CA . PRO A 1 739 ? -0.186 5.582 -27.406 1.00 86.38 739 PRO A CA 1
ATOM 5430 C C . PRO A 1 739 ? -0.468 6.976 -26.815 1.00 86.38 739 PRO A C 1
ATOM 5432 O O . PRO A 1 739 ? -0.113 7.186 -25.655 1.00 86.38 739 PRO A O 1
ATOM 5435 N N . PRO A 1 740 ? -1.165 7.918 -27.491 1.00 84.88 740 PRO A N 1
ATOM 5436 C CA . PRO A 1 740 ? -1.414 9.239 -26.916 1.00 84.88 740 PRO A CA 1
ATOM 5437 C C . PRO A 1 740 ? -2.328 9.195 -25.683 1.00 84.88 740 PRO A C 1
ATOM 5439 O O . PRO A 1 740 ? -2.171 10.019 -24.780 1.00 84.88 740 PRO A O 1
ATOM 5442 N N . LEU A 1 741 ? -3.255 8.231 -25.597 1.00 87.25 741 LEU A N 1
ATOM 5443 C CA . LEU A 1 741 ? -4.112 8.055 -24.420 1.00 87.25 741 LEU A CA 1
ATOM 5444 C C . LEU A 1 741 ? -3.307 7.598 -23.202 1.00 87.25 741 LEU A C 1
ATOM 5446 O O . LEU A 1 741 ? -3.474 8.150 -22.111 1.00 87.25 741 LEU A O 1
ATOM 5450 N N . VAL A 1 742 ? -2.424 6.614 -23.378 1.00 88.56 742 VAL A N 1
ATOM 5451 C CA . VAL A 1 742 ? -1.627 6.080 -22.268 1.00 88.56 742 VAL A CA 1
ATOM 5452 C C . VAL A 1 742 ? -0.475 7.002 -21.903 1.00 88.56 742 VAL A C 1
ATOM 5454 O O . VAL A 1 742 ? -0.294 7.254 -20.716 1.00 88.56 742 VAL A O 1
ATOM 5457 N N . ILE A 1 743 ? 0.248 7.577 -22.871 1.00 85.69 743 ILE A N 1
ATOM 5458 C CA . ILE A 1 743 ? 1.252 8.613 -22.585 1.00 85.69 743 ILE A CA 1
ATOM 5459 C C . ILE A 1 743 ? 0.574 9.769 -21.849 1.00 85.69 743 ILE A C 1
ATOM 5461 O O . ILE A 1 743 ? 1.065 10.215 -20.817 1.00 85.69 743 ILE A O 1
ATOM 5465 N N . GLY A 1 744 ? -0.603 10.201 -22.310 1.00 83.44 744 GLY A N 1
ATOM 5466 C CA . GLY A 1 744 ? -1.382 11.231 -21.636 1.00 83.44 744 GLY A CA 1
ATOM 5467 C C . GLY A 1 744 ? -1.743 10.870 -20.190 1.00 83.44 744 GLY A C 1
ATOM 5468 O O . GLY A 1 744 ? -1.609 11.699 -19.286 1.00 83.44 744 GLY A O 1
ATOM 5469 N N . PHE A 1 745 ? -2.147 9.622 -19.946 1.00 88.69 745 PHE A N 1
ATOM 5470 C CA . PHE A 1 745 ? -2.403 9.110 -18.601 1.00 88.69 745 PHE A CA 1
ATOM 5471 C C . PHE A 1 745 ? -1.134 9.079 -17.732 1.00 88.69 745 PHE A C 1
ATOM 5473 O O . PHE A 1 745 ? -1.163 9.573 -16.605 1.00 88.69 745 PHE A O 1
ATOM 5480 N N . VAL A 1 746 ? -0.013 8.571 -18.250 1.00 89.38 746 VAL A N 1
ATOM 5481 C CA . VAL A 1 746 ? 1.281 8.530 -17.550 1.00 89.38 746 VAL A CA 1
ATOM 5482 C C . VAL A 1 746 ? 1.743 9.944 -17.205 1.00 89.38 746 VAL A C 1
ATOM 5484 O O . VAL A 1 746 ? 2.007 10.252 -16.045 1.00 89.38 746 VAL A O 1
ATOM 5487 N N . CYS A 1 747 ? 1.745 10.850 -18.178 1.00 86.38 747 CYS A N 1
ATOM 5488 C CA . CYS A 1 747 ? 2.056 12.257 -17.976 1.00 86.38 747 CYS A CA 1
ATOM 5489 C C . CYS A 1 747 ? 1.176 12.892 -16.894 1.00 86.38 747 CYS A C 1
ATOM 5491 O O . CYS A 1 747 ? 1.669 13.635 -16.049 1.00 86.38 747 CYS A O 1
ATOM 5493 N N . MET A 1 748 ? -0.121 12.591 -16.870 1.00 86.81 748 MET A N 1
ATOM 5494 C CA . MET A 1 748 ? -1.032 13.076 -15.834 1.00 86.81 748 MET A CA 1
ATOM 5495 C C . MET A 1 748 ? -0.677 12.531 -14.442 1.00 86.81 748 MET A C 1
ATOM 5497 O O . MET A 1 748 ? -0.734 13.287 -13.471 1.00 86.81 748 MET A O 1
ATOM 5501 N N . VAL A 1 749 ? -0.297 11.256 -14.333 1.00 91.06 749 VAL A N 1
ATOM 5502 C CA . VAL A 1 749 ? 0.183 10.654 -13.079 1.00 91.06 749 VAL A CA 1
ATOM 5503 C C . VAL A 1 749 ? 1.431 11.396 -12.589 1.00 91.06 749 VAL A C 1
ATOM 5505 O O . VAL A 1 749 ? 1.436 11.899 -11.467 1.00 91.06 749 VAL A O 1
ATOM 5508 N N . PHE A 1 750 ? 2.449 11.564 -13.436 1.00 89.88 750 PHE A N 1
ATOM 5509 C CA . PHE A 1 750 ? 3.708 12.215 -13.045 1.00 89.88 750 PHE A CA 1
ATOM 5510 C C . PHE A 1 750 ? 3.581 13.732 -12.817 1.00 89.88 750 PHE A C 1
ATOM 5512 O O . PHE A 1 750 ? 4.315 14.306 -12.015 1.00 89.88 750 PHE A O 1
ATOM 5519 N N . THR A 1 751 ? 2.620 14.400 -13.460 1.00 86.06 751 THR A N 1
ATOM 5520 C CA . THR A 1 751 ? 2.384 15.850 -13.296 1.00 86.06 751 THR A CA 1
ATOM 5521 C C . THR A 1 751 ? 1.383 16.190 -12.196 1.00 86.06 751 THR A C 1
ATOM 5523 O O . THR A 1 751 ? 1.154 17.371 -11.913 1.00 86.06 751 THR A O 1
ATOM 5526 N N . ALA A 1 752 ? 0.821 15.193 -11.503 1.00 81.44 752 ALA A N 1
ATOM 5527 C CA . ALA A 1 752 ? -0.099 15.382 -10.381 1.00 81.44 752 ALA A CA 1
ATOM 5528 C C . ALA A 1 752 ? 0.570 15.961 -9.112 1.00 81.44 752 ALA A C 1
ATOM 5530 O O . ALA A 1 752 ? 0.048 15.826 -8.005 1.00 81.44 752 ALA A O 1
ATOM 5531 N N . LEU A 1 753 ? 1.694 16.666 -9.265 1.00 71.94 753 LEU A N 1
ATOM 5532 C CA . LEU A 1 753 ? 2.392 17.378 -8.208 1.00 71.94 753 LEU A CA 1
ATOM 5533 C C . LEU A 1 753 ? 1.443 18.310 -7.440 1.00 71.94 753 LEU A C 1
ATOM 5535 O O . LEU A 1 753 ? 0.537 18.934 -8.023 1.00 71.94 753 LEU A O 1
ATOM 5539 N N . PRO A 1 754 ? 1.659 18.459 -6.121 1.00 59.56 754 PRO A N 1
ATOM 5540 C CA . PRO A 1 754 ? 0.868 19.336 -5.291 1.00 59.56 754 PRO A CA 1
ATOM 5541 C C . PRO A 1 754 ? 1.303 20.763 -5.610 1.00 59.56 754 PRO A C 1
ATOM 5543 O O . PRO A 1 754 ? 2.100 21.368 -4.899 1.00 59.56 754 PRO A O 1
ATOM 5546 N N . PHE A 1 755 ? 0.774 21.329 -6.696 1.00 53.72 755 PHE A N 1
ATOM 5547 C CA . PHE A 1 755 ? 0.877 22.758 -6.935 1.00 53.72 755 PHE A CA 1
ATOM 5548 C C . PHE A 1 755 ? 0.144 23.412 -5.773 1.00 53.72 755 PHE A C 1
ATOM 5550 O O . PHE A 1 755 ? -1.092 23.417 -5.722 1.00 53.72 755 PHE A O 1
ATOM 5557 N N . ARG A 1 756 ? 0.905 23.868 -4.778 1.00 55.72 756 ARG A N 1
ATOM 5558 C CA . ARG A 1 756 ? 0.425 24.677 -3.669 1.00 55.72 756 ARG A CA 1
ATOM 5559 C C . ARG A 1 756 ? -0.012 25.973 -4.326 1.00 55.72 756 ARG A C 1
ATOM 5561 O O . ARG A 1 756 ? 0.787 26.885 -4.500 1.00 55.72 756 ARG A O 1
ATOM 5568 N N . SER A 1 757 ? -1.251 26.009 -4.813 1.00 46.97 757 SER A N 1
ATOM 5569 C CA . SER A 1 757 ? -1.844 27.226 -5.330 1.00 46.97 757 SER A CA 1
ATOM 5570 C C . SER A 1 757 ? -1.817 28.189 -4.159 1.00 46.97 757 SER A C 1
ATOM 5572 O O . SER A 1 757 ? -2.633 28.078 -3.244 1.00 46.97 757 SER A O 1
ATOM 5574 N N . ARG A 1 758 ? -0.818 29.075 -4.146 1.00 48.81 758 ARG A N 1
ATOM 5575 C CA . ARG A 1 758 ? -0.907 30.341 -3.441 1.00 48.81 758 ARG A CA 1
ATOM 5576 C C . ARG A 1 758 ? -2.127 30.998 -4.060 1.00 48.81 758 ARG A C 1
ATOM 5578 O O . ARG A 1 758 ? -2.026 31.638 -5.102 1.00 48.81 758 ARG A O 1
ATOM 5585 N N . GLU A 1 759 ? -3.305 30.743 -3.496 1.00 48.06 759 GLU A N 1
ATOM 5586 C CA . GLU A 1 759 ? -4.391 31.675 -3.715 1.00 48.06 759 GLU A CA 1
ATOM 5587 C C . GLU A 1 759 ? -3.825 33.025 -3.278 1.00 48.06 759 GLU A C 1
ATOM 5589 O O . GLU A 1 759 ? -3.216 33.084 -2.203 1.00 48.06 759 GLU A O 1
ATOM 5594 N N . PRO A 1 760 ? -3.873 34.054 -4.138 1.00 44.41 760 PRO A N 1
ATOM 5595 C CA . PRO A 1 760 ? -3.362 35.367 -3.796 1.00 44.41 760 PRO A CA 1
ATOM 5596 C C . PRO A 1 760 ? -4.129 35.823 -2.561 1.00 44.41 760 PRO A C 1
ATOM 5598 O O . PRO A 1 760 ? -5.292 36.215 -2.641 1.00 44.41 760 PRO A O 1
ATOM 5601 N N . GLY A 1 761 ? -3.497 35.655 -1.400 1.00 40.09 761 GLY A N 1
ATOM 5602 C CA . GLY A 1 761 ? -4.083 36.000 -0.128 1.00 40.09 761 GLY A CA 1
ATOM 5603 C C . GLY A 1 761 ? -4.401 37.479 -0.170 1.00 40.09 761 GLY A C 1
ATOM 5604 O O . GLY A 1 761 ? -3.509 38.304 -0.370 1.00 40.09 761 GLY A O 1
ATOM 5605 N N . VAL A 1 762 ? -5.675 37.810 0.034 1.00 43.94 762 VAL A N 1
ATOM 5606 C CA . VAL A 1 762 ? -6.044 39.094 0.622 1.00 43.94 762 VAL A CA 1
ATOM 5607 C C . VAL A 1 762 ? -5.110 39.264 1.816 1.00 43.94 762 VAL A C 1
ATOM 5609 O O . VAL A 1 762 ? -5.124 38.416 2.711 1.00 43.94 762 VAL A O 1
ATOM 5612 N N . ARG A 1 763 ? -4.229 40.273 1.768 1.00 37.88 763 ARG A N 1
ATOM 5613 C CA . ARG A 1 763 ? -3.305 40.621 2.854 1.00 37.88 763 ARG A CA 1
ATOM 5614 C C . ARG A 1 763 ? -4.138 40.814 4.122 1.00 37.88 763 ARG A C 1
ATOM 5616 O O . ARG A 1 763 ? -4.650 41.898 4.369 1.00 37.88 763 ARG A O 1
ATOM 5623 N N . ARG A 1 764 ? -4.318 39.759 4.915 1.00 43.38 764 ARG A N 1
ATOM 5624 C CA . ARG A 1 764 ? -4.783 39.888 6.289 1.00 43.38 764 ARG A CA 1
ATOM 5625 C C . ARG A 1 764 ? -3.588 40.419 7.060 1.00 43.38 764 ARG A C 1
ATOM 5627 O O . ARG A 1 764 ? -2.621 39.688 7.257 1.00 43.38 764 ARG A O 1
ATOM 5634 N N . GLY A 1 765 ? -3.646 41.690 7.446 1.00 37.28 765 GLY A N 1
ATOM 5635 C CA . GLY A 1 765 ? -2.818 42.217 8.521 1.00 37.28 765 GLY A CA 1
ATOM 5636 C C . GLY A 1 765 ? -3.194 41.492 9.809 1.00 37.28 765 GLY A C 1
ATOM 5637 O O . GLY A 1 765 ? -4.030 41.962 10.566 1.00 37.28 765 GLY A O 1
ATOM 5638 N N . ALA A 1 766 ? -2.650 40.295 10.016 1.00 36.19 766 ALA A N 1
ATOM 5639 C CA . ALA A 1 766 ? -2.706 39.626 11.301 1.00 36.19 766 ALA A CA 1
ATOM 5640 C C . ALA A 1 766 ? -1.579 40.215 12.149 1.00 36.19 766 ALA A C 1
ATOM 5642 O O . ALA A 1 766 ? -0.435 39.770 12.076 1.00 36.19 766 ALA A O 1
ATOM 5643 N N . VAL A 1 767 ? -1.907 41.252 12.919 1.00 35.84 767 VAL A N 1
ATOM 5644 C CA . VAL A 1 767 ? -1.123 41.622 14.096 1.00 35.84 767 VAL A CA 1
ATOM 5645 C C . VAL A 1 767 ? -1.248 40.446 15.060 1.00 35.84 767 VAL A C 1
ATOM 5647 O O . VAL A 1 767 ? -2.276 40.255 15.704 1.00 35.84 767 VAL A O 1
ATOM 5650 N N . VAL A 1 768 ? -0.229 39.591 15.093 1.00 31.66 768 VAL A N 1
ATOM 5651 C CA . VAL A 1 768 ? -0.103 38.557 16.118 1.00 31.66 768 VAL A CA 1
ATOM 5652 C C . VAL A 1 768 ? 0.363 39.270 17.384 1.00 31.66 768 VAL A C 1
ATOM 5654 O O . VAL A 1 768 ? 1.556 39.492 17.567 1.00 31.66 768 VAL A O 1
ATOM 5657 N N . GLN A 1 769 ? -0.572 39.663 18.249 1.00 33.06 769 GLN A N 1
ATOM 5658 C CA . GLN A 1 769 ? -0.233 39.924 19.645 1.00 33.06 769 GLN A CA 1
ATOM 5659 C C . GLN A 1 769 ? 0.067 38.575 20.302 1.00 33.06 769 GLN A C 1
ATOM 5661 O O . GLN A 1 769 ? -0.828 37.790 20.606 1.00 33.06 769 GLN A O 1
ATOM 5666 N N . VAL A 1 770 ? 1.356 38.285 20.457 1.00 33.00 770 VAL A N 1
ATOM 5667 C CA . VAL A 1 770 ? 1.836 37.203 21.316 1.00 33.00 770 VAL A CA 1
ATOM 5668 C C . VAL A 1 770 ? 1.669 37.680 22.765 1.00 33.00 770 VAL A C 1
ATOM 5670 O O . VAL A 1 770 ? 2.213 38.735 23.094 1.00 33.00 770 VAL A O 1
ATOM 5673 N N . PRO A 1 771 ? 0.939 36.967 23.642 1.00 34.19 771 PRO A N 1
ATOM 5674 C CA . PRO A 1 771 ? 0.952 37.287 25.062 1.00 34.19 771 PRO A CA 1
ATOM 5675 C C . PRO A 1 771 ? 2.360 37.022 25.610 1.00 34.19 771 PRO A C 1
ATOM 5677 O O . PRO A 1 771 ? 2.926 35.946 25.405 1.00 34.19 771 PRO A O 1
ATOM 5680 N N . ALA A 1 772 ? 2.938 38.036 26.251 1.00 31.06 772 ALA A N 1
ATOM 5681 C CA . ALA A 1 772 ? 4.281 37.993 26.813 1.00 31.06 772 ALA A CA 1
ATOM 5682 C C . ALA A 1 772 ? 4.432 36.846 27.835 1.00 31.06 772 ALA A C 1
ATOM 5684 O O . ALA A 1 772 ? 3.550 36.666 28.679 1.00 31.06 772 ALA A O 1
ATOM 5685 N N . PRO A 1 773 ? 5.547 36.093 27.819 1.00 34.22 773 PRO A N 1
ATOM 5686 C CA . PRO A 1 773 ? 5.916 35.254 28.944 1.00 34.22 773 PRO A CA 1
ATOM 5687 C C . PRO A 1 773 ? 6.447 36.132 30.084 1.00 34.22 773 PRO A C 1
ATOM 5689 O O . PRO A 1 773 ? 7.240 37.052 29.884 1.00 34.22 773 PRO A O 1
ATOM 5692 N N . VAL A 1 774 ? 5.989 35.838 31.297 1.00 44.75 774 VAL A N 1
ATOM 5693 C CA . VAL A 1 774 ? 6.487 36.432 32.537 1.00 44.75 774 VAL A CA 1
ATOM 5694 C C . VAL A 1 774 ? 7.877 35.864 32.858 1.00 44.75 774 VAL A C 1
ATOM 5696 O O . VAL A 1 774 ? 8.041 34.648 32.902 1.00 44.75 774 VAL A O 1
ATOM 5699 N N . ARG A 1 775 ? 8.795 36.791 33.182 1.00 38.47 775 ARG A N 1
ATOM 5700 C CA . ARG A 1 775 ? 10.133 36.677 33.812 1.00 38.47 775 ARG A CA 1
ATOM 5701 C C . ARG A 1 775 ? 11.347 36.295 32.952 1.00 38.47 775 ARG A C 1
ATOM 5703 O O . ARG A 1 775 ? 11.428 35.199 32.417 1.00 38.47 775 ARG A O 1
ATOM 5710 N N . GLY A 1 776 ? 12.366 37.155 33.070 1.00 37.53 776 GLY A N 1
ATOM 5711 C CA . GLY A 1 776 ? 13.702 36.721 33.489 1.00 37.53 776 GLY A CA 1
ATOM 5712 C C . GLY A 1 776 ? 14.845 37.020 32.522 1.00 37.53 776 GLY A C 1
ATOM 5713 O O . GLY A 1 776 ? 15.042 36.277 31.576 1.00 37.53 776 GLY A O 1
ATOM 5714 N N . GLU A 1 777 ? 15.628 38.038 32.879 1.00 33.03 777 GLU A N 1
ATOM 5715 C CA . GLU A 1 777 ? 17.051 38.235 32.554 1.00 33.03 777 GLU A CA 1
ATOM 5716 C C . GLU A 1 777 ? 17.470 38.761 31.170 1.00 33.03 777 GLU A C 1
ATOM 5718 O O . GLU A 1 777 ? 16.976 38.408 30.102 1.00 33.03 777 GLU A O 1
ATOM 5723 N N . ALA A 1 778 ? 18.404 39.709 31.261 1.00 40.66 778 ALA A N 1
ATOM 5724 C CA . ALA A 1 778 ? 18.904 40.581 30.220 1.00 40.66 778 ALA A CA 1
ATOM 5725 C C . ALA A 1 778 ? 20.073 39.941 29.467 1.00 40.66 778 ALA A C 1
ATOM 5727 O O . ALA A 1 778 ? 21.032 39.499 30.091 1.00 40.66 778 ALA A O 1
ATOM 5728 N N . VAL A 1 779 ? 20.048 39.997 28.132 1.00 31.94 779 VAL A N 1
ATOM 5729 C CA . VAL A 1 779 ? 21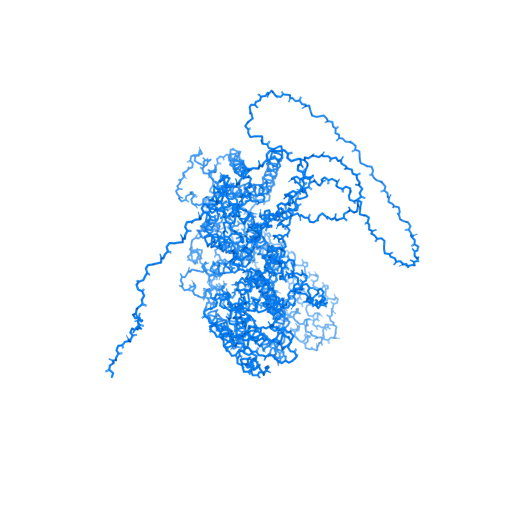.248 39.848 27.296 1.00 31.94 779 VAL A CA 1
ATOM 5730 C C . VAL A 1 779 ? 21.175 40.827 26.120 1.00 31.94 779 VAL A C 1
ATOM 5732 O O . VAL A 1 779 ? 20.131 41.014 25.491 1.00 31.94 779 VAL A O 1
ATOM 5735 N N . ALA A 1 780 ? 22.307 41.489 25.890 1.00 32.00 780 ALA A N 1
ATOM 5736 C CA . ALA A 1 780 ? 22.543 42.599 24.978 1.00 32.00 780 ALA A CA 1
ATOM 5737 C C . ALA A 1 780 ? 22.206 42.304 23.502 1.00 32.00 780 ALA A C 1
ATOM 5739 O O . ALA A 1 780 ? 22.440 41.211 22.988 1.00 32.00 780 ALA A O 1
ATOM 5740 N N . ARG A 1 781 ? 21.695 43.327 22.801 1.00 28.88 781 ARG A N 1
ATOM 5741 C CA . ARG A 1 781 ? 21.465 43.324 21.348 1.00 28.88 781 ARG A CA 1
ATOM 5742 C C . ARG A 1 781 ? 22.669 43.922 20.616 1.00 28.88 781 ARG A C 1
ATOM 5744 O O . ARG A 1 781 ? 23.071 45.039 20.920 1.00 28.88 781 ARG A O 1
ATOM 5751 N N . ILE A 1 782 ? 23.156 43.214 19.599 1.00 29.14 782 ILE A N 1
ATOM 5752 C CA . ILE A 1 782 ? 24.066 43.724 18.560 1.00 29.14 782 ILE A CA 1
ATOM 5753 C C . ILE A 1 782 ? 23.213 44.102 17.331 1.00 29.14 782 ILE A C 1
ATOM 5755 O O . ILE A 1 782 ? 22.368 43.293 16.935 1.00 29.14 782 ILE A O 1
ATOM 5759 N N . PRO A 1 783 ? 23.386 45.283 16.706 1.00 33.84 783 PRO A N 1
ATOM 5760 C CA . PRO A 1 783 ? 22.686 45.632 15.474 1.00 33.84 783 PRO A CA 1
ATOM 5761 C C . PRO A 1 783 ? 23.477 45.192 14.230 1.00 33.84 783 PRO A C 1
ATOM 5763 O O . PRO A 1 783 ? 24.684 45.399 14.141 1.00 33.84 783 PRO A O 1
ATOM 5766 N N . VAL A 1 784 ? 22.778 44.642 13.233 1.00 28.50 784 VAL A N 1
ATOM 5767 C CA . VAL A 1 784 ? 23.288 44.434 11.865 1.00 28.50 784 VAL A CA 1
ATOM 5768 C C . VAL A 1 784 ? 22.418 45.258 10.905 1.00 28.50 784 VAL A C 1
ATOM 5770 O O . VAL A 1 784 ? 21.190 45.198 11.023 1.00 28.50 784 VAL A O 1
ATOM 5773 N N . PRO A 1 785 ? 22.994 46.035 9.967 1.00 36.91 785 PRO A N 1
ATOM 5774 C CA . PRO A 1 785 ? 22.227 46.903 9.083 1.00 36.91 785 PRO A CA 1
ATOM 5775 C C . PRO A 1 785 ? 21.686 46.134 7.870 1.00 36.91 785 PRO A C 1
ATOM 5777 O O . PRO A 1 785 ? 22.410 45.396 7.201 1.00 36.91 785 PRO A O 1
ATOM 5780 N N . VAL A 1 786 ? 20.412 46.356 7.541 1.00 30.98 786 VAL A N 1
ATOM 5781 C CA . VAL A 1 786 ? 19.800 45.892 6.288 1.00 30.98 786 VAL A CA 1
ATOM 5782 C C . VAL A 1 786 ? 19.893 47.015 5.254 1.00 30.98 786 VAL A C 1
ATOM 5784 O O . VAL A 1 786 ? 19.308 48.083 5.423 1.00 30.98 786 VAL A O 1
ATOM 5787 N N . ARG A 1 787 ? 20.638 46.756 4.173 1.00 30.42 787 ARG A N 1
ATOM 5788 C CA . ARG A 1 787 ? 20.719 47.591 2.965 1.00 30.42 787 ARG A CA 1
ATOM 5789 C C . ARG A 1 787 ? 19.390 47.562 2.204 1.00 30.42 787 ARG A C 1
ATOM 5791 O O . ARG A 1 787 ? 18.882 46.492 1.876 1.00 30.42 787 ARG A O 1
ATOM 5798 N N . GLY A 1 788 ? 18.868 48.747 1.891 1.00 30.66 788 GLY A N 1
ATOM 5799 C CA . GLY A 1 788 ? 17.749 48.947 0.974 1.00 30.66 788 GLY A CA 1
ATOM 5800 C C . GLY A 1 788 ? 18.167 48.800 -0.492 1.00 30.66 788 GLY A C 1
ATOM 5801 O O . GLY A 1 788 ? 19.271 49.180 -0.876 1.00 30.66 788 GLY A O 1
ATOM 5802 N N . GLY A 1 789 ? 17.259 48.262 -1.305 1.00 27.77 789 GLY A N 1
ATOM 5803 C CA . GLY A 1 789 ? 17.376 48.168 -2.757 1.00 27.77 789 GLY A CA 1
ATOM 5804 C C . GLY A 1 789 ? 16.061 48.586 -3.407 1.00 27.77 789 GLY A C 1
ATOM 5805 O O . GLY A 1 789 ? 15.023 47.964 -3.193 1.00 27.77 789 GLY A O 1
ATOM 5806 N N . VAL A 1 790 ? 16.130 49.683 -4.155 1.00 35.06 790 VAL A N 1
ATOM 5807 C CA . VAL A 1 790 ? 15.064 50.331 -4.923 1.00 35.06 790 VAL A CA 1
ATOM 5808 C C . VAL A 1 790 ? 14.719 49.482 -6.153 1.00 35.06 790 VAL A C 1
ATOM 5810 O O . VAL A 1 790 ? 15.617 49.078 -6.884 1.00 35.06 790 VAL A O 1
ATOM 5813 N N . ALA A 1 791 ? 13.430 49.260 -6.426 1.00 30.03 791 ALA A N 1
ATOM 5814 C CA . ALA A 1 791 ? 12.959 48.758 -7.718 1.00 30.03 791 ALA A CA 1
ATOM 5815 C C . ALA A 1 791 ? 11.831 49.656 -8.240 1.00 30.03 791 ALA A C 1
ATOM 5817 O O . ALA A 1 791 ? 10.801 49.844 -7.589 1.00 30.03 791 ALA A O 1
ATOM 5818 N N . GLY A 1 792 ? 12.103 50.262 -9.395 1.00 28.53 792 GLY A N 1
ATOM 5819 C CA . GLY A 1 792 ? 11.314 51.299 -10.038 1.00 28.53 792 GLY A CA 1
ATOM 5820 C C . GLY A 1 792 ? 10.081 50.810 -10.798 1.00 28.53 792 GLY A C 1
ATOM 5821 O O . GLY A 1 792 ? 9.879 49.630 -11.077 1.00 28.53 792 GLY A O 1
ATOM 5822 N N . ARG A 1 793 ? 9.257 51.811 -11.108 1.00 32.59 793 ARG A N 1
ATOM 5823 C CA . ARG A 1 793 ? 8.008 51.793 -11.874 1.00 32.59 793 ARG A CA 1
ATOM 5824 C C . ARG A 1 793 ? 8.230 51.324 -13.310 1.00 32.59 793 ARG A C 1
ATOM 5826 O O . ARG A 1 793 ? 9.165 51.794 -13.937 1.00 32.59 793 ARG A O 1
ATOM 5833 N N . LEU A 1 794 ? 7.269 50.570 -13.847 1.00 28.58 794 LEU A N 1
ATOM 5834 C CA . LEU A 1 794 ? 6.809 50.649 -15.240 1.00 28.58 794 LEU A CA 1
ATOM 5835 C C . LEU A 1 794 ? 5.395 50.042 -15.310 1.00 28.58 794 LEU A C 1
ATOM 5837 O O . LEU A 1 794 ? 5.207 48.833 -15.198 1.00 28.58 794 LEU A O 1
ATOM 5841 N N . SER A 1 795 ? 4.376 50.888 -15.454 1.00 28.81 795 SER A N 1
ATOM 5842 C CA . SER A 1 795 ? 3.044 50.467 -15.893 1.00 28.81 795 SER A CA 1
ATOM 5843 C C . SER A 1 795 ? 2.393 51.638 -16.616 1.00 28.81 795 SER A C 1
ATOM 5845 O O . SER A 1 795 ? 2.042 52.638 -15.993 1.00 28.81 795 SER A O 1
ATOM 5847 N N . ALA A 1 796 ? 2.280 51.519 -17.935 1.00 31.62 796 ALA A N 1
ATOM 5848 C CA . ALA A 1 796 ? 1.541 52.441 -18.778 1.00 31.62 796 ALA A CA 1
ATOM 5849 C C . ALA A 1 796 ? 0.584 51.651 -19.683 1.00 31.62 796 ALA A C 1
ATOM 5851 O O . ALA A 1 796 ? 0.977 50.710 -20.367 1.00 31.62 796 ALA A O 1
ATOM 5852 N N . SER A 1 797 ? -0.682 52.067 -19.602 1.00 30.27 797 SER A N 1
ATOM 5853 C CA . SER A 1 797 ? -1.694 52.137 -20.664 1.00 30.27 797 SER A CA 1
ATOM 5854 C C . SER A 1 797 ? -1.947 50.917 -21.563 1.00 30.27 797 SER A C 1
ATOM 5856 O O . SER A 1 797 ? -1.260 50.702 -22.555 1.00 30.27 797 SER A O 1
ATOM 5858 N N . VAL A 1 798 ? -3.083 50.248 -21.333 1.00 30.30 798 VAL A N 1
ATOM 5859 C CA . VAL A 1 798 ? -3.866 49.617 -22.412 1.00 30.30 798 VAL A CA 1
ATOM 5860 C C . VAL A 1 798 ? -5.302 50.133 -22.318 1.00 30.30 798 VAL A C 1
ATOM 5862 O O . VAL A 1 798 ? -5.951 50.016 -21.274 1.00 30.30 798 VAL A O 1
ATOM 5865 N N . GLY A 1 799 ? -5.755 50.764 -23.402 1.00 28.61 799 GLY A N 1
ATOM 5866 C CA . GLY A 1 799 ? -7.044 51.438 -23.528 1.00 28.61 799 GLY A CA 1
ATOM 5867 C C . GLY A 1 799 ? -8.248 50.501 -23.414 1.00 28.61 799 GLY A C 1
ATOM 5868 O O . GLY A 1 799 ? -8.209 49.331 -23.796 1.00 28.61 799 GLY A O 1
ATOM 5869 N N . ARG A 1 800 ? -9.344 51.038 -22.868 1.00 29.62 800 ARG A N 1
ATOM 5870 C CA . ARG A 1 800 ? -10.667 50.404 -22.882 1.00 29.62 800 ARG A CA 1
ATOM 5871 C C . ARG A 1 800 ? -11.342 50.705 -24.216 1.00 29.62 800 ARG A C 1
ATOM 5873 O O . ARG A 1 800 ? -11.682 51.853 -24.469 1.00 29.62 800 ARG A O 1
ATOM 5880 N N . VAL A 1 801 ? -11.616 49.668 -25.000 1.00 29.55 801 VAL A N 1
ATOM 5881 C CA . VAL A 1 801 ? -12.639 49.708 -26.053 1.00 29.55 801 VAL A CA 1
ATOM 5882 C C . VAL A 1 801 ? -13.947 49.207 -25.439 1.00 29.55 801 VAL A C 1
ATOM 5884 O O . VAL A 1 801 ? -13.987 48.131 -24.835 1.00 29.55 801 VAL A O 1
ATOM 5887 N N . GLY A 1 802 ? -14.994 50.028 -25.513 1.00 29.91 802 GLY A N 1
ATOM 5888 C CA . GLY A 1 802 ? -16.332 49.700 -25.028 1.00 29.91 802 GLY A CA 1
ATOM 5889 C C . GLY A 1 802 ? -17.075 48.794 -26.007 1.00 29.91 802 GLY A C 1
ATOM 5890 O O . GLY A 1 802 ? -17.112 49.073 -27.198 1.00 29.91 802 GLY A O 1
ATOM 5891 N N . PHE A 1 803 ? -17.697 47.732 -25.493 1.00 31.50 803 PHE A N 1
ATOM 5892 C CA . PHE A 1 803 ? -18.697 46.947 -26.217 1.00 31.50 803 PHE A CA 1
ATOM 5893 C C . PHE A 1 803 ? -20.041 47.044 -25.488 1.00 31.50 803 PHE A C 1
ATOM 5895 O O . PHE A 1 803 ? -20.098 46.926 -24.260 1.00 31.50 803 PHE A O 1
ATOM 5902 N N . GLY A 1 804 ? -21.099 47.290 -26.266 1.00 34.72 804 GLY A N 1
ATOM 5903 C CA . GLY A 1 804 ? -22.486 47.442 -25.823 1.00 34.72 804 GLY A CA 1
ATOM 5904 C C . GLY A 1 804 ? -23.124 46.161 -25.257 1.00 34.72 804 GLY A C 1
ATOM 5905 O O . GLY A 1 804 ? -22.505 45.093 -25.232 1.00 34.72 804 GLY A O 1
ATOM 5906 N N . PRO A 1 805 ? -24.368 46.253 -24.752 1.00 39.41 805 PRO A N 1
ATOM 5907 C CA . PRO A 1 805 ? -24.957 45.235 -23.893 1.00 39.41 805 PRO A CA 1
ATOM 5908 C C . PRO A 1 805 ? -25.461 44.026 -24.693 1.00 39.41 805 PRO A C 1
ATOM 5910 O O . PRO A 1 805 ? -26.550 44.043 -25.258 1.00 39.41 805 PRO A O 1
ATOM 5913 N N . VAL A 1 806 ? -24.701 42.929 -24.674 1.00 35.25 806 VAL A N 1
ATOM 5914 C CA . VAL A 1 806 ? -25.174 41.605 -25.113 1.00 35.25 806 VAL A CA 1
ATOM 5915 C C . VAL A 1 806 ? -25.771 40.841 -23.922 1.00 35.25 806 VAL A C 1
ATOM 5917 O O . VAL A 1 806 ? -25.230 40.846 -22.811 1.00 35.25 806 VAL A O 1
ATOM 5920 N N . ARG A 1 807 ? -26.928 40.205 -24.159 1.00 41.72 807 ARG A N 1
ATOM 5921 C CA . ARG A 1 807 ? -27.744 39.437 -23.200 1.00 41.72 807 ARG A CA 1
ATOM 5922 C C . ARG A 1 807 ? -26.919 38.445 -22.362 1.00 41.72 807 ARG A C 1
ATOM 5924 O O . ARG A 1 807 ? -26.017 37.774 -22.853 1.00 41.72 807 ARG A O 1
ATOM 5931 N N . ARG A 1 808 ? -27.277 38.337 -21.073 1.00 42.69 808 ARG A N 1
ATOM 5932 C CA . ARG A 1 808 ? -26.625 37.515 -20.032 1.00 42.69 808 ARG A CA 1
ATOM 5933 C C . ARG A 1 808 ? -26.717 36.004 -20.323 1.00 42.69 808 ARG A C 1
ATOM 5935 O O . ARG A 1 808 ? -27.526 35.310 -19.720 1.00 42.69 808 ARG A O 1
ATOM 5942 N N . GLY A 1 809 ? -25.842 35.485 -21.176 1.00 40.56 809 GLY A N 1
ATOM 5943 C CA . GLY A 1 809 ? -25.491 34.063 -21.243 1.00 40.56 809 GLY A CA 1
ATOM 5944 C C . GLY A 1 809 ? -24.095 33.851 -20.656 1.00 40.56 809 GLY A C 1
ATOM 5945 O O . GLY A 1 809 ? -23.150 34.472 -21.120 1.00 40.56 809 GLY A O 1
ATOM 5946 N N . ALA A 1 810 ? -23.986 33.051 -19.588 1.00 40.34 810 ALA A N 1
ATOM 5947 C CA . ALA A 1 810 ? -22.752 32.557 -18.950 1.00 40.34 810 ALA A CA 1
ATOM 5948 C C . ALA A 1 810 ? -21.491 33.454 -19.067 1.00 40.34 810 ALA A C 1
ATOM 5950 O O . ALA A 1 810 ? -20.669 33.286 -19.965 1.00 40.34 810 ALA A O 1
ATOM 5951 N N . ARG A 1 811 ? -21.262 34.359 -18.098 1.00 43.31 811 ARG A N 1
ATOM 5952 C CA . ARG A 1 811 ? -19.974 35.074 -17.990 1.00 43.31 811 ARG A CA 1
ATOM 5953 C C . ARG A 1 811 ? -18.842 34.071 -17.758 1.00 43.31 811 ARG A C 1
ATOM 5955 O O . ARG A 1 811 ? -18.663 33.578 -16.643 1.00 43.31 811 ARG A O 1
ATOM 5962 N N . VAL A 1 812 ? -18.045 33.816 -18.792 1.00 45.19 812 VAL A N 1
ATOM 5963 C CA . VAL A 1 812 ? -16.743 33.160 -18.650 1.00 45.19 812 VAL A CA 1
ATOM 5964 C C . VAL A 1 812 ? -15.876 34.062 -17.770 1.00 45.19 812 VAL A C 1
ATOM 5966 O O . VAL A 1 812 ? -15.630 35.226 -18.080 1.00 45.19 812 VAL A O 1
ATOM 5969 N N . SER A 1 813 ? -15.459 33.548 -16.614 1.00 55.75 813 SER A N 1
ATOM 5970 C CA . SER A 1 813 ? -14.604 34.284 -15.683 1.00 55.75 813 SER A CA 1
ATOM 5971 C C . SER A 1 813 ? -13.289 34.681 -16.364 1.00 55.75 813 SER A C 1
ATOM 5973 O O . SER A 1 813 ? -12.643 33.841 -16.992 1.00 55.75 813 SER A O 1
ATOM 5975 N N . LYS A 1 814 ? -12.835 35.931 -16.176 1.00 62.94 814 LYS A N 1
ATOM 5976 C CA . LYS A 1 814 ? -11.511 36.408 -16.632 1.00 62.94 814 LYS A CA 1
ATOM 5977 C C . LYS A 1 814 ? -10.366 35.479 -16.194 1.00 62.94 814 LYS A C 1
ATOM 5979 O O . LYS A 1 814 ? -9.365 35.362 -16.896 1.00 62.94 814 LYS A O 1
ATOM 5984 N N . ASN A 1 815 ? -10.525 34.775 -15.069 1.00 57.03 815 ASN A N 1
ATOM 5985 C CA . ASN A 1 815 ? -9.541 33.804 -14.587 1.00 57.03 815 ASN A CA 1
ATOM 5986 C C . ASN A 1 815 ? -9.487 32.532 -15.444 1.00 57.03 815 ASN A C 1
ATOM 5988 O O . ASN A 1 815 ? -8.414 31.953 -15.578 1.00 57.03 815 ASN A O 1
ATOM 5992 N N . SER A 1 816 ? -10.602 32.106 -16.041 1.00 50.84 816 SER A N 1
ATOM 5993 C CA . SER A 1 816 ? -10.623 30.969 -16.968 1.00 50.84 816 SER A CA 1
ATOM 5994 C C . SER A 1 816 ? -9.885 31.309 -18.261 1.00 50.84 816 SER A C 1
ATOM 5996 O O . SER A 1 816 ? -9.049 30.529 -18.698 1.00 50.84 816 SER A O 1
ATOM 5998 N N . VAL A 1 817 ? -10.108 32.509 -18.813 1.00 58.94 817 VAL A N 1
ATOM 5999 C CA . VAL A 1 817 ? -9.413 32.981 -20.026 1.00 58.94 817 VAL A CA 1
ATOM 6000 C C . VAL A 1 817 ? -7.905 33.091 -19.789 1.00 58.94 817 VAL A C 1
ATOM 6002 O O . VAL A 1 817 ? -7.127 32.552 -20.567 1.00 58.94 817 VAL A O 1
ATOM 6005 N N . ARG A 1 818 ? -7.471 33.695 -18.671 1.00 68.56 818 ARG A N 1
ATOM 6006 C CA . ARG A 1 818 ? -6.039 33.778 -18.317 1.00 68.56 818 ARG A CA 1
ATOM 6007 C C . ARG A 1 818 ? -5.374 32.407 -18.183 1.00 68.56 818 ARG A C 1
ATOM 6009 O O . ARG A 1 818 ? -4.236 32.248 -18.608 1.00 68.56 818 ARG A O 1
ATOM 6016 N N . ARG A 1 819 ? -6.072 31.418 -17.613 1.00 57.47 819 ARG A N 1
ATOM 6017 C CA . ARG A 1 819 ? -5.559 30.041 -17.501 1.00 57.47 819 ARG A CA 1
ATOM 6018 C C . ARG A 1 819 ? -5.441 29.359 -18.860 1.00 57.47 819 ARG A C 1
ATOM 6020 O O . ARG A 1 819 ? -4.449 28.682 -19.085 1.00 57.47 819 ARG A O 1
ATOM 6027 N N . VAL A 1 820 ? -6.409 29.564 -19.755 1.00 53.66 820 VAL A N 1
ATOM 6028 C CA . VAL A 1 820 ? -6.361 29.033 -21.128 1.00 53.66 820 VAL A CA 1
ATOM 6029 C C . VAL A 1 820 ? -5.202 29.654 -21.909 1.00 53.66 820 VAL A C 1
ATOM 6031 O O . VAL A 1 820 ? -4.418 28.922 -22.493 1.00 53.66 820 VAL A O 1
ATOM 6034 N N . VAL A 1 821 ? -5.024 30.976 -21.851 1.00 65.25 821 VAL A N 1
ATOM 6035 C CA . VAL A 1 821 ? -3.905 31.662 -22.525 1.00 65.25 821 VAL A CA 1
ATOM 6036 C C . VAL A 1 821 ? -2.548 31.206 -21.975 1.00 65.25 821 VAL A C 1
ATOM 6038 O O . VAL A 1 821 ? -1.636 30.939 -22.749 1.00 65.25 821 VAL A O 1
ATOM 6041 N N . ALA A 1 822 ? -2.416 31.042 -20.655 1.00 63.16 822 ALA A N 1
ATOM 6042 C CA . ALA A 1 822 ? -1.192 30.509 -20.054 1.00 63.16 822 ALA A CA 1
ATOM 6043 C C . ALA A 1 822 ? -0.916 29.053 -20.474 1.00 63.16 822 ALA A C 1
ATOM 6045 O O . ALA A 1 822 ? 0.233 28.697 -20.724 1.00 63.16 822 ALA A O 1
ATOM 6046 N N . ALA A 1 823 ? -1.958 28.223 -20.587 1.00 50.94 823 ALA A N 1
ATOM 6047 C CA . ALA A 1 823 ? -1.843 26.844 -21.059 1.00 50.94 823 ALA A CA 1
ATOM 6048 C C . ALA A 1 823 ? -1.413 26.771 -22.530 1.00 50.94 823 ALA A C 1
ATOM 6050 O O . ALA A 1 823 ? -0.553 25.967 -22.872 1.00 50.94 823 ALA A O 1
ATOM 6051 N N . LEU A 1 824 ? -1.970 27.642 -23.379 1.00 53.19 824 LEU A N 1
ATOM 6052 C CA . LEU A 1 824 ? -1.580 27.784 -24.783 1.00 53.19 824 LEU A CA 1
ATOM 6053 C C . LEU A 1 824 ? -0.122 28.236 -24.915 1.00 53.19 824 LEU A C 1
ATOM 6055 O O . LEU A 1 824 ? 0.623 27.645 -25.687 1.00 53.19 824 LEU A O 1
ATOM 6059 N N . GLY A 1 825 ? 0.304 29.226 -24.125 1.00 63.91 825 GLY A N 1
ATOM 6060 C CA . GLY A 1 825 ? 1.695 29.687 -24.101 1.00 63.91 825 GLY A CA 1
ATOM 6061 C C . GLY A 1 825 ? 2.675 28.596 -23.660 1.00 63.91 825 GLY A C 1
ATOM 6062 O O . GLY A 1 825 ? 3.705 28.407 -24.298 1.00 63.91 825 GLY A O 1
ATOM 6063 N N . LEU A 1 826 ? 2.331 27.823 -22.623 1.00 56.41 826 LEU A N 1
ATOM 6064 C CA . LEU A 1 826 ? 3.120 26.666 -22.180 1.00 56.41 826 LEU A CA 1
ATOM 6065 C C . LEU A 1 826 ? 3.163 25.551 -23.234 1.00 56.41 826 LEU A C 1
ATOM 6067 O O . LEU A 1 826 ? 4.222 24.972 -23.453 1.00 56.41 826 LEU A O 1
ATOM 6071 N N . GLY A 1 827 ? 2.040 25.266 -23.900 1.00 50.84 827 GLY A N 1
ATOM 6072 C CA . GLY A 1 827 ? 1.967 24.269 -24.970 1.00 50.84 827 GLY A CA 1
ATOM 6073 C C . GLY A 1 827 ? 2.807 24.654 -26.189 1.00 50.84 827 GLY A C 1
ATOM 6074 O O . GLY A 1 827 ? 3.563 23.830 -26.699 1.00 50.84 827 GLY A O 1
ATOM 6075 N N . LEU A 1 828 ? 2.741 25.918 -26.616 1.00 57.19 828 LEU A N 1
ATOM 6076 C CA . LEU A 1 828 ? 3.557 26.447 -27.712 1.00 57.19 828 LEU A CA 1
ATOM 6077 C C . LEU A 1 828 ? 5.048 26.479 -27.352 1.00 57.19 828 LEU A C 1
ATOM 6079 O O . LEU A 1 828 ? 5.869 26.101 -28.179 1.00 57.19 828 LEU A O 1
ATOM 6083 N N . ALA A 1 829 ? 5.405 26.845 -26.116 1.00 57.28 829 ALA A N 1
ATOM 6084 C CA . ALA A 1 829 ? 6.791 26.810 -25.646 1.00 57.28 829 ALA A CA 1
ATOM 6085 C C . ALA A 1 829 ? 7.346 25.377 -25.585 1.00 57.28 829 ALA A C 1
ATOM 6087 O O . ALA A 1 829 ? 8.446 25.129 -26.067 1.00 57.28 829 ALA A O 1
ATOM 6088 N N . ALA A 1 830 ? 6.575 24.418 -25.061 1.00 50.84 830 ALA A N 1
ATOM 6089 C CA . ALA A 1 830 ? 6.964 23.007 -25.044 1.00 50.84 830 ALA A CA 1
ATOM 6090 C C . ALA A 1 830 ? 7.127 22.444 -26.467 1.00 50.84 830 ALA A C 1
ATOM 6092 O O . ALA A 1 830 ? 8.094 21.743 -26.746 1.00 50.84 830 ALA A O 1
ATOM 6093 N N . THR A 1 831 ? 6.228 22.813 -27.384 1.00 49.25 831 THR A N 1
ATOM 6094 C CA . THR A 1 831 ? 6.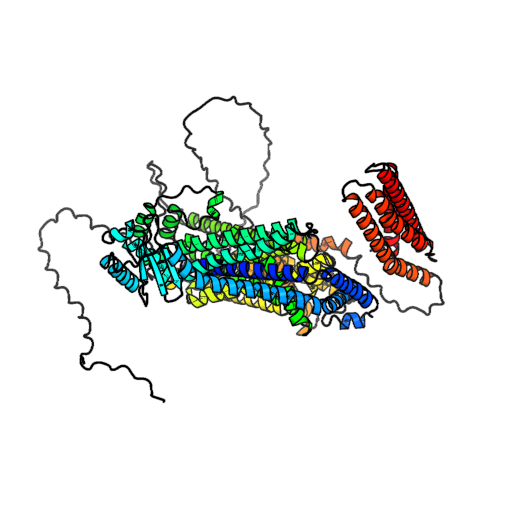324 22.456 -28.809 1.00 49.25 831 THR A CA 1
ATOM 6095 C C . THR A 1 831 ? 7.574 23.069 -29.446 1.00 49.25 831 THR A C 1
ATOM 6097 O O . THR A 1 831 ? 8.302 22.376 -30.149 1.00 49.25 831 THR A O 1
ATOM 6100 N N . GLY A 1 832 ? 7.875 24.337 -29.152 1.00 51.25 832 GLY A N 1
ATOM 6101 C CA . GLY A 1 832 ? 9.092 25.013 -29.603 1.00 51.25 832 GLY A CA 1
ATOM 6102 C C . GLY A 1 832 ? 10.371 24.342 -29.099 1.00 51.25 832 GLY A C 1
ATOM 6103 O O . GLY A 1 832 ? 11.309 24.193 -29.870 1.00 51.25 832 GLY A O 1
ATOM 6104 N N . VAL A 1 833 ? 10.392 23.855 -27.853 1.00 55.00 833 VAL A N 1
ATOM 6105 C CA . VAL A 1 833 ? 11.520 23.082 -27.295 1.00 55.00 833 VAL A CA 1
ATOM 6106 C C . VAL A 1 833 ? 11.682 21.733 -28.001 1.00 55.00 833 VAL A C 1
ATOM 6108 O O . VAL A 1 833 ? 12.801 21.359 -28.334 1.00 55.00 833 VAL A O 1
ATOM 6111 N N . VAL A 1 834 ? 10.586 21.021 -28.288 1.00 51.66 834 VAL A N 1
ATOM 6112 C CA . VAL A 1 834 ? 10.628 19.753 -29.045 1.00 51.66 834 VAL A CA 1
ATOM 6113 C C . VAL A 1 834 ? 11.129 19.975 -30.476 1.00 51.66 834 VAL A C 1
ATOM 6115 O O . VAL A 1 834 ? 11.918 19.180 -30.979 1.00 51.66 834 VAL A O 1
ATOM 6118 N N . ILE A 1 835 ? 10.711 21.067 -31.121 1.00 49.66 835 ILE A N 1
ATOM 6119 C CA . ILE A 1 835 ? 11.164 21.438 -32.468 1.00 49.66 835 ILE A CA 1
ATOM 6120 C C . ILE A 1 835 ? 12.630 21.911 -32.456 1.00 49.66 835 ILE A C 1
ATOM 6122 O O . ILE A 1 835 ? 13.369 21.584 -33.378 1.00 49.66 835 ILE A O 1
ATOM 6126 N N . ALA A 1 836 ? 13.076 22.631 -31.422 1.00 48.84 836 ALA A N 1
ATOM 6127 C CA . ALA A 1 836 ? 14.457 23.107 -31.291 1.00 48.84 836 ALA A CA 1
ATOM 6128 C C . ALA A 1 836 ? 15.448 21.991 -30.912 1.00 48.84 836 ALA A C 1
ATOM 6130 O O . ALA A 1 836 ? 16.604 22.031 -31.316 1.00 48.84 836 ALA A O 1
ATOM 6131 N N . ALA A 1 837 ? 14.996 20.943 -30.214 1.00 45.09 837 ALA A N 1
ATOM 6132 C CA . ALA A 1 837 ? 15.802 19.756 -29.910 1.00 45.09 837 ALA A CA 1
ATOM 6133 C C . ALA A 1 837 ? 16.104 18.874 -31.144 1.00 45.09 837 ALA A C 1
ATOM 6135 O O . ALA A 1 837 ? 16.710 17.814 -31.014 1.00 45.09 837 ALA A O 1
ATOM 6136 N N . ARG A 1 838 ? 15.676 19.287 -32.344 1.00 44.12 838 ARG A N 1
ATOM 6137 C CA . ARG A 1 838 ? 15.774 18.527 -33.595 1.00 44.12 838 ARG A CA 1
ATOM 6138 C C . ARG A 1 838 ? 17.197 18.401 -34.150 1.00 44.12 838 ARG A C 1
ATOM 6140 O O . ARG A 1 838 ? 17.472 17.396 -34.797 1.00 44.12 838 ARG A O 1
ATOM 6147 N N . GLU A 1 839 ? 18.094 19.353 -33.891 1.00 37.84 839 GLU A N 1
ATOM 6148 C CA . GLU A 1 839 ? 19.466 19.294 -34.428 1.00 37.84 839 GLU A CA 1
ATOM 6149 C C . GLU A 1 839 ? 20.320 18.141 -33.870 1.00 37.84 839 GLU A C 1
ATOM 6151 O O . GLU A 1 839 ? 20.921 17.437 -34.678 1.00 37.84 839 GLU A O 1
ATOM 6156 N N . PRO A 1 840 ? 20.305 17.812 -32.564 1.00 41.12 840 PRO A N 1
ATOM 6157 C CA . PRO A 1 840 ? 20.945 16.581 -32.089 1.00 41.12 840 PRO A CA 1
ATOM 6158 C C . PRO A 1 840 ? 20.167 15.293 -32.444 1.00 41.12 840 PRO A C 1
ATOM 6160 O O . PRO A 1 840 ? 20.710 14.201 -32.317 1.00 41.12 840 PRO A O 1
ATOM 6163 N N . LEU A 1 841 ? 18.908 15.377 -32.904 1.00 38.69 841 LEU A N 1
ATOM 6164 C CA . LEU A 1 841 ? 18.055 14.211 -33.210 1.00 38.69 841 LEU A CA 1
ATOM 6165 C C . LEU A 1 841 ? 18.135 13.726 -34.669 1.00 38.69 841 LEU A C 1
ATOM 6167 O O . LEU A 1 841 ? 17.709 12.606 -34.953 1.00 38.69 841 LEU A O 1
ATOM 6171 N N . ALA A 1 842 ? 18.650 14.537 -35.596 1.00 39.50 842 ALA A N 1
ATOM 6172 C CA . ALA A 1 842 ? 18.764 14.164 -37.008 1.00 39.50 842 ALA A CA 1
ATOM 6173 C C . ALA A 1 842 ? 19.948 13.216 -37.300 1.00 39.50 842 ALA A C 1
ATOM 6175 O O . ALA A 1 842 ? 19.899 12.484 -38.284 1.00 39.50 842 ALA A O 1
ATOM 6176 N N . GLY A 1 843 ? 20.969 13.172 -36.434 1.00 37.91 843 GLY A N 1
ATOM 6177 C CA . GLY A 1 843 ? 22.160 12.331 -36.628 1.00 37.91 843 GLY A CA 1
ATOM 6178 C C . GLY A 1 843 ? 21.979 10.837 -36.316 1.00 37.91 843 GLY A C 1
ATOM 6179 O O . GLY A 1 843 ? 22.782 10.030 -36.764 1.00 37.91 843 GLY A O 1
ATOM 6180 N N . GLY A 1 844 ? 20.929 10.444 -35.583 1.00 37.91 844 GLY A N 1
ATOM 6181 C CA . GLY A 1 844 ? 20.841 9.105 -34.970 1.00 37.91 844 GLY A CA 1
ATOM 6182 C C . GLY A 1 844 ? 20.006 8.039 -35.697 1.00 37.91 844 GLY A C 1
ATOM 6183 O O . GLY A 1 844 ? 19.902 6.926 -35.192 1.00 37.91 844 GLY A O 1
ATOM 6184 N N . TYR A 1 845 ? 19.371 8.346 -36.836 1.00 33.94 845 TYR A N 1
ATOM 6185 C CA . TYR A 1 845 ? 18.429 7.426 -37.515 1.00 33.94 845 TYR A CA 1
ATOM 6186 C C . TYR A 1 845 ? 18.703 7.200 -39.008 1.00 33.94 845 TYR A C 1
ATOM 6188 O O . TYR A 1 845 ? 17.842 6.671 -39.715 1.00 33.94 845 TYR A O 1
ATOM 6196 N N . ALA A 1 846 ? 19.886 7.558 -39.512 1.00 31.28 846 ALA A N 1
ATOM 6197 C CA . ALA A 1 846 ? 20.275 7.169 -40.862 1.00 31.28 846 ALA A CA 1
ATOM 6198 C C . ALA A 1 846 ? 20.531 5.650 -40.901 1.00 31.28 846 ALA A C 1
ATOM 6200 O O . ALA A 1 846 ? 21.646 5.182 -40.695 1.00 31.28 846 ALA A O 1
ATOM 6201 N N . LEU A 1 847 ? 19.480 4.864 -41.152 1.00 35.03 847 LEU A N 1
ATOM 6202 C CA . LEU A 1 847 ? 19.650 3.522 -41.701 1.00 35.03 847 LEU A CA 1
ATOM 6203 C C . LEU A 1 847 ? 20.437 3.682 -43.009 1.00 35.03 847 LEU A C 1
ATOM 6205 O O . LEU A 1 847 ? 20.026 4.503 -43.835 1.00 35.03 847 LEU A O 1
ATOM 6209 N N . PRO A 1 848 ? 21.547 2.952 -43.217 1.00 33.16 848 PRO A N 1
ATOM 6210 C CA . PRO A 1 848 ? 22.250 3.004 -44.485 1.00 33.16 848 PRO A CA 1
ATOM 6211 C C . PRO A 1 848 ? 21.264 2.593 -45.577 1.00 33.16 848 PRO A C 1
ATOM 6213 O O . PRO A 1 848 ? 20.727 1.484 -45.575 1.00 33.16 848 PRO A O 1
ATOM 6216 N N . THR A 1 849 ? 20.980 3.519 -46.488 1.00 32.81 849 THR A N 1
ATOM 6217 C CA . THR A 1 849 ? 20.279 3.221 -47.727 1.00 32.81 849 THR A CA 1
ATOM 6218 C C . THR A 1 849 ? 21.083 2.152 -48.451 1.00 32.81 849 THR A C 1
ATOM 6220 O O . THR A 1 849 ? 22.240 2.369 -48.810 1.00 32.81 849 THR A O 1
ATOM 6223 N N . VAL A 1 850 ? 20.476 0.980 -48.644 1.00 33.84 850 VAL A N 1
ATOM 6224 C CA . VAL A 1 850 ? 21.008 -0.057 -49.529 1.00 33.84 850 VAL A CA 1
ATOM 6225 C C . VAL A 1 850 ? 20.953 0.510 -50.944 1.00 33.84 850 VAL A C 1
ATOM 6227 O O . VAL A 1 850 ? 19.927 0.460 -51.619 1.00 33.84 850 VAL A O 1
ATOM 6230 N N . VAL A 1 851 ? 22.052 1.130 -51.362 1.00 32.03 851 VAL A N 1
ATOM 6231 C CA . VAL A 1 851 ? 22.336 1.412 -52.766 1.00 32.03 851 VAL A CA 1
ATOM 6232 C C . VAL A 1 851 ? 22.588 0.052 -53.425 1.00 32.03 851 VAL A C 1
ATOM 6234 O O . VAL A 1 851 ? 23.375 -0.721 -52.873 1.00 32.03 851 VAL A O 1
ATOM 6237 N N . PRO A 1 852 ? 21.938 -0.291 -54.553 1.00 36.06 852 PRO A N 1
ATOM 6238 C CA . PRO A 1 852 ? 22.274 -1.510 -55.274 1.00 36.06 852 PRO A CA 1
ATOM 6239 C C . PRO A 1 852 ? 23.742 -1.417 -55.691 1.00 36.06 852 PRO A C 1
ATOM 6241 O O . PRO A 1 852 ? 24.136 -0.526 -56.444 1.00 36.06 852 PRO A O 1
ATOM 6244 N N . THR A 1 853 ? 24.563 -2.296 -55.127 1.00 34.94 853 THR A N 1
ATOM 6245 C CA . THR A 1 853 ? 25.989 -2.372 -55.417 1.00 34.94 853 THR A CA 1
ATOM 6246 C C . THR A 1 853 ? 26.184 -2.744 -56.890 1.00 34.94 853 THR A C 1
ATOM 6248 O O . THR A 1 853 ? 25.653 -3.770 -57.326 1.00 34.94 853 THR A O 1
ATOM 6251 N N . PRO A 1 854 ? 26.943 -1.961 -57.681 1.00 41.91 854 PRO A N 1
ATOM 6252 C CA . PRO A 1 854 ? 27.503 -2.475 -58.925 1.00 41.91 854 PRO A CA 1
ATOM 6253 C C . PRO A 1 854 ? 28.443 -3.652 -58.598 1.00 41.91 854 PRO A C 1
ATOM 6255 O O . PRO A 1 854 ? 28.918 -3.746 -57.464 1.00 41.91 854 PRO A O 1
ATOM 6258 N N . PRO A 1 855 ? 28.704 -4.573 -59.542 1.00 38.47 855 PRO A N 1
ATOM 6259 C CA . PRO A 1 855 ? 29.528 -5.750 -59.284 1.00 38.47 855 PRO A CA 1
ATOM 6260 C C . PRO A 1 855 ? 30.919 -5.327 -58.789 1.00 38.47 855 PRO A C 1
ATOM 6262 O O . PRO A 1 855 ? 31.681 -4.688 -59.511 1.00 38.47 855 PRO A O 1
ATOM 6265 N N . ILE A 1 856 ? 31.211 -5.656 -57.529 1.00 37.84 856 ILE A N 1
ATOM 6266 C CA . ILE A 1 856 ? 32.457 -5.323 -56.838 1.00 37.84 856 ILE A CA 1
ATOM 6267 C C . ILE A 1 856 ? 33.521 -6.344 -57.249 1.00 37.84 856 ILE A C 1
ATOM 6269 O O . ILE A 1 856 ? 33.400 -7.535 -56.963 1.00 37.84 856 ILE A O 1
ATOM 6273 N N . THR A 1 857 ? 34.584 -5.871 -57.891 1.00 45.59 857 THR A N 1
ATOM 6274 C CA . THR A 1 857 ? 35.897 -6.528 -57.852 1.00 45.59 857 THR A CA 1
ATOM 6275 C C . THR A 1 857 ? 36.427 -6.490 -56.414 1.00 45.59 857 THR A C 1
ATOM 6277 O O . THR A 1 857 ? 36.298 -5.440 -55.786 1.00 45.59 857 THR A O 1
ATOM 6280 N N . PRO A 1 858 ? 37.019 -7.569 -55.870 1.00 43.19 858 PRO A N 1
ATOM 6281 C CA . PRO A 1 858 ? 37.433 -7.634 -54.467 1.00 43.19 858 PRO A CA 1
ATOM 6282 C C . PRO A 1 858 ? 38.460 -6.538 -54.153 1.00 43.19 858 PRO A C 1
ATOM 6284 O O . PRO A 1 858 ? 39.606 -6.599 -54.595 1.00 43.19 858 PRO A O 1
ATOM 6287 N N . GLU A 1 859 ? 38.024 -5.516 -53.418 1.00 47.88 859 GLU A N 1
ATOM 6288 C CA . GLU A 1 859 ? 38.837 -4.372 -53.018 1.00 47.88 859 GLU A CA 1
ATOM 6289 C C . GLU A 1 859 ? 39.186 -4.501 -51.517 1.00 47.88 859 GLU A C 1
ATOM 6291 O O . GLU A 1 859 ? 38.285 -4.720 -50.701 1.00 47.88 859 GLU A O 1
ATOM 6296 N N . PRO A 1 860 ? 40.459 -4.340 -51.110 1.00 55.22 860 PRO A N 1
ATOM 6297 C CA . PRO A 1 860 ? 40.940 -4.553 -49.732 1.00 55.22 860 PRO A CA 1
ATOM 6298 C C . PRO A 1 860 ? 40.316 -3.639 -48.650 1.00 55.22 860 PRO A C 1
ATOM 6300 O O . PRO A 1 860 ? 40.597 -3.793 -47.463 1.00 55.22 860 PRO A O 1
ATOM 6303 N N . ALA A 1 861 ? 39.451 -2.688 -49.019 1.00 54.69 861 ALA A N 1
ATOM 6304 C CA . ALA A 1 861 ? 38.769 -1.782 -48.091 1.00 54.69 861 ALA A CA 1
ATOM 6305 C C . ALA A 1 861 ? 37.557 -2.411 -47.365 1.00 54.69 861 ALA A C 1
ATOM 6307 O O . ALA A 1 861 ? 37.154 -1.917 -46.306 1.00 54.69 861 ALA A O 1
ATOM 6308 N N . ALA A 1 862 ? 36.975 -3.493 -47.898 1.00 58.88 862 ALA A N 1
ATOM 6309 C CA . ALA A 1 862 ? 35.858 -4.196 -47.255 1.00 58.88 862 ALA A CA 1
ATOM 6310 C C . ALA A 1 862 ? 36.301 -4.958 -45.990 1.00 58.88 862 ALA A C 1
ATOM 6312 O O . ALA A 1 862 ? 35.584 -4.967 -44.984 1.00 58.88 862 ALA A O 1
ATOM 6313 N N . ASP A 1 863 ? 37.518 -5.507 -46.004 1.00 73.56 863 ASP A N 1
ATOM 6314 C CA . ASP A 1 863 ? 38.050 -6.323 -44.910 1.00 73.56 863 ASP A CA 1
ATOM 6315 C C . ASP A 1 863 ? 38.394 -5.486 -43.670 1.00 73.56 863 ASP A C 1
ATOM 6317 O O . ASP A 1 863 ? 38.091 -5.890 -42.545 1.00 73.56 863 ASP A O 1
ATOM 6321 N N . ALA A 1 864 ? 38.909 -4.264 -43.855 1.00 79.38 864 ALA A N 1
ATOM 6322 C CA . ALA A 1 864 ? 39.267 -3.373 -42.748 1.00 79.38 864 ALA A CA 1
ATOM 6323 C C . ALA A 1 864 ? 38.046 -2.909 -41.928 1.00 79.38 864 ALA A C 1
ATOM 6325 O O . ALA A 1 864 ? 38.103 -2.856 -40.699 1.00 79.38 864 ALA A O 1
ATOM 6326 N N . LYS A 1 865 ? 36.913 -2.609 -42.583 1.00 79.94 865 LYS A N 1
ATOM 6327 C CA . LYS A 1 865 ? 35.668 -2.238 -41.881 1.00 79.94 865 LYS A CA 1
ATOM 6328 C C . LYS A 1 865 ? 35.048 -3.430 -41.155 1.00 79.94 865 LYS A C 1
ATOM 6330 O O . LYS A 1 865 ? 34.569 -3.277 -40.032 1.00 79.94 865 LYS A O 1
ATOM 6335 N N . ALA A 1 866 ? 35.073 -4.610 -41.774 1.00 83.56 866 ALA A N 1
ATOM 6336 C CA . ALA A 1 866 ? 34.592 -5.839 -41.150 1.00 83.56 866 ALA A CA 1
ATOM 6337 C C . ALA A 1 866 ? 35.442 -6.224 -39.927 1.00 83.56 866 ALA A C 1
ATOM 6339 O O . ALA A 1 866 ? 34.911 -6.644 -38.898 1.00 83.56 866 ALA A O 1
ATOM 6340 N N . GLU A 1 867 ? 36.761 -6.045 -39.997 1.00 91.00 867 GLU A N 1
ATOM 6341 C CA . GLU A 1 867 ? 37.651 -6.234 -38.855 1.00 91.00 867 GLU A CA 1
ATOM 6342 C C . GLU A 1 867 ? 37.406 -5.211 -37.742 1.00 91.00 867 GLU A C 1
ATOM 6344 O O . GLU A 1 867 ? 37.276 -5.608 -36.583 1.00 91.00 867 GLU A O 1
ATOM 6349 N N . ALA A 1 868 ? 37.272 -3.922 -38.072 1.00 88.19 868 ALA A N 1
ATOM 6350 C CA . ALA A 1 868 ? 36.958 -2.886 -37.090 1.00 88.19 868 ALA A CA 1
ATOM 6351 C C . ALA A 1 868 ? 35.639 -3.187 -36.357 1.00 88.19 868 ALA A C 1
ATOM 6353 O O . ALA A 1 868 ? 35.590 -3.113 -35.129 1.00 88.19 868 ALA A O 1
ATOM 6354 N N . ALA A 1 869 ? 34.603 -3.621 -37.082 1.00 81.31 869 ALA A N 1
ATOM 6355 C CA . ALA A 1 869 ? 33.338 -4.048 -36.491 1.00 81.31 869 ALA A CA 1
ATOM 6356 C C . ALA A 1 869 ? 33.512 -5.261 -35.559 1.00 81.31 869 ALA A C 1
ATOM 6358 O O . ALA A 1 869 ? 33.050 -5.219 -34.419 1.00 81.31 869 ALA A O 1
ATOM 6359 N N . ARG A 1 870 ? 34.226 -6.316 -35.985 1.00 87.94 870 ARG A N 1
ATOM 6360 C CA . ARG A 1 870 ? 34.522 -7.479 -35.120 1.00 87.94 870 ARG A CA 1
ATOM 6361 C C . ARG A 1 870 ? 35.287 -7.071 -33.864 1.00 87.94 870 ARG A C 1
ATOM 6363 O O . ARG A 1 870 ? 34.952 -7.503 -32.766 1.00 87.94 870 ARG A O 1
ATOM 6370 N N . TYR A 1 871 ? 36.275 -6.191 -33.989 1.00 93.00 871 TYR A N 1
ATOM 6371 C CA . TYR A 1 871 ? 37.017 -5.689 -32.838 1.00 93.00 871 TYR A CA 1
ATOM 6372 C C . TYR A 1 871 ? 36.106 -4.950 -31.848 1.00 93.00 871 TYR A C 1
ATOM 6374 O O . TYR A 1 871 ? 36.137 -5.240 -30.651 1.00 93.00 871 TYR A O 1
ATOM 6382 N N . VAL A 1 872 ? 35.260 -4.040 -32.342 1.00 86.88 872 VAL A N 1
ATOM 6383 C CA . VAL A 1 872 ? 34.331 -3.248 -31.521 1.00 86.88 872 VAL A CA 1
ATOM 6384 C C . VAL A 1 872 ? 33.263 -4.118 -30.856 1.00 86.88 872 VAL A C 1
ATOM 6386 O O . VAL A 1 872 ? 32.979 -3.922 -29.679 1.00 86.88 872 VAL A O 1
ATOM 6389 N N . TYR A 1 873 ? 32.669 -5.073 -31.569 1.00 77.00 873 TYR A N 1
ATOM 6390 C CA . TYR A 1 873 ? 31.523 -5.826 -31.050 1.00 77.00 873 TYR A CA 1
ATOM 6391 C C . TYR A 1 873 ? 31.895 -7.119 -30.323 1.00 77.00 873 TYR A C 1
ATOM 6393 O O . TYR A 1 873 ? 31.142 -7.548 -29.452 1.00 77.00 873 TYR A O 1
ATOM 6401 N N . GLU A 1 874 ? 33.040 -7.730 -30.630 1.00 86.06 874 GLU A N 1
ATOM 6402 C CA . GLU A 1 874 ? 33.442 -9.005 -30.021 1.00 86.06 874 GLU A CA 1
ATOM 6403 C C . GLU A 1 874 ? 34.567 -8.828 -28.997 1.00 86.06 874 GLU A C 1
ATOM 6405 O O . GLU A 1 874 ? 34.509 -9.393 -27.905 1.00 86.06 874 GLU A O 1
ATOM 6410 N N . ARG A 1 875 ? 35.602 -8.035 -29.315 1.00 91.62 875 ARG A N 1
ATOM 6411 C CA . ARG A 1 875 ? 36.803 -7.930 -28.465 1.00 91.62 875 ARG A CA 1
ATOM 6412 C C . ARG A 1 875 ? 36.664 -6.893 -27.363 1.00 91.62 875 ARG A C 1
ATOM 6414 O O . ARG A 1 875 ? 37.026 -7.181 -26.225 1.00 91.62 875 ARG A O 1
ATOM 6421 N N . VAL A 1 876 ? 36.133 -5.710 -27.674 1.00 90.56 876 VAL A N 1
ATOM 6422 C CA . VAL A 1 876 ? 35.975 -4.628 -26.687 1.00 90.56 876 VAL A CA 1
ATOM 6423 C C . VAL A 1 876 ? 35.131 -5.066 -25.478 1.00 90.56 876 VAL A C 1
ATOM 6425 O O . VAL A 1 876 ? 35.612 -4.866 -24.362 1.00 90.56 876 VAL A O 1
ATOM 6428 N N . PRO A 1 877 ? 33.951 -5.709 -25.625 1.00 82.44 877 PRO A N 1
ATOM 6429 C CA . PRO A 1 877 ? 33.181 -6.174 -24.468 1.00 82.44 877 PRO A CA 1
ATOM 6430 C C . PRO A 1 877 ? 33.952 -7.193 -23.624 1.00 82.44 877 PRO A C 1
ATOM 6432 O O . PRO A 1 877 ? 34.084 -7.009 -22.419 1.00 82.44 877 PRO A O 1
ATOM 6435 N N . ALA A 1 878 ? 34.579 -8.190 -24.261 1.00 86.12 878 ALA A N 1
ATOM 6436 C CA . ALA A 1 878 ? 35.370 -9.203 -23.559 1.00 86.12 878 ALA A CA 1
ATOM 6437 C C . ALA A 1 878 ? 36.552 -8.599 -22.772 1.00 86.12 878 ALA A C 1
ATOM 6439 O O . ALA A 1 878 ? 36.894 -9.065 -21.683 1.00 86.12 878 ALA A O 1
ATOM 6440 N N . TYR A 1 879 ? 37.180 -7.549 -23.305 1.00 94.38 879 TYR A N 1
ATOM 6441 C CA . TYR A 1 879 ? 38.224 -6.795 -22.615 1.00 94.38 879 TYR A CA 1
ATOM 6442 C C . TYR A 1 879 ? 37.698 -6.006 -21.414 1.00 94.38 879 TYR A C 1
ATOM 6444 O O . TYR A 1 879 ? 38.352 -5.994 -20.369 1.00 94.38 879 TYR A O 1
ATOM 6452 N N . LEU A 1 880 ? 36.533 -5.367 -21.546 1.00 90.88 880 LEU A N 1
ATOM 6453 C CA . LEU A 1 880 ? 35.902 -4.615 -20.461 1.00 90.88 880 LEU A CA 1
ATOM 6454 C C . LEU A 1 880 ? 35.427 -5.531 -19.328 1.00 90.88 880 LEU A C 1
ATOM 6456 O O . LEU A 1 880 ? 35.650 -5.195 -18.165 1.00 90.88 880 LEU A O 1
ATOM 6460 N N . ASP A 1 881 ? 34.865 -6.695 -19.651 1.00 82.31 881 ASP A N 1
ATOM 6461 C CA . ASP A 1 881 ? 34.418 -7.681 -18.661 1.00 82.31 881 ASP A CA 1
ATOM 6462 C C . ASP A 1 881 ? 35.594 -8.184 -17.813 1.00 82.31 881 ASP A C 1
ATOM 6464 O O . ASP A 1 881 ? 35.579 -8.070 -16.586 1.00 82.31 881 ASP A O 1
ATOM 6468 N N . ARG A 1 882 ? 36.685 -8.628 -18.455 1.00 93.50 882 ARG A N 1
ATOM 6469 C CA . ARG A 1 882 ? 37.898 -9.070 -17.740 1.00 93.50 882 ARG A CA 1
ATOM 6470 C C . ARG A 1 882 ? 38.552 -7.946 -16.936 1.00 93.50 882 ARG A C 1
ATOM 6472 O O . ARG A 1 882 ? 39.068 -8.177 -15.843 1.00 93.50 882 ARG A O 1
ATOM 6479 N N . LEU A 1 883 ? 38.517 -6.711 -17.444 1.00 94.31 883 LEU A N 1
ATOM 6480 C CA . LEU A 1 883 ? 39.007 -5.551 -16.700 1.00 94.31 883 LEU A CA 1
ATOM 6481 C C . LEU A 1 883 ? 38.183 -5.314 -15.425 1.00 94.31 883 LEU A C 1
ATOM 6483 O O . LEU A 1 883 ? 38.743 -4.955 -14.385 1.00 94.31 883 LEU A O 1
ATOM 6487 N N . GLN A 1 884 ? 36.866 -5.505 -15.496 1.00 88.75 884 GLN A N 1
ATOM 6488 C CA . GLN A 1 884 ? 35.974 -5.358 -14.353 1.00 88.75 884 GLN A CA 1
ATOM 6489 C C . GLN A 1 884 ? 36.197 -6.460 -13.310 1.00 88.75 884 GLN A C 1
ATOM 6491 O O . GLN A 1 884 ? 36.225 -6.159 -12.113 1.00 88.75 884 GLN A O 1
ATOM 6496 N N . GLU A 1 885 ? 36.426 -7.704 -13.736 1.00 86.06 885 GLU A N 1
ATOM 6497 C CA . GLU A 1 885 ? 36.805 -8.816 -12.851 1.00 86.06 885 GLU A CA 1
ATOM 6498 C C . GLU A 1 885 ? 38.110 -8.512 -12.098 1.00 86.06 885 GLU A C 1
ATOM 6500 O O . GLU A 1 885 ? 38.137 -8.548 -10.865 1.00 86.06 885 GLU A O 1
ATOM 6505 N N . MET A 1 886 ? 39.153 -8.084 -12.818 1.00 96.75 886 MET A N 1
ATOM 6506 C CA . MET A 1 886 ? 40.448 -7.704 -12.242 1.00 96.75 886 MET A CA 1
ATOM 6507 C C . MET A 1 886 ? 40.319 -6.553 -11.231 1.00 96.75 886 MET A C 1
ATOM 6509 O O . MET A 1 886 ? 40.894 -6.599 -10.138 1.00 96.75 886 MET A O 1
ATOM 6513 N N . ARG A 1 887 ? 39.533 -5.515 -11.554 1.00 94.75 887 ARG A N 1
ATOM 6514 C CA . ARG A 1 887 ? 39.264 -4.390 -10.636 1.00 94.75 887 ARG A CA 1
ATOM 6515 C C . ARG A 1 887 ? 38.491 -4.829 -9.398 1.00 94.75 887 ARG A C 1
ATOM 6517 O O . ARG A 1 887 ? 38.785 -4.352 -8.302 1.00 94.75 887 ARG A O 1
ATOM 6524 N N . SER A 1 888 ? 37.529 -5.732 -9.562 1.00 84.06 888 SER A N 1
ATOM 6525 C CA . SER A 1 888 ? 36.739 -6.275 -8.456 1.00 84.06 888 SER A CA 1
ATOM 6526 C C . SER A 1 888 ? 37.616 -7.090 -7.508 1.00 84.06 888 SER A C 1
ATOM 6528 O O . SER A 1 888 ? 37.559 -6.865 -6.299 1.00 84.06 888 SER A O 1
ATOM 6530 N N . ALA A 1 889 ? 38.500 -7.941 -8.042 1.00 91.88 889 ALA A N 1
ATOM 6531 C CA . ALA A 1 889 ? 39.486 -8.683 -7.256 1.00 91.88 889 ALA A CA 1
ATOM 6532 C C . ALA A 1 889 ? 40.408 -7.735 -6.469 1.00 91.88 889 ALA A C 1
ATOM 6534 O O . ALA A 1 889 ? 40.520 -7.847 -5.247 1.00 91.88 889 ALA A O 1
ATOM 6535 N N . ARG A 1 890 ? 40.986 -6.724 -7.138 1.00 97.06 890 ARG A N 1
ATOM 6536 C CA . ARG A 1 890 ? 41.810 -5.685 -6.492 1.00 97.06 890 ARG A CA 1
ATOM 6537 C C . ARG A 1 890 ? 41.071 -5.005 -5.338 1.00 97.06 890 ARG A C 1
ATOM 6539 O O . ARG A 1 890 ? 41.603 -4.911 -4.233 1.00 97.06 890 ARG A O 1
ATOM 6546 N N . ASN A 1 891 ? 39.854 -4.522 -5.583 1.00 93.81 891 ASN A N 1
ATOM 6547 C CA . ASN A 1 891 ? 39.081 -3.781 -4.587 1.00 93.81 891 ASN A CA 1
ATOM 6548 C C . ASN A 1 891 ? 38.672 -4.677 -3.406 1.00 93.81 891 ASN A C 1
ATOM 6550 O O . ASN A 1 891 ? 38.736 -4.234 -2.260 1.00 93.81 891 ASN A O 1
ATOM 6554 N N . ALA A 1 892 ? 38.321 -5.941 -3.662 1.00 89.69 892 ALA A N 1
ATOM 6555 C CA . ALA A 1 892 ? 38.024 -6.916 -2.616 1.00 89.69 892 ALA A CA 1
ATOM 6556 C C . ALA A 1 892 ? 39.240 -7.165 -1.707 1.00 89.69 892 ALA A C 1
ATOM 6558 O O . ALA A 1 892 ? 39.096 -7.191 -0.485 1.00 89.69 892 ALA A O 1
ATOM 6559 N N . ILE A 1 893 ? 40.445 -7.280 -2.279 1.00 95.69 893 ILE A N 1
ATOM 6560 C CA . ILE A 1 893 ? 41.691 -7.450 -1.514 1.00 95.69 893 ILE A CA 1
ATOM 6561 C C . ILE A 1 893 ? 41.969 -6.214 -0.655 1.00 95.69 893 ILE A C 1
ATOM 6563 O O . ILE A 1 893 ? 42.241 -6.346 0.539 1.00 95.69 893 ILE A O 1
ATOM 6567 N N . LEU A 1 894 ? 41.840 -5.012 -1.223 1.00 94.69 894 LEU A N 1
ATOM 6568 C CA . LEU A 1 894 ? 42.067 -3.759 -0.495 1.00 94.69 894 LEU A CA 1
ATOM 6569 C C . LEU A 1 894 ? 41.047 -3.517 0.634 1.00 94.69 894 LEU A C 1
ATOM 6571 O O . LEU A 1 894 ? 41.379 -2.846 1.612 1.00 94.69 894 LEU A O 1
ATOM 6575 N N . ALA A 1 895 ? 39.841 -4.087 0.533 1.00 91.94 895 ALA A N 1
ATOM 6576 C CA . ALA A 1 895 ? 38.793 -3.985 1.548 1.00 91.94 895 ALA A CA 1
ATOM 6577 C C . ALA A 1 895 ? 38.968 -4.946 2.743 1.00 91.94 895 ALA A C 1
ATOM 6579 O O . ALA A 1 895 ? 38.482 -4.645 3.834 1.00 91.94 895 ALA A O 1
ATOM 6580 N N . THR A 1 896 ? 39.657 -6.086 2.584 1.00 91.00 896 THR A N 1
ATOM 6581 C CA . THR A 1 896 ? 40.020 -6.961 3.730 1.00 91.00 896 THR A CA 1
ATOM 6582 C C . THR A 1 896 ? 40.953 -6.225 4.684 1.00 91.00 896 THR A C 1
ATOM 6584 O O . THR A 1 896 ? 41.692 -5.425 4.161 1.00 91.00 896 THR A O 1
ATOM 6587 N N . PRO A 1 897 ? 41.015 -6.423 6.012 1.00 92.31 897 PRO A N 1
ATOM 6588 C CA . PRO A 1 897 ? 41.992 -5.748 6.888 1.00 92.31 897 PRO A CA 1
ATOM 6589 C C . PRO A 1 897 ? 43.468 -6.009 6.500 1.00 92.31 897 PRO A C 1
ATOM 6591 O O . PRO A 1 897 ? 43.745 -7.036 5.876 1.00 92.31 897 PRO A O 1
ATOM 6594 N N . PRO A 1 898 ? 44.427 -5.115 6.834 1.00 92.81 898 PRO A N 1
ATOM 6595 C CA . PRO A 1 898 ? 45.843 -5.316 6.513 1.00 92.81 898 PRO A CA 1
ATOM 6596 C C . PRO A 1 898 ? 46.361 -6.645 7.071 1.00 92.81 898 PRO A C 1
ATOM 6598 O O . PRO A 1 898 ? 46.223 -6.917 8.261 1.00 92.81 898 PRO A O 1
ATOM 6601 N N . SER A 1 899 ? 46.927 -7.481 6.203 1.00 93.88 899 SER A N 1
ATOM 6602 C CA . SER A 1 899 ? 47.476 -8.797 6.543 1.00 93.88 899 SER A CA 1
ATOM 6603 C C . SER A 1 899 ? 48.564 -9.176 5.541 1.00 93.88 899 SER A C 1
ATOM 6605 O O . SER A 1 899 ? 48.558 -8.681 4.411 1.00 93.88 899 SER A O 1
ATOM 6607 N N . ALA A 1 900 ? 49.474 -10.070 5.940 1.00 87.94 900 ALA A N 1
ATOM 6608 C CA . ALA A 1 900 ? 50.507 -10.606 5.050 1.00 87.94 900 ALA A CA 1
ATOM 6609 C C . ALA A 1 900 ? 49.900 -11.277 3.796 1.00 87.94 900 ALA A C 1
ATOM 6611 O O . ALA A 1 900 ? 50.451 -11.178 2.701 1.00 87.94 900 ALA A O 1
ATOM 6612 N N . ASP A 1 901 ? 48.701 -11.852 3.929 1.00 93.38 901 ASP A N 1
ATOM 6613 C CA . ASP A 1 901 ? 47.979 -12.504 2.834 1.00 93.38 901 ASP A CA 1
ATOM 6614 C C . ASP A 1 901 ? 47.501 -11.531 1.751 1.00 93.38 901 ASP A C 1
ATOM 6616 O O . ASP A 1 901 ? 47.327 -11.939 0.603 1.00 93.38 901 ASP A O 1
ATOM 6620 N N . ARG A 1 902 ? 47.306 -10.237 2.057 1.00 96.75 902 ARG A N 1
ATOM 6621 C CA . ARG A 1 902 ? 46.866 -9.261 1.042 1.00 96.75 902 ARG A CA 1
ATOM 6622 C C . ARG A 1 902 ? 47.846 -9.175 -0.126 1.00 96.75 902 ARG A C 1
ATOM 6624 O O . ARG A 1 902 ? 47.406 -9.094 -1.269 1.00 96.75 902 ARG A O 1
ATOM 6631 N N . ALA A 1 903 ? 49.150 -9.185 0.149 1.00 96.00 903 ALA A N 1
ATOM 6632 C CA . ALA A 1 903 ? 50.174 -9.141 -0.888 1.00 96.00 903 ALA A CA 1
ATOM 6633 C C . ALA A 1 903 ? 50.141 -10.398 -1.767 1.00 96.00 903 ALA A C 1
ATOM 6635 O O . ALA A 1 903 ? 50.102 -10.301 -2.996 1.00 96.00 903 ALA A O 1
ATOM 6636 N N . VAL A 1 904 ? 50.060 -11.574 -1.135 1.00 96.62 904 VAL A N 1
ATOM 6637 C CA . VAL A 1 904 ? 49.962 -12.869 -1.824 1.00 96.62 904 VAL A CA 1
ATOM 6638 C C . VAL A 1 904 ? 48.725 -12.908 -2.718 1.00 96.62 904 VAL A C 1
ATOM 6640 O O . VAL A 1 904 ? 48.824 -13.254 -3.896 1.00 96.62 904 VAL A O 1
ATOM 6643 N N . ARG A 1 905 ? 47.568 -12.483 -2.201 1.00 97.00 905 ARG A N 1
ATOM 6644 C CA . ARG A 1 905 ? 46.321 -12.391 -2.969 1.00 97.00 905 ARG A CA 1
ATOM 6645 C C . ARG A 1 905 ? 46.408 -11.361 -4.091 1.00 97.00 905 ARG A C 1
ATOM 6647 O O . ARG A 1 905 ? 45.973 -11.644 -5.200 1.00 97.00 905 ARG A O 1
ATOM 6654 N N . MET A 1 906 ? 47.032 -10.202 -3.866 1.00 97.81 906 MET A N 1
ATOM 6655 C CA . MET A 1 906 ? 47.240 -9.203 -4.924 1.00 97.81 906 MET A CA 1
ATOM 6656 C C . MET A 1 906 ? 48.054 -9.787 -6.084 1.00 97.81 906 MET A C 1
ATOM 6658 O O . MET A 1 906 ? 47.663 -9.632 -7.242 1.00 97.81 906 MET A O 1
ATOM 6662 N N . ARG A 1 907 ? 49.135 -10.524 -5.791 1.00 97.81 907 ARG A N 1
ATOM 6663 C CA . ARG A 1 907 ? 49.948 -11.190 -6.822 1.00 97.81 907 ARG A CA 1
ATOM 6664 C C . ARG A 1 907 ? 49.193 -12.315 -7.538 1.00 97.81 907 ARG A C 1
ATOM 6666 O O . ARG A 1 907 ? 49.263 -12.426 -8.761 1.00 97.81 907 ARG A O 1
ATOM 6673 N N . THR A 1 908 ? 48.493 -13.159 -6.786 1.00 96.00 908 THR A N 1
ATOM 6674 C CA . THR A 1 908 ? 47.880 -14.389 -7.316 1.00 96.00 908 THR A CA 1
ATOM 6675 C C . THR A 1 908 ? 46.521 -14.174 -7.970 1.00 96.00 908 THR A C 1
ATOM 6677 O O . THR A 1 908 ? 46.203 -14.907 -8.902 1.00 96.00 908 THR A O 1
ATOM 6680 N N . GLU A 1 909 ? 45.746 -13.173 -7.552 1.00 95.81 909 GLU A N 1
ATOM 6681 C CA . GLU A 1 909 ? 44.403 -12.899 -8.081 1.00 95.81 909 GLU A CA 1
ATOM 6682 C C . GLU A 1 909 ? 44.403 -11.720 -9.066 1.00 95.81 909 GLU A C 1
ATOM 6684 O O . GLU A 1 909 ? 43.867 -11.851 -10.160 1.00 95.81 909 GLU A O 1
ATOM 6689 N N . ALA A 1 910 ? 45.013 -10.577 -8.727 1.00 96.88 910 ALA A N 1
ATOM 6690 C CA . ALA A 1 910 ? 44.918 -9.367 -9.556 1.00 96.88 910 ALA A CA 1
ATOM 6691 C C . ALA A 1 910 ? 46.068 -9.236 -10.573 1.00 96.88 910 ALA A C 1
ATOM 6693 O O . ALA A 1 910 ? 45.822 -9.031 -11.763 1.00 96.88 910 ALA A O 1
ATOM 6694 N N . VAL A 1 911 ? 47.327 -9.377 -10.135 1.00 97.94 911 VAL A N 1
ATOM 6695 C CA . VAL A 1 911 ? 48.503 -9.274 -11.028 1.00 97.94 911 VAL A CA 1
ATOM 6696 C C . VAL A 1 911 ? 48.503 -10.404 -12.060 1.00 97.94 911 VAL A C 1
ATOM 6698 O O . VAL A 1 911 ? 48.787 -10.165 -13.235 1.00 97.94 911 VAL A O 1
ATOM 6701 N N . SER A 1 912 ? 48.153 -11.627 -11.651 1.00 95.75 912 SER A N 1
ATOM 6702 C CA . SER A 1 912 ? 48.051 -12.781 -12.553 1.00 95.75 912 SER A CA 1
ATOM 6703 C C . SER A 1 912 ? 47.019 -12.556 -13.669 1.00 95.75 912 SER A C 1
ATOM 6705 O O . SER A 1 912 ? 47.323 -12.812 -14.835 1.00 95.75 912 SER A O 1
ATOM 6707 N N . GLN A 1 913 ? 45.845 -12.003 -13.343 1.00 96.31 913 GLN A N 1
ATOM 6708 C CA . GLN A 1 913 ? 44.805 -11.660 -14.315 1.00 96.31 913 GLN A CA 1
ATOM 6709 C C . GLN A 1 913 ? 45.272 -10.560 -15.269 1.00 96.31 913 GLN A C 1
ATOM 6711 O O . GLN A 1 913 ? 45.160 -10.722 -16.483 1.00 96.31 913 GLN A O 1
ATOM 6716 N N . ALA A 1 914 ? 45.875 -9.486 -14.748 1.00 97.00 914 ALA A N 1
ATOM 6717 C CA . ALA A 1 914 ? 46.434 -8.416 -15.574 1.00 97.00 914 ALA A CA 1
ATOM 6718 C C . ALA A 1 914 ? 47.492 -8.945 -16.558 1.00 97.00 914 ALA A C 1
ATOM 6720 O O . ALA A 1 914 ? 47.508 -8.566 -17.731 1.00 97.00 914 ALA A O 1
ATOM 6721 N N . ARG A 1 915 ? 48.350 -9.867 -16.101 1.00 98.19 915 ARG A N 1
ATOM 6722 C CA . ARG A 1 915 ? 49.368 -10.526 -16.930 1.00 98.19 915 ARG A CA 1
ATOM 6723 C C . ARG A 1 915 ? 48.743 -11.391 -18.020 1.00 98.19 915 ARG A C 1
ATOM 6725 O O . ARG A 1 915 ? 49.171 -11.310 -19.168 1.00 98.19 915 ARG A O 1
ATOM 6732 N N . ALA A 1 916 ? 47.736 -12.194 -17.679 1.00 95.56 916 ALA A N 1
ATOM 6733 C CA . ALA A 1 916 ? 47.025 -13.032 -18.640 1.00 95.56 916 ALA A CA 1
ATOM 6734 C C . ALA A 1 916 ? 46.310 -12.188 -19.708 1.00 95.56 916 ALA A C 1
ATOM 6736 O O . ALA A 1 916 ? 46.416 -12.482 -20.896 1.00 95.56 916 ALA A O 1
ATOM 6737 N N . MET A 1 917 ? 45.651 -11.096 -19.303 1.00 96.81 917 MET A N 1
ATOM 6738 C CA . MET A 1 917 ? 45.028 -10.144 -20.228 1.00 96.81 917 MET A CA 1
ATOM 6739 C C . MET A 1 917 ? 46.054 -9.490 -21.155 1.00 96.81 917 MET A C 1
ATOM 6741 O O . MET A 1 917 ? 45.798 -9.366 -22.351 1.00 96.81 917 MET A O 1
ATOM 6745 N N . LEU A 1 918 ? 47.208 -9.075 -20.622 1.00 97.94 918 LEU A N 1
ATOM 6746 C CA . LEU A 1 918 ? 48.277 -8.479 -21.421 1.00 97.94 918 LEU A CA 1
ATOM 6747 C C . LEU A 1 918 ? 48.826 -9.473 -22.452 1.00 97.94 918 LEU A C 1
ATOM 6749 O O . LEU A 1 918 ? 49.004 -9.096 -23.607 1.00 97.94 918 LEU A O 1
ATOM 6753 N N . ALA A 1 919 ? 49.049 -10.728 -22.058 1.00 96.25 919 ALA A N 1
ATOM 6754 C CA . ALA A 1 919 ? 49.514 -11.775 -22.964 1.00 96.25 919 ALA A CA 1
ATOM 6755 C C . ALA A 1 919 ? 48.497 -12.064 -24.084 1.00 96.25 919 ALA A C 1
ATOM 6757 O O . ALA A 1 919 ? 48.878 -12.122 -25.252 1.00 96.25 919 ALA A O 1
ATOM 6758 N N . ASP A 1 920 ? 47.207 -12.176 -23.748 1.00 94.00 920 ASP A N 1
ATOM 6759 C CA . ASP A 1 920 ? 46.120 -12.376 -24.720 1.00 94.00 920 ASP A CA 1
ATOM 6760 C C . ASP A 1 920 ? 45.995 -11.188 -25.688 1.00 94.00 920 ASP A C 1
ATOM 6762 O O . ASP A 1 920 ? 45.884 -11.368 -26.900 1.00 94.00 920 ASP A O 1
ATOM 6766 N N . ALA A 1 921 ? 46.103 -9.956 -25.178 1.00 95.50 921 ALA A N 1
ATOM 6767 C CA . ALA A 1 921 ? 46.139 -8.766 -26.021 1.00 95.50 921 ALA A CA 1
ATOM 6768 C C . ALA A 1 921 ? 47.367 -8.773 -26.949 1.00 95.50 921 ALA A C 1
ATOM 6770 O O . ALA A 1 921 ? 47.231 -8.577 -28.145 1.00 95.50 921 ALA A O 1
ATOM 6771 N N . GLN A 1 922 ? 48.567 -9.080 -26.452 1.00 97.38 922 GLN A N 1
ATOM 6772 C CA . GLN A 1 922 ? 49.773 -9.134 -27.291 1.00 97.38 922 GLN A CA 1
ATOM 6773 C C . GLN A 1 922 ? 49.737 -10.236 -28.364 1.00 97.38 922 GLN A C 1
ATOM 6775 O O . GLN A 1 922 ? 50.406 -10.104 -29.393 1.00 97.38 922 GLN A O 1
ATOM 6780 N N . ALA A 1 923 ? 48.981 -11.313 -28.137 1.00 95.44 923 ALA A N 1
ATOM 6781 C CA . ALA A 1 923 ? 48.777 -12.375 -29.117 1.00 95.44 923 ALA A CA 1
ATOM 6782 C C . ALA A 1 923 ? 47.853 -11.944 -30.270 1.00 95.44 923 ALA A C 1
ATOM 6784 O O . ALA A 1 923 ? 47.991 -12.446 -31.388 1.00 95.44 923 ALA A O 1
ATOM 6785 N N . TYR A 1 924 ? 46.940 -11.001 -30.028 1.00 95.25 924 TYR A N 1
ATOM 6786 C CA . TYR A 1 924 ? 46.035 -10.484 -31.046 1.00 95.25 924 TYR A CA 1
ATOM 6787 C C . TYR A 1 924 ? 46.752 -9.486 -31.970 1.00 95.25 924 TYR A C 1
ATOM 6789 O O . TYR A 1 924 ? 47.293 -8.467 -31.540 1.00 95.25 924 TYR A O 1
ATOM 6797 N N . ARG A 1 925 ? 46.761 -9.780 -33.275 1.00 95.94 925 ARG A N 1
ATOM 6798 C CA . ARG A 1 925 ? 47.425 -8.961 -34.299 1.00 95.94 925 ARG A CA 1
ATOM 6799 C C . ARG A 1 925 ? 46.406 -8.470 -35.326 1.00 95.94 925 ARG A C 1
ATOM 6801 O O . ARG A 1 925 ? 46.204 -9.156 -36.321 1.00 95.94 925 ARG A O 1
ATOM 6808 N N . PRO A 1 926 ? 45.763 -7.314 -35.089 1.00 93.38 926 PRO A N 1
ATOM 6809 C CA . PRO A 1 926 ? 44.814 -6.762 -36.043 1.00 93.38 926 PRO A CA 1
ATOM 6810 C C . PRO A 1 926 ? 45.505 -6.311 -37.339 1.00 93.38 926 PRO A C 1
ATOM 6812 O O . PRO A 1 926 ? 46.579 -5.690 -37.315 1.00 93.38 926 PRO A O 1
ATOM 6815 N N . GLU A 1 927 ? 44.876 -6.613 -38.469 1.00 92.31 927 GLU A N 1
ATOM 6816 C CA . GLU A 1 927 ? 45.374 -6.332 -39.814 1.00 92.31 927 GLU A CA 1
ATOM 6817 C C . GLU A 1 927 ? 45.131 -4.862 -40.183 1.00 92.31 927 GLU A C 1
ATOM 6819 O O . GLU A 1 927 ? 46.052 -4.184 -40.644 1.00 92.31 927 GLU A O 1
ATOM 6824 N N . GLY A 1 928 ? 43.955 -4.322 -39.867 1.00 93.56 928 GLY A N 1
ATOM 6825 C CA . GLY A 1 928 ? 43.546 -2.946 -40.122 1.00 93.56 928 GLY A CA 1
ATOM 6826 C C . GLY A 1 928 ? 44.335 -1.920 -39.308 1.00 93.56 928 GLY A C 1
ATOM 6827 O O . GLY A 1 928 ? 44.508 -2.053 -38.095 1.00 93.56 928 GLY A O 1
ATOM 6828 N N . ALA A 1 929 ? 44.798 -0.852 -39.964 1.00 94.62 929 ALA A N 1
ATOM 6829 C CA . ALA A 1 929 ? 45.634 0.177 -39.338 1.00 94.62 929 ALA A CA 1
ATOM 6830 C C . ALA A 1 929 ? 44.936 0.892 -38.164 1.00 94.62 929 ALA A C 1
ATOM 6832 O O . ALA A 1 929 ? 45.557 1.122 -37.125 1.00 94.62 929 ALA A O 1
ATOM 6833 N N . GLU A 1 930 ? 43.642 1.199 -38.294 1.00 93.81 930 GLU A N 1
ATOM 6834 C CA . GLU A 1 930 ? 42.853 1.844 -37.234 1.00 93.81 930 GLU A CA 1
ATOM 6835 C C . GLU A 1 930 ? 42.650 0.919 -36.031 1.00 93.81 930 GLU A C 1
ATOM 6837 O O . GLU A 1 930 ? 42.920 1.305 -34.889 1.00 93.81 930 GLU A O 1
ATOM 6842 N N . THR A 1 931 ? 42.257 -0.333 -36.289 1.00 95.50 931 THR A N 1
ATOM 6843 C CA . THR A 1 931 ? 42.101 -1.369 -35.263 1.00 95.50 931 THR A CA 1
ATOM 6844 C C . THR A 1 931 ? 43.416 -1.629 -34.546 1.00 95.50 931 THR A C 1
ATOM 6846 O O . THR A 1 931 ? 43.444 -1.708 -33.319 1.00 95.50 931 THR A O 1
ATOM 6849 N N . ARG A 1 932 ? 44.531 -1.664 -35.279 1.00 97.00 932 ARG A N 1
ATOM 6850 C CA . ARG A 1 932 ? 45.879 -1.796 -34.723 1.00 97.00 932 ARG A CA 1
ATOM 6851 C C . ARG A 1 932 ? 46.267 -0.618 -33.845 1.00 97.00 932 ARG A C 1
ATOM 6853 O O . ARG A 1 932 ? 46.759 -0.842 -32.742 1.00 97.00 932 ARG A O 1
ATOM 6860 N N . ALA A 1 933 ? 45.995 0.611 -34.273 1.00 96.69 933 ALA A N 1
ATOM 6861 C CA . ALA A 1 933 ? 46.266 1.799 -33.469 1.00 96.69 933 ALA A CA 1
ATOM 6862 C C . ALA A 1 933 ? 45.433 1.822 -32.176 1.00 96.69 933 ALA A C 1
ATOM 6864 O O . ALA A 1 933 ? 45.953 2.159 -31.114 1.00 96.69 933 ALA A O 1
ATOM 6865 N N . ALA A 1 934 ? 44.152 1.441 -32.236 1.00 96.56 934 ALA A N 1
ATOM 6866 C CA . ALA A 1 934 ? 43.331 1.280 -31.038 1.00 96.56 934 ALA A CA 1
ATOM 6867 C C . ALA A 1 934 ? 43.894 0.173 -30.136 1.00 96.56 934 ALA A C 1
ATOM 6869 O O . ALA A 1 934 ? 44.098 0.374 -28.942 1.00 96.56 934 ALA A O 1
ATOM 6870 N N . HIS A 1 935 ? 44.203 -0.986 -30.705 1.00 97.69 935 HIS A N 1
ATOM 6871 C CA . HIS A 1 935 ? 44.694 -2.136 -29.960 1.00 97.69 935 HIS A CA 1
ATOM 6872 C C . HIS A 1 935 ? 46.045 -1.893 -29.271 1.00 97.69 935 HIS A C 1
ATOM 6874 O O . HIS A 1 935 ? 46.264 -2.352 -28.152 1.00 97.69 935 HIS A O 1
ATOM 6880 N N . GLN A 1 936 ? 46.928 -1.094 -29.870 1.00 98.00 936 GLN A N 1
ATOM 6881 C CA . GLN A 1 936 ? 48.181 -0.681 -29.236 1.00 98.00 936 GLN A CA 1
ATOM 6882 C C . GLN A 1 936 ? 47.962 0.167 -27.974 1.00 98.00 936 GLN A C 1
ATOM 6884 O O . GLN A 1 936 ? 48.658 -0.047 -26.981 1.00 98.00 936 GLN A O 1
ATOM 6889 N N . GLU A 1 937 ? 46.976 1.072 -27.967 1.00 98.06 937 GLU A N 1
ATOM 6890 C CA . GLU A 1 937 ? 46.604 1.820 -26.754 1.00 98.06 937 GLU A CA 1
ATOM 6891 C C . GLU A 1 937 ? 46.053 0.888 -25.666 1.00 98.06 937 GLU A C 1
ATOM 6893 O O . GLU A 1 937 ? 46.359 1.069 -24.489 1.00 98.06 937 GLU A O 1
ATOM 6898 N N . TRP A 1 938 ? 45.310 -0.158 -26.045 1.00 97.69 938 TRP A N 1
ATOM 6899 C CA . TRP A 1 938 ? 44.843 -1.181 -25.104 1.00 97.69 938 TRP A CA 1
ATOM 6900 C C . TRP A 1 938 ? 45.997 -1.982 -24.481 1.00 97.69 938 TRP A C 1
ATOM 6902 O O . TRP A 1 938 ? 46.047 -2.160 -23.264 1.00 97.69 938 TRP A O 1
ATOM 6912 N N . ILE A 1 939 ? 46.973 -2.414 -25.287 1.00 98.12 939 ILE A N 1
ATOM 6913 C CA . ILE A 1 939 ? 48.181 -3.094 -24.790 1.00 98.12 939 ILE A CA 1
ATOM 6914 C C . ILE A 1 939 ? 48.965 -2.179 -23.840 1.00 98.12 939 ILE A C 1
ATOM 6916 O O . ILE A 1 939 ? 49.436 -2.629 -22.793 1.00 98.12 939 ILE A O 1
ATOM 6920 N N . ALA A 1 940 ? 49.111 -0.898 -24.186 1.00 97.75 940 ALA A N 1
ATOM 6921 C CA . ALA A 1 940 ? 49.808 0.069 -23.346 1.00 97.75 940 ALA A CA 1
ATOM 6922 C C . ALA A 1 940 ? 49.077 0.302 -22.011 1.00 97.75 940 ALA A C 1
ATOM 6924 O O . ALA A 1 940 ? 49.712 0.277 -20.955 1.00 97.75 940 ALA A O 1
ATOM 6925 N N . PHE A 1 941 ? 47.744 0.406 -22.041 1.00 98.12 941 PHE A N 1
ATOM 6926 C CA . PHE A 1 941 ? 46.903 0.431 -20.844 1.00 98.12 941 PHE A CA 1
ATOM 6927 C C . PHE A 1 941 ? 47.139 -0.789 -19.944 1.00 98.12 941 PHE A C 1
ATOM 6929 O O . PHE A 1 941 ? 47.421 -0.623 -18.757 1.00 98.12 941 PHE A O 1
ATOM 6936 N N . LEU A 1 942 ? 47.066 -2.008 -20.493 1.00 97.62 942 LEU A N 1
ATOM 6937 C CA . LEU A 1 942 ? 47.240 -3.241 -19.717 1.00 97.62 942 LEU A CA 1
ATOM 6938 C C . LEU A 1 942 ? 48.649 -3.375 -19.138 1.00 97.62 942 LEU A C 1
ATOM 6940 O O . LEU A 1 942 ? 48.809 -3.842 -18.012 1.00 97.62 942 LEU A O 1
ATOM 6944 N N . ARG A 1 943 ? 49.671 -2.922 -19.868 1.00 98.50 943 ARG A N 1
ATOM 6945 C CA . ARG A 1 943 ? 51.050 -2.897 -19.371 1.00 98.50 943 ARG A CA 1
ATOM 6946 C C . ARG A 1 943 ? 51.194 -1.967 -18.168 1.00 98.50 943 ARG A C 1
ATOM 6948 O O . ARG A 1 943 ? 51.763 -2.381 -17.159 1.00 98.50 943 ARG A O 1
ATOM 6955 N N . ALA A 1 944 ? 50.654 -0.753 -18.256 1.00 97.31 944 ALA A N 1
ATOM 6956 C CA . ALA A 1 944 ? 50.675 0.203 -17.154 1.00 97.31 944 ALA A CA 1
ATOM 6957 C C . ALA A 1 944 ? 49.849 -0.294 -15.949 1.00 97.31 944 ALA A C 1
ATOM 6959 O O . ALA A 1 944 ? 50.314 -0.197 -14.816 1.00 97.31 944 ALA A O 1
ATOM 6960 N N . GLN A 1 945 ? 48.684 -0.918 -16.175 1.00 97.88 945 GLN A N 1
ATOM 6961 C CA . GLN A 1 945 ? 47.888 -1.547 -15.108 1.00 97.88 945 GLN A CA 1
ATOM 6962 C C . GLN A 1 945 ? 48.622 -2.702 -14.419 1.00 97.88 945 GLN A C 1
ATOM 6964 O O . GLN A 1 945 ? 48.653 -2.757 -13.193 1.00 97.88 945 GLN A O 1
ATOM 6969 N N . HIS A 1 946 ? 49.243 -3.607 -15.180 1.00 98.12 946 HIS A N 1
ATOM 6970 C CA . HIS A 1 946 ? 50.038 -4.699 -14.615 1.00 98.12 946 HIS A CA 1
ATOM 6971 C C . HIS A 1 946 ? 51.188 -4.160 -13.751 1.00 98.12 946 HIS A C 1
ATOM 6973 O O . HIS A 1 946 ? 51.381 -4.632 -12.635 1.00 98.12 946 HIS A O 1
ATOM 6979 N N . GLN A 1 947 ? 51.910 -3.137 -14.228 1.00 98.19 947 GLN A N 1
ATOM 6980 C CA . GLN A 1 947 ? 52.966 -2.473 -13.452 1.00 98.19 947 GLN A CA 1
ATOM 6981 C C . GLN A 1 947 ? 52.423 -1.819 -12.175 1.00 98.19 947 GLN A C 1
ATOM 6983 O O . GLN A 1 947 ? 53.012 -1.989 -11.112 1.00 98.19 947 GLN A O 1
ATOM 6988 N N . ALA A 1 948 ? 51.288 -1.116 -12.253 1.00 97.88 948 ALA A N 1
ATOM 6989 C CA . ALA A 1 948 ? 50.650 -0.510 -11.086 1.00 97.88 948 ALA A CA 1
ATOM 6990 C C . ALA A 1 948 ? 50.290 -1.560 -10.022 1.00 97.88 948 ALA A C 1
ATOM 6992 O O . ALA A 1 948 ? 50.573 -1.371 -8.840 1.00 97.88 948 ALA A O 1
ATOM 6993 N N . LEU A 1 949 ? 49.699 -2.685 -10.438 1.00 97.94 949 LEU A N 1
ATOM 6994 C CA . LEU A 1 949 ? 49.315 -3.773 -9.538 1.00 97.94 949 LEU A CA 1
ATOM 6995 C C . LEU A 1 949 ? 50.525 -4.474 -8.912 1.00 97.94 949 LEU A C 1
ATOM 6997 O O . LEU A 1 949 ? 50.471 -4.823 -7.736 1.00 97.94 949 LEU A O 1
ATOM 7001 N N . ASP A 1 950 ? 51.610 -4.662 -9.661 1.00 98.12 950 ASP A N 1
ATOM 7002 C CA . ASP A 1 950 ? 52.832 -5.296 -9.155 1.00 98.12 950 ASP A CA 1
ATOM 7003 C C . ASP A 1 950 ? 53.571 -4.397 -8.143 1.00 98.12 950 ASP A C 1
ATOM 7005 O O . ASP A 1 950 ? 53.993 -4.858 -7.078 1.00 98.12 950 ASP A O 1
ATOM 7009 N N . LEU A 1 951 ? 53.627 -3.084 -8.405 1.00 97.94 951 LEU A N 1
ATOM 7010 C CA . LEU A 1 951 ? 54.135 -2.081 -7.459 1.00 97.94 951 LEU A CA 1
ATOM 7011 C C . LEU A 1 951 ? 53.275 -2.006 -6.193 1.00 97.94 951 LEU A C 1
ATOM 7013 O O . LEU A 1 951 ? 53.800 -1.907 -5.083 1.00 97.94 951 LEU A O 1
ATOM 7017 N N . LEU A 1 952 ? 51.950 -2.081 -6.340 1.00 97.56 952 LEU A N 1
ATOM 7018 C CA . LEU A 1 952 ? 51.031 -2.125 -5.206 1.00 97.56 952 LEU A CA 1
ATOM 7019 C C . LEU A 1 952 ? 51.204 -3.413 -4.394 1.00 97.56 952 LEU A C 1
ATOM 7021 O O . LEU A 1 952 ? 51.228 -3.349 -3.169 1.00 97.56 952 LEU A O 1
ATOM 7025 N N . ALA A 1 953 ? 51.359 -4.566 -5.049 1.00 97.44 953 ALA A N 1
ATOM 7026 C CA . ALA A 1 953 ? 51.634 -5.832 -4.375 1.00 97.44 953 ALA A CA 1
ATOM 7027 C C . ALA A 1 953 ? 52.931 -5.755 -3.557 1.00 97.44 953 ALA A C 1
ATOM 7029 O O . ALA A 1 953 ? 52.936 -6.133 -2.391 1.00 97.44 953 ALA A O 1
ATOM 7030 N N . THR A 1 954 ? 53.988 -5.182 -4.135 1.00 97.25 954 THR A N 1
ATOM 7031 C CA . THR A 1 954 ? 55.288 -4.993 -3.472 1.00 97.25 954 THR A CA 1
ATOM 7032 C C . THR A 1 954 ? 55.186 -4.049 -2.269 1.00 97.25 954 THR A C 1
ATOM 7034 O O . THR A 1 954 ? 55.761 -4.305 -1.215 1.00 97.25 954 THR A O 1
ATOM 7037 N N . ALA A 1 955 ? 54.396 -2.979 -2.372 1.00 96.75 955 ALA A N 1
ATOM 7038 C CA . ALA A 1 955 ? 54.125 -2.100 -1.235 1.00 96.75 955 ALA A CA 1
ATOM 7039 C C . ALA A 1 955 ? 53.322 -2.803 -0.126 1.00 96.75 955 ALA A C 1
ATOM 7041 O O . ALA A 1 955 ? 53.597 -2.608 1.055 1.00 96.75 955 ALA A O 1
ATOM 7042 N N . LEU A 1 956 ? 52.373 -3.671 -0.487 1.00 96.12 956 LEU A N 1
ATOM 7043 C CA . LEU A 1 956 ? 51.629 -4.467 0.491 1.00 96.12 956 LEU A CA 1
ATOM 7044 C C . LEU A 1 956 ? 52.536 -5.461 1.240 1.00 96.12 956 LEU A C 1
ATOM 7046 O O . LEU A 1 956 ? 52.286 -5.716 2.416 1.00 96.12 956 LEU A O 1
ATOM 7050 N N . GLU A 1 957 ? 53.598 -5.979 0.612 1.00 96.31 957 GLU A N 1
ATOM 7051 C CA . GLU A 1 957 ? 54.591 -6.855 1.268 1.00 96.31 957 GLU A CA 1
ATOM 7052 C C . GLU A 1 957 ? 55.374 -6.130 2.367 1.00 96.31 957 GLU A C 1
ATOM 7054 O O . GLU A 1 957 ? 55.709 -6.734 3.383 1.00 96.31 957 GLU A O 1
ATOM 7059 N N . THR A 1 958 ? 55.616 -4.826 2.207 1.00 95.81 958 THR A N 1
ATOM 7060 C CA . THR A 1 958 ? 56.286 -3.990 3.218 1.00 95.81 958 THR A CA 1
ATOM 7061 C C . THR A 1 958 ? 55.318 -3.403 4.251 1.00 95.81 958 THR A C 1
ATOM 7063 O O . THR A 1 958 ? 55.715 -2.608 5.101 1.00 95.81 958 THR A O 1
ATOM 7066 N N . GLY A 1 959 ? 54.039 -3.794 4.202 1.00 94.62 959 GLY A N 1
ATOM 7067 C CA . GLY A 1 959 ? 52.987 -3.301 5.091 1.00 94.62 959 GLY A CA 1
ATOM 7068 C C . GLY A 1 959 ? 52.410 -1.937 4.698 1.00 94.62 959 GLY A C 1
ATOM 7069 O O . GLY A 1 959 ? 51.521 -1.433 5.389 1.00 94.62 959 GLY A O 1
ATOM 7070 N N . ALA A 1 960 ? 52.857 -1.337 3.592 1.00 95.00 960 ALA A N 1
ATOM 7071 C CA . ALA A 1 960 ? 52.290 -0.095 3.088 1.00 95.00 960 ALA A CA 1
ATOM 7072 C C . ALA A 1 960 ? 50.930 -0.348 2.417 1.00 95.00 960 ALA A C 1
ATOM 7074 O O . ALA A 1 960 ? 50.752 -1.266 1.620 1.00 95.00 960 ALA A O 1
ATOM 7075 N N . THR A 1 961 ? 49.940 0.496 2.707 1.00 91.69 961 THR A N 1
ATOM 7076 C CA . THR A 1 961 ? 48.596 0.382 2.111 1.00 91.69 961 THR A CA 1
ATOM 7077 C C . THR A 1 961 ? 48.482 1.040 0.736 1.00 91.69 961 THR A C 1
ATOM 7079 O O . THR A 1 961 ? 47.476 0.858 0.054 1.00 91.69 961 THR A O 1
ATOM 7082 N N . THR A 1 962 ? 49.481 1.829 0.341 1.00 93.38 962 THR A N 1
ATOM 7083 C CA . THR A 1 962 ? 49.503 2.621 -0.894 1.00 93.38 962 THR A CA 1
ATOM 7084 C C . THR A 1 962 ? 50.922 2.712 -1.444 1.00 93.38 962 THR A C 1
ATOM 7086 O O . THR A 1 962 ? 51.872 2.748 -0.667 1.00 93.38 962 THR A O 1
ATOM 7089 N N . SER A 1 963 ? 51.060 2.843 -2.764 1.00 96.94 963 SER A N 1
ATOM 7090 C CA . SER A 1 963 ? 52.334 3.127 -3.434 1.00 96.94 963 SER A CA 1
ATOM 7091 C C . SER A 1 963 ? 52.180 4.346 -4.354 1.00 96.94 963 SER A C 1
ATOM 7093 O O . SER A 1 963 ? 51.347 4.301 -5.263 1.00 96.94 963 SER A O 1
ATOM 7095 N N . PRO A 1 964 ? 52.946 5.436 -4.145 1.00 95.44 964 PRO A N 1
ATOM 7096 C CA . PRO A 1 964 ? 52.944 6.591 -5.046 1.00 95.44 964 PRO A CA 1
ATOM 7097 C C . PRO A 1 964 ? 53.317 6.216 -6.485 1.00 95.44 964 PRO A C 1
ATOM 7099 O O . PRO A 1 964 ? 52.733 6.732 -7.434 1.00 95.44 964 PRO A O 1
ATOM 7102 N N . GLU A 1 965 ? 54.241 5.269 -6.651 1.00 96.94 965 GLU A N 1
ATOM 7103 C CA . GLU A 1 965 ? 54.654 4.759 -7.960 1.00 96.94 965 GLU A CA 1
ATOM 7104 C C . GLU A 1 965 ? 53.531 3.957 -8.628 1.00 96.94 965 GLU A C 1
ATOM 7106 O O . GLU A 1 965 ? 53.262 4.135 -9.818 1.00 96.94 965 GLU A O 1
ATOM 7111 N N . ALA A 1 966 ? 52.810 3.130 -7.857 1.00 96.75 966 ALA A N 1
ATOM 7112 C CA . ALA A 1 966 ? 51.623 2.438 -8.355 1.00 96.75 966 ALA A CA 1
ATOM 7113 C C . ALA A 1 966 ? 50.536 3.431 -8.794 1.00 96.75 966 ALA A C 1
ATOM 7115 O O . ALA A 1 966 ? 49.937 3.252 -9.853 1.00 96.75 966 ALA A O 1
ATOM 7116 N N . ALA A 1 967 ? 50.317 4.504 -8.026 1.00 95.56 967 ALA A N 1
ATOM 7117 C CA . ALA A 1 967 ? 49.358 5.553 -8.370 1.00 95.56 967 ALA A CA 1
ATOM 7118 C C . ALA A 1 967 ? 49.755 6.303 -9.654 1.00 95.56 967 ALA A C 1
ATOM 7120 O O . ALA A 1 967 ? 48.902 6.566 -10.504 1.00 95.56 967 ALA A O 1
ATOM 7121 N N . ALA A 1 968 ? 51.047 6.594 -9.842 1.00 96.81 968 ALA A N 1
ATOM 7122 C CA . ALA A 1 968 ? 51.555 7.182 -11.081 1.00 96.81 968 ALA A CA 1
ATOM 7123 C C . ALA A 1 968 ? 51.304 6.262 -12.290 1.00 96.81 968 ALA A C 1
ATOM 7125 O O . ALA A 1 968 ? 50.851 6.726 -13.338 1.00 96.81 968 ALA A O 1
ATOM 7126 N N . LYS A 1 969 ? 51.513 4.948 -12.132 1.00 97.75 969 LYS A N 1
ATOM 7127 C CA . LYS A 1 969 ? 51.212 3.956 -13.176 1.00 97.75 969 LYS A CA 1
ATOM 7128 C C . LYS A 1 969 ? 49.720 3.781 -13.444 1.00 97.75 969 LYS A C 1
ATOM 7130 O O . LYS A 1 969 ? 49.326 3.589 -14.594 1.00 97.75 969 LYS A O 1
ATOM 7135 N N . GLU A 1 970 ? 48.871 3.907 -12.429 1.00 96.00 970 GLU A N 1
ATOM 7136 C CA . GLU A 1 970 ? 47.418 3.908 -12.615 1.00 96.00 970 GLU A CA 1
ATOM 7137 C C . GLU A 1 970 ? 46.945 5.145 -13.398 1.00 96.00 970 GLU A C 1
ATOM 7139 O O . GLU A 1 970 ? 46.088 5.024 -14.277 1.00 96.00 970 GLU A O 1
ATOM 7144 N N . ALA A 1 971 ? 47.549 6.313 -13.156 1.00 95.38 971 ALA A N 1
ATOM 7145 C CA . ALA A 1 971 ? 47.286 7.527 -13.929 1.00 95.38 971 ALA A CA 1
ATOM 7146 C C . ALA A 1 971 ? 47.744 7.397 -15.395 1.00 95.38 971 ALA A C 1
ATOM 7148 O O . ALA A 1 971 ? 46.995 7.748 -16.310 1.00 95.38 971 ALA A O 1
ATOM 7149 N N . GLU A 1 972 ? 48.936 6.836 -15.633 1.00 97.44 972 GLU A N 1
ATOM 7150 C CA . GLU A 1 972 ? 49.439 6.519 -16.980 1.00 97.44 972 GLU A CA 1
ATOM 7151 C C . GLU A 1 972 ? 48.472 5.587 -17.724 1.00 97.44 972 GLU A C 1
ATOM 7153 O O . GLU A 1 972 ? 48.069 5.860 -18.861 1.00 97.44 972 GLU A O 1
ATOM 7158 N N . ALA A 1 973 ? 48.030 4.520 -17.055 1.00 96.25 973 ALA A N 1
ATOM 7159 C CA . ALA A 1 973 ? 47.055 3.594 -17.600 1.00 96.25 973 ALA A CA 1
ATOM 7160 C C . ALA A 1 973 ? 45.743 4.301 -17.972 1.00 96.25 973 ALA A C 1
ATOM 7162 O O . ALA A 1 973 ? 45.243 4.122 -19.082 1.00 96.25 973 ALA A O 1
ATOM 7163 N N . LEU A 1 974 ? 45.190 5.142 -17.093 1.00 95.44 974 LEU A N 1
ATOM 7164 C CA . LEU A 1 974 ? 43.954 5.872 -17.383 1.00 95.44 974 LEU A CA 1
ATOM 7165 C C . LEU A 1 974 ? 44.066 6.712 -18.667 1.00 95.44 974 LEU A C 1
ATOM 7167 O O . LEU A 1 974 ? 43.130 6.721 -19.469 1.00 95.44 974 LEU A O 1
ATOM 7171 N N . GLY A 1 975 ? 45.219 7.342 -18.908 1.00 96.38 975 GLY A N 1
ATOM 7172 C CA . GLY A 1 975 ? 45.483 8.076 -20.148 1.00 96.38 975 GLY A CA 1
ATOM 7173 C C . GLY A 1 975 ? 45.425 7.192 -21.402 1.00 96.38 975 GLY A C 1
ATOM 7174 O O . GLY A 1 975 ? 44.810 7.573 -22.399 1.00 96.38 975 GLY A O 1
ATOM 7175 N N . HIS A 1 976 ? 46.010 5.990 -21.356 1.00 97.50 976 HIS A N 1
ATOM 7176 C CA . HIS A 1 976 ? 45.912 5.017 -22.454 1.00 97.50 976 HIS A CA 1
ATOM 7177 C C . HIS A 1 976 ? 44.483 4.500 -22.655 1.00 97.50 976 HIS A C 1
ATOM 7179 O O . HIS A 1 976 ? 44.019 4.398 -23.790 1.00 97.50 976 HIS A O 1
ATOM 7185 N N . PHE A 1 977 ? 43.750 4.240 -21.570 1.00 96.56 977 PHE A N 1
ATOM 7186 C CA . PHE A 1 977 ? 42.355 3.799 -21.637 1.00 96.56 977 PHE A CA 1
ATOM 7187 C C . PHE A 1 977 ? 41.457 4.837 -22.323 1.00 96.56 977 PHE A C 1
ATOM 7189 O O . PHE A 1 977 ? 40.626 4.486 -23.158 1.00 96.56 977 PHE A O 1
ATOM 7196 N N . GLN A 1 978 ? 41.656 6.125 -22.027 1.00 94.12 978 GLN A N 1
ATOM 7197 C CA . GLN A 1 978 ? 40.926 7.221 -22.673 1.00 94.12 978 GLN A CA 1
ATOM 7198 C C . GLN A 1 978 ? 41.230 7.313 -24.176 1.00 94.12 978 GLN A C 1
ATOM 7200 O O . GLN A 1 978 ? 40.305 7.428 -24.983 1.00 94.12 978 GLN A O 1
ATOM 7205 N N . ARG A 1 979 ? 42.509 7.209 -24.573 1.00 97.50 979 ARG A N 1
ATOM 7206 C CA . ARG A 1 979 ? 42.903 7.189 -25.994 1.00 97.50 979 ARG A CA 1
ATOM 7207 C C . ARG A 1 979 ? 42.338 5.979 -26.731 1.00 97.50 979 ARG A C 1
ATOM 7209 O O . ARG A 1 979 ? 41.841 6.127 -27.846 1.00 97.50 979 ARG A O 1
ATOM 7216 N N . TRP A 1 980 ? 42.371 4.804 -26.106 1.00 97.44 980 TRP A N 1
ATOM 7217 C CA . TRP A 1 980 ? 41.748 3.593 -26.638 1.00 97.44 980 TRP A CA 1
ATOM 7218 C C . TRP A 1 980 ? 40.238 3.771 -26.838 1.00 97.44 980 TRP A C 1
ATOM 7220 O O . TRP A 1 980 ? 39.749 3.544 -27.943 1.00 97.44 980 TRP A O 1
ATOM 7230 N N . GLY A 1 981 ? 39.513 4.242 -25.817 1.00 90.62 981 GLY A N 1
ATOM 7231 C CA . GLY A 1 981 ? 38.064 4.458 -25.885 1.00 90.62 981 GLY A CA 1
ATOM 7232 C C . GLY A 1 981 ? 37.660 5.466 -26.964 1.00 90.62 981 GLY A C 1
ATOM 7233 O O . GLY A 1 981 ? 36.705 5.229 -27.704 1.00 90.62 981 GLY A O 1
ATOM 7234 N N . SER A 1 982 ? 38.430 6.547 -27.128 1.00 92.75 982 SER A N 1
ATOM 7235 C CA . SER A 1 982 ? 38.227 7.511 -28.217 1.00 92.75 982 SER A CA 1
ATOM 7236 C C . SER A 1 982 ? 38.374 6.853 -29.593 1.00 92.75 982 SER A C 1
ATOM 7238 O O . SER A 1 982 ? 37.477 6.987 -30.422 1.00 92.75 982 SER A O 1
ATOM 7240 N N . LYS A 1 983 ? 39.439 6.069 -29.820 1.00 95.00 983 LYS A N 1
ATOM 7241 C CA . LYS A 1 983 ? 39.651 5.353 -31.092 1.00 95.00 983 LYS A CA 1
ATOM 7242 C C . LYS A 1 983 ? 38.563 4.309 -31.365 1.00 95.00 983 LYS A C 1
ATOM 7244 O O . LYS A 1 983 ? 38.103 4.193 -32.496 1.00 95.00 983 LYS A O 1
ATOM 7249 N N . VAL A 1 984 ? 38.130 3.573 -30.340 1.00 92.31 984 VAL A N 1
ATOM 7250 C CA . VAL A 1 984 ? 37.021 2.603 -30.432 1.00 92.31 984 VAL A CA 1
ATOM 7251 C C . VAL A 1 984 ? 35.718 3.297 -30.820 1.00 92.31 984 VAL A C 1
ATOM 7253 O O . VAL A 1 984 ? 35.007 2.800 -31.685 1.00 92.31 984 VAL A O 1
ATOM 7256 N N . THR A 1 985 ? 35.435 4.466 -30.243 1.00 87.12 985 THR A N 1
ATOM 7257 C CA . THR A 1 985 ? 34.240 5.262 -30.571 1.00 87.12 985 THR A CA 1
ATOM 7258 C C . THR A 1 985 ? 34.271 5.744 -32.023 1.00 87.12 985 THR A C 1
ATOM 7260 O O . THR A 1 985 ? 33.261 5.667 -32.721 1.00 87.12 985 THR A O 1
ATOM 7263 N N . THR A 1 986 ? 35.437 6.174 -32.517 1.00 89.62 986 THR A N 1
ATOM 7264 C CA . THR A 1 986 ? 35.614 6.525 -33.933 1.00 89.62 986 THR A CA 1
ATOM 7265 C C . THR A 1 986 ? 35.360 5.321 -34.847 1.00 89.62 986 THR A C 1
ATOM 7267 O O . THR A 1 986 ? 34.605 5.446 -35.806 1.00 89.62 986 THR A O 1
ATOM 7270 N N . MET A 1 987 ? 35.912 4.142 -34.524 1.00 90.81 987 MET A N 1
ATOM 7271 C CA . MET A 1 987 ? 35.688 2.906 -35.298 1.00 90.81 987 MET A CA 1
ATOM 7272 C C . MET A 1 987 ? 34.233 2.423 -35.258 1.00 90.81 987 MET A C 1
ATOM 7274 O O . MET A 1 987 ? 33.746 1.866 -36.238 1.00 90.81 987 MET A O 1
ATOM 7278 N N . ALA A 1 988 ? 33.524 2.650 -34.149 1.00 80.50 988 ALA A N 1
ATOM 7279 C CA . ALA A 1 988 ? 32.101 2.340 -34.014 1.00 80.50 988 ALA A CA 1
ATOM 7280 C C . ALA A 1 988 ? 31.197 3.260 -34.861 1.00 80.50 988 ALA A C 1
ATOM 7282 O O . ALA A 1 988 ? 29.983 3.065 -34.887 1.00 80.50 988 ALA A O 1
ATOM 7283 N N . GLY A 1 989 ? 31.779 4.237 -35.567 1.00 75.38 989 GLY A N 1
ATOM 7284 C CA . GLY A 1 989 ? 31.065 5.126 -36.474 1.00 75.38 989 GLY A CA 1
ATOM 7285 C C . GLY A 1 989 ? 30.639 6.453 -35.857 1.00 75.38 989 GLY A C 1
ATOM 7286 O O . GLY A 1 989 ? 29.734 7.067 -36.409 1.00 75.38 989 GLY A O 1
ATOM 7287 N N . GLY A 1 990 ? 31.273 6.902 -34.760 1.00 44.50 990 GLY A N 1
ATOM 7288 C CA . GLY A 1 990 ? 31.071 8.245 -34.198 1.00 44.50 990 GLY A CA 1
ATOM 7289 C C . GLY A 1 990 ? 29.597 8.647 -34.095 1.00 44.50 990 GLY A C 1
ATOM 7290 O O . GLY A 1 990 ? 29.218 9.689 -34.626 1.00 44.50 990 GLY A O 1
ATOM 7291 N N . GLY A 1 991 ? 28.783 7.780 -33.489 1.00 32.09 991 GLY A N 1
ATOM 7292 C CA . GLY A 1 991 ? 27.355 7.984 -33.237 1.00 32.09 991 GLY A CA 1
ATOM 7293 C C . GLY A 1 991 ? 27.064 8.136 -31.758 1.00 32.09 991 GLY A C 1
ATOM 7294 O O . GLY A 1 991 ? 27.625 7.329 -30.980 1.00 32.09 991 GLY A O 1
#

Organism: NCBI:txid1144553